Protein AF-A0A4S4ADX5-F1 (afdb_monomer_lite)

Foldseek 3Di:
DDDDDDDDDDDDDDDDDDDDDDDDDDDDDDDDDDDDDDDDDDDDDDPPVVVVVVVVVVVVPPDDDDDDDPVVLVVQLVVLLVQLLVLVVVLLVCLLVLVLVCNLVSLVSNVVSLVSNVVSVHNSVVSNVVSLLVVLVPDDLVSLLSNLLSLVDPSVVVSVVVCVPPVVSVVVSVVSNVSSLVSLVVVLLVQLLVQLLVLLVVLLVCVVVVHDLVVSQVSLVCSLVSLLVSVVSCVVSVSDPDDPLRSLLVSLVSNLVSLVPDDLVSSLVSLLSHALLSLLSNVSNPRDDSNNVSSVVSLVVVLVVLVVQLVVLLVVLVVQDLVCLVVDCCHQQNCVPVNLVSLLSNLVSLVSSVCSCVSVVHDRDPVSVVSLVVSQVRLLSNQAVPSHDLVPDDLLSLQSSLVSCVSSVHDRNVVVSVVVLCVVLVVLLVQLLVLLLQLLVCLLVVNLLSNVSSLLSNLVSLVVSLVSCCSNHVPPPDPVVSVVSLLVSSLVSLLPDDLVSLVSSLVSLLDLQVLLSLVVLQLLLVQCVLLVNNVLSVSSPVSSVSSVVSNVSSVVSNVVVVNDADADPVRHGPRPPPPDRRWNLSHDPSSQVSCCPVVQKRDDRHSLQIARQKDFHDDQLQVLLLVLQQDFADDWDAFPVGAIAHPQLVVCLLVVAFEAEPPGHGLFDCVVVVVDDPNVSSVSVVSSLVVLCVLVVNPSVLSRLVRRNPHCVSVVSSQVSCLVCVSNRRQAESRGFHFGFDAAQPPLKDWHWYWYWDADPVRAIKIKIKIKMAWGWTQTSVRDIFTFGRVFWMKMKIFMWGQDPVSGTDTPDTIMMGTGTDGHPLLDDDAQDDLVCCLPPVNVVVVVSLLVLCVSVVNNLLSVLLVLLSVCLVAVWLVSLCVSCVQFQDDPRPDDRVVFPPSVVLCVVSVVLQVVLLVLLLVLCVVVLVVLQVVCFVPPQAPCQVVLCVQVQADPPDGDDRTPVVVVVVPPVSSVVSSLVVQCDQQHQVLSSVLVVLSVVCNVPPDLVSSVVSLVQAPPDADPDDNRPSPDGRGNYDNDDPVSSVSSVVSSVCSRSVGDDSCSCVRSSVVSSVCCVPPRSVVSNVCVVVSVD

Sequence (1093 aa):
MPGPIIGGHRPQGVQPTQQNQPVGGQNPVGLGGRQLGVAQPGAPRNPVLKALSDIGHAIARVFTPAQPGPGRAQAAEQRAVAKLDGRLGELLGGLSRKQSGEVGVNLYRLERAQAQLAGAGGDGERALGERLGERLGQMSTQELRTLAKALRGDNVAQAQVNLGGHPEAEQLLMRIETAVVRELGDRARTEMTRGTDRVVDQALEALDKGESDGRIAGLMQAAFHPATNELGSLRSSGVSGLDDKEVDREVARTVQDSLSRLPQDKLDRLLQKTPTDELRRLALAGPEGAVAGALDKEIAARTERLTARYEEGCAKFLSHDPAKAVEDPSGPLHDPVNFARSLTDLAEALQLLRDHCKTHNLPLPPRTDELLAKIMGHGEELLRPGNLNLGELSNERLGIFAKSLKLLGIERANGPIQKEIETRLAPQETAYRQSARAMLDGLRSGDPARVLAGLRDMEANFSSLKNLRNDLVRDMVGAPEVARLREKLTGEALAGLSDQELMEVFAALQKPENKALLEGLYVAGEISDRAGQDNYGVQLNVMGAYLEETLGQVATELEKRGVSLPRDDSGRLLLPSSGERPSLGNLTPAARQVFRDLLSVELGEGRDTGRLNRGTVRGELRNTMEGILKQPTTEIVALPGGAVVSEQFYKDAMRCFEFRLPGGESLIDYGDWETLGETERKARIESGFQRLVEFCEGDGDMALLLTRHAHQGLAAGFFGACVQNPDDNPVRLPDGRSGIVDQGWPGHFQYVPMVSFVRDGNGRPQIDFSLVVQGGMLQTMDGGMVWLDPETSRMSYRYRAALGEDGTLSFAGAPSYDLSLNPSRFQKPYAPPTLDDVRDPKKTALRGDVLDFARGIQSGQLVQAQYAMDEFRAQPTLLRALKVVDQHLRPGAPGEVGGLPGTDGIRDTVDQAAALARQALVAAFDDTLTHIDGLIQDNYYNGREHTLSSLPGWPAGFQPPPTYRDLLQSGNQQAIEALHNHIAHPTRAPEMIAFKRALQEFALAPGFEGAEALFERFIKPAPQGGLFDVDATPSDTLNLDNSTRDTIRERLDEIRDTPLAPTLFDDPNRVLCQRVEQDILPAMTAAVNEGRF

Structure (mmCIF, N/CA/C/O backbone):
data_AF-A0A4S4ADX5-F1
#
_entry.id   AF-A0A4S4ADX5-F1
#
loop_
_atom_site.group_PDB
_atom_site.id
_atom_site.type_symbol
_atom_site.label_atom_id
_atom_site.label_alt_id
_atom_site.label_comp_id
_atom_site.label_asym_id
_atom_site.label_entity_id
_atom_site.label_seq_id
_atom_site.pdbx_PDB_ins_code
_atom_site.Cartn_x
_atom_site.Cartn_y
_atom_site.Cartn_z
_atom_site.occupancy
_atom_site.B_iso_or_equiv
_atom_site.auth_seq_id
_atom_site.auth_comp_id
_atom_site.auth_asym_id
_atom_site.auth_atom_id
_atom_site.pdbx_PDB_model_num
ATOM 1 N N . MET A 1 1 ? 53.652 -27.330 -3.595 1.00 30.73 1 MET A N 1
ATOM 2 C CA . MET A 1 1 ? 53.797 -28.607 -4.320 1.00 30.73 1 MET A CA 1
ATOM 3 C C . MET A 1 1 ? 52.860 -28.580 -5.519 1.00 30.73 1 MET A C 1
ATOM 5 O O . MET A 1 1 ? 51.742 -28.118 -5.331 1.00 30.73 1 MET A O 1
ATOM 9 N N . PRO A 1 2 ? 53.324 -28.965 -6.718 1.00 37.16 2 PRO A N 1
ATOM 10 C CA . PRO A 1 2 ? 52.667 -28.658 -7.989 1.00 37.16 2 PRO A CA 1
ATOM 11 C C . PRO A 1 2 ? 52.134 -29.905 -8.724 1.00 37.16 2 PRO A C 1
ATOM 13 O O . PRO A 1 2 ? 52.607 -31.013 -8.478 1.00 37.16 2 PRO A O 1
ATOM 16 N N . GLY A 1 3 ? 51.237 -29.709 -9.699 1.00 28.67 3 GLY A N 1
ATOM 17 C CA . GLY A 1 3 ? 51.024 -30.659 -10.804 1.00 28.67 3 GLY A CA 1
ATOM 18 C C . GLY A 1 3 ? 49.624 -30.639 -11.454 1.00 28.67 3 GLY A C 1
ATOM 19 O O . GLY A 1 3 ? 48.684 -30.213 -10.802 1.00 28.67 3 GLY A O 1
ATOM 20 N N . PRO A 1 4 ? 49.492 -31.080 -12.725 1.00 57.28 4 PRO A N 1
ATOM 21 C CA . PRO A 1 4 ? 49.028 -30.260 -13.871 1.00 57.28 4 PRO A CA 1
ATOM 22 C C . PRO A 1 4 ? 47.847 -30.914 -14.663 1.00 57.28 4 PRO A C 1
ATOM 24 O O . PRO A 1 4 ? 47.356 -31.951 -14.237 1.00 57.28 4 PRO A O 1
ATOM 27 N N . ILE A 1 5 ? 47.275 -30.392 -15.769 1.00 31.92 5 ILE A N 1
ATOM 28 C CA . ILE A 1 5 ? 47.721 -30.460 -17.196 1.00 31.92 5 ILE A CA 1
ATOM 29 C C . ILE A 1 5 ? 46.587 -29.854 -18.087 1.00 31.92 5 ILE A C 1
ATOM 31 O O . ILE A 1 5 ? 45.433 -30.220 -17.910 1.00 31.92 5 ILE A O 1
ATOM 35 N N . ILE A 1 6 ? 46.842 -28.796 -18.880 1.00 32.75 6 ILE A N 1
ATOM 36 C CA . ILE A 1 6 ? 46.943 -28.672 -20.370 1.00 32.75 6 ILE A CA 1
ATOM 37 C C . ILE A 1 6 ? 45.715 -29.056 -21.229 1.00 32.75 6 ILE A C 1
ATOM 39 O O . ILE A 1 6 ? 45.310 -30.211 -21.281 1.00 32.75 6 ILE A O 1
ATOM 43 N N . GLY A 1 7 ? 45.293 -28.106 -22.079 1.00 26.56 7 GLY A N 1
ATOM 44 C CA . GLY A 1 7 ? 44.597 -28.363 -23.346 1.00 26.56 7 GLY A CA 1
ATOM 45 C C . GLY A 1 7 ? 44.266 -27.076 -24.111 1.00 26.56 7 GLY A C 1
ATOM 46 O O . GLY A 1 7 ? 43.221 -26.482 -23.884 1.00 26.56 7 GLY A O 1
ATOM 47 N N . GLY A 1 8 ? 45.161 -26.623 -24.994 1.00 27.58 8 GLY A N 1
ATOM 48 C CA . GLY A 1 8 ? 44.932 -25.477 -25.881 1.00 27.58 8 GLY A CA 1
ATOM 49 C C . GLY A 1 8 ? 44.557 -25.891 -27.305 1.00 27.58 8 GLY A C 1
ATOM 50 O O . GLY A 1 8 ? 45.003 -26.929 -27.777 1.00 27.58 8 GLY A O 1
ATOM 51 N N . HIS A 1 9 ? 43.824 -25.031 -28.016 1.00 27.23 9 HIS A N 1
ATOM 52 C CA . HIS A 1 9 ? 43.928 -24.886 -29.470 1.00 27.23 9 HIS A CA 1
ATOM 53 C C . HIS A 1 9 ? 43.592 -23.446 -29.887 1.00 27.23 9 HIS A C 1
ATOM 55 O O . HIS A 1 9 ? 42.679 -22.811 -29.369 1.00 27.23 9 HIS A O 1
ATOM 61 N N . ARG A 1 10 ? 44.418 -22.936 -30.802 1.00 29.56 10 ARG A N 1
ATOM 62 C CA . ARG A 1 10 ? 44.439 -21.590 -31.398 1.00 29.56 10 ARG A CA 1
ATOM 63 C C . ARG A 1 10 ? 43.908 -21.674 -32.859 1.00 29.56 10 ARG A C 1
ATOM 65 O O . ARG A 1 10 ? 43.573 -22.774 -33.290 1.00 29.56 10 ARG A O 1
ATOM 72 N N . PRO A 1 11 ? 43.806 -20.572 -33.629 1.00 48.88 11 PRO A N 1
ATOM 73 C CA . PRO A 1 11 ? 42.563 -20.119 -34.260 1.00 48.88 11 PRO A CA 1
ATOM 74 C C . PRO A 1 11 ? 42.599 -20.155 -35.800 1.00 48.88 11 PRO A C 1
ATOM 76 O O . PRO A 1 11 ? 43.660 -20.349 -36.384 1.00 48.88 11 PRO A O 1
ATOM 79 N N . GLN A 1 12 ? 41.464 -19.868 -36.447 1.00 28.02 12 GLN A N 1
ATOM 80 C CA . GLN A 1 12 ? 41.346 -19.248 -37.781 1.00 28.02 12 GLN A CA 1
ATOM 81 C C . GLN A 1 12 ? 39.853 -18.961 -38.030 1.00 28.02 12 GLN A C 1
ATOM 83 O O . GLN A 1 12 ? 39.019 -19.841 -37.875 1.00 28.02 12 GLN A O 1
ATOM 88 N N . GLY A 1 13 ? 39.461 -17.719 -38.302 1.00 26.03 13 GLY A N 1
ATOM 89 C CA . GLY A 1 13 ? 39.160 -17.348 -39.679 1.00 26.03 13 GLY A CA 1
ATOM 90 C C . GLY A 1 13 ? 38.435 -16.004 -39.733 1.00 26.03 13 GLY A C 1
ATOM 91 O O . GLY A 1 13 ? 37.339 -15.852 -39.208 1.00 26.03 13 GLY A O 1
ATOM 92 N N . VAL A 1 14 ? 39.100 -15.040 -40.359 1.00 27.92 14 VAL A N 1
ATOM 93 C CA . VAL A 1 14 ? 38.594 -13.735 -40.792 1.00 27.92 14 VAL A CA 1
ATOM 94 C C . VAL A 1 14 ? 37.641 -13.933 -41.970 1.00 27.92 14 VAL A C 1
ATOM 96 O O . VAL A 1 14 ? 38.002 -14.686 -42.870 1.00 27.92 14 VAL A O 1
ATOM 99 N N . GLN A 1 15 ? 36.512 -13.214 -42.019 1.00 28.17 15 GLN A N 1
ATOM 100 C CA . GLN A 1 15 ? 35.880 -12.716 -43.258 1.00 28.17 15 GLN A CA 1
ATOM 101 C C . GLN A 1 15 ? 34.737 -11.711 -42.952 1.00 28.17 15 GLN A C 1
ATOM 103 O O . GLN A 1 15 ? 34.377 -11.568 -41.786 1.00 28.17 15 GLN A O 1
ATOM 108 N N . PRO A 1 16 ? 34.267 -10.899 -43.924 1.00 32.78 16 PRO A N 1
ATOM 109 C CA . PRO A 1 16 ? 34.362 -9.446 -43.834 1.00 32.78 16 PRO A CA 1
ATOM 110 C C . PRO A 1 16 ? 33.013 -8.700 -43.851 1.00 32.78 16 PRO A C 1
ATOM 112 O O . PRO A 1 16 ? 31.940 -9.255 -44.063 1.00 32.78 16 PRO A O 1
ATOM 115 N N . THR A 1 17 ? 33.146 -7.392 -43.658 1.00 28.59 17 THR A N 1
ATOM 116 C CA . THR A 1 17 ? 32.208 -6.274 -43.819 1.00 28.59 17 THR A CA 1
ATOM 117 C C . THR A 1 17 ? 31.245 -6.327 -45.023 1.00 28.59 17 THR A C 1
ATOM 119 O O . THR A 1 17 ? 31.667 -6.497 -46.163 1.00 28.59 17 THR A O 1
ATOM 122 N N . GLN A 1 18 ? 29.970 -5.994 -44.770 1.00 28.27 18 GLN A N 1
ATOM 123 C CA . GLN A 1 18 ? 28.999 -5.377 -45.702 1.00 28.27 18 GLN A CA 1
ATOM 124 C C . GLN A 1 18 ? 28.217 -4.324 -44.887 1.00 28.27 18 GLN A C 1
ATOM 126 O O . GLN A 1 18 ? 27.637 -4.665 -43.864 1.00 28.27 18 GLN A O 1
ATOM 131 N N . GLN A 1 19 ? 28.408 -3.011 -45.054 1.00 28.41 19 GLN A N 1
ATOM 132 C CA . GLN A 1 19 ? 27.855 -2.100 -46.074 1.00 28.41 19 GLN A CA 1
ATOM 133 C C . GLN A 1 19 ? 26.329 -2.174 -46.311 1.00 28.41 19 GLN A C 1
ATOM 135 O O . GLN A 1 19 ? 25.856 -2.925 -47.149 1.00 28.41 19 GLN A O 1
ATOM 140 N N . ASN A 1 20 ? 25.634 -1.282 -45.591 1.00 27.98 20 ASN A N 1
ATOM 141 C CA . ASN A 1 20 ? 24.590 -0.323 -45.995 1.00 27.98 20 ASN A CA 1
ATOM 142 C C . ASN A 1 20 ? 23.321 -0.722 -46.792 1.00 27.98 20 ASN A C 1
ATOM 144 O O . ASN A 1 20 ? 23.392 -1.198 -47.919 1.00 27.98 20 ASN A O 1
ATOM 148 N N . GLN A 1 21 ? 22.213 -0.166 -46.257 1.00 27.58 21 GLN A N 1
ATOM 149 C CA . GLN A 1 21 ? 20.938 0.311 -46.853 1.00 27.58 21 GLN A CA 1
ATOM 150 C C . GLN A 1 21 ? 19.684 -0.571 -46.618 1.00 27.58 21 GLN A C 1
ATOM 152 O O . GLN A 1 21 ? 19.819 -1.771 -46.420 1.00 27.58 21 GLN A O 1
ATOM 157 N N . PRO A 1 22 ? 18.447 -0.035 -46.749 1.00 33.91 22 PRO A N 1
ATOM 158 C CA . PRO A 1 22 ? 17.850 1.089 -46.017 1.00 33.91 22 PRO A CA 1
ATOM 159 C C . PRO A 1 22 ? 16.405 0.777 -45.523 1.00 33.91 22 PRO A C 1
ATOM 161 O O . PRO A 1 22 ? 15.870 -0.312 -45.697 1.00 33.91 22 PRO A O 1
ATOM 164 N N . VAL A 1 23 ? 15.790 1.795 -44.916 1.00 31.58 23 VAL A N 1
ATOM 165 C CA . VAL A 1 23 ? 14.386 1.988 -44.495 1.00 31.58 23 VAL A CA 1
ATOM 166 C C . VAL A 1 23 ? 13.308 1.335 -45.387 1.00 31.58 23 VAL A C 1
ATOM 168 O O . VAL A 1 23 ? 13.308 1.543 -46.598 1.00 31.58 23 VAL A O 1
ATOM 171 N N . GLY A 1 24 ? 12.292 0.708 -44.767 1.00 25.23 24 GLY A N 1
ATOM 172 C CA . GLY A 1 24 ? 10.947 0.608 -45.358 1.00 25.23 24 GLY A CA 1
ATOM 173 C C . GLY A 1 24 ? 10.010 -0.487 -44.820 1.00 25.23 24 GLY A C 1
ATOM 174 O O . GLY A 1 24 ? 10.252 -1.664 -45.040 1.00 25.23 24 GLY A O 1
ATOM 175 N N . GLY A 1 25 ? 8.866 -0.066 -44.262 1.00 26.67 25 GLY A N 1
ATOM 176 C CA . GLY A 1 25 ? 7.550 -0.585 -44.670 1.00 26.67 25 GLY A CA 1
ATOM 177 C C . GLY A 1 25 ? 6.965 -1.803 -43.944 1.00 26.67 25 GLY A C 1
ATOM 178 O O . GLY A 1 25 ? 7.390 -2.936 -44.134 1.00 26.67 25 GLY A O 1
ATOM 179 N N . GLN A 1 26 ? 5.883 -1.550 -43.206 1.00 31.42 26 GLN A N 1
ATOM 180 C CA . GLN A 1 26 ? 4.913 -2.528 -42.706 1.00 31.42 26 GLN A CA 1
ATOM 181 C C . GLN A 1 26 ? 4.346 -3.414 -43.834 1.00 31.42 26 GLN A C 1
ATOM 183 O O . GLN A 1 26 ? 3.973 -2.895 -44.885 1.00 31.42 26 GLN A O 1
ATOM 188 N N . ASN A 1 27 ? 4.197 -4.723 -43.590 1.00 27.14 27 ASN A N 1
ATOM 189 C CA . ASN A 1 27 ? 3.130 -5.544 -44.179 1.00 27.14 27 ASN A CA 1
ATOM 190 C C . ASN A 1 27 ? 2.897 -6.851 -43.384 1.00 27.14 27 ASN A C 1
ATOM 192 O O . ASN A 1 27 ? 3.853 -7.422 -42.855 1.00 27.14 27 ASN A O 1
ATOM 196 N N . PRO A 1 28 ? 1.639 -7.332 -43.298 1.00 32.47 28 PRO A N 1
ATOM 197 C CA . PRO A 1 28 ? 1.242 -8.487 -42.496 1.00 32.47 28 PRO A CA 1
ATOM 198 C C . PRO A 1 28 ? 1.576 -9.833 -43.161 1.00 32.47 28 PRO A C 1
ATOM 200 O O . PRO A 1 28 ? 1.609 -9.975 -44.383 1.00 32.47 28 PRO A O 1
ATOM 203 N N . VAL A 1 29 ? 1.804 -10.836 -42.313 1.00 30.77 29 VAL A N 1
ATOM 204 C CA . VAL A 1 29 ? 2.260 -12.191 -42.647 1.00 30.77 29 VAL A CA 1
ATOM 205 C C . VAL A 1 29 ? 1.182 -12.977 -43.409 1.00 30.77 29 VAL A C 1
ATOM 207 O O . VAL A 1 29 ? 0.162 -13.365 -42.844 1.00 30.77 29 VAL A O 1
ATOM 210 N N . GLY A 1 30 ? 1.432 -13.248 -44.693 1.00 27.08 30 GLY A N 1
ATOM 211 C CA . GLY A 1 30 ? 0.691 -14.207 -45.518 1.00 27.08 30 GLY A CA 1
ATOM 212 C C . GLY A 1 30 ? 1.451 -15.531 -45.649 1.00 27.08 30 GLY A C 1
ATOM 213 O O . GLY A 1 30 ? 2.614 -15.554 -46.050 1.00 27.08 30 GLY A O 1
ATOM 214 N N . LEU A 1 31 ? 0.793 -16.644 -45.313 1.00 30.70 31 LEU A N 1
ATOM 215 C CA . LEU A 1 31 ? 1.351 -17.998 -45.363 1.00 30.70 31 LEU A CA 1
ATOM 216 C C . LEU A 1 31 ? 1.460 -18.533 -46.808 1.00 30.70 31 LEU A C 1
ATOM 218 O O . LEU A 1 31 ? 0.467 -18.805 -47.474 1.00 30.70 31 LEU A O 1
ATOM 222 N N . GLY A 1 32 ? 2.716 -18.674 -47.242 1.00 26.86 32 GLY A N 1
ATOM 223 C CA . GLY A 1 32 ? 3.310 -19.565 -48.251 1.00 26.86 32 GLY A CA 1
ATOM 224 C C . GLY A 1 32 ? 2.447 -20.295 -49.291 1.00 26.86 32 GLY A C 1
ATOM 225 O O . GLY A 1 32 ? 1.851 -21.330 -49.009 1.00 26.86 32 GLY A O 1
ATOM 226 N N . GLY A 1 33 ? 2.589 -19.884 -50.557 1.00 28.17 33 GLY A N 1
ATOM 227 C CA . GLY A 1 33 ? 2.297 -20.696 -51.744 1.00 28.17 33 GLY A CA 1
ATOM 228 C C . GLY A 1 33 ? 3.519 -20.786 -52.667 1.00 28.17 33 GLY A C 1
ATOM 229 O O . GLY A 1 33 ? 3.911 -19.800 -53.284 1.00 28.17 33 GLY A O 1
ATOM 230 N N . ARG A 1 34 ? 4.131 -21.973 -52.769 1.00 27.83 34 ARG A N 1
ATOM 231 C CA . ARG A 1 34 ? 5.218 -22.294 -53.717 1.00 27.83 34 ARG A CA 1
ATOM 232 C C . ARG A 1 34 ? 4.672 -22.313 -55.155 1.00 27.83 34 ARG A C 1
ATOM 234 O O . ARG A 1 34 ? 3.846 -23.163 -55.475 1.00 27.83 34 ARG A O 1
ATOM 241 N N . GLN A 1 35 ? 5.160 -21.433 -56.032 1.00 28.27 35 GLN A N 1
ATOM 242 C CA . GLN A 1 35 ? 4.929 -21.510 -57.482 1.00 28.27 35 GLN A CA 1
ATOM 243 C C . GLN A 1 35 ? 6.010 -22.373 -58.155 1.00 28.27 35 GLN A C 1
ATOM 245 O O . GLN A 1 35 ? 7.202 -22.105 -58.022 1.00 28.27 35 GLN A O 1
ATOM 250 N N . LEU A 1 36 ? 5.585 -23.397 -58.900 1.00 30.61 36 LEU A N 1
ATOM 251 C CA . LEU A 1 36 ? 6.409 -24.116 -59.875 1.00 30.61 36 LEU A CA 1
ATOM 252 C C . LEU A 1 36 ? 6.235 -23.444 -61.241 1.00 30.61 36 LEU A C 1
ATOM 254 O O . LEU A 1 36 ? 5.120 -23.359 -61.757 1.00 30.61 36 LEU A O 1
ATOM 258 N N . GLY A 1 37 ? 7.335 -22.954 -61.813 1.00 26.17 37 GLY A N 1
ATOM 259 C CA . GLY A 1 37 ? 7.364 -22.356 -63.144 1.00 26.17 37 GLY A CA 1
ATOM 260 C C . GLY A 1 37 ? 7.247 -23.405 -64.251 1.00 26.17 37 GLY A C 1
ATOM 261 O O . GLY A 1 37 ? 7.944 -24.417 -64.233 1.00 26.17 37 GLY A O 1
ATOM 262 N N . VAL A 1 38 ? 6.399 -23.133 -65.244 1.00 31.20 38 VAL A N 1
ATOM 263 C CA . VAL A 1 38 ? 6.394 -23.833 -66.535 1.00 31.20 38 VAL A CA 1
ATOM 264 C C . VAL A 1 38 ? 6.520 -22.784 -67.635 1.00 31.20 38 VAL A C 1
ATOM 266 O O . VAL A 1 38 ? 5.712 -21.862 -67.729 1.00 31.20 38 VAL A O 1
ATOM 269 N N . ALA A 1 39 ? 7.573 -22.920 -68.438 1.00 28.20 39 ALA A N 1
ATOM 270 C CA . ALA A 1 39 ? 7.904 -22.049 -69.556 1.00 28.20 39 ALA A CA 1
ATOM 271 C C . ALA A 1 39 ? 6.940 -22.238 -70.744 1.00 28.20 39 ALA A C 1
ATOM 273 O O . ALA A 1 39 ? 6.576 -23.360 -71.098 1.00 28.20 39 ALA A O 1
ATOM 274 N N . GLN A 1 40 ? 6.563 -21.129 -71.384 1.00 30.67 40 GLN A N 1
ATOM 275 C CA . GLN A 1 40 ? 5.876 -21.096 -72.679 1.00 30.67 40 GLN A CA 1
ATOM 276 C C . GLN A 1 40 ? 6.847 -21.369 -73.840 1.00 30.67 40 GLN A C 1
ATOM 278 O O . GLN A 1 40 ? 7.969 -20.860 -73.820 1.00 30.67 40 GLN A O 1
ATOM 283 N N . PRO A 1 41 ? 6.369 -21.993 -74.930 1.00 32.97 41 PRO A N 1
ATOM 284 C CA . PRO A 1 41 ? 6.851 -21.697 -76.273 1.00 32.97 41 PRO A CA 1
ATOM 285 C C . PRO A 1 41 ? 5.768 -21.012 -77.126 1.00 32.97 41 PRO A C 1
ATOM 287 O O . PRO A 1 41 ? 4.576 -21.302 -77.026 1.00 32.97 41 PRO A O 1
ATOM 290 N N . GLY A 1 42 ? 6.222 -20.059 -77.940 1.00 31.69 42 GLY A N 1
ATOM 291 C CA . GLY A 1 42 ? 5.424 -19.069 -78.659 1.00 31.69 42 GLY A CA 1
ATOM 292 C C . GLY A 1 42 ? 4.543 -19.577 -79.809 1.00 31.69 42 GLY A C 1
ATOM 293 O O . GLY A 1 42 ? 4.704 -20.669 -80.346 1.00 31.69 42 GLY A O 1
ATOM 294 N N . ALA A 1 43 ? 3.608 -18.705 -80.192 1.00 35.16 43 ALA A N 1
ATOM 295 C CA . ALA A 1 43 ? 2.733 -18.820 -81.360 1.00 35.16 43 ALA A CA 1
ATOM 296 C C . ALA A 1 43 ? 3.504 -18.622 -82.690 1.00 35.16 43 ALA A C 1
ATOM 298 O O . ALA A 1 43 ? 4.608 -18.072 -82.673 1.00 35.16 43 ALA A O 1
ATOM 299 N N . PRO A 1 44 ? 2.903 -18.950 -83.860 1.00 43.12 44 PRO A N 1
ATOM 300 C CA . PRO A 1 44 ? 2.130 -17.899 -84.542 1.00 43.12 44 PRO A CA 1
ATOM 301 C C . PRO A 1 44 ? 0.891 -18.323 -85.381 1.00 43.12 44 PRO A C 1
ATOM 303 O O . PRO A 1 44 ? 0.845 -19.374 -86.004 1.00 43.12 44 PRO A O 1
ATOM 306 N N . ARG A 1 45 ? -0.064 -17.372 -85.439 1.00 40.41 45 ARG A N 1
ATOM 307 C CA . ARG A 1 45 ? -0.902 -16.875 -86.568 1.00 40.41 45 ARG A CA 1
ATOM 308 C C . ARG A 1 45 ? -1.695 -17.854 -87.468 1.00 40.41 45 ARG A C 1
ATOM 310 O O . ARG A 1 45 ? -1.141 -18.349 -88.437 1.00 40.41 45 ARG A O 1
ATOM 317 N N . ASN A 1 46 ? -3.030 -17.905 -87.293 1.00 39.62 46 ASN A N 1
ATOM 318 C CA . ASN A 1 46 ? -4.046 -17.640 -88.349 1.00 39.62 46 ASN A CA 1
ATOM 319 C C . ASN A 1 46 ? -5.494 -17.612 -87.761 1.00 39.62 46 ASN A C 1
ATOM 321 O O . ASN A 1 46 ? -5.955 -18.643 -87.272 1.00 39.62 46 ASN A O 1
ATOM 325 N N . PRO A 1 47 ? -6.243 -16.487 -87.781 1.00 45.25 47 PRO A N 1
ATOM 326 C CA . PRO A 1 47 ? -7.566 -16.385 -87.140 1.00 45.25 47 PRO A CA 1
ATOM 327 C C . PRO A 1 47 ? -8.746 -16.996 -87.927 1.00 45.25 47 PRO A C 1
ATOM 329 O O . PRO A 1 47 ? -9.832 -17.118 -87.369 1.00 45.25 47 PRO A O 1
ATOM 332 N N . VAL A 1 48 ? -8.565 -17.435 -89.180 1.00 43.19 48 VAL A N 1
ATOM 333 C CA . VAL A 1 48 ? -9.678 -17.934 -90.025 1.00 43.19 48 VAL A CA 1
ATOM 334 C C . VAL A 1 48 ? -9.933 -19.446 -89.873 1.00 43.19 48 VAL A C 1
ATOM 336 O O . VAL A 1 48 ? -11.055 -19.905 -90.062 1.00 43.19 48 VAL A O 1
ATOM 339 N N . LEU A 1 49 ? -8.948 -20.230 -89.418 1.00 45.78 49 LEU A N 1
ATOM 340 C CA . LEU A 1 49 ? -9.124 -21.671 -89.150 1.00 45.78 49 LEU A CA 1
ATOM 341 C C . LEU A 1 49 ? -9.740 -21.975 -87.769 1.00 45.78 49 LEU A C 1
ATOM 343 O O . LEU A 1 49 ? -10.246 -23.073 -87.548 1.00 45.78 49 LEU A O 1
ATOM 347 N N . LYS A 1 50 ? -9.764 -20.996 -86.854 1.00 49.28 50 LYS A N 1
ATOM 348 C CA . LYS A 1 50 ? -10.332 -21.150 -85.504 1.00 49.28 50 LYS A CA 1
ATOM 349 C C . LYS A 1 50 ? -11.869 -21.133 -85.509 1.00 49.28 50 LYS A C 1
ATOM 351 O O . LYS A 1 50 ? -12.491 -21.932 -84.822 1.00 49.28 50 LYS A O 1
ATOM 356 N N . ALA A 1 51 ? -12.484 -20.326 -86.376 1.00 45.56 51 ALA A N 1
ATOM 357 C CA . ALA A 1 51 ? -13.944 -20.220 -86.461 1.00 45.56 51 ALA A CA 1
ATOM 358 C C . ALA A 1 51 ? -14.635 -21.481 -87.030 1.00 45.56 51 ALA A C 1
ATOM 360 O O . ALA A 1 51 ? -15.781 -21.754 -86.686 1.00 45.56 51 ALA A O 1
ATOM 361 N N . LEU A 1 52 ? -13.946 -22.283 -87.855 1.00 43.06 52 LEU A N 1
ATOM 362 C CA . LEU A 1 52 ? -14.503 -23.524 -88.419 1.00 43.06 52 LEU A CA 1
ATOM 363 C C . LEU A 1 52 ? -14.266 -24.759 -87.526 1.00 43.06 52 LEU A C 1
ATOM 365 O O . LEU A 1 52 ? -15.050 -25.704 -87.577 1.00 43.06 52 LEU A O 1
ATOM 369 N N . SER A 1 53 ? -13.253 -24.732 -86.650 1.00 43.78 53 SER A N 1
ATOM 370 C CA . SER A 1 53 ? -13.015 -25.783 -85.645 1.00 43.78 53 SER A CA 1
ATOM 371 C C . SER A 1 53 ? -13.974 -25.688 -84.448 1.00 43.78 53 SER A C 1
ATOM 373 O O . SER A 1 53 ? -14.359 -26.713 -83.881 1.00 43.78 53 SER A O 1
ATOM 375 N N . ASP A 1 54 ? -14.398 -24.476 -84.080 1.00 45.69 54 ASP A N 1
ATOM 376 C CA . ASP A 1 54 ? -15.247 -24.248 -82.903 1.00 45.69 54 ASP A CA 1
ATOM 377 C C . ASP A 1 54 ? -16.725 -24.628 -83.149 1.00 45.69 54 ASP A C 1
ATOM 379 O O . ASP A 1 54 ? -17.417 -25.049 -82.220 1.00 45.69 54 ASP A O 1
ATOM 383 N N . ILE A 1 55 ? -17.194 -24.615 -84.405 1.00 46.69 55 ILE A N 1
ATOM 384 C CA . ILE A 1 55 ? -18.542 -25.095 -84.776 1.00 46.69 55 ILE A CA 1
ATOM 385 C C . ILE A 1 55 ? -18.594 -26.637 -84.818 1.00 46.69 55 ILE A C 1
ATOM 387 O O . ILE A 1 55 ? -19.596 -27.236 -84.427 1.00 46.69 55 ILE A O 1
ATOM 391 N N . GLY A 1 56 ? -17.493 -27.303 -85.191 1.00 41.28 56 GLY A N 1
ATOM 392 C CA . GLY A 1 56 ? -17.396 -28.771 -85.191 1.00 41.28 56 GLY A CA 1
ATOM 393 C C . GLY A 1 56 ? -17.318 -29.393 -83.788 1.00 41.28 56 GLY A C 1
ATOM 394 O O . GLY A 1 56 ? -17.883 -30.461 -83.546 1.00 41.28 56 GLY A O 1
ATOM 395 N N . HIS A 1 57 ? -16.678 -28.716 -82.827 1.00 45.69 57 HIS A N 1
ATOM 396 C CA . HIS A 1 57 ? -16.540 -29.215 -81.452 1.00 45.69 57 HIS A CA 1
ATOM 397 C C . HIS A 1 57 ? -17.754 -28.965 -80.546 1.00 45.69 57 HIS A C 1
ATOM 399 O O . HIS A 1 57 ? -17.905 -29.664 -79.540 1.00 45.69 57 HIS A O 1
ATOM 405 N N . ALA A 1 58 ? -18.650 -28.042 -80.907 1.00 44.78 58 ALA A N 1
ATOM 406 C CA . ALA A 1 58 ? -19.909 -27.838 -80.190 1.00 44.78 58 ALA A CA 1
ATOM 407 C C . ALA A 1 58 ? -20.939 -28.950 -80.475 1.00 44.78 58 ALA A C 1
ATOM 409 O O . ALA A 1 58 ? -21.694 -29.328 -79.583 1.00 44.78 58 ALA A O 1
ATOM 410 N N . ILE A 1 59 ? -20.924 -29.540 -81.678 1.00 44.44 59 ILE A N 1
ATOM 411 C CA . ILE A 1 59 ? -21.889 -30.581 -82.079 1.00 44.44 59 ILE A CA 1
ATOM 412 C C . ILE A 1 59 ? -21.479 -31.975 -81.554 1.00 44.44 59 ILE A C 1
ATOM 414 O O . ILE A 1 59 ? -22.339 -32.788 -81.221 1.00 44.44 59 ILE A O 1
ATOM 418 N N . ALA A 1 60 ? -20.181 -32.239 -81.356 1.00 38.50 60 ALA A N 1
ATOM 419 C CA . ALA A 1 60 ? -19.686 -33.535 -80.870 1.00 38.50 60 ALA A CA 1
ATOM 420 C C . ALA A 1 60 ? -19.809 -33.763 -79.344 1.00 38.50 60 ALA A C 1
ATOM 422 O O . ALA A 1 60 ? -19.616 -34.884 -78.880 1.00 38.50 60 ALA A O 1
ATOM 423 N N . ARG A 1 61 ? -20.138 -32.739 -78.539 1.00 46.47 61 ARG A N 1
ATOM 424 C CA . ARG A 1 61 ? -20.280 -32.870 -77.069 1.00 46.47 61 ARG A CA 1
ATOM 425 C C . ARG A 1 61 ? -21.681 -33.247 -76.583 1.00 46.47 61 ARG A C 1
ATOM 427 O O . ARG A 1 61 ? -21.847 -33.474 -75.390 1.00 46.47 61 ARG A O 1
ATOM 434 N N . VAL A 1 62 ? -22.670 -33.338 -77.470 1.00 45.75 62 VAL A N 1
ATOM 435 C CA . VAL A 1 62 ? -24.063 -33.603 -77.066 1.00 45.75 62 VAL A CA 1
ATOM 436 C C . VAL A 1 62 ? -24.405 -35.104 -77.055 1.00 45.75 62 VAL A C 1
ATOM 438 O O . VAL A 1 62 ? -25.375 -35.489 -76.414 1.00 45.75 62 VAL A O 1
ATOM 441 N N . PHE A 1 63 ? -23.587 -35.992 -77.644 1.00 42.84 63 PHE A N 1
ATOM 442 C CA . PHE A 1 63 ? -23.921 -37.426 -77.721 1.00 42.84 63 PHE A CA 1
ATOM 443 C C . PHE A 1 63 ? -22.726 -38.384 -77.565 1.00 42.84 63 PHE A C 1
ATOM 445 O O . PHE A 1 63 ? -22.399 -39.121 -78.490 1.00 42.84 63 PHE A O 1
ATOM 452 N N . THR A 1 64 ? -22.077 -38.421 -76.392 1.00 35.72 64 THR A N 1
ATOM 453 C CA . THR A 1 64 ? -21.434 -39.651 -75.856 1.00 35.72 64 THR A CA 1
ATOM 454 C C . THR A 1 64 ? -21.021 -39.468 -74.383 1.00 35.72 64 THR A C 1
ATOM 456 O O . THR A 1 64 ? -20.169 -38.622 -74.105 1.00 35.72 64 THR A O 1
ATOM 459 N N . PRO A 1 65 ? -21.541 -40.246 -73.411 1.00 40.28 65 PRO A N 1
ATOM 460 C CA . PRO A 1 65 ? -20.970 -40.282 -72.070 1.00 40.28 65 PRO A CA 1
ATOM 461 C C . PRO A 1 65 ? -19.716 -41.168 -72.097 1.00 40.28 65 PRO A C 1
ATOM 463 O O . PRO A 1 65 ? -19.794 -42.390 -72.014 1.00 40.28 65 PRO A O 1
ATOM 466 N N . ALA A 1 66 ? -18.542 -40.560 -72.266 1.00 43.81 66 ALA A N 1
ATOM 467 C CA . ALA A 1 66 ? -17.273 -41.269 -72.133 1.00 43.81 66 ALA A CA 1
ATOM 468 C C . ALA A 1 66 ? -16.961 -41.486 -70.643 1.00 43.81 66 ALA A C 1
ATOM 470 O O . ALA A 1 66 ? -16.749 -40.519 -69.907 1.00 43.81 66 ALA A O 1
ATOM 471 N N . GLN A 1 67 ? -16.908 -42.746 -70.202 1.00 46.62 67 GLN A N 1
ATOM 472 C CA . GLN A 1 67 ? -16.357 -43.089 -68.890 1.00 46.62 67 GLN A CA 1
ATOM 473 C C . GLN A 1 67 ? -14.896 -42.600 -68.796 1.00 46.62 67 GLN A C 1
ATOM 475 O O . GLN A 1 67 ? -14.115 -42.813 -69.731 1.00 46.62 67 GLN A O 1
ATOM 480 N N . PRO A 1 68 ? -14.498 -41.916 -67.709 1.00 47.16 68 PRO A N 1
ATOM 481 C CA . PRO A 1 68 ? -13.126 -41.454 -67.542 1.00 47.16 68 PRO A CA 1
ATOM 482 C C . PRO A 1 68 ? -12.173 -42.649 -67.384 1.00 47.16 68 PRO A C 1
ATOM 484 O O . PRO A 1 68 ? -12.386 -43.516 -66.545 1.00 47.16 68 PRO A O 1
ATOM 487 N N . GLY A 1 69 ? -11.096 -42.683 -68.177 1.00 52.16 69 GLY A N 1
ATOM 488 C CA . GLY A 1 69 ? -10.025 -43.674 -68.013 1.00 52.16 69 GLY A CA 1
ATOM 489 C C . GLY A 1 69 ? -9.349 -43.592 -66.629 1.00 52.16 69 GLY A C 1
ATOM 490 O O . GLY A 1 69 ? -9.396 -42.535 -65.992 1.00 52.16 69 GLY A O 1
ATOM 491 N N . PRO A 1 70 ? -8.672 -44.662 -66.171 1.00 55.75 70 PRO A N 1
ATOM 492 C CA . PRO A 1 70 ? -8.233 -44.842 -64.778 1.00 55.75 70 PRO A CA 1
ATOM 493 C C . PRO A 1 70 ? -7.375 -43.693 -64.220 1.00 55.75 70 PRO A C 1
ATOM 495 O O . PRO A 1 70 ? -7.581 -43.267 -63.088 1.00 55.75 70 PRO A O 1
ATOM 498 N N . GLY A 1 71 ? -6.494 -43.090 -65.028 1.00 60.97 71 GLY A N 1
ATOM 499 C CA . GLY A 1 71 ? -5.695 -41.930 -64.599 1.00 60.97 71 GLY A CA 1
ATOM 500 C C . GLY A 1 71 ? -6.498 -40.631 -64.410 1.00 60.97 71 GLY A C 1
ATOM 501 O O . GLY A 1 71 ? -6.118 -39.779 -63.611 1.00 60.97 71 GLY A O 1
ATOM 502 N N . ARG A 1 72 ? -7.633 -40.465 -65.110 1.00 62.50 72 ARG A N 1
ATOM 503 C CA . ARG A 1 72 ? -8.545 -39.324 -64.900 1.00 62.50 72 ARG A CA 1
ATOM 504 C C . ARG A 1 72 ? -9.450 -39.540 -63.691 1.00 62.50 72 ARG A C 1
ATOM 506 O O . ARG A 1 72 ? -9.741 -38.562 -63.012 1.00 62.50 72 ARG A O 1
ATOM 513 N N . ALA A 1 73 ? -9.852 -40.783 -63.421 1.00 61.38 73 ALA A N 1
ATOM 514 C CA . ALA A 1 73 ? -10.607 -41.141 -62.221 1.00 61.38 73 ALA A CA 1
ATOM 515 C C . ALA A 1 73 ? -9.770 -40.899 -60.953 1.00 61.38 73 ALA A C 1
ATOM 517 O O . ALA A 1 73 ? -10.199 -40.153 -60.082 1.00 61.38 73 ALA A O 1
ATOM 518 N N . GLN A 1 74 ? -8.519 -41.371 -60.922 1.00 71.56 74 GLN A N 1
ATOM 519 C CA . GLN A 1 74 ? -7.607 -41.150 -59.791 1.00 71.56 74 GLN A CA 1
ATOM 520 C C . GLN A 1 74 ? -7.287 -39.659 -59.564 1.00 71.56 74 GLN A C 1
ATOM 522 O O . GLN A 1 74 ? -7.255 -39.185 -58.431 1.00 71.56 74 GLN A O 1
ATOM 527 N N . ALA A 1 75 ? -7.096 -38.878 -60.634 1.00 72.00 75 ALA A N 1
ATOM 528 C CA . ALA A 1 75 ? -6.901 -37.430 -60.517 1.00 72.00 75 ALA A CA 1
ATOM 529 C C . ALA A 1 75 ? -8.173 -36.692 -60.053 1.00 72.00 75 ALA A C 1
ATOM 531 O O . ALA A 1 75 ? -8.078 -35.663 -59.380 1.00 72.00 75 ALA A O 1
ATOM 532 N N . ALA A 1 76 ? -9.362 -37.184 -60.419 1.00 72.56 76 ALA A N 1
ATOM 533 C CA . ALA A 1 76 ? -10.633 -36.650 -59.937 1.00 72.56 76 ALA A CA 1
ATOM 534 C C . ALA A 1 76 ? -10.844 -36.969 -58.450 1.00 72.56 76 ALA A C 1
ATOM 536 O O . ALA A 1 76 ? -11.220 -36.074 -57.695 1.00 72.56 76 ALA A O 1
ATOM 537 N N . GLU A 1 77 ? -10.512 -38.189 -58.026 1.00 79.69 77 GLU A N 1
ATOM 538 C CA . GLU A 1 77 ? -10.536 -38.629 -56.631 1.00 79.69 77 GLU A CA 1
ATOM 539 C C . GLU A 1 77 ? -9.576 -37.800 -55.764 1.00 79.69 77 GLU A C 1
ATOM 541 O O . GLU A 1 77 ? -10.005 -37.198 -54.784 1.00 79.69 77 GLU A O 1
ATOM 546 N N . GLN A 1 78 ? -8.309 -37.634 -56.167 1.00 82.38 78 GLN A N 1
ATOM 547 C CA . GLN A 1 78 ? -7.335 -36.806 -55.432 1.00 82.38 78 GLN A CA 1
ATOM 548 C C . GLN A 1 78 ? -7.791 -35.348 -55.274 1.00 82.38 78 GLN A C 1
ATOM 550 O O . GLN A 1 78 ? -7.636 -34.752 -54.206 1.00 82.38 78 GLN A O 1
ATOM 555 N N . ARG A 1 79 ? -8.387 -34.761 -56.322 1.00 80.38 79 ARG A N 1
ATOM 556 C CA . ARG A 1 79 ? -8.961 -33.406 -56.250 1.00 80.38 79 ARG A CA 1
ATOM 557 C C . ARG A 1 79 ? -10.167 -33.347 -55.318 1.00 80.38 79 ARG A C 1
ATOM 559 O O . ARG A 1 79 ? -10.331 -32.350 -54.617 1.00 80.38 79 ARG A O 1
ATOM 566 N N . ALA A 1 80 ? -11.003 -34.382 -55.316 1.00 78.56 80 ALA A N 1
ATOM 567 C CA . ALA A 1 80 ? -12.151 -34.471 -54.426 1.00 78.56 80 ALA A CA 1
ATOM 568 C C . ALA A 1 80 ? -11.717 -34.630 -52.956 1.00 78.56 80 ALA A C 1
ATOM 570 O O . ALA A 1 80 ? -12.254 -33.921 -52.109 1.00 78.56 80 ALA A O 1
ATOM 571 N N . VAL A 1 81 ? -10.680 -35.426 -52.664 1.00 85.19 81 VAL A N 1
ATOM 572 C CA . VAL A 1 81 ? -10.076 -35.540 -51.320 1.00 85.19 81 VAL A CA 1
ATOM 573 C C . VAL A 1 81 ? -9.482 -34.208 -50.853 1.00 85.19 81 VAL A C 1
ATOM 575 O O . VAL A 1 81 ? -9.756 -33.783 -49.735 1.00 85.19 81 VAL A O 1
ATOM 578 N N . ALA A 1 82 ? -8.721 -33.502 -51.698 1.00 83.44 82 ALA A N 1
ATOM 579 C CA . ALA A 1 82 ? -8.161 -32.191 -51.339 1.00 83.44 82 ALA A CA 1
ATOM 580 C C . ALA A 1 82 ? -9.256 -31.146 -51.061 1.00 83.44 82 ALA A C 1
ATOM 582 O O . ALA A 1 82 ? -9.130 -30.305 -50.172 1.00 83.44 82 ALA A O 1
ATOM 583 N N . LYS A 1 83 ? -10.361 -31.212 -51.811 1.00 86.88 83 LYS A N 1
ATOM 584 C CA . LYS A 1 83 ? -11.521 -30.346 -51.599 1.00 86.88 83 LYS A CA 1
ATOM 585 C C . LYS A 1 83 ? -12.254 -30.684 -50.301 1.00 86.88 83 LYS A C 1
ATOM 587 O O . LYS A 1 83 ? -12.639 -29.760 -49.592 1.00 86.88 83 LYS A O 1
ATOM 592 N N . LEU A 1 84 ? -12.440 -31.971 -50.003 1.00 88.25 84 LEU A N 1
ATOM 593 C CA . LEU A 1 84 ? -13.005 -32.450 -48.740 1.00 88.25 84 LEU A CA 1
ATOM 594 C C . LEU A 1 84 ? -12.178 -31.938 -47.553 1.00 88.25 84 LEU A C 1
ATOM 596 O O . LEU A 1 84 ? -12.737 -31.334 -46.644 1.00 88.25 84 LEU A O 1
ATOM 600 N N . ASP A 1 85 ? -10.854 -32.093 -47.612 1.00 85.75 85 ASP A N 1
ATOM 601 C CA . ASP A 1 85 ? -9.933 -31.639 -46.566 1.00 85.75 85 ASP A CA 1
ATOM 602 C C . ASP A 1 85 ? -9.974 -30.113 -46.360 1.00 85.75 85 ASP A C 1
ATOM 604 O O . ASP A 1 85 ? -10.071 -29.632 -45.230 1.00 85.75 85 ASP A O 1
ATOM 608 N N . GLY A 1 86 ? -10.002 -29.336 -47.450 1.00 85.56 86 GLY A N 1
ATOM 609 C CA . GLY A 1 86 ? -10.168 -27.882 -47.378 1.00 85.56 86 GLY A CA 1
ATOM 610 C C . GLY A 1 86 ? -11.479 -27.464 -46.701 1.00 85.56 86 GLY A C 1
ATOM 611 O O . GLY A 1 86 ? -11.474 -26.585 -45.840 1.00 85.56 86 GLY A O 1
ATOM 612 N N . ARG A 1 87 ? -12.600 -28.126 -47.032 1.00 89.69 87 ARG A N 1
ATOM 613 C CA . ARG A 1 87 ? -13.907 -27.856 -46.399 1.00 89.69 87 ARG A CA 1
ATOM 614 C C . ARG A 1 87 ? -13.954 -28.281 -44.940 1.00 89.69 87 ARG A C 1
ATOM 616 O O . ARG A 1 87 ? -14.569 -27.590 -44.134 1.00 89.69 87 ARG A O 1
ATOM 623 N N . LEU A 1 88 ? -13.283 -29.374 -44.594 1.00 88.62 88 LEU A N 1
ATOM 624 C CA . LEU A 1 88 ? -13.164 -29.811 -43.212 1.00 88.62 88 LEU A CA 1
ATOM 625 C C . LEU A 1 88 ? -12.389 -28.781 -42.380 1.00 88.62 88 LEU A C 1
ATOM 627 O O . LEU A 1 88 ? -12.831 -28.414 -41.296 1.00 88.62 88 LEU A O 1
ATOM 631 N N . GLY A 1 89 ? -11.287 -28.247 -42.916 1.00 85.38 89 GLY A N 1
ATOM 632 C CA . GLY A 1 89 ? -10.528 -27.168 -42.279 1.00 85.38 89 GLY A CA 1
ATOM 633 C C . GLY A 1 89 ? -11.345 -25.891 -42.059 1.00 85.38 89 GLY A C 1
ATOM 634 O O . GLY A 1 89 ? -11.301 -25.316 -40.972 1.00 85.38 89 GLY A O 1
ATOM 635 N N . GLU A 1 90 ? -12.126 -25.469 -43.058 1.00 87.19 90 GLU A N 1
ATOM 636 C CA . GLU A 1 90 ? -13.044 -24.326 -42.935 1.00 87.19 90 GLU A CA 1
ATOM 637 C C . GLU A 1 90 ? -14.095 -24.553 -41.839 1.00 87.19 90 GLU A C 1
ATOM 639 O O . GLU A 1 90 ? -14.335 -23.661 -41.024 1.00 87.19 90 GLU A O 1
ATOM 644 N N . LEU A 1 91 ? -14.690 -25.751 -41.785 1.00 87.69 91 LEU A N 1
ATOM 645 C CA . LEU A 1 91 ? -15.691 -26.101 -40.780 1.00 87.69 91 LEU A CA 1
ATOM 646 C C . LEU A 1 91 ? -15.107 -26.086 -39.361 1.00 87.69 91 LEU A C 1
ATOM 648 O O . LEU A 1 91 ? -15.662 -25.425 -38.486 1.00 87.69 91 LEU A O 1
ATOM 652 N N . LEU A 1 92 ? -13.981 -26.770 -39.134 1.00 86.69 92 LEU A N 1
ATOM 653 C CA . LEU A 1 92 ? -13.335 -26.829 -37.816 1.00 86.69 92 LEU A CA 1
ATOM 654 C C . LEU A 1 92 ? -12.861 -25.438 -37.355 1.00 86.69 92 LEU A C 1
ATOM 656 O O . LEU A 1 92 ? -13.050 -25.069 -36.195 1.00 86.69 92 LEU A O 1
ATOM 660 N N . GLY A 1 93 ? -12.315 -24.629 -38.270 1.00 83.56 93 GLY A N 1
ATOM 661 C CA . GLY A 1 93 ? -11.918 -23.247 -37.986 1.00 83.56 93 GLY A CA 1
ATOM 662 C C . GLY A 1 93 ? -13.105 -22.318 -37.700 1.00 83.56 93 GLY A C 1
ATOM 663 O O . GLY A 1 93 ? -13.014 -21.450 -36.831 1.00 83.56 93 GLY A O 1
ATOM 664 N N . GLY A 1 94 ? -14.230 -22.500 -38.398 1.00 81.81 94 GLY A N 1
ATOM 665 C CA . GLY A 1 94 ? -15.474 -21.762 -38.150 1.00 81.81 94 GLY A CA 1
ATOM 666 C C . GLY A 1 94 ? -16.102 -22.104 -36.796 1.00 81.81 94 GLY A C 1
ATOM 667 O O . GLY A 1 94 ? -16.482 -21.200 -36.048 1.00 81.81 94 GLY A O 1
ATOM 668 N N . LEU A 1 95 ? -16.131 -23.397 -36.446 1.00 81.44 95 LEU A N 1
ATOM 669 C CA . LEU A 1 95 ? -16.588 -23.883 -35.141 1.00 81.44 95 LEU A CA 1
ATOM 670 C C . LEU A 1 95 ? -15.733 -23.309 -34.001 1.00 81.44 95 LEU A C 1
ATOM 672 O O . LEU A 1 95 ? -16.280 -22.749 -33.053 1.00 81.44 95 LEU A O 1
ATOM 676 N N . SER A 1 96 ? -14.402 -23.353 -34.121 1.00 77.62 96 SER A N 1
ATOM 677 C CA . SER A 1 96 ? -13.483 -22.816 -33.103 1.00 77.62 96 SER A CA 1
ATOM 678 C C . SER A 1 96 ? -13.647 -21.299 -32.875 1.00 77.62 96 SER A C 1
ATOM 680 O O . SER A 1 96 ? -13.611 -20.828 -31.738 1.00 77.62 96 SER A O 1
ATOM 682 N N . ARG A 1 97 ? -13.924 -20.520 -33.934 1.00 79.31 97 ARG A N 1
ATOM 683 C CA . ARG A 1 97 ? -14.088 -19.050 -33.874 1.00 79.31 97 ARG A CA 1
ATOM 684 C C . ARG A 1 97 ? -15.491 -18.564 -33.485 1.00 79.31 97 ARG A C 1
ATOM 686 O O . ARG A 1 97 ? -15.741 -17.363 -33.529 1.00 79.31 97 ARG A O 1
ATOM 693 N N . LYS A 1 98 ? -16.411 -19.463 -33.107 1.00 65.62 98 LYS A N 1
ATOM 694 C CA . LYS A 1 98 ? -17.808 -19.145 -32.729 1.00 65.62 98 LYS A CA 1
ATOM 695 C C . LYS A 1 98 ? -18.604 -18.364 -33.798 1.00 65.62 98 LYS A C 1
ATOM 697 O O . LYS A 1 98 ? -19.526 -17.625 -33.459 1.00 65.62 98 LYS A O 1
ATOM 702 N N . GLN A 1 99 ? -18.299 -18.539 -35.084 1.00 69.62 99 GLN A N 1
ATOM 703 C CA . GLN A 1 99 ? -19.013 -17.870 -36.182 1.00 69.62 99 GLN A CA 1
ATOM 704 C C . GLN A 1 99 ? -20.301 -18.633 -36.541 1.00 69.62 99 GLN A C 1
ATOM 706 O O . GLN A 1 99 ? -20.331 -19.438 -37.469 1.00 69.62 99 GLN A O 1
ATOM 711 N N . SER A 1 100 ? -21.376 -18.395 -35.782 1.00 57.53 100 SER A N 1
ATOM 712 C CA . SER A 1 100 ? -22.652 -19.132 -35.860 1.00 57.53 100 SER A CA 1
ATOM 713 C C . SER A 1 100 ? -23.288 -19.181 -37.255 1.00 57.53 100 SER A C 1
ATOM 715 O O . SER A 1 100 ? -23.820 -20.217 -37.650 1.00 57.53 100 SER A O 1
ATOM 717 N N . GLY A 1 101 ? -23.191 -18.093 -38.026 1.00 64.62 101 GLY A N 1
ATOM 718 C CA . GLY A 1 101 ? -23.794 -17.988 -39.359 1.00 64.62 101 GLY A CA 1
ATOM 719 C C . GLY A 1 101 ? -23.158 -18.883 -40.431 1.00 64.62 101 GLY A C 1
ATOM 720 O O . GLY A 1 101 ? -23.802 -19.176 -41.436 1.00 64.62 101 GLY A O 1
ATOM 721 N N . GLU A 1 102 ? -21.922 -19.351 -40.230 1.00 72.69 102 GLU A N 1
ATOM 722 C CA . GLU A 1 102 ? -21.179 -20.103 -41.252 1.00 72.69 102 GLU A CA 1
ATOM 723 C C . GLU A 1 102 ? -21.169 -21.620 -41.023 1.00 72.69 102 GLU A C 1
ATOM 725 O O . GLU A 1 102 ? -20.903 -22.376 -41.958 1.00 72.69 102 GLU A O 1
ATOM 730 N N . VAL A 1 103 ? -21.498 -22.093 -39.814 1.00 78.19 103 VAL A N 1
ATOM 731 C CA . VAL A 1 103 ? -21.417 -23.522 -39.452 1.00 78.19 103 VAL A CA 1
ATOM 732 C C . VAL A 1 103 ? -22.335 -24.379 -40.328 1.00 78.19 103 VAL A C 1
ATOM 734 O O . VAL A 1 103 ? -21.872 -25.350 -40.924 1.00 78.19 103 VAL A O 1
ATOM 737 N N . GLY A 1 104 ? -23.606 -23.993 -40.486 1.00 75.31 104 GLY A N 1
ATOM 738 C CA . GLY A 1 104 ? -24.557 -24.725 -41.337 1.00 75.31 104 GLY A CA 1
ATOM 739 C C . GLY A 1 104 ? -24.154 -24.731 -42.818 1.00 75.31 104 GLY A C 1
ATOM 740 O O . GLY A 1 104 ? -24.225 -25.762 -43.487 1.00 75.31 104 GLY A O 1
ATOM 741 N N . VAL A 1 105 ? -23.642 -23.604 -43.326 1.00 80.12 105 VAL A N 1
ATOM 742 C CA . VAL A 1 105 ? -23.160 -23.486 -44.714 1.00 80.12 105 VAL A CA 1
ATOM 743 C C . VAL A 1 105 ? -21.930 -24.366 -44.949 1.00 80.12 105 VAL A C 1
ATOM 745 O O . VAL A 1 105 ? -21.814 -25.003 -45.999 1.00 80.12 105 VAL A O 1
ATOM 748 N N . ASN A 1 106 ? -21.013 -24.422 -43.985 1.00 83.44 106 ASN A N 1
ATOM 749 C CA . ASN A 1 106 ? -19.799 -25.225 -44.084 1.00 83.44 106 ASN A CA 1
ATOM 750 C C . ASN A 1 106 ? -20.084 -26.725 -43.930 1.00 83.44 106 ASN A C 1
ATOM 752 O O . ASN A 1 106 ? -19.490 -27.510 -44.668 1.00 83.44 106 ASN A O 1
ATOM 756 N N . LEU A 1 107 ? -21.043 -27.118 -43.083 1.00 83.31 107 LEU A N 1
ATOM 757 C CA . LEU A 1 107 ? -21.535 -28.501 -43.004 1.00 83.31 107 LEU A CA 1
ATOM 758 C C . LEU A 1 107 ? -22.102 -28.967 -44.349 1.00 83.31 107 LEU A C 1
ATOM 760 O O . LEU A 1 107 ? -21.673 -29.995 -44.868 1.00 83.31 107 LEU A O 1
ATOM 764 N N . TYR A 1 108 ? -22.954 -28.159 -44.984 1.00 82.38 108 TYR A N 1
ATOM 765 C CA . TYR A 1 108 ? -23.492 -28.474 -46.312 1.00 82.38 108 TYR A CA 1
ATOM 766 C C . TYR A 1 108 ? -22.400 -28.561 -47.394 1.00 82.38 108 TYR A C 1
ATOM 768 O O . TYR A 1 108 ? -22.421 -29.414 -48.285 1.00 82.38 108 TYR A O 1
ATOM 776 N N . ARG A 1 109 ? -21.397 -27.673 -47.340 1.00 86.00 109 ARG A N 1
ATOM 777 C CA . ARG A 1 109 ? -20.253 -27.722 -48.267 1.00 86.00 109 ARG A CA 1
ATOM 778 C C . ARG A 1 109 ? -19.402 -28.974 -48.064 1.00 86.00 109 ARG A C 1
ATOM 780 O O . ARG A 1 109 ? -18.869 -29.479 -49.055 1.00 86.00 109 ARG A O 1
ATOM 787 N N . LEU A 1 110 ? -19.267 -29.444 -46.825 1.00 87.31 110 LEU A N 1
ATOM 788 C CA . LEU A 1 110 ? -18.544 -30.663 -46.481 1.00 87.31 110 LEU A CA 1
ATOM 789 C C . LEU A 1 110 ? -19.300 -31.908 -46.964 1.00 87.31 110 LEU A C 1
ATOM 791 O O . LEU A 1 110 ? -18.709 -32.719 -47.672 1.00 87.31 110 LEU A O 1
ATOM 795 N N . GLU A 1 111 ? -20.606 -31.993 -46.700 1.00 85.25 111 GLU A N 1
ATOM 796 C CA . GLU A 1 111 ? -21.504 -33.045 -47.210 1.00 85.25 111 GLU A CA 1
ATOM 797 C C . GLU A 1 111 ? -21.418 -33.147 -48.742 1.00 85.25 111 GLU A C 1
ATOM 799 O O . GLU A 1 111 ? -21.143 -34.203 -49.314 1.00 85.25 111 GLU A O 1
ATOM 804 N N . ARG A 1 112 ? -21.520 -32.011 -49.445 1.00 84.06 112 ARG A N 1
ATOM 805 C CA . ARG A 1 112 ? -21.410 -31.987 -50.910 1.00 84.06 112 ARG A CA 1
ATOM 806 C C . ARG A 1 112 ? -20.020 -32.388 -51.411 1.00 84.06 112 ARG A C 1
ATOM 808 O O . ARG A 1 112 ? -19.911 -32.957 -52.498 1.00 84.06 112 ARG A O 1
ATOM 815 N N . ALA A 1 113 ? -18.956 -32.069 -50.674 1.00 85.12 113 ALA A N 1
ATOM 816 C CA . ALA A 1 113 ? -17.603 -32.505 -51.017 1.00 85.12 113 ALA A CA 1
ATOM 817 C C . ALA A 1 113 ? -17.437 -34.024 -50.825 1.00 85.12 113 ALA A C 1
ATOM 819 O O . ALA A 1 113 ? -16.820 -34.672 -51.671 1.00 85.12 113 ALA A O 1
ATOM 820 N N . GLN A 1 114 ? -18.058 -34.594 -49.791 1.00 83.56 114 GLN A N 1
ATOM 821 C CA . GLN A 1 114 ? -18.109 -36.035 -49.551 1.00 83.56 114 GLN A CA 1
A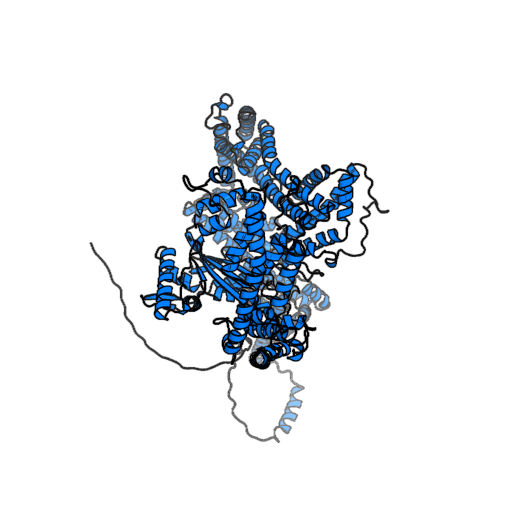TOM 822 C C . GLN A 1 114 ? -18.880 -36.767 -50.659 1.00 83.56 114 GLN A C 1
ATOM 824 O O . GLN A 1 114 ? -18.365 -37.728 -51.231 1.00 83.56 114 GLN A O 1
ATOM 829 N N . ALA A 1 115 ? -20.053 -36.264 -51.055 1.00 81.12 115 ALA A N 1
ATOM 830 C CA . ALA A 1 115 ? -20.829 -36.819 -52.167 1.00 81.12 115 ALA A CA 1
ATOM 831 C C . ALA A 1 115 ? -20.082 -36.727 -53.514 1.00 81.12 115 ALA A C 1
ATOM 833 O O . ALA A 1 115 ? -20.178 -37.620 -54.356 1.00 81.12 115 ALA A O 1
ATOM 834 N N . GLN A 1 116 ? -19.293 -35.665 -53.727 1.00 82.75 116 GLN A N 1
ATOM 835 C CA . GLN A 1 116 ? -18.441 -35.527 -54.916 1.00 82.75 116 GLN A CA 1
ATOM 836 C C . GLN A 1 116 ? -17.298 -36.544 -54.949 1.00 82.75 116 GLN A C 1
ATOM 838 O O . GLN A 1 116 ? -16.947 -37.011 -56.032 1.00 82.75 116 GLN A O 1
ATOM 843 N N . LEU A 1 117 ? -16.736 -36.893 -53.791 1.00 85.00 117 LEU A N 1
ATOM 844 C CA . LEU A 1 117 ? -15.729 -37.944 -53.682 1.00 85.00 117 LEU A CA 1
ATOM 845 C C . LEU A 1 117 ? -16.335 -39.326 -53.972 1.00 85.00 117 LEU A C 1
ATOM 847 O O . LEU A 1 117 ? -15.766 -40.074 -54.766 1.00 85.00 117 LEU A O 1
ATOM 851 N N . ALA A 1 118 ? -17.535 -39.601 -53.450 1.00 80.69 118 ALA A N 1
ATOM 852 C CA . ALA A 1 118 ? -18.294 -40.809 -53.779 1.00 80.69 118 ALA A CA 1
ATOM 853 C C . ALA A 1 118 ? -18.598 -40.914 -55.286 1.00 80.69 118 ALA A C 1
ATOM 855 O O . ALA A 1 118 ? -18.368 -41.950 -55.906 1.00 80.69 118 ALA A O 1
ATOM 856 N N . GLY A 1 119 ? -19.023 -39.812 -55.917 1.00 77.56 119 GLY A N 1
ATOM 857 C CA . GLY A 1 119 ? -19.254 -39.746 -57.366 1.00 77.56 119 GLY A CA 1
ATOM 858 C C . GLY A 1 119 ? -17.989 -39.896 -58.226 1.00 77.56 119 GLY A C 1
ATOM 859 O O . GLY A 1 119 ? -18.094 -40.226 -59.407 1.00 77.56 119 GLY A O 1
ATOM 860 N N . ALA A 1 120 ? -16.800 -39.680 -57.652 1.00 75.62 120 ALA A N 1
ATOM 861 C CA . ALA A 1 120 ? -15.508 -39.922 -58.297 1.00 75.62 120 ALA A CA 1
ATOM 862 C C . ALA A 1 120 ? -14.994 -41.366 -58.113 1.00 75.62 120 ALA A C 1
ATOM 864 O O . ALA A 1 120 ? -13.933 -41.692 -58.642 1.00 75.62 120 ALA A O 1
ATOM 865 N N . GLY A 1 121 ? -15.746 -42.224 -57.409 1.00 74.25 121 GLY A N 1
ATOM 866 C CA . GLY A 1 121 ? -15.398 -43.623 -57.141 1.00 74.25 121 GLY A CA 1
ATOM 867 C C . GLY A 1 121 ? -14.619 -43.860 -55.841 1.00 74.25 121 GLY A C 1
ATOM 868 O O . GLY A 1 121 ? -14.221 -44.996 -55.601 1.00 74.25 121 GLY A O 1
ATOM 869 N N . GLY A 1 122 ? -14.405 -42.825 -55.019 1.00 78.31 122 GLY A N 1
ATOM 870 C CA . GLY A 1 122 ? -13.731 -42.930 -53.721 1.00 78.31 122 GLY A CA 1
ATOM 871 C C . GLY A 1 122 ? -14.702 -43.176 -52.561 1.00 78.31 122 GLY A C 1
ATOM 872 O O . GLY A 1 122 ? -15.873 -42.807 -52.624 1.00 78.31 122 GLY A O 1
ATOM 873 N N . ASP A 1 123 ? -14.215 -43.764 -51.468 1.00 84.00 123 ASP A N 1
ATOM 874 C CA . ASP A 1 123 ? -14.996 -43.936 -50.237 1.00 84.00 123 ASP A CA 1
ATOM 875 C C . ASP A 1 123 ? -15.004 -42.626 -49.432 1.00 84.00 123 ASP A C 1
ATOM 877 O O . ASP A 1 123 ? -14.066 -42.301 -48.697 1.00 84.00 123 ASP A O 1
ATOM 881 N N . GLY A 1 124 ? -16.068 -41.841 -49.620 1.00 80.62 124 GLY A N 1
ATOM 882 C CA . GLY A 1 124 ? -16.224 -40.536 -48.983 1.00 80.62 124 GLY A CA 1
ATOM 883 C C . GLY A 1 124 ? -16.249 -40.590 -47.455 1.00 80.62 124 GLY A C 1
ATOM 884 O O . GLY A 1 124 ? -15.737 -39.672 -46.816 1.00 80.62 124 GLY A O 1
ATOM 885 N N . GLU A 1 125 ? -16.807 -41.650 -46.864 1.00 81.50 125 GLU A N 1
ATOM 886 C CA . GLU A 1 125 ? -16.861 -41.803 -45.405 1.00 81.50 125 GLU A CA 1
ATOM 887 C C . GLU A 1 125 ? -15.487 -42.124 -44.830 1.00 81.50 125 GLU A C 1
ATOM 889 O O . GLU A 1 125 ? -15.051 -41.478 -43.873 1.00 81.50 125 GLU A O 1
ATOM 894 N N . ARG A 1 126 ? -14.780 -43.078 -45.444 1.00 84.69 126 ARG A N 1
ATOM 895 C CA . ARG A 1 126 ? -13.426 -43.442 -45.029 1.00 84.69 126 ARG A CA 1
ATOM 896 C C . ARG A 1 126 ? -12.467 -42.262 -45.150 1.00 84.69 126 ARG A C 1
ATOM 898 O O . ARG A 1 126 ? -11.748 -41.969 -44.199 1.00 84.69 126 ARG A O 1
ATOM 905 N N . ALA A 1 127 ? -12.491 -41.556 -46.281 1.00 85.25 127 ALA A N 1
ATOM 906 C CA . ALA A 1 127 ? -11.627 -40.401 -46.504 1.00 85.25 127 ALA A CA 1
ATOM 907 C C . ALA A 1 127 ? -11.922 -39.257 -45.523 1.00 85.25 127 ALA A C 1
ATOM 909 O O . ALA A 1 127 ? -10.995 -38.603 -45.050 1.00 85.25 127 ALA A O 1
ATOM 910 N N . LEU A 1 128 ? -13.196 -39.022 -45.186 1.00 85.69 128 LEU A N 1
ATOM 911 C CA . LEU A 1 128 ? -13.556 -38.045 -44.164 1.00 85.69 128 LEU A CA 1
ATOM 912 C C . LEU A 1 128 ? -13.033 -38.462 -42.785 1.00 85.69 128 LEU A C 1
ATOM 914 O O . LEU A 1 128 ? -12.463 -37.626 -42.092 1.00 85.69 128 LEU A O 1
ATOM 918 N N . GLY A 1 129 ? -13.197 -39.731 -42.399 1.00 85.25 129 GLY A N 1
ATOM 919 C CA . GLY A 1 129 ? -12.703 -40.257 -41.125 1.00 85.25 129 GLY A CA 1
ATOM 920 C C . GLY A 1 129 ? -11.181 -40.166 -40.991 1.00 85.25 129 GLY A C 1
ATOM 921 O O . GLY A 1 129 ? -10.688 -39.691 -39.970 1.00 85.25 129 GLY A O 1
ATOM 922 N N . GLU A 1 130 ? -10.441 -40.548 -42.037 1.00 86.50 130 GLU A N 1
ATOM 923 C CA . GLU A 1 130 ? -8.974 -40.447 -42.087 1.00 86.50 130 GLU A CA 1
ATOM 924 C C . GLU A 1 130 ? -8.511 -38.982 -41.975 1.00 86.50 130 GLU A C 1
ATOM 926 O O . GLU A 1 130 ? -7.675 -38.665 -41.130 1.00 86.50 130 GLU A O 1
ATOM 931 N N . ARG A 1 131 ? -9.107 -38.058 -42.747 1.00 89.62 131 ARG A N 1
ATOM 932 C CA . ARG A 1 131 ? -8.747 -36.624 -42.710 1.00 89.62 131 ARG A CA 1
ATOM 933 C C . ARG A 1 131 ? -9.141 -35.933 -41.413 1.00 89.62 131 ARG A C 1
ATOM 935 O O . ARG A 1 131 ? -8.403 -35.081 -40.924 1.00 89.62 131 ARG A O 1
ATOM 942 N N . LEU A 1 132 ? -10.291 -36.293 -40.850 1.00 88.44 132 LEU A N 1
ATOM 943 C CA . LEU A 1 132 ? -10.718 -35.808 -39.544 1.00 88.44 132 LEU A CA 1
ATOM 944 C C . LEU A 1 132 ? -9.745 -36.271 -38.461 1.00 88.44 132 LEU A C 1
ATOM 946 O O . LEU A 1 132 ? -9.279 -35.434 -37.697 1.00 88.44 132 LEU A O 1
ATOM 950 N N . GLY A 1 133 ? -9.366 -37.552 -38.448 1.00 86.00 133 GLY A N 1
ATOM 951 C CA . GLY A 1 133 ? -8.350 -38.072 -37.530 1.00 86.00 133 GLY A CA 1
ATOM 952 C C . GLY A 1 133 ? -7.002 -37.357 -37.669 1.00 86.00 133 GLY A C 1
ATOM 953 O O . GLY A 1 133 ? -6.441 -36.918 -36.670 1.00 86.00 133 GLY A O 1
ATOM 954 N N . GLU A 1 134 ? -6.513 -37.155 -38.898 1.00 87.75 134 GLU A N 1
ATOM 955 C CA . GLU A 1 134 ? -5.268 -36.414 -39.158 1.00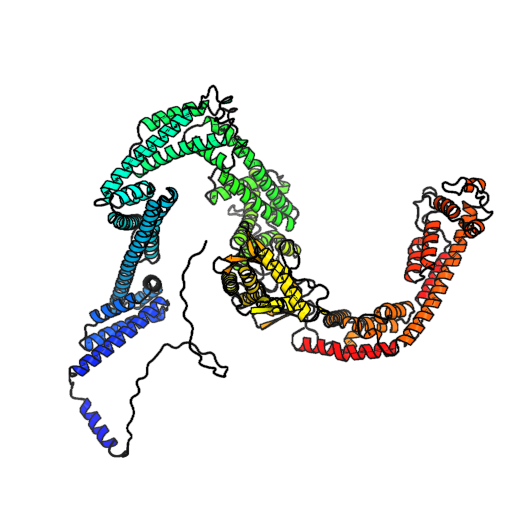 87.75 134 GLU A CA 1
ATOM 956 C C . GLU A 1 134 ? -5.326 -34.968 -38.641 1.00 87.75 134 GLU A C 1
ATOM 958 O O . GLU A 1 134 ? -4.390 -34.515 -37.980 1.00 87.75 134 GLU A O 1
ATOM 963 N N . ARG A 1 135 ? -6.416 -34.237 -38.915 1.00 88.44 135 ARG A N 1
ATOM 964 C CA . ARG A 1 135 ? -6.558 -32.841 -38.474 1.00 88.44 135 ARG A CA 1
ATOM 965 C C . ARG A 1 135 ? -6.708 -32.724 -36.967 1.00 88.44 135 ARG A C 1
ATOM 967 O O . ARG A 1 135 ? -6.032 -31.890 -36.375 1.00 88.44 135 ARG A O 1
ATOM 974 N N . LEU A 1 136 ? -7.542 -33.556 -36.344 1.00 89.88 136 LEU A N 1
ATOM 975 C CA . LEU A 1 136 ? -7.672 -33.577 -34.885 1.00 89.88 136 LEU A CA 1
ATOM 976 C C . LEU A 1 136 ? -6.336 -33.953 -34.225 1.00 89.88 136 LEU A C 1
ATOM 978 O O . LEU A 1 136 ? -5.944 -33.317 -33.250 1.00 89.88 136 LEU A O 1
ATOM 982 N N . GLY A 1 137 ? -5.586 -34.889 -34.819 1.00 85.38 137 GLY A N 1
ATOM 983 C CA . GLY A 1 137 ? -4.230 -35.257 -34.406 1.00 85.38 137 GLY A CA 1
ATOM 984 C C . GLY A 1 137 ? -3.229 -34.092 -34.438 1.00 85.38 137 GLY A C 1
ATOM 985 O O . GLY A 1 137 ? -2.356 -34.009 -33.577 1.00 85.38 137 GLY A O 1
ATOM 986 N N . GLN A 1 138 ? -3.376 -33.156 -35.379 1.00 88.38 138 GLN A N 1
ATOM 987 C CA . GLN A 1 138 ? -2.512 -31.972 -35.513 1.00 88.38 138 GLN A CA 1
ATOM 988 C C . GLN A 1 138 ? -2.917 -30.792 -34.617 1.00 88.38 138 GLN A C 1
ATOM 990 O O . GLN A 1 138 ? -2.093 -29.909 -34.380 1.00 88.38 138 GLN A O 1
ATOM 995 N N . MET A 1 139 ? -4.160 -30.751 -34.129 1.00 89.06 139 MET A N 1
ATOM 996 C CA . MET A 1 139 ? -4.630 -29.691 -33.231 1.00 89.06 139 MET A CA 1
ATOM 997 C C . MET A 1 139 ? -3.999 -29.835 -31.843 1.00 89.06 139 MET A C 1
ATOM 999 O O . MET A 1 139 ? -3.738 -30.941 -31.370 1.00 89.06 139 MET A O 1
ATOM 1003 N N . SER A 1 140 ? -3.772 -28.721 -31.155 1.00 88.88 140 SER A N 1
ATOM 1004 C CA . SER A 1 140 ? -3.399 -28.706 -29.739 1.00 88.88 140 SER A CA 1
ATOM 1005 C C . SER A 1 140 ? -4.579 -29.121 -28.848 1.00 88.88 140 SER A C 1
ATOM 1007 O O . SER A 1 140 ? -5.748 -28.990 -29.216 1.00 88.88 140 SER A O 1
ATOM 1009 N N . THR A 1 141 ? -4.294 -29.589 -27.629 1.00 82.75 141 THR A N 1
ATOM 1010 C CA . THR A 1 141 ? -5.336 -29.960 -26.652 1.00 82.75 141 THR A CA 1
ATOM 1011 C C . THR A 1 141 ? -6.269 -28.788 -26.334 1.00 82.75 141 THR A C 1
ATOM 1013 O O . THR A 1 141 ? -7.473 -28.983 -26.172 1.00 82.75 141 THR A O 1
ATOM 1016 N N . GLN A 1 142 ? -5.742 -27.560 -26.306 1.00 82.19 142 GLN A N 1
ATOM 1017 C CA . GLN A 1 142 ? -6.547 -26.359 -26.090 1.00 82.19 142 GLN A CA 1
ATOM 1018 C C . GLN A 1 142 ? -7.512 -26.107 -27.254 1.00 82.19 142 GLN A C 1
ATOM 1020 O O . GLN A 1 142 ? -8.692 -25.856 -27.020 1.00 82.19 142 GLN A O 1
ATOM 1025 N N . GLU A 1 143 ? -7.043 -26.233 -28.498 1.00 84.31 143 GLU A N 1
ATOM 1026 C CA . GLU A 1 143 ? -7.897 -26.085 -29.682 1.00 84.31 143 GLU A CA 1
ATOM 1027 C C . GLU A 1 143 ? -9.000 -27.147 -29.721 1.00 84.31 143 GLU A C 1
ATOM 1029 O O . GLU A 1 143 ? -10.147 -26.825 -30.031 1.00 84.31 143 GLU A O 1
ATOM 1034 N N . LEU A 1 144 ? -8.690 -28.390 -29.341 1.00 85.38 144 LEU A N 1
ATOM 1035 C CA . LEU A 1 144 ? -9.683 -29.458 -29.223 1.00 85.38 144 LEU A CA 1
ATOM 1036 C C . LEU A 1 144 ? -10.722 -29.165 -28.126 1.00 85.38 144 LEU A C 1
ATOM 1038 O O . LEU A 1 144 ? -11.911 -29.369 -28.357 1.00 85.38 144 LEU A O 1
ATOM 1042 N N . ARG A 1 145 ? -10.318 -28.638 -26.958 1.00 82.19 145 ARG A N 1
ATOM 1043 C CA . ARG A 1 145 ? -11.249 -28.234 -25.879 1.00 82.19 145 ARG A CA 1
ATOM 1044 C C . ARG A 1 145 ? -12.160 -27.087 -26.318 1.00 82.19 145 ARG A C 1
ATOM 1046 O O . ARG A 1 145 ? -13.368 -27.129 -26.078 1.00 82.19 145 ARG A O 1
ATOM 1053 N N . THR A 1 146 ? -11.608 -26.082 -27.001 1.00 84.88 146 THR A N 1
ATOM 1054 C CA . THR A 1 146 ? -12.395 -24.989 -27.590 1.00 84.88 146 THR A CA 1
ATOM 1055 C C . THR A 1 146 ? -13.394 -25.524 -28.610 1.00 84.88 146 THR A C 1
ATOM 1057 O O . THR A 1 146 ? -14.561 -25.137 -28.573 1.00 84.88 146 THR A O 1
ATOM 1060 N N . LEU A 1 147 ? -12.963 -26.452 -29.467 1.00 85.44 147 LEU A N 1
ATOM 1061 C CA . LEU A 1 147 ? -13.818 -27.103 -30.451 1.00 85.44 147 LEU A CA 1
ATOM 1062 C C . LEU A 1 147 ? -14.933 -27.926 -29.786 1.00 85.44 147 LEU A C 1
ATOM 1064 O O . LEU A 1 147 ? -16.087 -27.785 -30.176 1.00 85.44 147 LEU A O 1
ATOM 1068 N N . ALA A 1 148 ? -14.632 -28.715 -28.752 1.00 84.62 148 ALA A N 1
ATOM 1069 C CA . ALA A 1 148 ? -15.625 -29.486 -28.000 1.00 84.62 148 ALA A CA 1
ATOM 1070 C C . ALA A 1 148 ? -16.677 -28.587 -27.330 1.00 84.62 148 ALA A C 1
ATOM 1072 O O . ALA A 1 148 ? -17.876 -28.841 -27.437 1.00 84.62 148 ALA A O 1
ATOM 1073 N N . LYS A 1 149 ? -16.240 -27.486 -26.703 1.00 83.44 149 LYS A N 1
ATOM 1074 C CA . LYS A 1 149 ? -17.148 -26.489 -26.120 1.00 83.44 149 LYS A CA 1
ATOM 1075 C C . LYS A 1 149 ? -17.998 -25.805 -27.191 1.00 83.44 149 LYS A C 1
ATOM 1077 O O . LYS A 1 149 ? -19.174 -25.547 -26.962 1.00 83.44 149 LYS A O 1
ATOM 1082 N N . ALA A 1 150 ? -17.418 -25.511 -28.355 1.00 83.69 150 ALA A N 1
ATOM 1083 C CA . ALA A 1 150 ? -18.140 -24.907 -29.469 1.00 83.69 150 ALA A CA 1
ATOM 1084 C C . ALA A 1 150 ? -19.196 -25.852 -30.057 1.00 83.69 150 ALA A C 1
ATOM 1086 O O . ALA A 1 150 ? -20.310 -25.405 -30.321 1.00 83.69 150 ALA A O 1
ATOM 1087 N N . LEU A 1 151 ? -18.877 -27.145 -30.193 1.00 83.31 151 LEU A N 1
ATOM 1088 C CA . LEU A 1 151 ? -19.790 -28.194 -30.667 1.00 83.31 151 LEU A CA 1
ATOM 1089 C C . LEU A 1 151 ? -21.045 -28.345 -29.797 1.00 83.31 151 LEU A C 1
ATOM 1091 O O . LEU A 1 151 ? -22.070 -28.803 -30.286 1.00 83.31 151 LEU A O 1
ATOM 1095 N N . ARG A 1 152 ? -20.981 -27.910 -28.537 1.00 78.81 152 ARG A N 1
ATOM 1096 C CA . ARG A 1 152 ? -22.080 -27.972 -27.562 1.00 78.81 152 ARG A CA 1
ATOM 1097 C C . ARG A 1 152 ? -22.644 -26.606 -27.182 1.00 78.81 152 ARG A C 1
ATOM 1099 O O . ARG A 1 152 ? -23.461 -26.512 -26.273 1.00 78.81 152 ARG A O 1
ATOM 1106 N N . GLY A 1 153 ? -22.178 -25.543 -27.833 1.00 78.06 153 GLY A N 1
ATOM 1107 C CA . GLY A 1 153 ? -22.661 -24.188 -27.597 1.00 78.06 153 GLY A CA 1
ATOM 1108 C C . GLY A 1 153 ? -23.932 -23.876 -28.386 1.00 78.06 153 GLY A C 1
ATOM 1109 O O . GLY A 1 153 ? -24.250 -24.537 -29.377 1.00 78.06 153 GLY A O 1
ATOM 1110 N N . ASP A 1 154 ? -24.601 -22.790 -28.001 1.00 75.69 154 ASP A N 1
ATOM 1111 C CA . ASP A 1 154 ? -25.860 -22.322 -28.603 1.00 75.69 154 ASP A CA 1
ATOM 1112 C C . ASP A 1 154 ? -25.784 -22.161 -30.129 1.00 75.69 154 ASP A C 1
ATOM 1114 O O . ASP A 1 154 ? -26.761 -22.370 -30.838 1.00 75.69 154 ASP A O 1
ATOM 1118 N N . ASN A 1 155 ? -24.597 -21.856 -30.660 1.00 73.44 155 ASN A N 1
ATOM 1119 C CA . ASN A 1 155 ? -24.359 -21.714 -32.096 1.00 73.44 155 ASN A CA 1
ATOM 1120 C C . ASN A 1 155 ? -24.566 -23.019 -32.873 1.00 73.44 155 ASN A C 1
ATOM 1122 O O . ASN A 1 155 ? -25.061 -22.993 -33.999 1.00 73.44 155 ASN A O 1
ATOM 1126 N N . VAL A 1 156 ? -24.172 -24.153 -32.291 1.00 76.88 156 VAL A N 1
ATOM 1127 C CA . VAL A 1 156 ? -24.335 -25.467 -32.918 1.00 76.88 156 VAL A CA 1
ATOM 1128 C C . VAL A 1 156 ? -25.743 -25.996 -32.689 1.00 76.88 156 VAL A C 1
ATOM 1130 O O . VAL A 1 156 ? -26.322 -26.536 -33.626 1.00 76.88 156 VAL A O 1
ATOM 1133 N N . ALA A 1 157 ? -26.349 -25.722 -31.531 1.00 77.25 157 ALA A N 1
ATOM 1134 C CA . ALA A 1 157 ? -27.774 -25.968 -31.313 1.00 77.25 157 ALA A CA 1
ATOM 1135 C C . ALA A 1 157 ? -28.643 -25.194 -32.327 1.00 77.25 157 ALA A C 1
ATOM 1137 O O . ALA A 1 157 ? -29.531 -25.763 -32.957 1.00 77.25 157 ALA A O 1
ATOM 1138 N N . GLN A 1 158 ? -28.335 -23.917 -32.578 1.00 74.00 158 GLN A N 1
ATOM 1139 C CA . GLN A 1 158 ? -29.017 -23.111 -33.591 1.00 74.00 158 GLN A CA 1
ATOM 1140 C C . GLN A 1 158 ? -28.747 -23.624 -35.011 1.00 74.00 158 GLN A C 1
ATOM 1142 O O . GLN A 1 158 ? -29.652 -23.622 -35.844 1.00 74.00 158 GLN A O 1
ATOM 1147 N N . ALA A 1 159 ? -27.524 -24.083 -35.301 1.00 72.75 159 ALA A N 1
ATOM 1148 C CA . ALA A 1 159 ? -27.215 -24.721 -36.577 1.00 72.75 159 ALA A CA 1
ATOM 1149 C C . ALA A 1 159 ? -28.025 -26.013 -36.765 1.00 72.75 159 ALA A C 1
ATOM 1151 O O . ALA A 1 159 ? -28.587 -26.188 -37.836 1.00 72.75 159 ALA A O 1
ATOM 1152 N N . GLN A 1 160 ? -28.158 -26.862 -35.741 1.00 74.06 160 GLN A N 1
ATOM 1153 C CA . GLN A 1 160 ? -28.997 -28.069 -35.767 1.00 74.06 160 GLN A CA 1
ATOM 1154 C C . GLN A 1 160 ? -30.474 -27.731 -36.014 1.00 74.06 160 GLN A C 1
ATOM 1156 O O . GLN A 1 160 ? -31.092 -28.313 -36.898 1.00 74.06 160 GLN A O 1
ATOM 1161 N N . VAL A 1 161 ? -31.021 -26.718 -35.332 1.00 76.50 161 VAL A N 1
ATOM 1162 C CA . VAL A 1 161 ? -32.394 -26.234 -35.581 1.00 76.50 161 VAL A CA 1
ATOM 1163 C C . VAL A 1 161 ? -32.562 -25.748 -37.027 1.00 76.50 161 VAL A C 1
ATOM 1165 O O . VAL A 1 161 ? -33.544 -26.083 -37.688 1.00 76.50 161 VAL A O 1
ATOM 1168 N N . ASN A 1 162 ? -31.587 -24.999 -37.549 1.00 71.62 162 ASN A N 1
ATOM 1169 C CA . ASN A 1 162 ? -31.596 -24.508 -38.931 1.00 71.62 162 ASN A CA 1
ATOM 1170 C C . ASN A 1 162 ? -31.385 -25.630 -39.966 1.00 71.62 162 ASN A C 1
ATOM 1172 O O . ASN A 1 162 ? -31.761 -25.472 -41.128 1.00 71.62 162 ASN A O 1
ATOM 1176 N N . LEU A 1 163 ? -30.786 -26.749 -39.556 1.00 69.50 163 LEU A N 1
ATOM 1177 C CA . LEU A 1 163 ? -30.536 -27.933 -40.375 1.00 69.50 163 LEU A CA 1
ATOM 1178 C C . LEU A 1 163 ? -31.716 -28.911 -40.397 1.00 69.50 163 LEU A C 1
ATOM 1180 O O . LEU A 1 163 ? -31.573 -29.948 -41.038 1.00 69.50 163 LEU A O 1
ATOM 1184 N N . GLY A 1 164 ? -32.871 -28.578 -39.798 1.00 57.88 164 GLY A N 1
ATOM 1185 C CA . GLY A 1 164 ? -34.065 -29.429 -39.622 1.00 57.88 164 GLY A CA 1
ATOM 1186 C C . GLY A 1 164 ? -34.734 -30.035 -40.877 1.00 57.88 164 GLY A C 1
ATOM 1187 O O . GLY A 1 164 ? -35.893 -30.437 -40.822 1.00 57.88 164 GLY A O 1
ATOM 1188 N N . GLY A 1 165 ? -34.028 -30.126 -42.006 1.00 65.50 165 GLY A N 1
ATOM 1189 C CA . GLY A 1 165 ? -34.361 -30.914 -43.196 1.00 65.50 165 GLY A CA 1
ATOM 1190 C C . GLY A 1 165 ? -33.179 -31.691 -43.814 1.00 65.50 165 GLY A C 1
ATOM 1191 O O . GLY A 1 165 ? -33.330 -32.190 -44.927 1.00 65.50 165 GLY A O 1
ATOM 1192 N N . HIS A 1 166 ? -32.020 -31.798 -43.143 1.00 74.38 166 HIS A N 1
ATOM 1193 C CA . HIS A 1 166 ? -30.783 -32.403 -43.672 1.00 74.38 166 HIS A CA 1
ATOM 1194 C C . HIS A 1 166 ? -30.164 -33.447 -42.710 1.00 74.38 166 HIS A C 1
ATOM 1196 O O . HIS A 1 166 ? -29.216 -33.138 -41.984 1.00 74.38 166 HIS A O 1
ATOM 1202 N N . PRO A 1 167 ? -30.641 -34.709 -42.722 1.00 77.25 167 PRO A N 1
ATOM 1203 C CA . PRO A 1 167 ? -30.193 -35.744 -41.780 1.00 77.25 167 PRO A CA 1
ATOM 1204 C C . PRO A 1 167 ? -28.715 -36.145 -41.945 1.00 77.25 167 PRO A C 1
ATOM 1206 O O . PRO A 1 167 ? -28.075 -36.554 -40.978 1.00 77.25 167 PRO A O 1
ATOM 1209 N N . GLU A 1 168 ? -28.142 -36.018 -43.145 1.00 78.19 168 GLU A N 1
ATOM 1210 C CA . GLU A 1 168 ? -26.729 -36.347 -43.397 1.00 78.19 168 GLU A CA 1
ATOM 1211 C C . GLU A 1 168 ? -25.774 -35.324 -42.755 1.00 78.19 168 GLU A C 1
ATOM 1213 O O . GLU A 1 168 ? -24.762 -35.702 -42.164 1.00 78.19 168 GLU A O 1
ATOM 1218 N N . ALA A 1 169 ? -26.126 -34.034 -42.776 1.00 76.38 169 ALA A N 1
ATOM 1219 C CA . ALA A 1 169 ? -25.358 -32.974 -42.120 1.00 76.38 169 ALA A CA 1
ATOM 1220 C C . ALA A 1 169 ? -25.370 -33.102 -40.584 1.00 76.38 169 ALA A C 1
ATOM 1222 O O . ALA A 1 169 ? -24.344 -32.876 -39.937 1.00 76.38 169 ALA A O 1
ATOM 1223 N N . GLU A 1 170 ? -26.497 -33.514 -39.995 1.00 77.75 170 GLU A N 1
ATOM 1224 C CA . GLU A 1 170 ? -26.591 -33.818 -38.559 1.00 77.75 170 GLU A CA 1
ATOM 1225 C C . GLU A 1 170 ? -25.722 -35.023 -38.174 1.00 77.75 170 GLU A C 1
ATOM 1227 O O . GLU A 1 170 ? -24.991 -34.976 -37.181 1.00 77.75 170 GLU A O 1
ATOM 1232 N N . GLN A 1 171 ? -25.734 -36.088 -38.985 1.00 82.50 171 GLN A N 1
ATOM 1233 C CA . GLN A 1 171 ? -24.860 -37.246 -38.779 1.00 82.50 171 GLN A CA 1
ATOM 1234 C C . GLN A 1 171 ? -23.377 -36.874 -38.867 1.00 82.50 171 GLN A C 1
ATOM 1236 O O . GLN A 1 171 ? -22.574 -37.368 -38.074 1.00 82.50 171 GLN A O 1
ATOM 1241 N N . LEU A 1 172 ? -23.003 -35.983 -39.788 1.00 83.00 172 LEU A N 1
ATOM 1242 C CA . LEU A 1 172 ? -21.634 -35.478 -39.900 1.00 83.00 172 LEU A CA 1
ATOM 1243 C C . LEU A 1 172 ? -21.201 -34.701 -38.659 1.00 83.00 172 LEU A C 1
ATOM 1245 O O . LEU A 1 172 ? -20.102 -34.922 -38.150 1.00 83.00 172 LEU A O 1
ATOM 1249 N N . LEU A 1 173 ? -22.071 -33.840 -38.139 1.00 83.44 173 LEU A N 1
ATOM 1250 C CA . LEU A 1 173 ? -21.812 -33.091 -36.916 1.00 83.44 173 LEU A CA 1
ATOM 1251 C C . LEU A 1 173 ? -21.639 -34.024 -35.703 1.00 83.44 173 LEU A C 1
ATOM 1253 O O . LEU A 1 173 ? -20.662 -33.880 -34.970 1.00 83.44 173 LEU A O 1
ATOM 1257 N N . MET A 1 174 ? -22.507 -35.032 -35.544 1.00 83.00 174 MET A N 1
ATOM 1258 C CA . MET A 1 174 ? -22.376 -36.051 -34.487 1.00 83.00 174 MET A CA 1
ATOM 1259 C C . MET A 1 174 ? -21.082 -36.869 -34.612 1.00 83.00 174 MET A C 1
ATOM 1261 O O . MET A 1 174 ? -20.450 -37.200 -33.606 1.00 83.00 174 MET A O 1
ATOM 1265 N N . ARG A 1 175 ? -20.647 -37.185 -35.839 1.00 84.50 175 ARG A N 1
ATOM 1266 C CA . ARG A 1 175 ? -19.369 -37.876 -36.088 1.00 84.50 175 ARG A CA 1
ATOM 1267 C C . ARG A 1 175 ? -18.172 -37.008 -35.707 1.00 84.50 175 ARG A C 1
ATOM 1269 O O . ARG A 1 175 ? -17.244 -37.519 -35.084 1.00 84.50 175 ARG A O 1
ATOM 1276 N N . ILE A 1 176 ? -18.202 -35.715 -36.044 1.00 85.88 176 ILE A N 1
ATOM 1277 C CA . ILE A 1 176 ? -17.164 -34.755 -35.641 1.00 85.88 176 ILE A CA 1
ATOM 1278 C C . ILE A 1 176 ? -17.113 -34.652 -34.119 1.00 85.88 176 ILE A C 1
ATOM 1280 O O . ILE A 1 176 ? -16.034 -34.770 -33.547 1.00 85.88 176 ILE A O 1
ATOM 1284 N N . GLU A 1 177 ? -18.263 -34.512 -33.459 1.00 85.06 177 GLU A N 1
ATOM 1285 C CA . GLU A 1 177 ? -18.328 -34.485 -31.998 1.00 85.06 177 GLU A CA 1
ATOM 1286 C C . GLU A 1 177 ? -17.754 -35.760 -31.375 1.00 85.06 177 GLU A C 1
ATOM 1288 O O . GLU A 1 177 ? -16.881 -35.679 -30.514 1.00 85.06 177 GLU A O 1
ATOM 1293 N N . THR A 1 178 ? -18.158 -36.933 -31.863 1.00 83.75 178 THR A N 1
ATOM 1294 C CA . THR A 1 178 ? -17.655 -38.223 -31.367 1.00 83.75 178 THR A CA 1
ATOM 1295 C C . THR A 1 178 ? -16.139 -38.348 -31.541 1.00 83.75 178 THR A C 1
ATOM 1297 O O . THR A 1 178 ? -15.449 -38.814 -30.633 1.00 83.75 178 THR A O 1
ATOM 1300 N N . ALA A 1 179 ? -15.598 -37.913 -32.683 1.00 84.31 179 ALA A N 1
ATOM 1301 C CA . ALA A 1 179 ? -14.162 -37.951 -32.953 1.00 84.31 179 ALA A CA 1
ATOM 1302 C C . ALA A 1 179 ? -13.373 -36.984 -32.054 1.00 84.31 179 ALA A C 1
ATOM 1304 O O . ALA A 1 179 ? -12.335 -37.367 -31.519 1.00 84.31 179 ALA A O 1
ATOM 1305 N N . VAL A 1 180 ? -13.885 -35.767 -31.834 1.00 85.62 180 VAL A N 1
ATOM 1306 C CA . VAL A 1 180 ? -13.278 -34.771 -30.933 1.00 85.62 180 VAL A CA 1
ATOM 1307 C C . VAL A 1 180 ? -13.284 -35.266 -29.488 1.00 85.62 180 VAL A C 1
ATOM 1309 O O . VAL A 1 180 ? -12.260 -35.189 -28.813 1.00 85.62 180 VAL A O 1
ATOM 1312 N N . VAL A 1 181 ? -14.414 -35.807 -29.020 1.00 83.38 181 VAL A N 1
ATOM 1313 C CA . VAL A 1 181 ? -14.559 -36.383 -27.673 1.00 83.38 181 VAL A CA 1
ATOM 1314 C C . VAL A 1 181 ? -13.585 -37.543 -27.470 1.00 83.38 181 VAL A C 1
ATOM 1316 O O . VAL A 1 181 ? -12.921 -37.605 -26.436 1.00 83.38 181 VAL A O 1
ATOM 1319 N N . ARG A 1 182 ? -13.461 -38.436 -28.459 1.00 84.38 182 ARG A N 1
ATOM 1320 C CA . ARG A 1 182 ? -12.536 -39.573 -28.401 1.00 84.38 182 ARG A CA 1
ATOM 1321 C C . ARG A 1 182 ? -11.075 -39.126 -28.344 1.00 84.38 182 ARG A C 1
ATOM 1323 O O . ARG A 1 182 ? -10.364 -39.559 -27.446 1.00 84.38 182 ARG A O 1
ATOM 1330 N N . GLU A 1 183 ? -10.650 -38.245 -29.249 1.00 86.31 183 GLU A N 1
ATOM 1331 C CA . GLU A 1 183 ? -9.270 -37.736 -29.287 1.00 86.31 183 GLU A CA 1
ATOM 1332 C C . GLU A 1 183 ? -8.911 -36.993 -27.988 1.00 86.31 183 GLU A C 1
ATOM 1334 O O . GLU A 1 183 ? -7.845 -37.215 -27.415 1.00 86.31 183 GLU A O 1
ATOM 1339 N N . LEU A 1 184 ? -9.821 -36.155 -27.471 1.00 83.25 184 LEU A N 1
ATOM 1340 C CA . LEU A 1 184 ? -9.644 -35.497 -26.173 1.00 83.25 184 LEU A CA 1
ATOM 1341 C C . LEU A 1 184 ? -9.542 -36.500 -25.024 1.00 83.25 184 LEU A C 1
ATOM 1343 O O . LEU A 1 184 ? -8.693 -36.325 -24.155 1.00 83.25 184 LEU A O 1
ATOM 1347 N N . GLY A 1 185 ? -10.381 -37.537 -25.012 1.00 82.75 185 GLY A N 1
ATOM 1348 C CA . GLY A 1 185 ? -10.347 -38.584 -23.991 1.00 82.75 185 GLY A CA 1
ATOM 1349 C C . GLY A 1 185 ? -9.056 -39.406 -24.020 1.00 82.75 185 GLY A C 1
ATOM 1350 O O . GLY A 1 185 ? -8.506 -39.724 -22.966 1.00 82.75 185 GLY A O 1
ATOM 1351 N N . ASP A 1 186 ? -8.538 -39.723 -25.206 1.00 84.06 186 ASP A N 1
ATOM 1352 C CA . ASP A 1 186 ? -7.295 -40.486 -25.375 1.00 84.06 186 ASP A CA 1
ATOM 1353 C C . ASP A 1 186 ? -6.061 -39.650 -24.984 1.00 84.06 186 ASP A C 1
ATOM 1355 O O . ASP A 1 186 ? -5.170 -40.137 -24.275 1.00 84.06 186 ASP A O 1
ATOM 1359 N N . ARG A 1 187 ? -6.036 -38.360 -25.346 1.00 86.06 187 ARG A N 1
ATOM 1360 C CA . ARG A 1 187 ? -4.988 -37.422 -24.906 1.00 86.06 187 ARG A CA 1
ATOM 1361 C C . ARG A 1 187 ? -5.031 -37.160 -23.416 1.00 86.06 187 ARG A C 1
ATOM 1363 O O . ARG A 1 187 ? -3.984 -37.201 -22.781 1.00 86.06 187 ARG A O 1
ATOM 1370 N N . ALA A 1 188 ? -6.221 -36.925 -22.867 1.00 83.81 188 ALA A N 1
ATOM 1371 C CA . ALA A 1 188 ? -6.390 -36.745 -21.436 1.00 83.81 188 ALA A CA 1
ATOM 1372 C C . ALA A 1 188 ? -5.852 -37.971 -20.700 1.00 83.81 188 ALA A C 1
ATOM 1374 O O . ALA A 1 188 ? -4.981 -37.811 -19.862 1.00 83.81 188 ALA A O 1
ATOM 1375 N N . ARG A 1 189 ? -6.242 -39.199 -21.076 1.00 84.81 189 ARG A N 1
ATOM 1376 C CA . ARG A 1 189 ? -5.691 -40.424 -20.465 1.00 84.81 189 ARG A CA 1
ATOM 1377 C C . ARG A 1 189 ? -4.167 -40.494 -20.528 1.00 84.81 189 ARG A C 1
ATOM 1379 O O . ARG A 1 189 ? -3.536 -40.782 -19.519 1.00 84.81 189 ARG A O 1
ATOM 1386 N N . THR A 1 190 ? -3.578 -40.150 -21.669 1.00 87.12 190 THR A N 1
ATOM 1387 C CA . THR A 1 190 ? -2.117 -40.127 -21.825 1.00 87.12 190 THR A CA 1
ATOM 1388 C C . THR A 1 190 ? -1.450 -39.095 -20.907 1.00 87.12 190 THR A C 1
ATOM 1390 O O . THR A 1 190 ? -0.472 -39.416 -20.231 1.00 87.12 190 THR A O 1
ATOM 1393 N N . GLU A 1 191 ? -1.976 -37.869 -20.846 1.00 86.69 191 GLU A N 1
ATOM 1394 C CA . GLU A 1 191 ? -1.447 -36.800 -19.988 1.00 86.69 191 GLU A CA 1
ATOM 1395 C C . GLU A 1 191 ? -1.678 -37.078 -18.499 1.00 86.69 191 GLU A C 1
ATOM 1397 O O . GLU A 1 191 ? -0.792 -36.814 -17.688 1.00 86.69 191 GLU A O 1
ATOM 1402 N N . MET A 1 192 ? -2.817 -37.676 -18.138 1.00 90.06 192 MET A N 1
ATOM 1403 C CA . MET A 1 192 ? -3.106 -38.136 -16.780 1.00 90.06 192 MET A CA 1
ATOM 1404 C C . MET A 1 192 ? -2.061 -39.150 -16.328 1.00 90.06 192 MET A C 1
ATOM 1406 O O . MET A 1 192 ? -1.388 -38.913 -15.328 1.00 90.06 192 MET A O 1
ATOM 1410 N N . THR A 1 193 ? -1.862 -40.232 -17.090 1.00 90.00 193 THR A N 1
ATOM 1411 C CA . THR A 1 193 ? -0.868 -41.262 -16.758 1.00 90.00 193 THR A CA 1
ATOM 1412 C C . THR A 1 193 ? 0.538 -40.676 -16.701 1.00 90.00 193 THR A C 1
ATOM 1414 O O . THR A 1 193 ? 1.246 -40.903 -15.730 1.00 90.00 193 THR A O 1
ATOM 1417 N N . ARG A 1 194 ? 0.941 -39.860 -17.683 1.00 90.19 194 ARG A N 1
ATOM 1418 C CA . ARG A 1 194 ? 2.280 -39.250 -17.714 1.00 90.19 194 ARG A CA 1
ATOM 1419 C C . ARG A 1 194 ? 2.515 -38.284 -16.550 1.00 90.19 194 ARG A C 1
ATOM 1421 O O . ARG A 1 194 ? 3.607 -38.258 -15.983 1.00 90.19 194 ARG A O 1
ATOM 1428 N N . GLY A 1 195 ? 1.518 -37.467 -16.219 1.00 90.31 195 GLY A N 1
ATOM 1429 C CA . GLY A 1 195 ? 1.571 -36.531 -15.102 1.00 90.31 195 GLY A CA 1
ATOM 1430 C C . GLY A 1 195 ? 1.638 -37.257 -13.762 1.00 90.31 195 GLY A C 1
ATOM 1431 O O . GLY A 1 195 ? 2.482 -36.920 -12.935 1.00 90.31 195 GLY A O 1
ATOM 1432 N N . THR A 1 196 ? 0.800 -38.276 -13.572 1.00 92.75 196 THR A N 1
ATOM 1433 C CA . THR A 1 196 ? 0.795 -39.112 -12.368 1.00 92.75 196 THR A CA 1
ATOM 1434 C C . THR A 1 196 ? 2.093 -39.910 -12.232 1.00 92.75 196 THR A C 1
ATOM 1436 O O . THR A 1 196 ? 2.717 -39.821 -11.177 1.00 92.75 196 THR A O 1
ATOM 1439 N N . ASP A 1 197 ? 2.565 -40.581 -13.290 1.00 92.88 197 ASP A N 1
ATOM 1440 C CA . ASP A 1 197 ? 3.843 -41.316 -13.309 1.00 92.88 197 ASP A CA 1
ATOM 1441 C C . ASP A 1 197 ? 4.999 -40.398 -12.883 1.00 92.88 197 ASP A C 1
ATOM 1443 O O . ASP A 1 197 ? 5.762 -40.733 -11.981 1.00 92.88 197 ASP A O 1
ATOM 1447 N N . ARG A 1 198 ? 5.072 -39.179 -13.437 1.00 93.50 198 ARG A N 1
ATOM 1448 C CA . ARG A 1 198 ? 6.112 -38.204 -13.076 1.00 93.50 198 ARG A CA 1
ATOM 1449 C C . ARG A 1 198 ? 6.097 -37.839 -11.590 1.00 93.50 198 ARG A C 1
ATOM 1451 O O . ARG A 1 198 ? 7.162 -37.669 -11.001 1.00 93.50 198 ARG A O 1
ATOM 1458 N N . VAL A 1 199 ? 4.921 -37.655 -10.993 1.00 93.69 199 VAL A N 1
ATOM 1459 C CA . VAL A 1 199 ? 4.814 -37.287 -9.571 1.00 93.69 199 VAL A CA 1
ATOM 1460 C C . VAL A 1 199 ? 5.100 -38.491 -8.668 1.00 93.69 199 VAL A C 1
ATOM 1462 O O . VAL A 1 199 ? 5.761 -38.333 -7.642 1.00 93.69 199 VAL A O 1
ATOM 1465 N N . VAL A 1 200 ? 4.683 -39.698 -9.063 1.00 94.44 200 VAL A N 1
ATOM 1466 C CA . VAL A 1 200 ? 5.042 -40.943 -8.363 1.00 94.44 200 VAL A CA 1
ATOM 1467 C C . VAL A 1 200 ? 6.557 -41.170 -8.412 1.00 94.44 200 VAL A C 1
ATOM 1469 O O . VAL A 1 200 ? 7.155 -41.467 -7.380 1.00 94.44 200 VAL A O 1
ATOM 1472 N N . ASP A 1 201 ? 7.205 -40.929 -9.552 1.00 94.06 201 ASP A N 1
ATOM 1473 C CA . ASP A 1 201 ? 8.665 -40.998 -9.687 1.00 94.06 201 ASP A CA 1
ATOM 1474 C C . ASP A 1 201 ? 9.375 -39.969 -8.795 1.00 94.06 201 ASP A C 1
ATOM 1476 O O . ASP A 1 201 ? 10.378 -40.286 -8.157 1.00 94.06 201 ASP A O 1
ATOM 1480 N N . GLN A 1 202 ? 8.833 -38.752 -8.673 1.00 93.75 202 GLN A N 1
ATOM 1481 C CA . GLN A 1 202 ? 9.345 -37.752 -7.728 1.00 93.75 202 GLN A CA 1
ATOM 1482 C C . GLN A 1 202 ? 9.183 -38.200 -6.272 1.00 93.75 202 GLN A C 1
ATOM 1484 O O . GLN A 1 202 ? 10.082 -37.974 -5.460 1.00 93.75 202 GLN A O 1
ATOM 1489 N N . ALA A 1 203 ? 8.060 -38.838 -5.928 1.00 94.44 203 ALA A N 1
ATOM 1490 C CA . ALA A 1 203 ? 7.846 -39.402 -4.597 1.00 94.44 203 ALA A CA 1
ATOM 1491 C C . ALA A 1 203 ? 8.841 -40.537 -4.306 1.00 94.44 203 ALA A C 1
ATOM 1493 O O . ALA A 1 203 ? 9.369 -40.620 -3.197 1.00 94.44 203 ALA A O 1
ATOM 1494 N N . LEU A 1 204 ? 9.149 -41.371 -5.304 1.00 94.19 204 LEU A N 1
ATOM 1495 C CA . LEU A 1 204 ? 10.176 -42.411 -5.214 1.00 94.19 204 LEU A CA 1
ATOM 1496 C C . LEU A 1 204 ? 11.577 -41.837 -5.052 1.00 94.19 204 LEU A C 1
ATOM 1498 O O . LEU A 1 204 ? 12.334 -42.309 -4.210 1.00 94.19 204 LEU A O 1
ATOM 1502 N N . GLU A 1 205 ? 11.922 -40.811 -5.822 1.00 94.12 205 GLU A N 1
ATOM 1503 C CA . GLU A 1 205 ? 13.214 -40.144 -5.711 1.00 94.12 205 GLU A CA 1
ATOM 1504 C C . GLU A 1 205 ? 13.380 -39.495 -4.328 1.00 94.12 205 GLU A C 1
ATOM 1506 O O . GLU A 1 205 ? 14.431 -39.635 -3.701 1.00 94.12 205 GLU A O 1
ATOM 1511 N N . ALA A 1 206 ? 12.332 -38.843 -3.815 1.00 92.56 206 ALA A N 1
ATOM 1512 C CA . ALA A 1 206 ? 12.300 -38.293 -2.461 1.00 92.56 206 ALA A CA 1
ATOM 1513 C C . ALA A 1 206 ? 12.465 -39.390 -1.393 1.00 92.56 206 ALA A C 1
ATOM 1515 O O . ALA A 1 206 ? 13.226 -39.225 -0.436 1.00 92.56 206 ALA A O 1
ATOM 1516 N N . LEU A 1 207 ? 11.799 -40.534 -1.580 1.00 94.19 207 LEU A N 1
ATOM 1517 C CA . LEU A 1 207 ? 11.905 -41.701 -0.705 1.00 94.19 207 LEU A CA 1
ATOM 1518 C C . LEU A 1 207 ? 13.316 -42.314 -0.712 1.00 94.19 207 LEU A C 1
ATOM 1520 O O . LEU A 1 207 ? 13.830 -42.679 0.350 1.00 94.19 207 LEU A O 1
ATOM 1524 N N . ASP A 1 208 ? 13.942 -42.424 -1.884 1.00 93.31 208 ASP A N 1
ATOM 1525 C CA . ASP A 1 208 ? 15.290 -42.978 -2.057 1.00 93.31 208 ASP A CA 1
ATOM 1526 C C . ASP A 1 208 ? 16.366 -42.029 -1.496 1.00 93.31 208 ASP A C 1
ATOM 1528 O O . ASP A 1 208 ? 17.369 -42.485 -0.946 1.00 93.31 208 ASP A O 1
ATOM 1532 N N . LYS A 1 209 ? 16.129 -40.711 -1.549 1.00 93.19 209 LYS A N 1
ATOM 1533 C CA . LYS A 1 209 ? 16.982 -39.681 -0.928 1.00 93.19 209 LYS A CA 1
ATOM 1534 C C . LYS A 1 209 ? 16.780 -39.529 0.583 1.00 93.19 209 LYS A C 1
ATOM 1536 O O . LYS A 1 209 ? 17.539 -38.795 1.212 1.00 93.19 209 LYS A O 1
ATOM 1541 N N . GLY A 1 210 ? 15.783 -40.197 1.167 1.00 91.06 210 GLY A N 1
ATOM 1542 C CA . GLY A 1 210 ? 15.465 -40.074 2.592 1.00 91.06 210 GLY A CA 1
ATOM 1543 C C . GLY A 1 210 ? 14.947 -38.685 2.977 1.00 91.06 210 GLY A C 1
ATOM 1544 O O . GLY A 1 210 ? 15.251 -38.196 4.063 1.00 91.06 210 GLY A O 1
ATOM 1545 N N . GLU A 1 211 ? 14.204 -38.029 2.082 1.00 92.94 211 GLU A N 1
ATOM 1546 C CA . GLU A 1 211 ? 13.556 -36.751 2.380 1.00 92.94 211 GLU A CA 1
ATOM 1547 C C . GLU A 1 211 ? 12.451 -36.904 3.446 1.00 92.94 211 GLU A C 1
ATOM 1549 O O . GLU A 1 211 ? 12.074 -38.010 3.835 1.00 92.94 211 GLU A O 1
ATOM 1554 N N . SER A 1 212 ? 11.930 -35.781 3.953 1.00 89.75 212 SER A N 1
ATOM 1555 C CA . SER A 1 212 ? 10.954 -35.800 5.046 1.00 89.75 212 SER A CA 1
ATOM 1556 C C . SER A 1 212 ? 9.641 -36.493 4.660 1.00 89.75 212 SER A C 1
ATOM 1558 O O . SER A 1 212 ? 9.114 -36.312 3.561 1.00 89.75 212 SER A O 1
ATOM 1560 N N . ASP A 1 213 ? 9.054 -37.218 5.617 1.00 87.81 213 ASP A N 1
ATOM 1561 C CA . ASP A 1 213 ? 7.769 -37.913 5.454 1.00 87.81 213 ASP A CA 1
ATOM 1562 C C . ASP A 1 213 ? 6.658 -36.996 4.926 1.00 87.81 213 ASP A C 1
ATOM 1564 O O . ASP A 1 213 ? 5.867 -37.409 4.082 1.00 87.81 213 ASP A O 1
ATOM 1568 N N . GLY A 1 214 ? 6.626 -35.737 5.379 1.00 84.31 214 GLY A N 1
ATOM 1569 C CA . GLY A 1 214 ? 5.651 -34.745 4.925 1.00 84.31 214 GLY A CA 1
ATOM 1570 C C . GLY A 1 214 ? 5.796 -34.386 3.443 1.00 84.31 214 GLY A C 1
ATOM 1571 O O . GLY A 1 214 ? 4.789 -34.219 2.758 1.00 84.31 214 GLY A O 1
ATOM 1572 N N . ARG A 1 215 ? 7.027 -34.324 2.916 1.00 88.94 215 ARG A N 1
ATOM 1573 C CA . ARG A 1 215 ? 7.261 -34.072 1.487 1.00 88.94 215 ARG A CA 1
ATOM 1574 C C . ARG A 1 215 ? 6.816 -35.258 0.639 1.00 88.94 215 ARG A C 1
ATOM 1576 O O . ARG A 1 215 ? 6.146 -35.055 -0.368 1.00 88.94 215 ARG A O 1
ATOM 1583 N N . ILE A 1 216 ? 7.130 -36.479 1.068 1.00 92.81 216 ILE A N 1
ATOM 1584 C CA . ILE A 1 216 ? 6.704 -37.701 0.370 1.00 92.81 216 ILE A CA 1
ATOM 1585 C C . ILE A 1 216 ? 5.173 -37.813 0.391 1.00 92.81 216 ILE A C 1
ATOM 1587 O O . ILE A 1 216 ? 4.567 -38.056 -0.649 1.00 92.81 216 ILE A O 1
ATOM 1591 N N . ALA A 1 217 ? 4.536 -37.563 1.539 1.00 89.44 217 ALA A N 1
ATOM 1592 C CA . ALA A 1 217 ? 3.079 -37.546 1.666 1.00 89.44 217 ALA A CA 1
ATOM 1593 C C . ALA A 1 217 ? 2.427 -36.491 0.756 1.00 89.44 217 ALA A C 1
ATOM 1595 O O . ALA A 1 217 ? 1.444 -36.789 0.079 1.00 89.44 217 ALA A O 1
ATOM 1596 N N . GLY A 1 218 ? 3.002 -35.284 0.693 1.00 90.44 218 GLY A N 1
ATOM 1597 C CA . GLY A 1 218 ? 2.544 -34.213 -0.194 1.00 90.44 218 GLY A CA 1
ATOM 1598 C C . GLY A 1 218 ? 2.689 -34.558 -1.679 1.00 90.44 218 GLY A C 1
ATOM 1599 O O . GLY A 1 218 ? 1.787 -34.267 -2.459 1.00 90.44 218 GLY A O 1
ATOM 1600 N N . LEU A 1 219 ? 3.774 -35.234 -2.074 1.00 92.19 219 LEU A N 1
ATOM 1601 C CA . LEU A 1 219 ? 3.946 -35.740 -3.442 1.00 92.19 219 LEU A CA 1
ATOM 1602 C C . LEU A 1 219 ? 2.943 -36.856 -3.759 1.00 92.19 219 LEU A C 1
ATOM 1604 O O . LEU A 1 219 ? 2.331 -36.838 -4.822 1.00 92.19 219 LEU A O 1
ATOM 1608 N N . MET A 1 220 ? 2.702 -37.776 -2.823 1.00 94.81 220 MET A N 1
ATOM 1609 C CA . MET A 1 220 ? 1.688 -38.820 -2.994 1.00 94.81 220 MET A CA 1
ATOM 1610 C C . MET A 1 220 ? 0.278 -38.243 -3.129 1.00 94.81 220 MET A C 1
ATOM 1612 O O . MET A 1 220 ? -0.486 -38.720 -3.959 1.00 94.81 220 MET A O 1
ATOM 1616 N N . GLN A 1 221 ? -0.058 -37.191 -2.383 1.00 92.81 221 GLN A N 1
ATOM 1617 C CA . GLN A 1 221 ? -1.308 -36.455 -2.581 1.00 92.81 221 GLN A CA 1
ATOM 1618 C C . GLN A 1 221 ? -1.335 -35.762 -3.951 1.00 92.81 221 GLN A C 1
ATOM 1620 O O . GLN A 1 221 ? -2.315 -35.857 -4.689 1.00 92.81 221 GLN A O 1
ATOM 1625 N N . ALA A 1 222 ? -0.234 -35.111 -4.335 1.00 91.25 222 ALA A N 1
ATOM 1626 C CA . ALA A 1 222 ? -0.120 -34.436 -5.621 1.00 91.25 222 ALA A CA 1
ATOM 1627 C C . ALA A 1 222 ? -0.223 -35.394 -6.819 1.00 91.25 222 ALA A C 1
ATOM 1629 O O . ALA A 1 222 ? -0.617 -34.951 -7.895 1.00 91.25 222 ALA A O 1
ATOM 1630 N N . ALA A 1 223 ? 0.058 -36.692 -6.656 1.00 92.75 223 ALA A N 1
ATOM 1631 C CA . ALA A 1 223 ? -0.073 -37.690 -7.721 1.00 92.75 223 ALA A CA 1
ATOM 1632 C C . ALA A 1 223 ? -1.518 -37.836 -8.244 1.00 92.75 223 ALA A C 1
ATOM 1634 O O . ALA A 1 223 ? -1.718 -38.229 -9.395 1.00 92.75 223 ALA A O 1
ATOM 1635 N N . PHE A 1 224 ? -2.516 -37.455 -7.437 1.00 91.88 224 PHE A N 1
ATOM 1636 C CA . PHE A 1 224 ? -3.933 -37.449 -7.812 1.00 91.88 224 PHE A CA 1
ATOM 1637 C C . PHE A 1 224 ? -4.334 -36.185 -8.590 1.00 91.88 224 PHE A C 1
ATOM 1639 O O . PHE A 1 224 ? -5.340 -36.192 -9.304 1.00 91.88 224 PHE A O 1
ATOM 1646 N N . HIS A 1 225 ? -3.565 -35.092 -8.497 1.00 91.75 225 HIS A N 1
ATOM 1647 C CA . HIS A 1 225 ? -3.915 -33.816 -9.130 1.00 91.75 225 HIS A CA 1
ATOM 1648 C C . HIS A 1 225 ? -3.888 -33.843 -10.666 1.00 91.75 225 HIS A C 1
ATOM 1650 O O . HIS A 1 225 ? -4.836 -33.314 -11.244 1.00 91.75 225 HIS A O 1
ATOM 1656 N N . PRO A 1 226 ? -2.889 -34.435 -11.361 1.00 88.38 226 PRO A N 1
ATOM 1657 C CA . PRO A 1 226 ? -2.885 -34.491 -12.824 1.00 88.38 226 PRO A CA 1
ATOM 1658 C C . PRO A 1 226 ? -4.168 -35.107 -13.389 1.00 88.38 226 PRO A C 1
ATOM 1660 O O . PRO A 1 226 ? -4.821 -34.503 -14.239 1.00 88.38 226 PRO A O 1
ATOM 1663 N N . ALA A 1 227 ? -4.580 -36.254 -12.843 1.00 86.56 227 ALA A N 1
ATOM 1664 C CA . ALA A 1 227 ? -5.809 -36.923 -13.245 1.00 86.56 227 ALA A CA 1
ATOM 1665 C C . ALA A 1 227 ? -7.072 -36.133 -12.864 1.00 86.56 227 ALA A C 1
ATOM 1667 O O . ALA A 1 227 ? -7.976 -35.979 -13.685 1.00 86.56 227 ALA A O 1
ATOM 1668 N N . THR A 1 228 ? -7.108 -35.547 -11.663 1.00 87.69 228 THR A N 1
ATOM 1669 C CA . THR A 1 228 ? -8.232 -34.703 -11.219 1.00 87.69 228 THR A CA 1
ATOM 1670 C C . THR A 1 228 ? -8.414 -33.478 -12.123 1.00 87.69 228 THR A C 1
ATOM 1672 O O . THR A 1 228 ? -9.531 -33.166 -12.536 1.00 87.69 228 THR A O 1
ATOM 1675 N N . ASN A 1 229 ? -7.321 -32.799 -12.478 1.00 87.00 229 ASN A N 1
ATOM 1676 C CA . ASN A 1 229 ? -7.343 -31.593 -13.304 1.00 87.00 229 ASN A CA 1
ATOM 1677 C C . ASN A 1 229 ? -7.796 -31.894 -14.735 1.00 87.00 229 ASN A C 1
ATOM 1679 O O . ASN A 1 229 ? -8.623 -31.165 -15.283 1.00 87.00 229 ASN A O 1
ATOM 1683 N N . GLU A 1 230 ? -7.294 -32.974 -15.335 1.00 85.88 230 GLU A N 1
ATOM 1684 C CA . GLU A 1 230 ? -7.677 -33.363 -16.693 1.00 85.88 230 GLU A CA 1
ATOM 1685 C C . GLU A 1 230 ? -9.135 -33.832 -16.766 1.00 85.88 230 GLU A C 1
ATOM 1687 O O . GLU A 1 230 ? -9.883 -33.355 -17.622 1.00 85.88 230 GLU A O 1
ATOM 1692 N N . LEU A 1 231 ? -9.602 -34.666 -15.829 1.00 83.81 231 LEU A N 1
ATOM 1693 C CA . LEU A 1 231 ? -11.014 -35.076 -15.780 1.00 83.81 231 LEU A CA 1
ATOM 1694 C C . LEU A 1 231 ? -11.948 -33.901 -15.464 1.00 83.81 231 LEU A C 1
ATOM 1696 O O . LEU A 1 231 ? -13.006 -33.774 -16.086 1.00 83.81 231 LEU A O 1
ATOM 1700 N N . GLY A 1 232 ? -11.545 -32.994 -14.569 1.00 81.75 232 GLY A N 1
ATOM 1701 C CA . GLY A 1 232 ? -12.265 -31.745 -14.307 1.00 81.75 232 GLY A CA 1
ATOM 1702 C C . GLY A 1 232 ? -12.323 -30.833 -15.539 1.00 81.75 232 GLY A C 1
ATOM 1703 O O . GLY A 1 232 ? -13.361 -30.228 -15.833 1.00 81.75 232 GLY A O 1
ATOM 1704 N N . SER A 1 233 ? -11.247 -30.783 -16.327 1.00 81.19 233 SER A N 1
ATOM 1705 C CA . SER A 1 233 ? -11.207 -30.050 -17.595 1.00 81.19 233 SER A CA 1
ATOM 1706 C C . SER A 1 233 ? -12.127 -30.672 -18.652 1.00 81.19 233 SER A C 1
ATOM 1708 O O . SER A 1 233 ? -12.874 -29.957 -19.327 1.00 81.19 233 SER A O 1
ATOM 1710 N N . LEU A 1 234 ? -12.159 -32.003 -18.756 1.00 80.44 234 LEU A N 1
ATOM 1711 C CA . LEU A 1 234 ? -13.088 -32.709 -19.640 1.00 80.44 234 LEU A CA 1
ATOM 1712 C C . LEU A 1 234 ? -14.545 -32.484 -19.227 1.00 80.44 234 LEU A C 1
ATOM 1714 O O . LEU A 1 234 ? -15.389 -32.231 -20.086 1.00 80.44 234 LEU A O 1
ATOM 1718 N N . ARG A 1 235 ? -14.844 -32.511 -17.925 1.00 81.81 235 ARG A N 1
ATOM 1719 C CA . ARG A 1 235 ? -16.188 -32.246 -17.394 1.00 81.81 235 ARG A CA 1
ATOM 1720 C C . ARG A 1 235 ? -16.640 -30.811 -17.653 1.00 81.81 235 ARG A C 1
ATOM 1722 O O . ARG A 1 235 ? -17.752 -30.602 -18.124 1.00 81.81 235 ARG A O 1
ATOM 1729 N N . SER A 1 236 ? -15.787 -29.817 -17.405 1.00 75.88 236 SER A N 1
ATOM 1730 C CA . SER A 1 236 ? -16.110 -28.404 -17.684 1.00 75.88 236 SER A CA 1
ATOM 1731 C C . SER A 1 236 ? -16.252 -28.107 -19.182 1.00 75.88 236 SER A C 1
ATOM 1733 O O . SER A 1 236 ? -16.988 -27.200 -19.570 1.00 75.88 236 SER A O 1
ATOM 1735 N N . SER A 1 237 ? -15.611 -28.914 -20.030 1.00 69.75 237 SER A N 1
ATOM 1736 C CA . SER A 1 237 ? -15.812 -28.912 -21.484 1.00 69.75 237 SER A CA 1
ATOM 1737 C C . SER A 1 237 ? -17.064 -29.699 -21.914 1.00 69.75 237 SER A C 1
ATOM 1739 O O . SER A 1 237 ? -17.339 -29.811 -23.106 1.00 69.75 237 SER A O 1
ATOM 1741 N N . GLY A 1 238 ? -17.804 -30.284 -20.964 1.00 68.44 238 GLY A N 1
ATOM 1742 C CA . GLY A 1 238 ? -18.951 -31.171 -21.171 1.00 68.44 238 GLY A CA 1
ATOM 1743 C C . GLY A 1 238 ? -18.580 -32.589 -21.616 1.00 68.44 238 GLY A C 1
ATOM 1744 O O . GLY A 1 238 ? -19.402 -33.494 -21.515 1.00 68.44 238 GLY A O 1
ATOM 1745 N N . VAL A 1 239 ? -17.361 -32.814 -22.103 1.00 70.75 239 VAL A N 1
ATOM 1746 C CA . VAL A 1 239 ? -16.895 -34.046 -22.761 1.00 70.75 239 VAL A CA 1
ATOM 1747 C C . VAL A 1 239 ? -17.096 -35.299 -21.901 1.00 70.75 239 VAL A C 1
ATOM 1749 O O . VAL A 1 239 ? -17.422 -36.355 -22.438 1.00 70.75 239 VAL A O 1
ATOM 1752 N N . SER A 1 240 ? -16.954 -35.173 -20.581 1.00 69.69 240 SER A N 1
ATOM 1753 C CA . SER A 1 240 ? -17.168 -36.260 -19.624 1.00 69.69 240 SER A CA 1
ATOM 1754 C C . SER A 1 240 ? -18.556 -36.178 -18.981 1.00 69.69 240 SER A C 1
ATOM 1756 O O . SER A 1 240 ? -18.883 -35.177 -18.344 1.00 69.69 240 SER A O 1
ATOM 1758 N N . GLY A 1 241 ? -19.350 -37.245 -19.122 1.00 66.81 241 GLY A N 1
ATOM 1759 C CA . GLY A 1 241 ? -20.595 -37.453 -18.370 1.00 66.81 241 GLY A CA 1
ATOM 1760 C C . GLY A 1 241 ? -20.384 -38.106 -17.001 1.00 66.81 241 GLY A C 1
ATOM 1761 O O . GLY A 1 241 ? -21.368 -38.491 -16.377 1.00 66.81 241 GLY A O 1
ATOM 1762 N N . LEU A 1 242 ? -19.125 -38.265 -16.570 1.00 73.50 242 LEU A N 1
ATOM 1763 C CA . LEU A 1 242 ? -18.793 -38.923 -15.311 1.00 73.50 242 LEU A CA 1
ATOM 1764 C C . LEU A 1 242 ? -19.295 -38.095 -14.127 1.00 73.50 242 LEU A C 1
ATOM 1766 O O . LEU A 1 242 ? -19.096 -36.874 -14.079 1.00 73.50 242 LEU A O 1
ATOM 1770 N N . ASP A 1 243 ? -19.919 -38.767 -13.165 1.00 78.88 243 ASP A N 1
ATOM 1771 C CA . ASP A 1 243 ? -20.232 -38.150 -11.878 1.00 78.88 243 ASP A CA 1
ATOM 1772 C C . ASP A 1 243 ? -18.972 -38.007 -10.997 1.00 78.88 243 ASP A C 1
ATOM 1774 O O . ASP A 1 243 ? -17.899 -38.529 -11.311 1.00 78.88 243 ASP A O 1
ATOM 1778 N N . ASP A 1 244 ? -19.079 -37.281 -9.879 1.00 74.75 244 ASP A N 1
ATOM 1779 C CA . ASP A 1 244 ? -17.935 -37.034 -8.985 1.00 74.75 244 ASP A CA 1
ATOM 1780 C C . ASP A 1 244 ? -17.313 -38.337 -8.447 1.00 74.75 244 ASP A C 1
ATOM 1782 O O . ASP A 1 244 ? -16.102 -38.417 -8.249 1.00 74.75 244 ASP A O 1
ATOM 1786 N N . LYS A 1 245 ? -18.119 -39.389 -8.254 1.00 79.31 245 LYS A N 1
ATOM 1787 C CA . LYS A 1 245 ? -17.635 -40.682 -7.750 1.00 79.31 245 LYS A CA 1
ATOM 1788 C C . LYS A 1 245 ? -16.894 -41.457 -8.830 1.00 79.31 245 LYS A C 1
ATOM 1790 O O . LYS A 1 245 ? -15.945 -42.176 -8.525 1.00 79.31 245 LYS A O 1
ATOM 1795 N N . GLU A 1 246 ? -17.343 -41.362 -10.074 1.00 79.62 246 GLU A N 1
ATOM 1796 C CA . GLU A 1 246 ? -16.685 -41.979 -11.220 1.00 79.62 246 GLU A CA 1
ATOM 1797 C C . GLU A 1 246 ? -15.361 -41.286 -11.548 1.00 79.62 246 GLU A C 1
ATOM 1799 O O . GLU A 1 246 ? -14.382 -41.980 -11.820 1.00 79.62 246 GLU A O 1
ATOM 1804 N N . VAL A 1 247 ? -15.300 -39.953 -11.431 1.00 82.06 247 VAL A N 1
ATOM 1805 C CA . VAL A 1 247 ? -14.041 -39.196 -11.526 1.00 82.06 247 VAL A CA 1
ATOM 1806 C C . VAL A 1 247 ? -13.062 -39.664 -10.453 1.00 82.06 247 VAL A C 1
ATOM 1808 O O . VAL A 1 247 ? -11.959 -40.080 -10.794 1.00 82.06 247 VAL A O 1
ATOM 1811 N N . ASP A 1 248 ? -13.472 -39.687 -9.181 1.00 81.19 248 ASP A N 1
ATOM 1812 C CA . ASP A 1 248 ? -12.603 -40.125 -8.080 1.00 81.19 248 ASP A CA 1
ATOM 1813 C C . ASP A 1 248 ? -12.078 -41.558 -8.279 1.00 81.19 248 ASP A C 1
ATOM 1815 O O . ASP A 1 248 ? -10.906 -41.834 -8.010 1.00 81.19 248 ASP A O 1
ATOM 1819 N N . ARG A 1 249 ? -12.915 -42.476 -8.787 1.00 85.88 249 ARG A N 1
ATOM 1820 C CA . ARG A 1 249 ? -12.482 -43.847 -9.107 1.00 85.88 249 ARG A CA 1
ATOM 1821 C C . ARG A 1 249 ? -11.450 -43.881 -10.228 1.00 85.88 249 ARG A C 1
ATOM 1823 O O . ARG A 1 249 ? -10.486 -44.630 -10.116 1.00 85.88 249 ARG A O 1
ATOM 1830 N N . GLU A 1 250 ? -11.641 -43.110 -11.294 1.00 85.50 250 GLU A N 1
ATOM 1831 C CA . GLU A 1 250 ? -10.729 -43.118 -12.443 1.00 85.50 250 GLU A CA 1
ATOM 1832 C C . GLU A 1 250 ? -9.384 -42.450 -12.117 1.00 85.50 250 GLU A C 1
ATOM 1834 O O . GLU A 1 250 ? -8.327 -42.955 -12.506 1.00 85.50 250 GLU A O 1
ATOM 1839 N N . VAL A 1 251 ? -9.403 -41.372 -11.321 1.00 88.75 251 VAL A N 1
ATOM 1840 C CA . VAL A 1 251 ? -8.189 -40.768 -10.745 1.00 88.75 251 VAL A CA 1
ATOM 1841 C C . VAL A 1 251 ? -7.425 -41.817 -9.941 1.00 88.75 251 VAL A C 1
ATOM 1843 O O . VAL A 1 251 ? -6.238 -42.040 -10.175 1.00 88.75 251 VAL A O 1
ATOM 1846 N N . ALA A 1 252 ? -8.107 -42.493 -9.016 1.00 90.56 252 ALA A N 1
ATOM 1847 C CA . ALA A 1 252 ? -7.481 -43.498 -8.172 1.00 90.56 252 ALA A CA 1
ATOM 1848 C C . ALA A 1 252 ? -6.959 -44.702 -8.975 1.00 90.56 252 ALA A C 1
ATOM 1850 O O . ALA A 1 252 ? -5.856 -45.156 -8.688 1.00 90.56 252 ALA A O 1
ATOM 1851 N N . ARG A 1 253 ? -7.669 -45.174 -10.010 1.00 90.56 253 ARG A N 1
ATOM 1852 C CA . ARG A 1 253 ? -7.167 -46.217 -10.928 1.00 90.56 253 ARG A CA 1
ATOM 1853 C C . ARG A 1 253 ? -5.900 -45.793 -11.652 1.00 90.56 253 ARG A C 1
ATOM 1855 O O . ARG A 1 253 ? -4.951 -46.562 -11.701 1.00 90.56 253 ARG A O 1
ATOM 1862 N N . THR A 1 254 ? -5.850 -44.556 -12.144 1.00 91.38 254 THR A N 1
ATOM 1863 C CA . THR A 1 254 ? -4.651 -44.033 -12.815 1.00 91.38 254 THR A CA 1
ATOM 1864 C C . THR A 1 254 ? -3.443 -44.073 -11.875 1.00 91.38 254 THR A C 1
ATOM 1866 O O . THR A 1 254 ? -2.367 -44.517 -12.266 1.00 91.38 254 THR A O 1
ATOM 1869 N N . VAL A 1 255 ? -3.628 -43.680 -10.610 1.00 93.56 255 VAL A N 1
ATOM 1870 C CA . VAL A 1 255 ? -2.572 -43.768 -9.587 1.00 93.56 255 VAL A CA 1
ATOM 1871 C C . VAL A 1 255 ? -2.227 -45.225 -9.256 1.00 93.56 255 VAL A C 1
ATOM 1873 O O . VAL A 1 255 ? -1.049 -45.554 -9.124 1.00 93.56 255 VAL A O 1
ATOM 1876 N N . GLN A 1 256 ? -3.213 -46.120 -9.150 1.00 92.88 256 GLN A N 1
ATOM 1877 C CA . GLN A 1 256 ? -2.972 -47.552 -8.931 1.00 92.88 256 GLN A CA 1
ATOM 1878 C C . GLN A 1 256 ? -2.159 -48.183 -10.060 1.00 92.88 256 GLN A C 1
ATOM 1880 O O . GLN A 1 256 ? -1.242 -48.951 -9.777 1.00 92.88 256 GLN A O 1
ATOM 1885 N N . ASP A 1 257 ? -2.454 -47.845 -11.314 1.00 91.75 257 ASP A N 1
ATOM 1886 C CA . ASP A 1 257 ? -1.726 -48.344 -12.477 1.00 91.75 257 ASP A CA 1
ATOM 1887 C C . ASP A 1 257 ? -0.255 -47.934 -12.411 1.00 91.75 257 ASP A C 1
ATOM 1889 O O . ASP A 1 257 ? 0.622 -48.780 -12.609 1.00 91.75 257 ASP A O 1
ATOM 1893 N N . SER A 1 258 ? 0.032 -46.678 -12.059 1.00 92.94 258 SER A N 1
ATOM 1894 C CA . SER A 1 258 ? 1.398 -46.198 -11.818 1.00 92.94 258 SER A CA 1
ATOM 1895 C C . SER A 1 258 ? 2.079 -46.967 -10.679 1.00 92.94 258 SER A C 1
ATOM 1897 O O . SER A 1 258 ? 3.201 -47.448 -10.835 1.00 92.94 258 SER A O 1
ATOM 1899 N N . LEU A 1 259 ? 1.387 -47.154 -9.549 1.00 94.19 259 LEU A N 1
ATOM 1900 C CA . LEU A 1 259 ? 1.910 -47.869 -8.379 1.00 94.19 259 LEU A CA 1
ATOM 1901 C C . LEU A 1 259 ? 2.140 -49.368 -8.634 1.00 94.19 259 LEU A C 1
ATOM 1903 O O . LEU A 1 259 ? 3.081 -49.947 -8.092 1.00 94.19 259 LEU A O 1
ATOM 1907 N N . SER A 1 260 ? 1.322 -50.002 -9.475 1.00 92.56 260 SER A N 1
ATOM 1908 C CA . SER A 1 260 ? 1.403 -51.438 -9.785 1.00 92.56 260 SER A CA 1
ATOM 1909 C C . SER A 1 260 ? 2.688 -51.837 -10.516 1.00 92.56 260 SER A C 1
ATOM 1911 O O . SER A 1 260 ? 3.090 -53.000 -10.482 1.00 92.56 260 SER A O 1
ATOM 1913 N N . ARG A 1 261 ? 3.350 -50.868 -11.161 1.00 93.06 261 ARG A N 1
ATOM 1914 C CA . ARG A 1 261 ? 4.609 -51.059 -11.896 1.00 93.06 261 ARG A CA 1
ATOM 1915 C C . ARG A 1 261 ? 5.836 -51.031 -10.982 1.00 93.06 261 ARG A C 1
ATOM 1917 O O . ARG A 1 261 ? 6.947 -51.275 -11.451 1.00 93.06 261 ARG A O 1
ATOM 1924 N N . LEU A 1 262 ? 5.657 -50.710 -9.701 1.00 93.69 262 LEU A N 1
ATOM 1925 C CA . LEU A 1 262 ? 6.752 -50.546 -8.753 1.00 93.69 262 LEU A CA 1
ATOM 1926 C C . LEU A 1 262 ? 7.167 -51.878 -8.110 1.00 93.69 262 LEU A C 1
ATOM 1928 O O . LEU A 1 262 ? 6.327 -52.753 -7.890 1.00 93.69 262 LEU A O 1
ATOM 1932 N N . PRO A 1 263 ? 8.451 -52.033 -7.736 1.00 94.25 263 PRO A N 1
ATOM 1933 C CA . PRO A 1 263 ? 8.883 -53.115 -6.857 1.00 94.25 263 PRO A CA 1
ATOM 1934 C C . PRO A 1 263 ? 8.113 -53.108 -5.527 1.00 94.25 263 PRO A C 1
ATOM 1936 O O . PRO A 1 263 ? 7.838 -52.041 -4.974 1.00 94.25 263 PRO A O 1
ATOM 1939 N N . GLN A 1 264 ? 7.803 -54.293 -4.989 1.00 91.75 264 GLN A N 1
ATOM 1940 C CA . GLN A 1 264 ? 6.958 -54.446 -3.794 1.00 91.75 264 GLN A CA 1
ATOM 1941 C C . GLN A 1 264 ? 7.483 -53.674 -2.571 1.00 91.75 264 GLN A C 1
ATOM 1943 O O . GLN A 1 264 ? 6.700 -53.108 -1.817 1.00 91.75 264 GLN A O 1
ATOM 1948 N N . ASP A 1 265 ? 8.800 -53.627 -2.365 1.00 93.19 265 ASP A N 1
ATOM 1949 C CA . ASP A 1 265 ? 9.424 -52.907 -1.250 1.00 93.19 265 ASP A CA 1
ATOM 1950 C C . ASP A 1 265 ? 9.242 -51.384 -1.363 1.00 93.19 265 ASP A C 1
ATOM 1952 O O . ASP A 1 265 ? 8.978 -50.710 -0.364 1.00 93.19 265 ASP A O 1
ATOM 1956 N N . LYS A 1 266 ? 9.334 -50.841 -2.584 1.00 94.12 266 LYS A N 1
ATOM 1957 C CA . LYS A 1 266 ? 9.093 -49.420 -2.859 1.00 94.12 266 LYS A CA 1
ATOM 1958 C C . LYS A 1 266 ? 7.610 -49.077 -2.740 1.00 94.12 266 LYS A C 1
ATOM 1960 O O . LYS A 1 266 ? 7.278 -48.046 -2.157 1.00 94.12 266 LYS A O 1
ATOM 1965 N N . LEU A 1 267 ? 6.736 -49.960 -3.227 1.00 94.88 267 LEU A N 1
ATOM 1966 C CA . LEU A 1 267 ? 5.285 -49.838 -3.092 1.00 94.88 267 LEU A CA 1
ATOM 1967 C C . LEU A 1 267 ? 4.863 -49.777 -1.617 1.00 94.88 267 LEU A C 1
ATOM 1969 O O . LEU A 1 267 ? 4.215 -48.812 -1.215 1.00 94.88 267 LEU A O 1
ATOM 1973 N N . ASP A 1 268 ? 5.285 -50.750 -0.802 1.00 92.94 268 ASP A N 1
ATOM 1974 C CA . ASP A 1 268 ? 4.972 -50.804 0.633 1.00 92.94 268 ASP A CA 1
ATOM 1975 C C . ASP A 1 268 ? 5.421 -49.508 1.344 1.00 92.94 268 ASP A C 1
ATOM 1977 O O . ASP A 1 268 ? 4.664 -48.917 2.118 1.00 92.94 268 ASP A O 1
ATOM 1981 N N . ARG A 1 269 ? 6.635 -49.017 1.049 1.00 93.56 269 ARG A N 1
ATOM 1982 C CA . ARG A 1 269 ? 7.177 -47.784 1.648 1.00 93.56 269 ARG A CA 1
ATOM 1983 C C . ARG A 1 269 ? 6.438 -46.520 1.207 1.00 93.56 269 ARG A C 1
ATOM 1985 O O . ARG A 1 269 ? 6.250 -45.631 2.033 1.00 93.56 269 ARG A O 1
ATOM 1992 N N . LEU A 1 270 ? 6.013 -46.413 -0.053 1.00 94.38 270 LEU A N 1
ATOM 1993 C CA . LEU A 1 270 ? 5.215 -45.271 -0.516 1.00 94.38 270 LEU A CA 1
ATOM 1994 C C . LEU A 1 270 ? 3.814 -45.270 0.094 1.00 94.38 270 LEU A C 1
ATOM 1996 O O . LEU A 1 270 ? 3.355 -44.232 0.579 1.00 94.38 270 LEU A O 1
ATOM 2000 N N . LEU A 1 271 ? 3.145 -46.427 0.129 1.00 94.88 271 LEU A N 1
ATOM 2001 C CA . LEU A 1 271 ? 1.833 -46.557 0.768 1.00 94.88 271 LEU A CA 1
ATOM 2002 C C . LEU A 1 271 ? 1.913 -46.177 2.251 1.00 94.88 271 LEU A C 1
ATOM 2004 O O . LEU A 1 271 ? 1.052 -45.445 2.737 1.00 94.88 271 LEU A O 1
ATOM 2008 N N . GLN A 1 272 ? 3.006 -46.537 2.937 1.00 93.81 272 GLN A N 1
ATOM 2009 C CA . GLN A 1 272 ? 3.267 -46.123 4.320 1.00 93.81 272 GLN A CA 1
ATOM 2010 C C . GLN A 1 272 ? 3.270 -44.598 4.523 1.00 93.81 272 GLN A C 1
ATOM 2012 O O . GLN A 1 272 ? 2.901 -44.123 5.598 1.00 93.81 272 GLN A O 1
ATOM 2017 N N . LYS A 1 273 ? 3.683 -43.824 3.514 1.00 93.62 273 LYS A N 1
ATOM 2018 C CA . LYS A 1 273 ? 3.734 -42.351 3.558 1.00 93.62 273 LYS A CA 1
ATOM 2019 C C . LYS A 1 273 ? 2.510 -41.684 2.926 1.00 93.62 273 LYS A C 1
ATOM 2021 O O . LYS A 1 273 ? 2.337 -40.479 3.063 1.00 93.62 273 LYS A O 1
ATOM 2026 N N . THR A 1 274 ? 1.648 -42.446 2.259 1.00 93.00 274 THR A N 1
ATOM 2027 C CA . THR A 1 274 ? 0.453 -41.922 1.583 1.00 93.00 274 THR A CA 1
ATOM 2028 C C . THR A 1 274 ? -0.613 -41.523 2.611 1.00 93.00 274 THR A C 1
ATOM 2030 O O . THR A 1 274 ? -0.883 -42.325 3.505 1.00 93.00 274 THR A O 1
ATOM 2033 N N . PRO A 1 275 ? -1.244 -40.335 2.534 1.00 92.19 275 PRO A N 1
ATOM 2034 C CA . PRO A 1 275 ? -2.290 -39.916 3.475 1.00 92.19 275 PRO A CA 1
ATOM 2035 C C . PRO A 1 275 ? -3.503 -40.861 3.522 1.00 92.19 275 PRO A C 1
ATOM 2037 O O . PRO A 1 275 ? -3.829 -41.516 2.538 1.00 92.19 275 PRO A O 1
ATOM 2040 N N . THR A 1 276 ? -4.200 -40.915 4.662 1.00 90.75 276 THR A N 1
ATOM 2041 C CA . THR A 1 276 ? -5.360 -41.806 4.885 1.00 90.75 276 THR A CA 1
ATOM 2042 C C . THR A 1 276 ? -6.474 -41.627 3.850 1.00 90.75 276 THR A C 1
ATOM 2044 O O . THR A 1 276 ? -7.006 -42.619 3.357 1.00 90.75 276 THR A O 1
ATOM 2047 N N . ASP A 1 277 ? -6.815 -40.390 3.489 1.00 88.38 277 ASP A N 1
ATOM 2048 C CA . ASP A 1 277 ? -7.878 -40.141 2.508 1.00 88.38 277 ASP A CA 1
ATOM 2049 C C . ASP A 1 277 ? -7.496 -40.643 1.113 1.00 88.38 277 ASP A C 1
ATOM 2051 O O . ASP A 1 277 ? -8.327 -41.215 0.409 1.00 88.38 277 ASP A O 1
ATOM 2055 N N . GLU A 1 278 ? -6.220 -40.529 0.744 1.00 92.38 278 GLU A N 1
ATOM 2056 C CA . GLU A 1 278 ? -5.727 -41.047 -0.530 1.00 92.38 278 GLU A CA 1
ATOM 2057 C C . GLU A 1 278 ? -5.644 -42.579 -0.519 1.00 92.38 278 GLU A C 1
ATOM 2059 O O . GLU A 1 278 ? -6.043 -43.218 -1.491 1.00 92.38 278 GLU A O 1
ATOM 2064 N N . LEU A 1 279 ? -5.264 -43.204 0.606 1.00 92.31 279 LEU A N 1
ATOM 2065 C CA . LEU A 1 279 ? -5.391 -44.660 0.770 1.00 92.31 279 LEU A CA 1
ATOM 2066 C C . LEU A 1 279 ? -6.844 -45.123 0.603 1.00 92.31 279 LEU A C 1
ATOM 2068 O O . LEU A 1 279 ? -7.095 -46.168 0.005 1.00 92.31 279 LEU A O 1
ATOM 2072 N N . ARG A 1 280 ? -7.817 -44.354 1.105 1.00 90.25 280 ARG A N 1
ATOM 2073 C CA . ARG A 1 280 ? -9.243 -44.651 0.918 1.00 90.25 280 ARG A CA 1
ATOM 2074 C C . ARG A 1 280 ? -9.656 -44.535 -0.540 1.00 90.25 280 ARG A C 1
ATOM 2076 O O . ARG A 1 280 ? -10.373 -45.411 -1.019 1.00 90.25 280 ARG A O 1
ATOM 2083 N N . ARG A 1 281 ? -9.231 -43.479 -1.242 1.00 89.50 281 ARG A N 1
ATOM 2084 C CA . ARG A 1 281 ? -9.509 -43.326 -2.678 1.00 89.50 281 ARG A CA 1
ATOM 2085 C C . ARG A 1 281 ? -8.963 -44.510 -3.464 1.00 89.50 281 ARG A C 1
ATOM 2087 O O . ARG A 1 281 ? -9.703 -45.095 -4.252 1.00 89.50 281 ARG A O 1
ATOM 2094 N N . LEU A 1 282 ? -7.730 -44.928 -3.166 1.00 91.88 282 LEU A N 1
ATOM 2095 C CA . LEU A 1 282 ? -7.157 -46.151 -3.723 1.00 91.88 282 LEU A CA 1
ATOM 2096 C C . LEU A 1 282 ? -8.022 -47.370 -3.367 1.00 91.88 282 LEU A C 1
ATOM 2098 O O . LEU A 1 282 ? -8.381 -48.124 -4.256 1.00 91.88 282 LEU A O 1
ATOM 2102 N N . ALA A 1 283 ? -8.446 -47.556 -2.119 1.00 89.19 283 ALA A N 1
ATOM 2103 C CA . ALA A 1 283 ? -9.254 -48.723 -1.743 1.00 89.19 283 ALA A CA 1
ATOM 2104 C C . ALA A 1 283 ? -10.622 -48.765 -2.457 1.00 89.19 283 ALA A C 1
ATOM 2106 O O . ALA A 1 283 ? -11.064 -49.820 -2.909 1.00 89.19 283 ALA A O 1
ATOM 2107 N N . LEU A 1 284 ? -11.290 -47.616 -2.599 1.00 85.69 284 LEU A N 1
ATOM 2108 C CA . LEU A 1 284 ? -12.622 -47.506 -3.208 1.00 85.69 284 LEU A CA 1
ATOM 2109 C C . LEU A 1 284 ? -12.633 -47.714 -4.726 1.00 85.69 284 LEU A C 1
ATOM 2111 O O . LEU A 1 284 ? -13.687 -48.024 -5.285 1.00 85.69 284 LEU A O 1
ATOM 2115 N N . ALA A 1 285 ? -11.491 -47.547 -5.393 1.00 87.06 285 ALA A N 1
ATOM 2116 C CA . ALA A 1 285 ? -11.367 -47.791 -6.827 1.00 87.06 285 ALA A CA 1
ATOM 2117 C C . ALA A 1 285 ? -11.378 -49.283 -7.200 1.00 87.06 285 ALA A C 1
ATOM 2119 O O . ALA A 1 285 ? -11.526 -49.604 -8.380 1.00 87.06 285 ALA A O 1
ATOM 2120 N N . GLY A 1 286 ? -11.292 -50.175 -6.203 1.00 83.75 286 GLY A N 1
ATOM 2121 C CA . GLY A 1 286 ? -11.204 -51.619 -6.400 1.00 83.75 286 GLY A CA 1
ATOM 2122 C C . GLY A 1 286 ? -9.806 -52.017 -6.869 1.00 83.75 286 GLY A C 1
ATOM 2123 O O . GLY A 1 286 ? -9.668 -52.401 -8.025 1.00 83.75 286 GLY A O 1
ATOM 2124 N N . PRO A 1 287 ? -8.769 -51.880 -6.016 1.00 83.44 287 PRO A N 1
ATOM 2125 C CA . PRO A 1 287 ? -7.401 -52.216 -6.395 1.00 83.44 287 PRO A CA 1
ATOM 2126 C C . PRO A 1 287 ? -7.299 -53.686 -6.805 1.00 83.44 287 PRO A C 1
ATOM 2128 O O . PRO A 1 287 ? -7.911 -54.559 -6.188 1.00 83.44 287 PRO A O 1
ATOM 2131 N N . GLU A 1 288 ? -6.469 -53.965 -7.805 1.00 81.25 288 GLU A N 1
ATOM 2132 C CA . GLU A 1 288 ? -6.179 -55.321 -8.269 1.00 81.25 288 GLU A CA 1
ATOM 2133 C C . GLU A 1 288 ? -4.703 -55.689 -8.029 1.00 81.25 288 GLU A C 1
ATOM 2135 O O . GLU A 1 288 ? -3.832 -54.837 -7.827 1.00 81.25 288 GLU A O 1
ATOM 2140 N N . GLY A 1 289 ? -4.406 -56.991 -8.032 1.00 86.19 289 GLY A N 1
ATOM 2141 C CA . GLY A 1 289 ? -3.036 -57.506 -7.985 1.00 86.19 289 GLY A CA 1
ATOM 2142 C C . GLY A 1 289 ? -2.248 -57.134 -6.721 1.00 86.19 289 GLY A C 1
ATOM 2143 O O . GLY A 1 289 ? -2.751 -57.214 -5.601 1.00 86.19 289 GLY A O 1
ATOM 2144 N N . ALA A 1 290 ? -0.974 -56.768 -6.902 1.00 84.12 290 ALA A N 1
ATOM 2145 C CA . ALA A 1 290 ? -0.036 -56.487 -5.810 1.00 84.12 290 ALA A CA 1
ATOM 2146 C C . ALA A 1 290 ? -0.420 -55.250 -4.976 1.00 84.12 290 ALA A C 1
ATOM 2148 O O . ALA A 1 290 ? -0.179 -55.222 -3.768 1.00 84.12 290 ALA A O 1
ATOM 2149 N N . VAL A 1 291 ? -1.065 -54.256 -5.600 1.00 90.06 291 VAL A N 1
ATOM 2150 C CA . VAL A 1 291 ? -1.509 -53.021 -4.932 1.00 90.06 291 VAL A CA 1
ATOM 2151 C C . VAL A 1 291 ? -2.600 -53.316 -3.907 1.00 90.06 291 VAL A C 1
ATOM 2153 O O . VAL A 1 291 ? -2.553 -52.757 -2.816 1.00 90.06 291 VAL A O 1
ATOM 2156 N N . ALA A 1 292 ? -3.532 -54.228 -4.206 1.00 90.00 292 ALA A N 1
ATOM 2157 C CA . ALA A 1 292 ? -4.604 -54.603 -3.282 1.00 90.00 292 ALA A CA 1
ATOM 2158 C C . ALA A 1 292 ? -4.056 -55.183 -1.969 1.00 90.00 292 ALA A C 1
ATOM 2160 O O . ALA A 1 292 ? -4.355 -54.682 -0.887 1.00 90.00 292 ALA A O 1
ATOM 2161 N N . GLY A 1 293 ? -3.175 -56.186 -2.068 1.00 89.00 293 GLY A N 1
ATOM 2162 C CA . GLY A 1 293 ? -2.570 -56.817 -0.893 1.00 89.00 293 GLY A CA 1
ATOM 2163 C C . GLY A 1 293 ? -1.677 -55.866 -0.089 1.00 89.00 293 GLY A C 1
ATOM 2164 O O . GLY A 1 293 ? -1.688 -55.906 1.141 1.00 89.00 293 GLY A O 1
ATOM 2165 N N . ALA A 1 294 ? -0.927 -54.990 -0.767 1.00 92.25 294 ALA A N 1
ATOM 2166 C CA . ALA A 1 294 ? -0.095 -53.977 -0.116 1.00 92.25 294 ALA A CA 1
ATOM 2167 C C . ALA A 1 294 ? -0.941 -52.925 0.619 1.00 92.25 294 ALA A C 1
ATOM 2169 O O . ALA A 1 294 ? -0.606 -52.531 1.737 1.00 92.25 294 ALA A O 1
ATOM 2170 N N . LEU A 1 295 ? -2.055 -52.507 0.012 1.00 93.44 295 LEU A N 1
ATOM 2171 C CA . LEU A 1 295 ? -2.970 -51.521 0.573 1.00 93.44 295 LEU A CA 1
ATOM 2172 C C . LEU A 1 295 ? -3.680 -52.051 1.820 1.00 93.44 295 LEU A C 1
ATOM 2174 O O . LEU A 1 295 ? -3.659 -51.378 2.846 1.00 93.44 295 LEU A O 1
ATOM 2178 N N . ASP A 1 296 ? -4.239 -53.262 1.768 1.00 90.81 296 ASP A N 1
ATOM 2179 C CA . ASP A 1 296 ? -4.905 -53.882 2.922 1.00 90.81 296 ASP A CA 1
ATOM 2180 C C . ASP A 1 296 ? -3.930 -54.080 4.093 1.00 90.81 296 ASP A C 1
ATOM 2182 O O . ASP A 1 296 ? -4.245 -53.768 5.246 1.00 90.81 296 ASP A O 1
ATOM 2186 N N . LYS A 1 297 ? -2.708 -54.541 3.790 1.00 92.44 297 LYS A N 1
ATOM 2187 C CA . LYS A 1 297 ? -1.623 -54.686 4.769 1.00 92.44 297 LYS A CA 1
ATOM 2188 C C . LYS A 1 297 ? -1.255 -53.345 5.403 1.00 92.44 297 LYS A C 1
ATOM 2190 O O . LYS A 1 297 ? -1.086 -53.282 6.619 1.00 92.44 297 LYS A O 1
ATOM 2195 N N . GLU A 1 298 ? -1.118 -52.284 4.610 1.00 94.75 298 GLU A N 1
ATOM 2196 C CA . GLU A 1 298 ? -0.775 -50.955 5.120 1.00 94.75 298 GLU A CA 1
ATOM 2197 C C . GLU A 1 298 ? -1.917 -50.331 5.927 1.00 94.75 298 GLU A C 1
ATOM 2199 O O . GLU A 1 298 ? -1.645 -49.758 6.978 1.00 94.75 298 GLU A O 1
ATOM 2204 N N . ILE A 1 299 ? -3.176 -50.471 5.502 1.00 93.06 299 ILE A N 1
ATOM 2205 C CA . ILE A 1 299 ? -4.339 -50.002 6.271 1.00 93.06 299 ILE A CA 1
ATOM 2206 C C . ILE A 1 299 ? -4.338 -50.659 7.663 1.00 93.06 299 ILE A C 1
ATOM 2208 O O . ILE A 1 299 ? -4.385 -49.961 8.674 1.00 93.06 299 ILE A O 1
ATOM 2212 N N . ALA A 1 300 ? -4.176 -51.984 7.743 1.00 90.62 300 ALA A N 1
ATOM 2213 C CA . ALA A 1 300 ? -4.105 -52.683 9.028 1.00 90.62 300 ALA A CA 1
ATOM 2214 C C . ALA A 1 300 ? -2.882 -52.260 9.870 1.00 90.62 300 ALA A C 1
ATOM 2216 O O . ALA A 1 300 ? -3.018 -51.909 11.046 1.00 90.62 300 ALA A O 1
ATOM 2217 N N . ALA A 1 301 ? -1.688 -52.232 9.268 1.00 93.00 301 ALA A N 1
ATOM 2218 C CA . ALA A 1 301 ? -0.453 -51.868 9.964 1.00 93.00 301 ALA A CA 1
ATOM 2219 C C . ALA A 1 301 ? -0.450 -50.402 10.433 1.00 93.00 301 ALA A C 1
ATOM 2221 O O . ALA A 1 301 ? 0.159 -50.064 11.452 1.00 93.00 301 ALA A O 1
ATOM 2222 N N . ARG A 1 302 ? -1.126 -49.504 9.710 1.00 94.12 302 ARG A N 1
ATOM 2223 C CA . ARG A 1 302 ? -1.282 -48.104 10.105 1.00 94.12 302 ARG A CA 1
ATOM 2224 C C . ARG A 1 302 ? -2.157 -47.963 11.338 1.00 94.12 302 ARG A C 1
ATOM 2226 O O . ARG A 1 302 ? -1.783 -47.187 12.217 1.00 94.12 302 ARG A O 1
ATOM 2233 N N . THR A 1 303 ? -3.248 -48.721 11.445 1.00 93.06 303 THR A N 1
ATOM 2234 C CA . THR A 1 303 ? -4.057 -48.762 12.670 1.00 93.06 303 THR A CA 1
ATOM 2235 C C . THR A 1 303 ? -3.202 -49.140 13.878 1.00 93.06 303 THR A C 1
ATOM 2237 O O . THR A 1 303 ? -3.251 -48.443 14.891 1.00 93.06 303 THR A O 1
ATOM 2240 N N . GLU A 1 304 ? -2.353 -50.165 13.769 1.00 92.62 304 GLU A N 1
ATOM 2241 C CA . GLU A 1 304 ? -1.441 -50.565 14.854 1.00 92.62 304 GLU A CA 1
ATOM 2242 C C . GLU A 1 304 ? -0.445 -49.453 15.218 1.00 92.62 304 GLU A C 1
ATOM 2244 O O . GLU A 1 304 ? -0.293 -49.120 16.394 1.00 92.62 304 GLU A O 1
ATOM 2249 N N . ARG A 1 305 ? 0.189 -48.814 14.223 1.00 93.81 305 ARG A N 1
ATOM 2250 C CA . ARG A 1 305 ? 1.145 -47.715 14.463 1.00 93.81 305 ARG A CA 1
ATOM 2251 C C . ARG A 1 305 ? 0.490 -46.482 15.085 1.00 93.81 305 ARG A C 1
ATOM 2253 O O . ARG A 1 305 ? 1.064 -45.889 15.995 1.00 93.81 305 ARG A O 1
ATOM 2260 N N . LEU A 1 306 ? -0.695 -46.091 14.614 1.00 93.62 306 LEU A N 1
ATOM 2261 C CA . LEU A 1 306 ? -1.454 -44.973 15.184 1.00 93.62 306 LEU A CA 1
ATOM 2262 C C . LEU A 1 306 ? -1.915 -45.287 16.610 1.00 93.62 306 LEU A C 1
ATOM 2264 O O . LEU A 1 306 ? -1.863 -44.410 17.469 1.00 93.62 306 LEU A O 1
ATOM 2268 N N . THR A 1 307 ? -2.281 -46.543 16.880 1.00 94.31 307 THR A N 1
ATOM 2269 C CA . THR A 1 307 ? -2.601 -47.013 18.234 1.00 94.31 307 THR A CA 1
ATOM 2270 C C . THR A 1 307 ? -1.386 -46.907 19.145 1.00 94.31 307 THR A C 1
ATOM 2272 O O . THR A 1 307 ? -1.479 -46.272 20.188 1.00 94.31 307 THR A O 1
ATOM 2275 N N . ALA A 1 308 ? -0.228 -47.433 18.736 1.00 94.00 308 ALA A N 1
ATOM 2276 C CA . ALA A 1 308 ? 1.005 -47.345 19.520 1.00 94.00 308 ALA A CA 1
ATOM 2277 C C . ALA A 1 308 ? 1.415 -45.887 19.801 1.00 94.00 308 ALA A C 1
ATOM 2279 O O . ALA A 1 308 ? 1.751 -45.554 20.934 1.00 94.00 308 ALA A O 1
ATOM 2280 N N . ARG A 1 309 ? 1.310 -44.999 18.800 1.00 94.62 309 ARG A N 1
ATOM 2281 C CA . ARG A 1 309 ? 1.570 -43.559 18.966 1.00 94.62 309 ARG A CA 1
ATOM 2282 C C . ARG A 1 309 ? 0.609 -42.913 19.969 1.00 94.62 309 ARG A C 1
ATOM 2284 O O . ARG A 1 309 ? 1.038 -42.107 20.791 1.00 94.62 309 ARG A O 1
ATOM 2291 N N . TYR A 1 310 ? -0.679 -43.254 19.906 1.00 96.06 310 TYR A N 1
ATOM 2292 C CA . TYR A 1 310 ? -1.666 -42.778 20.875 1.00 96.06 310 TYR A CA 1
ATOM 2293 C C . TYR A 1 310 ? -1.353 -43.291 22.288 1.00 96.06 310 TYR A C 1
ATOM 2295 O O . TYR A 1 310 ? -1.337 -42.504 23.230 1.00 96.06 310 TYR A O 1
ATOM 2303 N N . GLU A 1 311 ? -1.025 -44.578 22.436 1.00 94.94 311 GLU A N 1
ATOM 2304 C CA . GLU A 1 311 ? -0.658 -45.181 23.722 1.00 94.94 311 GLU A CA 1
ATOM 2305 C C . GLU A 1 311 ? 0.603 -44.550 24.336 1.00 94.94 311 GLU A C 1
ATOM 2307 O O . GLU A 1 311 ? 0.627 -44.282 25.538 1.00 94.94 311 GLU A O 1
ATOM 2312 N N . GLU A 1 312 ? 1.628 -44.268 23.527 1.00 94.88 312 GLU A N 1
ATOM 2313 C CA . GLU A 1 312 ? 2.842 -43.565 23.958 1.00 94.88 312 GLU A CA 1
ATOM 2314 C C . GLU A 1 312 ? 2.520 -42.147 24.449 1.00 94.88 312 GLU A C 1
ATOM 2316 O O . GLU A 1 312 ? 2.943 -41.748 25.538 1.00 94.88 312 GLU A O 1
ATOM 2321 N N . GLY A 1 313 ? 1.705 -41.405 23.690 1.00 94.81 313 GLY A N 1
ATOM 2322 C CA . GLY A 1 313 ? 1.221 -40.086 24.094 1.00 94.81 313 GLY A CA 1
ATOM 2323 C C . GLY A 1 313 ? 0.423 -40.135 25.401 1.00 94.81 313 GLY A C 1
ATOM 2324 O O . GLY A 1 313 ? 0.628 -39.294 26.278 1.00 94.81 313 GLY A O 1
ATOM 2325 N N . CYS A 1 314 ? -0.438 -41.145 25.571 1.00 95.88 314 CYS A N 1
ATOM 2326 C CA . CYS A 1 314 ? -1.180 -41.364 26.809 1.00 95.88 314 CYS A CA 1
ATOM 2327 C C . CYS A 1 314 ? -0.238 -41.622 27.985 1.00 95.88 314 CYS A C 1
ATOM 2329 O O . CYS A 1 314 ? -0.408 -41.014 29.038 1.00 95.88 314 CYS A O 1
ATOM 2331 N N . ALA A 1 315 ? 0.756 -42.498 27.821 1.00 94.62 315 ALA A N 1
ATOM 2332 C CA . ALA A 1 315 ? 1.721 -42.809 28.872 1.00 94.62 315 ALA A CA 1
ATOM 2333 C C . ALA A 1 315 ? 2.523 -41.569 29.292 1.00 94.62 315 ALA A C 1
ATOM 2335 O O . ALA A 1 315 ? 2.706 -41.337 30.487 1.00 94.62 315 ALA A O 1
ATOM 2336 N N . LYS A 1 316 ? 2.941 -40.743 28.324 1.00 93.75 316 LYS A N 1
ATOM 2337 C CA . LYS A 1 316 ? 3.625 -39.473 28.591 1.00 93.75 316 LYS A CA 1
ATOM 2338 C C . LYS A 1 316 ? 2.728 -38.507 29.365 1.00 93.75 316 LYS A C 1
ATOM 2340 O O . LYS A 1 316 ? 3.157 -37.983 30.387 1.00 93.75 316 LYS A O 1
ATOM 2345 N N . PHE A 1 317 ? 1.480 -38.314 28.933 1.00 95.12 317 PHE A N 1
ATOM 2346 C CA . PHE A 1 317 ? 0.543 -37.426 29.628 1.00 95.12 317 PHE A CA 1
ATOM 2347 C C . PHE A 1 317 ? 0.229 -37.903 31.054 1.00 95.12 317 PHE A C 1
ATOM 2349 O O . PHE A 1 317 ? 0.256 -37.107 31.982 1.00 95.12 317 PHE A O 1
ATOM 2356 N N . LEU A 1 318 ? 0.005 -39.207 31.245 1.00 94.94 318 LEU A N 1
ATOM 2357 C CA . LEU A 1 318 ? -0.284 -39.807 32.555 1.00 94.94 318 LEU A CA 1
ATOM 2358 C C . LEU A 1 318 ? 0.927 -39.842 33.504 1.00 94.94 318 LEU A C 1
ATOM 2360 O O . LEU A 1 318 ? 0.764 -40.197 34.670 1.00 94.94 318 LEU A O 1
ATOM 2364 N N . SER A 1 319 ? 2.133 -39.519 33.023 1.00 94.06 319 SER A N 1
ATOM 2365 C CA . SER A 1 319 ? 3.337 -39.451 33.863 1.00 94.06 319 SER A CA 1
ATOM 2366 C C . SER A 1 319 ? 3.406 -38.186 34.727 1.00 94.06 319 SER A C 1
ATOM 2368 O O . SER A 1 319 ? 4.136 -38.173 35.719 1.00 94.06 319 SER A O 1
ATOM 2370 N N . HIS A 1 320 ? 2.628 -37.153 34.389 1.00 92.31 320 HIS A N 1
ATOM 2371 C CA . HIS A 1 320 ? 2.501 -35.936 35.185 1.00 92.31 320 HIS A CA 1
ATOM 2372 C C . HIS A 1 320 ? 1.642 -36.224 36.421 1.00 92.31 320 HIS A C 1
ATOM 2374 O O . HIS A 1 320 ? 0.497 -36.631 36.297 1.00 92.31 320 HIS A O 1
ATOM 2380 N N . ASP A 1 321 ? 2.165 -36.037 37.632 1.00 91.44 321 ASP A N 1
ATOM 2381 C CA . ASP A 1 321 ? 1.410 -36.315 38.863 1.00 91.44 321 ASP A CA 1
ATOM 2382 C C . ASP A 1 321 ? 0.496 -35.122 39.222 1.00 91.44 321 ASP A C 1
ATOM 2384 O O . ASP A 1 321 ? 1.014 -34.060 39.588 1.00 91.44 321 ASP A O 1
ATOM 2388 N N . PRO A 1 322 ? -0.850 -35.255 39.196 1.00 90.31 322 PRO A N 1
ATOM 2389 C CA . PRO A 1 322 ? -1.758 -34.156 39.522 1.00 90.31 322 PRO A CA 1
ATOM 2390 C C . PRO A 1 322 ? -1.570 -33.625 40.947 1.00 90.31 322 PRO A C 1
ATOM 2392 O O . PRO A 1 322 ? -1.797 -32.440 41.195 1.00 90.31 322 PRO A O 1
ATOM 2395 N N . ALA A 1 323 ? -1.119 -34.469 41.886 1.00 88.56 323 ALA A N 1
ATOM 2396 C CA . ALA A 1 323 ? -0.851 -34.063 43.266 1.00 88.56 323 ALA A CA 1
ATOM 2397 C C . ALA A 1 323 ? 0.388 -33.159 43.390 1.00 88.56 323 ALA A C 1
ATOM 2399 O O . ALA A 1 323 ? 0.512 -32.425 44.370 1.00 88.56 323 ALA A O 1
ATOM 2400 N N . LYS A 1 324 ? 1.278 -33.186 42.390 1.00 89.62 324 LYS A N 1
ATOM 2401 C CA . LYS A 1 324 ? 2.513 -32.393 42.316 1.00 89.62 324 LYS A CA 1
ATOM 2402 C C . LYS A 1 324 ? 2.524 -31.437 41.126 1.00 89.62 324 LYS A C 1
ATOM 2404 O O . LYS A 1 324 ? 3.583 -30.957 40.741 1.00 89.62 324 LYS A O 1
ATOM 2409 N N . ALA A 1 325 ? 1.361 -31.114 40.563 1.00 86.94 325 ALA A N 1
ATOM 2410 C CA . ALA A 1 325 ? 1.250 -30.267 39.373 1.00 86.94 325 ALA A CA 1
ATOM 2411 C C . ALA A 1 325 ? 1.937 -28.893 39.523 1.00 86.94 325 ALA A C 1
ATOM 2413 O O . ALA A 1 325 ? 2.444 -28.345 38.551 1.00 86.94 325 ALA A O 1
ATOM 2414 N N . VAL A 1 326 ? 1.979 -28.350 40.746 1.00 88.62 326 VAL A N 1
ATOM 2415 C CA . VAL A 1 326 ? 2.639 -27.070 41.073 1.00 88.62 326 VAL A CA 1
ATOM 2416 C C . VAL A 1 326 ? 4.163 -27.212 41.204 1.00 88.62 326 VAL A C 1
ATOM 2418 O O . VAL A 1 326 ? 4.873 -26.215 41.164 1.00 88.62 326 VAL A O 1
ATOM 2421 N N . GLU A 1 327 ? 4.687 -28.427 41.352 1.00 89.38 327 GLU A N 1
ATOM 2422 C CA . GLU A 1 327 ? 6.121 -28.723 41.493 1.00 89.38 327 GLU A CA 1
ATOM 2423 C C . GLU A 1 327 ? 6.721 -29.356 40.225 1.00 89.38 327 GLU A C 1
ATOM 2425 O O . GLU A 1 327 ? 7.940 -29.464 40.118 1.00 89.38 327 GLU A O 1
ATOM 2430 N N . ASP A 1 328 ? 5.887 -29.781 39.269 1.00 90.25 328 ASP A N 1
ATOM 2431 C CA . ASP A 1 328 ? 6.317 -30.448 38.040 1.00 90.25 328 ASP A CA 1
ATOM 2432 C C . ASP A 1 328 ? 6.964 -29.456 37.055 1.00 90.25 328 ASP A C 1
ATOM 2434 O O . ASP A 1 328 ? 6.254 -28.647 36.447 1.00 90.25 328 ASP A O 1
ATOM 2438 N N . PRO A 1 329 ? 8.290 -29.529 36.825 1.00 91.00 329 PRO A N 1
ATOM 2439 C CA . PRO A 1 329 ? 8.991 -28.594 35.947 1.00 91.00 329 PRO A CA 1
ATOM 2440 C C . PRO A 1 329 ? 8.585 -28.731 34.474 1.00 91.00 329 PRO A C 1
ATOM 2442 O O . PRO A 1 329 ? 8.819 -27.815 33.695 1.00 91.00 329 PRO A O 1
ATOM 2445 N N . SER A 1 330 ? 7.993 -29.865 34.090 1.00 91.00 330 SER A N 1
ATOM 2446 C CA . SER A 1 330 ? 7.474 -30.135 32.744 1.00 91.00 330 SER A CA 1
ATOM 2447 C C . SER A 1 330 ? 5.950 -30.000 32.649 1.00 91.00 330 SER A C 1
ATOM 2449 O O . SER A 1 330 ? 5.357 -30.300 31.611 1.00 91.00 330 SER A O 1
ATOM 2451 N N . GLY A 1 331 ? 5.314 -29.583 33.746 1.00 90.75 331 GLY A N 1
ATOM 2452 C CA . GLY A 1 331 ? 3.872 -29.474 33.880 1.00 90.75 331 GLY A CA 1
ATOM 2453 C C . GLY A 1 331 ? 3.294 -28.174 33.303 1.00 90.75 331 GLY A C 1
ATOM 2454 O O . GLY A 1 331 ? 4.024 -27.253 32.929 1.00 90.75 331 GLY A O 1
ATOM 2455 N N . PRO A 1 332 ? 1.956 -28.059 33.281 1.00 91.12 332 PRO A N 1
ATOM 2456 C CA . PRO A 1 332 ? 1.230 -26.950 32.651 1.00 91.12 332 PRO A CA 1
ATOM 2457 C C . PRO A 1 332 ? 1.440 -25.564 33.288 1.00 91.12 332 PRO A C 1
ATOM 2459 O O . PRO A 1 332 ? 1.036 -24.559 32.698 1.00 91.12 332 PRO A O 1
ATOM 2462 N N . LEU A 1 333 ? 2.025 -25.494 34.488 1.00 91.62 333 LEU A N 1
ATOM 2463 C CA . LEU A 1 333 ? 2.307 -24.238 35.186 1.00 91.62 333 LEU A CA 1
ATOM 2464 C C . LEU A 1 333 ? 3.702 -23.680 34.851 1.00 91.62 333 LEU A C 1
ATOM 2466 O O . LEU A 1 333 ? 3.834 -22.472 34.670 1.00 91.62 333 LEU A O 1
ATOM 2470 N N . HIS A 1 334 ? 4.715 -24.551 34.771 1.00 92.12 334 HIS A N 1
ATOM 2471 C CA . HIS A 1 334 ? 6.131 -24.172 34.622 1.00 92.12 334 HIS A CA 1
ATOM 2472 C C . HIS A 1 334 ? 6.650 -24.260 33.186 1.00 92.12 334 HIS A C 1
ATOM 2474 O O . HIS A 1 334 ? 7.536 -23.496 32.819 1.00 92.12 334 HIS A O 1
ATOM 2480 N N . ASP A 1 335 ? 6.095 -25.161 32.371 1.00 93.19 335 ASP A N 1
ATOM 2481 C CA . ASP A 1 335 ? 6.416 -25.285 30.945 1.00 93.19 335 ASP A CA 1
ATOM 2482 C C . ASP A 1 335 ? 5.127 -25.444 30.114 1.00 93.19 335 ASP A C 1
ATOM 2484 O O . ASP A 1 335 ? 4.892 -26.474 29.463 1.00 93.19 335 ASP A O 1
ATOM 2488 N N . PRO A 1 336 ? 4.240 -24.426 30.134 1.00 92.25 336 PRO A N 1
ATOM 2489 C CA . PRO A 1 336 ? 2.945 -24.487 29.457 1.00 92.25 336 PRO A CA 1
ATOM 2490 C C . PRO A 1 336 ? 3.086 -24.748 27.954 1.00 92.25 336 PRO A C 1
ATOM 2492 O O . PRO A 1 336 ? 2.235 -25.402 27.352 1.00 92.25 336 PRO A O 1
ATOM 2495 N N . VAL A 1 337 ? 4.175 -24.280 27.340 1.00 92.19 337 VAL A N 1
ATOM 2496 C CA . VAL A 1 337 ? 4.445 -24.427 25.908 1.00 92.19 337 VAL A CA 1
ATOM 2497 C C . VAL A 1 337 ? 4.706 -25.883 25.520 1.00 92.19 337 VAL A C 1
ATOM 2499 O O . VAL A 1 337 ? 4.041 -26.395 24.611 1.00 92.19 337 VAL A O 1
ATOM 2502 N N . ASN A 1 338 ? 5.664 -26.563 26.161 1.00 92.19 338 ASN A N 1
ATOM 2503 C CA . ASN A 1 338 ? 5.968 -27.950 25.801 1.00 92.19 338 ASN A CA 1
ATOM 2504 C C . ASN A 1 338 ? 4.880 -28.912 26.281 1.00 92.19 338 ASN A C 1
ATOM 2506 O O . ASN A 1 338 ? 4.633 -29.928 25.614 1.00 92.19 338 ASN A O 1
ATOM 2510 N N . PHE A 1 339 ? 4.205 -28.581 27.384 1.00 94.50 339 PHE A N 1
ATOM 2511 C CA . PHE A 1 339 ? 3.028 -29.304 27.841 1.00 94.50 339 PHE A CA 1
ATOM 2512 C C . PHE A 1 339 ? 1.896 -29.232 26.805 1.00 94.50 339 PHE A C 1
ATOM 2514 O O . PHE A 1 339 ? 1.418 -30.270 26.344 1.00 94.50 339 PHE A O 1
ATOM 2521 N N . ALA A 1 340 ? 1.523 -28.026 26.353 1.00 93.06 340 ALA A N 1
ATOM 2522 C CA . ALA A 1 340 ? 0.479 -27.833 25.345 1.00 93.06 340 ALA A CA 1
ATOM 2523 C C . ALA A 1 340 ? 0.810 -28.524 24.015 1.00 93.06 340 ALA A C 1
ATOM 2525 O O . ALA A 1 340 ? -0.077 -29.121 23.399 1.00 93.06 340 ALA A O 1
ATOM 2526 N N . ARG A 1 341 ? 2.085 -28.503 23.593 1.00 93.44 341 ARG A N 1
ATOM 2527 C CA . ARG A 1 341 ? 2.553 -29.266 22.426 1.00 93.44 341 ARG A CA 1
ATOM 2528 C C . ARG A 1 341 ? 2.340 -30.766 22.623 1.00 93.44 341 ARG A C 1
ATOM 2530 O O . ARG A 1 341 ? 1.712 -31.393 21.783 1.00 93.44 341 ARG A O 1
ATOM 2537 N N . SER A 1 342 ? 2.788 -31.321 23.750 1.00 93.44 342 SER A N 1
ATOM 2538 C CA . SER A 1 342 ? 2.652 -32.759 24.028 1.00 93.44 342 SER A CA 1
ATOM 2539 C C . SER A 1 342 ? 1.184 -33.201 24.097 1.00 93.44 342 SER A C 1
ATOM 2541 O O . SER A 1 342 ? 0.842 -34.277 23.613 1.00 93.44 342 SER A O 1
ATOM 2543 N N . LEU A 1 343 ? 0.304 -32.365 24.660 1.00 94.44 343 LEU A N 1
ATOM 2544 C CA . LEU A 1 343 ? -1.134 -32.632 24.685 1.00 94.44 343 LEU A CA 1
ATOM 2545 C C . LEU A 1 343 ? -1.759 -32.576 23.287 1.00 94.44 343 LEU A C 1
ATOM 2547 O O . LEU A 1 343 ? -2.644 -33.368 22.968 1.00 94.44 343 LEU A O 1
ATOM 2551 N N . THR A 1 344 ? -1.294 -31.647 22.454 1.00 94.25 344 THR A N 1
ATOM 2552 C CA . THR A 1 344 ? -1.719 -31.543 21.056 1.00 94.25 344 THR A CA 1
ATOM 2553 C C . THR A 1 344 ? -1.284 -32.767 20.264 1.00 94.25 344 THR A C 1
ATOM 2555 O O . THR A 1 344 ? -2.125 -33.369 19.608 1.00 94.25 344 THR A O 1
ATOM 2558 N N . ASP A 1 345 ? -0.033 -33.212 20.410 1.00 93.31 345 ASP A N 1
ATOM 2559 C CA . ASP A 1 345 ? 0.467 -34.430 19.763 1.00 93.31 345 ASP A CA 1
ATOM 2560 C C . ASP A 1 345 ? -0.381 -35.661 20.139 1.00 93.31 345 ASP A C 1
ATOM 2562 O O . ASP A 1 345 ? -0.665 -36.513 19.292 1.00 93.31 345 ASP A O 1
ATOM 2566 N N . LEU A 1 346 ? -0.821 -35.743 21.402 1.00 96.56 346 LEU A N 1
ATOM 2567 C CA . LEU A 1 346 ? -1.728 -36.784 21.892 1.00 96.56 346 LEU A CA 1
ATOM 2568 C C . LEU A 1 346 ? -3.127 -36.680 21.257 1.00 96.56 346 LEU A C 1
ATOM 2570 O O . LEU A 1 346 ? -3.660 -37.680 20.769 1.00 96.56 346 LEU A O 1
ATOM 2574 N N . ALA A 1 347 ? -3.728 -35.488 21.254 1.00 95.50 347 ALA A N 1
ATOM 2575 C CA . ALA A 1 347 ? -5.044 -35.262 20.657 1.00 95.50 347 ALA A CA 1
ATOM 2576 C C . ALA A 1 347 ? -5.040 -35.530 19.143 1.00 95.50 347 ALA A C 1
ATOM 2578 O O . ALA A 1 347 ? -5.968 -36.151 18.622 1.00 95.50 347 ALA A O 1
ATOM 2579 N N . GLU A 1 348 ? -3.979 -35.125 18.443 1.00 94.25 348 GLU A N 1
ATOM 2580 C CA . GLU A 1 348 ? -3.767 -35.415 17.026 1.00 94.25 348 GLU A CA 1
ATOM 2581 C C . GLU A 1 348 ? -3.599 -36.912 16.773 1.00 94.25 348 GLU A C 1
ATOM 2583 O O . GLU A 1 348 ? -4.216 -37.436 15.848 1.00 94.25 348 GLU A O 1
ATOM 2588 N N . ALA A 1 349 ? -2.834 -37.632 17.601 1.00 93.81 349 ALA A N 1
ATOM 2589 C CA . ALA A 1 349 ? -2.702 -39.084 17.475 1.00 93.81 349 ALA A CA 1
ATOM 2590 C C . ALA A 1 349 ? -4.061 -39.797 17.609 1.00 93.81 349 ALA A C 1
ATOM 2592 O O . ALA A 1 349 ? -4.371 -40.681 16.806 1.00 93.81 349 ALA A O 1
ATOM 2593 N N . LEU A 1 350 ? -4.900 -39.373 18.564 1.00 95.62 350 LEU A N 1
ATOM 2594 C CA . LEU A 1 350 ? -6.264 -39.887 18.716 1.00 95.62 350 LEU A CA 1
ATOM 2595 C C . LEU A 1 350 ? -7.139 -39.565 17.503 1.00 95.62 350 LEU A C 1
ATOM 2597 O O . LEU A 1 350 ? -7.866 -40.432 17.018 1.00 95.62 350 LEU A O 1
ATOM 2601 N N . GLN A 1 351 ? -7.092 -38.320 17.028 1.00 94.44 351 GLN A N 1
ATOM 2602 C CA . GLN A 1 351 ? -7.900 -37.876 15.898 1.00 94.44 351 GLN A CA 1
ATOM 2603 C C . GLN A 1 351 ? -7.505 -38.618 14.618 1.00 94.44 351 GLN A C 1
ATOM 2605 O O . GLN A 1 351 ? -8.380 -39.140 13.936 1.00 94.44 351 GLN A O 1
ATOM 2610 N N . LEU A 1 352 ? -6.205 -38.767 14.347 1.00 91.62 352 LEU A N 1
ATOM 2611 C CA . LEU A 1 352 ? -5.694 -39.548 13.219 1.00 91.62 352 LEU A CA 1
ATOM 2612 C C . LEU A 1 352 ? -6.135 -41.013 13.291 1.00 91.62 352 LEU A C 1
ATOM 2614 O O . LEU A 1 352 ? -6.533 -41.572 12.271 1.00 91.62 352 LEU A O 1
ATOM 2618 N N . LEU A 1 353 ? -6.101 -41.632 14.478 1.00 94.69 353 LEU A N 1
ATOM 2619 C CA . LEU A 1 353 ? -6.598 -42.996 14.678 1.00 94.69 353 LEU A CA 1
ATOM 2620 C C . LEU A 1 353 ? -8.105 -43.090 14.394 1.00 94.69 353 LEU A C 1
ATOM 2622 O O . LEU A 1 353 ? -8.535 -43.968 13.648 1.00 94.69 353 LEU A O 1
ATOM 2626 N N . ARG A 1 354 ? -8.906 -42.168 14.944 1.00 94.19 354 ARG A N 1
ATOM 2627 C CA . ARG A 1 354 ? -10.361 -42.104 14.722 1.00 94.19 354 ARG A CA 1
ATOM 2628 C C . ARG A 1 354 ? -10.712 -41.894 13.260 1.00 94.19 354 ARG A C 1
ATOM 2630 O O . ARG A 1 354 ? -11.559 -42.620 12.743 1.00 94.19 354 ARG A O 1
ATOM 2637 N N . ASP A 1 355 ? -10.066 -40.938 12.607 1.00 92.06 355 ASP A N 1
ATOM 2638 C CA . ASP A 1 355 ? -10.301 -40.632 11.202 1.00 92.06 355 ASP A CA 1
ATOM 2639 C C . ASP A 1 355 ? -9.896 -41.808 10.325 1.00 92.06 355 ASP A C 1
ATOM 2641 O O . ASP A 1 355 ? -10.671 -42.204 9.463 1.00 92.06 355 ASP A O 1
ATOM 2645 N N . HIS A 1 356 ? -8.755 -42.447 10.595 1.00 92.88 356 HIS A N 1
ATOM 2646 C CA . HIS A 1 356 ? -8.332 -43.642 9.871 1.00 92.88 356 HIS A CA 1
ATOM 2647 C C . HIS A 1 356 ? -9.315 -44.807 10.032 1.00 92.88 356 HIS A C 1
ATOM 2649 O O . HIS A 1 356 ? -9.795 -45.346 9.031 1.00 92.88 356 HIS A O 1
ATOM 2655 N N . CYS A 1 357 ? -9.695 -45.146 11.267 1.00 93.12 357 CYS A N 1
ATOM 2656 C CA . CYS A 1 357 ? -10.677 -46.197 11.526 1.00 93.12 357 CYS A CA 1
ATOM 2657 C C . CYS A 1 357 ? -12.029 -45.884 10.868 1.00 93.12 357 CYS A C 1
ATOM 2659 O O . CYS A 1 357 ? -12.593 -46.735 10.185 1.00 93.12 357 CYS A O 1
ATOM 2661 N N . LYS A 1 358 ? -12.527 -44.649 10.991 1.00 93.19 358 LYS A N 1
ATOM 2662 C CA . LYS A 1 358 ? -13.787 -44.216 10.371 1.00 93.19 358 LYS A CA 1
ATOM 2663 C C . LYS A 1 358 ? -13.727 -44.271 8.844 1.00 93.19 358 LYS A C 1
ATOM 2665 O O . LYS A 1 358 ? -14.650 -44.780 8.217 1.00 93.19 358 LYS A O 1
ATOM 2670 N N . THR A 1 359 ? -12.655 -43.761 8.246 1.00 90.62 359 THR A N 1
ATOM 2671 C CA . THR A 1 359 ? -12.455 -43.707 6.793 1.00 90.62 359 THR A CA 1
ATOM 2672 C C . THR A 1 359 ? -12.441 -45.103 6.167 1.00 90.62 359 THR A C 1
ATOM 2674 O O . THR A 1 359 ? -13.026 -45.292 5.096 1.00 90.62 359 THR A O 1
ATOM 2677 N N . HIS A 1 360 ? -11.858 -46.088 6.853 1.00 90.19 360 HIS A N 1
ATOM 2678 C CA . HIS A 1 360 ? -11.779 -47.476 6.389 1.00 90.19 360 HIS A CA 1
ATOM 2679 C C . HIS A 1 360 ? -12.832 -48.412 7.011 1.00 90.19 360 HIS A C 1
ATOM 2681 O O . HIS A 1 360 ? -12.759 -49.620 6.812 1.00 90.19 360 HIS A O 1
ATOM 2687 N N . ASN A 1 361 ? -13.829 -47.879 7.729 1.00 91.19 361 ASN A N 1
ATOM 2688 C CA . ASN A 1 361 ? -14.859 -48.653 8.439 1.00 91.19 361 ASN A CA 1
ATOM 2689 C C . ASN A 1 361 ? -14.291 -49.749 9.371 1.00 91.19 361 ASN A C 1
ATOM 2691 O O . ASN A 1 361 ? -14.870 -50.828 9.503 1.00 91.19 361 ASN A O 1
ATOM 2695 N N . LEU A 1 362 ? -13.157 -49.477 10.017 1.00 92.50 362 LEU A N 1
ATOM 2696 C CA . LEU A 1 362 ? -12.539 -50.353 11.008 1.00 92.50 362 LEU A CA 1
ATOM 2697 C C . LEU A 1 362 ? -13.055 -50.012 12.416 1.00 92.50 362 LEU A C 1
ATOM 2699 O O . LEU A 1 362 ? -13.272 -48.834 12.718 1.00 92.50 362 LEU A O 1
ATOM 2703 N N . PRO A 1 363 ? -13.216 -51.003 13.311 1.00 92.12 363 PRO A N 1
ATOM 2704 C CA . PRO A 1 363 ? -13.482 -50.721 14.714 1.00 92.12 363 PRO A CA 1
ATOM 2705 C C . PRO A 1 363 ? -12.280 -50.014 15.354 1.00 92.12 363 PRO A C 1
ATOM 2707 O O . PRO A 1 363 ? -11.126 -50.294 15.019 1.00 92.12 363 PRO A O 1
ATOM 2710 N N . LEU A 1 364 ? -12.546 -49.111 16.299 1.00 92.50 364 LEU A N 1
ATOM 2711 C CA . LEU A 1 364 ? -11.495 -48.580 17.163 1.00 92.50 364 LEU A CA 1
ATOM 2712 C C . LEU A 1 364 ? -10.969 -49.698 18.081 1.00 92.50 364 LEU A C 1
ATOM 2714 O O . LEU A 1 364 ? -11.765 -50.515 18.555 1.00 92.50 364 LEU A O 1
ATOM 2718 N N . PRO A 1 365 ? -9.656 -49.750 18.360 1.00 93.25 365 PRO A N 1
ATOM 2719 C CA . PRO A 1 365 ? -9.112 -50.686 19.337 1.00 93.25 365 PRO A CA 1
ATOM 2720 C C . PRO A 1 365 ? -9.787 -50.507 20.713 1.00 93.25 365 PRO A C 1
ATOM 2722 O O . PRO A 1 365 ? -9.870 -49.377 21.193 1.00 93.25 365 PRO A O 1
ATOM 2725 N N . PRO A 1 366 ? -10.216 -51.582 21.408 1.00 88.12 366 PRO A N 1
ATOM 2726 C CA . PRO A 1 366 ? -10.940 -51.468 22.686 1.00 88.12 366 PRO A CA 1
ATOM 2727 C C . PRO A 1 366 ? -10.190 -50.671 23.763 1.00 88.12 366 PRO A C 1
ATOM 2729 O O . PRO A 1 366 ? -10.783 -49.940 24.552 1.00 88.12 366 PRO A O 1
ATOM 2732 N N . ARG A 1 367 ? -8.856 -50.769 23.761 1.00 90.06 367 ARG A N 1
ATOM 2733 C CA . ARG A 1 367 ? -7.975 -50.070 24.703 1.00 90.06 367 ARG A CA 1
ATOM 2734 C C . ARG A 1 367 ? -7.969 -48.549 24.513 1.00 90.06 367 ARG A C 1
ATOM 2736 O O . ARG A 1 367 ? -7.626 -47.829 25.448 1.00 90.06 367 ARG A O 1
ATOM 2743 N N . THR A 1 368 ? -8.362 -48.051 23.338 1.00 92.00 368 THR A N 1
ATOM 2744 C CA . THR A 1 368 ? -8.442 -46.613 23.050 1.00 92.00 368 THR A CA 1
ATOM 2745 C C . THR A 1 368 ? -9.469 -45.927 23.947 1.00 92.00 368 THR A C 1
ATOM 2747 O O . THR A 1 368 ? -9.145 -44.909 24.554 1.00 92.00 368 THR A O 1
ATOM 2750 N N . ASP A 1 369 ? -10.665 -46.502 24.099 1.00 89.44 369 ASP A N 1
ATOM 2751 C CA . ASP A 1 369 ? -11.725 -45.919 24.934 1.00 89.44 369 ASP A CA 1
ATOM 2752 C C . ASP A 1 369 ? -11.372 -45.984 26.429 1.00 89.44 369 ASP A C 1
ATOM 2754 O O . ASP A 1 369 ? -11.591 -45.023 27.168 1.00 89.44 369 ASP A O 1
ATOM 2758 N N . GLU A 1 370 ? -10.750 -47.083 26.872 1.00 92.75 370 GLU A N 1
ATOM 2759 C CA . GLU A 1 370 ? -10.256 -47.223 28.248 1.00 92.75 370 GLU A CA 1
ATOM 2760 C C . GLU A 1 370 ? -9.192 -46.173 28.594 1.00 92.75 370 GLU A C 1
ATOM 2762 O O . GLU A 1 370 ? -9.214 -45.591 29.682 1.00 92.75 370 GLU A O 1
ATOM 2767 N N . LEU A 1 371 ? -8.239 -45.936 27.686 1.00 94.31 371 LEU A N 1
ATOM 2768 C CA . LEU A 1 371 ? -7.202 -44.923 27.872 1.00 94.31 371 LEU A CA 1
ATOM 2769 C C . LEU A 1 371 ? -7.786 -43.518 27.826 1.00 94.31 371 LEU A C 1
ATOM 2771 O O . LEU A 1 371 ? -7.441 -42.712 28.685 1.00 94.31 371 LEU A O 1
ATOM 2775 N N . LEU A 1 372 ? -8.705 -43.234 26.904 1.00 94.88 372 LEU A N 1
ATOM 2776 C CA . LEU A 1 372 ? -9.363 -41.935 26.834 1.00 94.88 372 LEU A CA 1
ATOM 2777 C C . LEU A 1 372 ? -10.091 -41.603 28.140 1.00 94.88 372 LEU A C 1
ATOM 2779 O O . LEU A 1 372 ? -9.899 -40.514 28.671 1.00 94.88 372 LEU A O 1
ATOM 2783 N N . ALA A 1 373 ? -10.837 -42.553 28.715 1.00 93.50 373 ALA A N 1
ATOM 2784 C CA . ALA A 1 373 ? -11.498 -42.360 30.007 1.00 93.50 373 ALA A CA 1
ATOM 2785 C C . ALA A 1 373 ? -10.498 -42.044 31.140 1.00 93.50 373 ALA A C 1
ATOM 2787 O O . ALA A 1 373 ? -10.770 -41.194 31.991 1.00 93.50 373 ALA A O 1
ATOM 2788 N N . LYS A 1 374 ? -9.314 -42.679 31.134 1.00 94.75 374 LYS A N 1
ATOM 2789 C CA . LYS A 1 374 ? -8.230 -42.368 32.086 1.00 94.75 374 LYS A CA 1
ATOM 2790 C C . LYS A 1 374 ? -7.637 -40.979 31.853 1.00 94.75 374 LYS A C 1
ATOM 2792 O O . LYS A 1 374 ? -7.428 -40.255 32.821 1.00 94.75 374 LYS A O 1
ATOM 2797 N N . ILE A 1 375 ? -7.382 -40.604 30.598 1.00 95.75 375 ILE A N 1
ATOM 2798 C CA . ILE A 1 375 ? -6.864 -39.280 30.221 1.00 95.75 375 ILE A CA 1
ATOM 2799 C C . ILE A 1 375 ? -7.843 -38.183 30.630 1.00 95.75 375 ILE A C 1
ATOM 2801 O O . ILE A 1 375 ? -7.410 -37.190 31.206 1.00 95.75 375 ILE A O 1
ATOM 2805 N N . MET A 1 376 ? -9.144 -38.379 30.395 1.00 94.50 376 MET A N 1
ATOM 2806 C CA . MET A 1 376 ? -10.194 -37.457 30.828 1.00 94.50 376 MET A CA 1
ATOM 2807 C C . MET A 1 376 ? -10.128 -37.243 32.341 1.00 94.50 376 MET A C 1
ATOM 2809 O O . MET A 1 376 ? -9.902 -36.123 32.788 1.00 94.50 376 MET A O 1
ATOM 2813 N N . GLY A 1 377 ? -10.229 -38.317 33.135 1.00 92.69 377 GLY A N 1
ATOM 2814 C CA . GLY A 1 377 ? -10.187 -38.216 34.598 1.00 92.69 377 GLY A CA 1
ATOM 2815 C C . GLY A 1 377 ? -8.894 -37.585 35.128 1.00 92.69 377 GLY A C 1
ATOM 2816 O O . GLY A 1 377 ? -8.935 -36.748 36.024 1.00 92.69 377 GLY A O 1
ATOM 2817 N N . HIS A 1 378 ? -7.749 -37.931 34.537 1.00 94.12 378 HIS A N 1
ATOM 2818 C CA . HIS A 1 378 ? -6.454 -37.372 34.915 1.00 94.12 378 HIS A CA 1
ATOM 2819 C C . HIS A 1 378 ? -6.318 -35.887 34.540 1.00 94.12 378 HIS A C 1
ATOM 2821 O O . HIS A 1 378 ? -5.869 -35.076 35.350 1.00 94.12 378 HIS A O 1
ATOM 2827 N N . GLY A 1 379 ? -6.753 -35.501 33.338 1.00 92.25 379 GLY A N 1
ATOM 2828 C CA . GLY A 1 379 ? -6.745 -34.116 32.867 1.00 92.25 379 GLY A CA 1
ATOM 2829 C C . GLY A 1 379 ? -7.646 -33.201 33.699 1.00 92.25 379 GLY A C 1
ATOM 2830 O O . GLY A 1 379 ? -7.253 -32.077 34.010 1.00 92.25 379 GLY A O 1
ATOM 2831 N N . GLU A 1 380 ? -8.804 -33.704 34.138 1.00 91.56 380 GLU A N 1
ATOM 2832 C CA . GLU A 1 380 ? -9.720 -33.022 35.067 1.00 91.56 380 GLU A CA 1
ATOM 2833 C C . GLU A 1 380 ? -9.080 -32.714 36.437 1.00 91.56 380 GLU A C 1
ATOM 2835 O O . GLU A 1 380 ? -9.502 -31.792 37.148 1.00 91.56 380 GLU A O 1
ATOM 2840 N N . GLU A 1 381 ? -8.065 -33.473 36.851 1.00 91.12 381 GLU A N 1
ATOM 2841 C CA . GLU A 1 381 ? -7.321 -33.223 38.088 1.00 91.12 381 GLU A CA 1
ATOM 2842 C C . GLU A 1 381 ? -6.081 -32.361 37.872 1.00 91.12 381 GLU A C 1
ATOM 2844 O O . GLU A 1 381 ? -5.831 -31.456 38.671 1.00 91.12 381 GLU A O 1
ATOM 2849 N N . LEU A 1 382 ? -5.341 -32.611 36.793 1.00 90.75 382 LEU A N 1
ATOM 2850 C CA . LEU A 1 382 ? -4.095 -31.924 36.468 1.00 90.75 382 LEU A CA 1
ATOM 2851 C C . LEU A 1 382 ? -4.336 -30.450 36.098 1.00 90.75 382 LEU A C 1
ATOM 2853 O O . LEU A 1 382 ? -3.631 -29.564 36.583 1.00 90.75 382 LEU A O 1
ATOM 2857 N N . LEU A 1 383 ? -5.376 -30.169 35.304 1.00 91.31 383 LEU A N 1
ATOM 2858 C CA . LEU A 1 383 ? -5.655 -28.854 34.706 1.00 91.31 383 LEU A CA 1
ATOM 2859 C C . LEU A 1 383 ? -6.662 -28.020 35.511 1.00 91.31 383 LEU A C 1
ATOM 2861 O O . LEU A 1 383 ? -7.548 -27.361 34.961 1.00 91.31 383 LEU A O 1
ATOM 2865 N N . ARG A 1 384 ? -6.545 -28.047 36.841 1.00 87.38 384 ARG A N 1
ATOM 2866 C CA . ARG A 1 384 ? -7.374 -27.219 37.728 1.00 87.38 384 ARG A CA 1
ATOM 2867 C C . ARG A 1 384 ? -7.028 -25.728 37.590 1.00 87.38 384 ARG A C 1
ATOM 2869 O O . ARG A 1 384 ? -5.871 -25.389 37.328 1.00 87.38 384 ARG A O 1
ATOM 2876 N N . PRO A 1 385 ? -7.993 -24.819 37.835 1.00 79.75 385 PRO A N 1
ATOM 2877 C CA . PRO A 1 385 ? -7.700 -23.393 37.955 1.00 79.75 385 PRO A CA 1
ATOM 2878 C C . PRO A 1 385 ? -6.590 -23.164 38.996 1.00 79.75 385 PRO A C 1
ATOM 2880 O O . PRO A 1 385 ? -6.742 -23.573 40.145 1.00 79.75 385 PRO A O 1
ATOM 2883 N N . GLY A 1 386 ? -5.475 -22.555 38.583 1.00 81.50 386 GLY A N 1
ATOM 2884 C CA . GLY A 1 386 ? -4.268 -22.370 39.407 1.00 81.50 386 GLY A CA 1
ATOM 2885 C C . GLY A 1 386 ? -3.059 -23.216 38.983 1.00 81.50 386 GLY A C 1
ATOM 2886 O O . GLY A 1 386 ? -1.935 -22.828 39.277 1.00 81.50 386 GLY A O 1
ATOM 2887 N N . ASN A 1 387 ? -3.268 -24.295 38.221 1.00 88.00 387 ASN A N 1
ATOM 2888 C CA . ASN A 1 387 ? -2.193 -25.136 37.669 1.00 88.00 387 ASN A CA 1
ATOM 2889 C C . ASN A 1 387 ? -1.875 -24.808 36.197 1.00 88.00 387 ASN A C 1
ATOM 2891 O O . ASN A 1 387 ? -1.148 -25.546 35.542 1.00 88.00 387 ASN A O 1
ATOM 2895 N N . LEU A 1 388 ? -2.468 -23.746 35.647 1.00 88.69 388 LEU A N 1
ATOM 2896 C CA . LEU A 1 388 ? -2.365 -23.377 34.236 1.00 88.69 388 LEU A CA 1
ATOM 2897 C C . LEU A 1 388 ? -1.705 -22.006 34.107 1.00 88.69 388 LEU A C 1
ATOM 2899 O O . LEU A 1 388 ? -2.210 -21.036 34.674 1.00 88.69 388 LEU A O 1
ATOM 2903 N N . ASN A 1 389 ? -0.655 -21.909 33.295 1.00 90.81 389 ASN A N 1
ATOM 2904 C CA . ASN A 1 389 ? -0.086 -20.634 32.868 1.00 90.81 389 ASN A CA 1
ATOM 2905 C C . ASN A 1 389 ? -0.404 -20.378 31.385 1.00 90.81 389 ASN A C 1
ATOM 2907 O O . ASN A 1 389 ? 0.406 -20.615 30.492 1.00 90.81 389 ASN A O 1
ATOM 2911 N N . LEU A 1 390 ? -1.631 -19.928 31.106 1.00 92.44 390 LEU A N 1
ATOM 2912 C CA . LEU A 1 390 ? -2.106 -19.727 29.730 1.00 92.44 390 LEU A CA 1
ATOM 2913 C C . LEU A 1 390 ? -1.500 -18.484 29.057 1.00 92.44 390 LEU A C 1
ATOM 2915 O O . LEU A 1 390 ? -1.442 -18.428 27.829 1.00 92.44 390 LEU A O 1
ATOM 2919 N N . GLY A 1 391 ? -1.031 -17.508 29.843 1.00 89.75 391 GLY A N 1
ATOM 2920 C CA . GLY A 1 391 ? -0.486 -16.240 29.346 1.00 89.75 391 GLY A CA 1
ATOM 2921 C C . GLY A 1 391 ? 0.764 -16.404 28.477 1.00 89.75 391 GLY A C 1
ATOM 2922 O O . GLY A 1 391 ? 0.980 -15.614 27.563 1.00 89.75 391 GLY A O 1
ATOM 2923 N N . GLU A 1 392 ? 1.548 -17.462 28.698 1.00 91.25 392 GLU A N 1
ATOM 2924 C CA . GLU A 1 392 ? 2.757 -17.762 27.915 1.00 91.25 392 GLU A CA 1
ATOM 2925 C C . GLU A 1 392 ? 2.475 -18.430 26.561 1.00 91.25 392 GLU A C 1
ATOM 2927 O O . GLU A 1 392 ? 3.357 -18.514 25.702 1.00 91.25 392 GLU A O 1
ATOM 2932 N N . LEU A 1 393 ? 1.248 -18.904 26.328 1.00 92.44 393 LEU A N 1
ATOM 2933 C CA . LEU A 1 393 ? 0.869 -19.472 25.039 1.00 92.44 393 LEU A CA 1
ATOM 2934 C C . LEU A 1 393 ? 0.608 -18.354 24.026 1.00 92.44 393 LEU A C 1
ATOM 2936 O O . LEU A 1 393 ? -0.136 -17.412 24.303 1.00 92.44 393 LEU A O 1
ATOM 2940 N N . SER A 1 394 ? 1.153 -18.483 22.813 1.00 93.44 394 SER A N 1
ATOM 2941 C CA . SER A 1 394 ? 0.736 -17.646 21.681 1.00 93.44 394 SER A CA 1
ATOM 2942 C C . SER A 1 394 ? -0.746 -17.874 21.356 1.00 93.44 394 SER A C 1
ATOM 2944 O O . SER A 1 394 ? -1.314 -18.899 21.731 1.00 93.44 394 SER A O 1
ATOM 2946 N N . ASN A 1 395 ? -1.382 -16.938 20.645 1.00 93.00 395 ASN A N 1
ATOM 2947 C CA . ASN A 1 395 ? -2.810 -17.034 20.306 1.00 93.00 395 ASN A CA 1
ATOM 2948 C C . ASN A 1 395 ? -3.143 -18.337 19.571 1.00 93.00 395 ASN A C 1
ATOM 2950 O O . ASN A 1 395 ? -4.037 -19.067 19.989 1.00 93.00 395 ASN A O 1
ATOM 2954 N N . GLU A 1 396 ? -2.355 -18.670 18.547 1.00 91.38 396 GLU A N 1
ATOM 2955 C CA . GLU A 1 396 ? -2.518 -19.913 17.794 1.00 91.38 396 GLU A CA 1
ATOM 2956 C C . GLU A 1 396 ? -2.374 -21.151 18.693 1.00 91.38 396 GLU A C 1
ATOM 2958 O O . GLU A 1 396 ? -3.186 -22.074 18.633 1.00 91.38 396 GLU A O 1
ATOM 2963 N N . ARG A 1 397 ? -1.365 -21.170 19.575 1.00 91.88 397 ARG A N 1
ATOM 2964 C CA . ARG A 1 397 ? -1.138 -22.304 20.482 1.00 91.88 397 ARG A CA 1
ATOM 2965 C C . ARG A 1 397 ? -2.252 -22.451 21.504 1.00 91.88 397 ARG A C 1
ATOM 2967 O O . ARG A 1 397 ? -2.634 -23.578 21.793 1.00 91.88 397 ARG A O 1
ATOM 2974 N N . LEU A 1 398 ? -2.781 -21.348 22.029 1.00 94.00 398 LEU A N 1
ATOM 2975 C CA . LEU A 1 398 ? -3.917 -21.371 22.945 1.00 94.00 398 LEU A CA 1
ATOM 2976 C C . LEU A 1 398 ? -5.163 -21.956 22.261 1.00 94.00 398 LEU A C 1
ATOM 2978 O O . LEU A 1 398 ? -5.822 -22.814 22.845 1.00 94.00 398 LEU A O 1
ATOM 2982 N N . GLY A 1 399 ? -5.444 -21.557 21.015 1.00 91.19 399 GLY A N 1
ATOM 2983 C CA . GLY A 1 399 ? -6.566 -22.102 20.246 1.00 91.19 399 GLY A CA 1
ATOM 2984 C C . GLY A 1 399 ? -6.413 -23.591 19.924 1.00 91.19 399 GLY A C 1
ATOM 2985 O O . GLY A 1 399 ? -7.349 -24.373 20.109 1.00 91.19 399 GLY A O 1
ATOM 2986 N N . ILE A 1 400 ? -5.212 -24.018 19.518 1.00 90.69 400 ILE A N 1
ATOM 2987 C CA . ILE A 1 400 ? -4.899 -25.440 19.301 1.00 90.69 400 ILE A CA 1
ATOM 2988 C C . ILE A 1 400 ? -5.037 -26.227 20.611 1.00 90.69 400 ILE A C 1
ATOM 2990 O O . ILE A 1 400 ? -5.680 -27.273 20.628 1.00 90.69 400 ILE A O 1
ATOM 2994 N N . PHE A 1 401 ? -4.507 -25.707 21.719 1.00 93.38 401 PHE A N 1
ATOM 2995 C CA . PHE A 1 401 ? -4.599 -26.333 23.037 1.00 93.38 401 PHE A CA 1
ATOM 2996 C C . PHE A 1 401 ? -6.056 -26.519 23.490 1.00 93.38 401 PHE A C 1
ATOM 2998 O O . PHE A 1 401 ? -6.433 -27.613 23.911 1.00 93.38 401 PHE A O 1
ATOM 3005 N N . ALA A 1 402 ? -6.899 -25.493 23.325 1.00 92.12 402 ALA A N 1
ATOM 3006 C CA . ALA A 1 402 ? -8.331 -25.559 23.618 1.00 92.12 402 ALA A CA 1
ATOM 3007 C C . ALA A 1 402 ? -9.041 -26.651 22.796 1.00 92.12 402 ALA A C 1
ATOM 3009 O O . ALA A 1 402 ? -9.816 -27.449 23.329 1.00 92.12 402 ALA A O 1
ATOM 3010 N N . LYS A 1 403 ? -8.738 -26.733 21.493 1.00 91.38 403 LYS A N 1
ATOM 3011 C CA . LYS A 1 403 ? -9.280 -27.772 20.607 1.00 91.38 403 LYS A CA 1
ATOM 3012 C C . LYS A 1 403 ? -8.823 -29.171 21.027 1.00 91.38 403 LYS A C 1
ATOM 3014 O O . LYS A 1 403 ? -9.644 -30.087 21.049 1.00 91.38 403 LYS A O 1
ATOM 3019 N N . SER A 1 404 ? -7.550 -29.331 21.381 1.00 93.94 404 SER A N 1
ATOM 3020 C CA . SER A 1 404 ? -6.979 -30.599 21.846 1.00 93.94 404 SER A CA 1
ATOM 3021 C C . SER A 1 404 ? -7.676 -31.105 23.109 1.00 93.94 404 SER A C 1
ATOM 3023 O O . SER A 1 404 ? -8.050 -32.274 23.174 1.00 93.94 404 SER A O 1
ATOM 3025 N N . LEU A 1 405 ? -7.953 -30.221 24.072 1.00 93.25 405 LEU A N 1
ATOM 3026 C CA . LEU A 1 405 ? -8.712 -30.565 25.280 1.00 93.25 405 LEU A CA 1
ATOM 3027 C C . LEU A 1 405 ? -10.132 -31.034 24.964 1.00 93.25 405 LEU A C 1
ATOM 3029 O O . LEU A 1 405 ? -10.560 -32.076 25.461 1.00 93.25 405 LEU A O 1
ATOM 3033 N N . LYS A 1 406 ? -10.831 -30.323 24.072 1.00 92.19 406 LYS A N 1
ATOM 3034 C CA . LYS A 1 406 ? -12.169 -30.711 23.608 1.00 92.19 406 LYS A CA 1
ATOM 3035 C C . LYS A 1 406 ? -12.166 -32.079 22.915 1.00 92.19 406 LYS A C 1
ATOM 3037 O O . LYS A 1 406 ? -13.061 -32.881 23.162 1.00 92.19 406 LYS A O 1
ATOM 3042 N N . LEU A 1 407 ? -11.167 -32.368 22.076 1.00 92.06 407 LEU A N 1
ATOM 3043 C CA . LEU A 1 407 ? -11.018 -33.668 21.400 1.00 92.06 407 LEU A CA 1
ATOM 3044 C C . LEU A 1 407 ? -10.771 -34.823 22.380 1.00 92.06 407 LEU A C 1
ATOM 3046 O O . LEU A 1 407 ? -11.244 -35.942 22.149 1.00 92.06 407 LEU A O 1
ATOM 3050 N N . LEU A 1 408 ? -10.045 -34.539 23.462 1.00 94.06 408 LEU A N 1
ATOM 3051 C CA . LEU A 1 408 ? -9.756 -35.477 24.544 1.00 94.06 408 LEU A CA 1
ATOM 3052 C C . LEU A 1 408 ? -10.879 -35.567 25.588 1.00 94.06 408 LEU A C 1
ATOM 3054 O O . LEU A 1 408 ? -10.789 -36.411 26.471 1.00 94.06 408 LEU A O 1
ATOM 3058 N N . GLY A 1 409 ? -11.926 -34.739 25.497 1.00 93.50 409 GLY A N 1
ATOM 3059 C CA . GLY A 1 409 ? -13.046 -34.734 26.445 1.00 93.50 409 GLY A CA 1
ATOM 3060 C C . GLY A 1 409 ? -12.707 -34.157 27.824 1.00 93.50 409 GLY A C 1
ATOM 3061 O O . GLY A 1 409 ? -13.351 -34.523 28.801 1.00 93.50 409 GLY A O 1
ATOM 3062 N N . ILE A 1 410 ? -11.690 -33.295 27.924 1.00 93.44 410 ILE A N 1
ATOM 3063 C CA . ILE A 1 410 ? -11.318 -32.624 29.178 1.00 93.44 410 ILE A CA 1
ATOM 3064 C C . ILE A 1 410 ? -12.062 -31.286 29.245 1.00 93.44 410 ILE A C 1
ATOM 3066 O O . ILE A 1 410 ? -11.810 -30.388 28.442 1.00 93.44 410 ILE A O 1
ATOM 3070 N N . GLU A 1 411 ? -12.978 -31.142 30.198 1.00 89.31 411 GLU A N 1
ATOM 3071 C CA . GLU A 1 411 ? -13.904 -30.014 30.304 1.00 89.31 411 GLU A CA 1
ATOM 3072 C C . GLU A 1 411 ? -13.511 -28.988 31.374 1.00 89.31 411 GLU A C 1
ATOM 3074 O O . GLU A 1 411 ? -13.768 -27.796 31.185 1.00 89.31 411 GLU A O 1
ATOM 3079 N N . ARG A 1 412 ? -12.851 -29.382 32.476 1.00 83.19 412 ARG A N 1
ATOM 3080 C CA . ARG A 1 412 ? -12.522 -28.450 33.582 1.00 83.19 412 ARG A CA 1
ATOM 3081 C C . ARG A 1 412 ? -11.732 -27.226 33.158 1.00 83.19 412 ARG A C 1
ATOM 3083 O O . ARG A 1 412 ? -11.914 -26.143 33.715 1.00 83.19 412 ARG A O 1
ATOM 3090 N N . ALA A 1 413 ? -10.826 -27.418 32.206 1.00 81.88 413 ALA A N 1
ATOM 3091 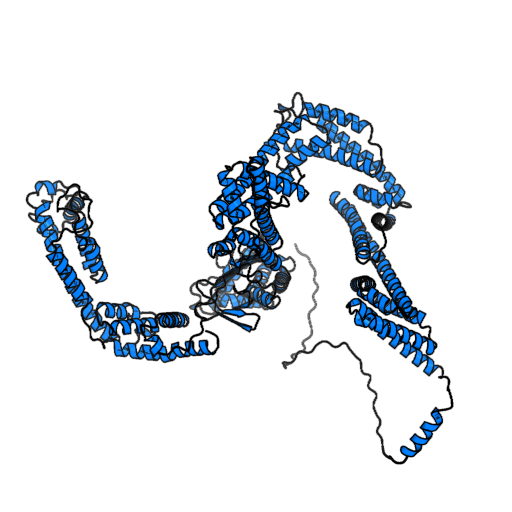C CA . ALA A 1 413 ? -9.943 -26.377 31.705 1.00 81.88 413 ALA A CA 1
ATOM 3092 C C . ALA A 1 413 ? -10.676 -25.363 30.804 1.00 81.88 413 ALA A C 1
ATOM 3094 O O . ALA A 1 413 ? -10.151 -24.273 30.574 1.00 81.88 413 ALA A O 1
ATOM 3095 N N . ASN A 1 414 ? -11.902 -25.667 30.350 1.00 85.44 414 ASN A N 1
ATOM 3096 C CA . ASN A 1 414 ? -12.659 -24.809 29.436 1.00 85.44 414 ASN A CA 1
ATOM 3097 C C . ASN A 1 414 ? -12.954 -23.434 30.039 1.00 85.44 414 ASN A C 1
ATOM 3099 O O . ASN A 1 414 ? -12.822 -22.435 29.343 1.00 85.44 414 ASN A O 1
ATOM 3103 N N . GLY A 1 415 ? -13.308 -23.356 31.327 1.00 87.81 415 GLY A N 1
ATOM 3104 C CA . GLY A 1 415 ? -13.596 -22.079 31.992 1.00 87.81 415 GLY A CA 1
ATOM 3105 C C . GLY A 1 415 ? -12.399 -21.113 31.981 1.00 87.81 415 GLY A C 1
ATOM 3106 O O . GLY A 1 415 ? -12.524 -20.005 31.456 1.00 87.81 415 GLY A O 1
ATOM 3107 N N . PRO A 1 416 ? -11.228 -21.511 32.522 1.00 89.81 416 PRO A N 1
ATOM 3108 C CA . PRO A 1 416 ? -10.005 -20.707 32.461 1.00 89.81 416 PRO A CA 1
ATOM 3109 C C . PRO A 1 416 ? -9.568 -20.336 31.037 1.00 89.81 416 PRO A C 1
ATOM 3111 O O . PRO A 1 416 ? -9.196 -19.190 30.802 1.00 89.81 416 PRO A O 1
ATOM 3114 N N . ILE A 1 417 ? -9.645 -21.274 30.087 1.00 90.62 417 ILE A N 1
ATOM 3115 C CA . ILE A 1 417 ? -9.262 -21.038 28.686 1.00 90.62 417 ILE A CA 1
ATOM 3116 C C . ILE A 1 417 ? -10.196 -20.037 28.015 1.00 90.62 417 ILE A C 1
ATOM 3118 O O . ILE A 1 417 ? -9.727 -19.095 27.384 1.00 90.62 417 ILE A O 1
ATOM 3122 N N . GLN A 1 418 ? -11.507 -20.202 28.184 1.00 90.31 418 GLN A N 1
ATOM 3123 C CA . GLN A 1 418 ? -12.499 -19.292 27.623 1.00 90.31 418 GLN A CA 1
ATOM 3124 C C . GLN A 1 418 ? -12.312 -17.873 28.173 1.00 90.31 418 GLN A C 1
ATOM 3126 O O . GLN A 1 418 ? -12.323 -16.913 27.407 1.00 90.31 418 GLN A O 1
ATOM 3131 N N . LYS A 1 419 ? -12.039 -17.745 29.478 1.00 92.12 419 LYS A N 1
ATOM 3132 C CA . LYS A 1 419 ? -11.732 -16.456 30.110 1.00 92.12 419 LYS A CA 1
ATOM 3133 C C . LYS A 1 419 ? -10.463 -15.811 29.538 1.00 92.12 419 LYS A C 1
ATOM 3135 O O . LYS A 1 419 ? -10.436 -14.598 29.332 1.00 92.12 419 LYS A O 1
ATOM 3140 N N . GLU A 1 420 ? -9.416 -16.592 29.281 1.00 93.88 420 GLU A N 1
ATOM 3141 C CA . GLU A 1 420 ? -8.183 -16.093 28.654 1.00 93.88 420 GLU A CA 1
ATOM 3142 C C . GLU A 1 420 ? -8.430 -15.648 27.202 1.00 93.88 420 GLU A C 1
ATOM 3144 O O . GLU A 1 420 ? -8.010 -14.560 26.811 1.00 93.88 420 GLU A O 1
ATOM 3149 N N . ILE A 1 421 ? -9.173 -16.435 26.414 1.00 92.69 421 ILE A N 1
ATOM 3150 C CA . ILE A 1 421 ? -9.578 -16.072 25.045 1.00 92.69 421 ILE A CA 1
ATOM 3151 C C . ILE A 1 421 ? -10.362 -14.752 25.053 1.00 92.69 421 ILE A C 1
ATOM 3153 O O . ILE A 1 421 ? -10.034 -13.840 24.296 1.00 92.69 421 ILE A O 1
ATOM 3157 N N . GLU A 1 422 ? -11.355 -14.615 25.934 1.00 92.94 422 GLU A N 1
ATOM 3158 C CA . GLU A 1 422 ? -12.134 -13.380 26.102 1.00 92.94 422 GLU A CA 1
ATOM 3159 C C . GLU A 1 422 ? -11.246 -12.194 26.493 1.00 92.94 422 GLU A C 1
ATOM 3161 O O . GLU A 1 422 ? -11.384 -11.111 25.925 1.00 92.94 422 GLU A O 1
ATOM 3166 N N . THR A 1 423 ? -10.281 -12.408 27.392 1.00 94.81 423 THR A N 1
ATOM 3167 C CA . THR A 1 423 ? -9.316 -11.378 27.812 1.00 94.81 423 THR A CA 1
ATOM 3168 C C . THR A 1 423 ? -8.479 -10.871 26.636 1.00 94.81 423 THR A C 1
ATOM 3170 O O . THR A 1 423 ? -8.231 -9.670 26.534 1.00 94.81 423 THR A O 1
ATOM 3173 N N . ARG A 1 424 ? -8.083 -11.754 25.711 1.00 94.56 424 ARG A N 1
ATOM 3174 C CA . ARG A 1 424 ? -7.303 -11.387 24.516 1.00 94.56 424 ARG A CA 1
ATOM 3175 C C . ARG A 1 424 ? -8.145 -10.744 23.417 1.00 94.56 424 ARG A C 1
ATOM 3177 O O . ARG A 1 424 ? -7.645 -9.876 22.706 1.00 94.56 424 ARG A O 1
ATOM 3184 N N . LEU A 1 425 ? -9.409 -11.145 23.276 1.00 94.06 425 LEU A N 1
ATOM 3185 C CA . LEU A 1 425 ? -10.334 -10.572 22.292 1.00 94.06 425 LEU A CA 1
ATOM 3186 C C . LEU A 1 425 ? -10.850 -9.187 22.703 1.00 94.06 425 LEU A C 1
ATOM 3188 O O . LEU A 1 425 ? -11.021 -8.321 21.841 1.00 94.06 425 LEU A O 1
ATOM 3192 N N . ALA A 1 426 ? -11.062 -8.953 24.001 1.00 94.50 426 ALA A N 1
ATOM 3193 C CA . ALA A 1 426 ? -11.712 -7.748 24.517 1.00 94.50 426 ALA A CA 1
ATOM 3194 C C . ALA A 1 426 ? -11.087 -6.413 24.049 1.00 94.50 426 ALA A C 1
ATOM 3196 O O . ALA A 1 426 ? -11.858 -5.510 23.702 1.00 94.50 426 ALA A O 1
ATOM 3197 N N . PRO A 1 427 ? -9.748 -6.243 23.975 1.00 95.56 427 PRO A N 1
ATOM 3198 C CA . PRO A 1 427 ? -9.147 -5.017 23.452 1.00 95.56 427 PRO A CA 1
ATOM 3199 C C . PRO A 1 427 ? -9.503 -4.750 21.984 1.00 95.56 427 PRO A C 1
ATOM 3201 O O . PRO A 1 427 ? -9.834 -3.620 21.636 1.00 95.56 427 PRO A O 1
ATOM 3204 N N . GLN A 1 428 ? -9.498 -5.784 21.135 1.00 94.06 428 GLN A N 1
ATOM 3205 C CA . GLN A 1 428 ? -9.796 -5.655 19.702 1.00 94.06 428 GLN A CA 1
ATOM 3206 C C . GLN A 1 428 ? -11.288 -5.414 19.449 1.00 94.06 428 GLN A C 1
ATOM 3208 O O . GLN A 1 428 ? -11.653 -4.560 18.642 1.00 94.06 428 GLN A O 1
ATOM 3213 N N . GLU A 1 429 ? -12.164 -6.100 20.189 1.00 96.00 429 GLU A N 1
ATOM 3214 C CA . GLU A 1 429 ? -13.604 -5.816 20.150 1.00 96.00 429 GLU A CA 1
ATOM 3215 C C . GLU A 1 429 ? -13.903 -4.379 20.612 1.00 96.00 429 GLU A C 1
ATOM 3217 O O . GLU A 1 429 ? -14.737 -3.691 20.025 1.00 96.00 429 GLU A O 1
ATOM 3222 N N . THR A 1 430 ? -13.187 -3.889 21.629 1.00 96.88 430 THR A N 1
ATOM 3223 C CA . THR A 1 430 ? -13.323 -2.507 22.114 1.00 96.88 430 THR A CA 1
ATOM 3224 C C . THR A 1 430 ? -12.834 -1.491 21.088 1.00 96.88 430 THR A C 1
ATOM 3226 O O . THR A 1 430 ? -13.528 -0.502 20.864 1.00 96.88 430 THR A O 1
ATOM 3229 N N . ALA A 1 431 ? -11.702 -1.745 20.428 1.00 95.44 431 ALA A N 1
ATOM 3230 C CA . ALA A 1 431 ? -11.196 -0.892 19.354 1.00 95.44 431 ALA A CA 1
ATOM 3231 C C . ALA A 1 431 ? -12.201 -0.789 18.194 1.00 95.44 431 ALA A C 1
ATOM 3233 O O . ALA A 1 431 ? -12.518 0.314 17.754 1.00 95.44 431 ALA A O 1
ATOM 3234 N N . TYR A 1 432 ? -12.791 -1.913 17.764 1.00 97.00 432 TYR A N 1
ATOM 3235 C CA . TYR A 1 432 ? -13.846 -1.900 16.745 1.00 97.00 432 TYR A CA 1
ATOM 3236 C C . TYR A 1 432 ? -15.062 -1.070 17.185 1.00 97.00 432 TYR A C 1
ATOM 3238 O O . TYR A 1 432 ? -15.518 -0.207 16.435 1.00 97.00 432 TYR A O 1
ATOM 3246 N N . ARG A 1 433 ? -15.562 -1.276 18.414 1.00 96.88 433 ARG A N 1
ATOM 3247 C CA . ARG A 1 433 ? -16.693 -0.499 18.959 1.00 96.88 433 ARG A CA 1
ATOM 3248 C C . ARG A 1 433 ? -16.394 0.999 19.027 1.00 96.88 433 ARG A C 1
ATOM 3250 O O . ARG A 1 433 ? -17.277 1.805 18.748 1.00 96.88 433 ARG A O 1
ATOM 3257 N N . GLN A 1 434 ? -15.166 1.383 19.370 1.00 96.69 434 GLN A N 1
ATOM 3258 C CA . GLN A 1 434 ? -14.739 2.785 19.380 1.00 96.69 434 GLN A CA 1
ATOM 3259 C C . GLN A 1 434 ? -14.721 3.387 17.969 1.00 96.69 434 GLN A C 1
ATOM 3261 O O . GLN A 1 434 ? -15.223 4.496 17.787 1.00 96.69 434 GLN A O 1
ATOM 3266 N N . SER A 1 435 ? -14.226 2.659 16.964 1.00 97.06 435 SER A N 1
ATOM 3267 C CA . SER A 1 435 ? -14.283 3.095 15.560 1.00 97.06 435 SER A CA 1
ATOM 3268 C C . SER A 1 435 ? -15.724 3.219 15.054 1.00 97.06 435 SER A C 1
ATOM 3270 O O . SER A 1 435 ? -16.063 4.218 14.419 1.00 97.06 435 SER A O 1
ATOM 3272 N N . ALA A 1 436 ? -16.595 2.266 15.408 1.00 97.31 436 ALA A N 1
ATOM 3273 C CA . ALA A 1 436 ? -18.025 2.344 15.112 1.00 97.31 436 ALA A CA 1
ATOM 3274 C C . ALA A 1 436 ? -18.665 3.572 15.766 1.00 97.31 436 ALA A C 1
ATOM 3276 O O . ALA A 1 436 ? -19.393 4.315 15.110 1.00 97.31 436 ALA A O 1
ATOM 3277 N N . ARG A 1 437 ? -18.331 3.864 17.029 1.00 96.75 437 ARG A N 1
ATOM 3278 C CA . ARG A 1 437 ? -18.805 5.077 17.703 1.00 96.75 437 ARG A CA 1
ATOM 3279 C C . ARG A 1 437 ? -18.311 6.352 17.019 1.00 96.75 437 ARG A C 1
ATOM 3281 O O . ARG A 1 437 ? -19.099 7.274 16.843 1.00 96.75 437 ARG A O 1
ATOM 3288 N N . ALA A 1 438 ? -17.050 6.400 16.595 1.00 96.12 438 ALA A N 1
ATOM 3289 C CA . ALA A 1 438 ? -16.502 7.549 15.878 1.00 96.12 438 ALA A CA 1
ATOM 3290 C C . ALA A 1 438 ? -17.224 7.797 14.542 1.00 96.12 438 ALA A C 1
ATOM 3292 O O . ALA A 1 438 ? -17.531 8.949 14.233 1.00 96.12 438 ALA A O 1
ATOM 3293 N N . MET A 1 439 ? -17.541 6.730 13.800 1.00 97.06 439 MET A N 1
ATOM 3294 C CA . MET A 1 439 ? -18.349 6.790 12.579 1.00 97.06 439 MET A CA 1
ATOM 3295 C C . MET A 1 439 ? -19.757 7.342 12.859 1.00 97.06 439 MET A C 1
ATOM 3297 O O . MET A 1 439 ? -20.190 8.282 12.191 1.00 97.06 439 MET A O 1
ATOM 3301 N N . LEU A 1 440 ? -20.437 6.831 13.893 1.00 97.44 440 LEU A N 1
ATOM 3302 C CA . LEU A 1 440 ? -21.779 7.274 14.299 1.00 97.44 440 LEU A CA 1
ATOM 3303 C C . LEU A 1 440 ? -21.800 8.747 14.737 1.00 97.44 440 LEU A C 1
ATOM 3305 O O . LEU A 1 440 ? -22.695 9.499 14.350 1.00 97.44 440 LEU A O 1
ATOM 3309 N N . ASP A 1 441 ? -20.798 9.186 15.501 1.00 96.00 441 ASP A N 1
ATOM 3310 C CA . ASP A 1 441 ? -20.649 10.591 15.885 1.00 96.00 441 ASP A CA 1
ATOM 3311 C C . ASP A 1 441 ? -20.402 11.485 14.653 1.00 96.00 441 ASP A C 1
ATOM 3313 O O . ASP A 1 441 ? -20.956 12.581 14.576 1.00 96.00 441 ASP A O 1
ATOM 3317 N N . GLY A 1 442 ? -19.624 11.007 13.671 1.00 95.50 442 GLY A N 1
ATOM 3318 C CA . GLY A 1 442 ? -19.403 11.691 12.392 1.00 95.50 442 GLY A CA 1
ATOM 3319 C C . GLY A 1 442 ? -20.687 11.869 11.578 1.00 95.50 442 GLY A C 1
ATOM 3320 O O . GLY A 1 442 ? -20.922 12.946 11.025 1.00 95.50 442 GLY A O 1
ATOM 3321 N N . LEU A 1 443 ? -21.563 10.856 11.558 1.00 95.69 443 LEU A N 1
ATOM 3322 C CA . LEU A 1 443 ? -22.876 10.949 10.908 1.00 95.69 443 LEU A CA 1
ATOM 3323 C C . LEU A 1 443 ? -23.743 12.029 11.558 1.00 95.69 443 LEU A C 1
ATOM 3325 O O . LEU A 1 443 ? -24.355 12.834 10.855 1.00 95.69 443 LEU A O 1
ATOM 3329 N N . ARG A 1 444 ? -23.761 12.082 12.895 1.00 95.56 444 ARG A N 1
ATOM 3330 C CA . ARG A 1 444 ? -24.528 13.083 13.653 1.00 95.56 444 ARG A CA 1
ATOM 3331 C C . ARG A 1 444 ? -24.025 14.502 13.417 1.00 95.56 444 ARG A C 1
ATOM 3333 O O . ARG A 1 444 ? -24.837 15.406 13.234 1.00 95.56 444 ARG A O 1
ATOM 3340 N N . SER A 1 445 ? -22.706 14.699 13.387 1.00 94.44 445 SER A N 1
ATOM 3341 C CA . SER A 1 445 ? -22.109 16.013 13.129 1.00 94.44 445 SER A CA 1
ATOM 3342 C C . SER A 1 445 ? -22.125 16.419 11.653 1.00 94.44 445 SER A C 1
ATOM 3344 O O . SER A 1 445 ? -21.828 17.571 11.351 1.00 94.44 445 SER A O 1
ATOM 3346 N N . GLY A 1 446 ? -22.458 15.503 10.734 1.00 93.00 446 GLY A N 1
ATOM 3347 C CA . GLY A 1 446 ? -22.381 15.745 9.292 1.00 93.00 446 GLY A CA 1
ATOM 3348 C C . GLY A 1 446 ? -20.944 15.905 8.786 1.00 93.00 446 GLY A C 1
ATOM 3349 O O . GLY A 1 446 ? -20.715 16.661 7.846 1.00 93.00 446 GLY A O 1
ATOM 3350 N N . ASP A 1 447 ? -19.983 15.233 9.427 1.00 94.62 447 ASP A N 1
ATOM 3351 C CA . ASP A 1 447 ? -18.560 15.301 9.087 1.00 94.62 447 ASP A CA 1
ATOM 3352 C C . ASP A 1 447 ? -18.136 14.065 8.266 1.00 94.62 447 ASP A C 1
ATOM 3354 O O . ASP A 1 447 ? -17.887 12.999 8.842 1.00 94.62 447 ASP A O 1
ATOM 3358 N N . PRO A 1 448 ? -18.018 14.177 6.928 1.00 92.44 448 PRO A N 1
ATOM 3359 C CA . PRO A 1 448 ? -17.654 13.048 6.076 1.00 92.44 448 PRO A CA 1
ATOM 3360 C C . PRO A 1 448 ? -16.242 12.514 6.360 1.00 92.44 448 PRO A C 1
ATOM 3362 O O . PRO A 1 448 ? -16.007 11.320 6.169 1.00 92.44 448 PRO A O 1
ATOM 3365 N N . ALA A 1 449 ? -15.315 13.348 6.853 1.00 90.19 449 ALA A N 1
ATOM 3366 C CA . ALA A 1 449 ? -13.965 12.912 7.219 1.00 90.19 449 ALA A CA 1
ATOM 3367 C C . ALA A 1 449 ? -14.008 11.926 8.378 1.00 90.19 449 ALA A C 1
ATOM 3369 O O . ALA A 1 449 ? -13.405 10.853 8.317 1.00 90.19 449 ALA A O 1
ATOM 3370 N N . ARG A 1 450 ? -14.785 12.260 9.409 1.00 94.25 450 ARG A N 1
ATOM 3371 C CA . ARG A 1 450 ? -14.946 11.413 10.588 1.00 94.25 450 ARG A CA 1
ATOM 3372 C C . ARG A 1 450 ? -15.721 10.129 10.283 1.00 94.25 450 ARG A C 1
ATOM 3374 O O . ARG A 1 450 ? -15.354 9.080 10.810 1.00 94.25 450 ARG A O 1
ATOM 3381 N N . VAL A 1 451 ? -16.726 10.183 9.401 1.00 95.19 451 VAL A N 1
ATOM 3382 C CA . VAL A 1 451 ? -17.451 8.982 8.935 1.00 95.19 451 VAL A CA 1
ATOM 3383 C C . VAL A 1 451 ? -16.510 8.029 8.199 1.00 95.19 451 VAL A C 1
ATOM 3385 O O . VAL A 1 451 ? -16.401 6.865 8.583 1.00 95.19 451 VAL A O 1
ATOM 3388 N N . LEU A 1 452 ? -15.794 8.513 7.178 1.00 92.25 452 LEU A N 1
ATOM 3389 C CA . LEU A 1 452 ? -14.905 7.675 6.369 1.00 92.25 452 LEU A CA 1
ATOM 3390 C C . LEU A 1 452 ? -13.704 7.149 7.168 1.00 92.25 452 LEU A C 1
ATOM 3392 O O . LEU A 1 452 ? -13.344 5.981 7.015 1.00 92.25 452 LEU A O 1
ATOM 3396 N N . ALA A 1 453 ? -13.122 7.961 8.058 1.00 90.19 453 ALA A N 1
ATOM 3397 C CA . ALA A 1 453 ? -12.072 7.508 8.970 1.00 90.19 453 ALA A CA 1
ATOM 3398 C C . ALA A 1 453 ? -12.584 6.413 9.919 1.00 90.19 453 ALA A C 1
ATOM 3400 O O . ALA A 1 453 ? -11.950 5.368 10.041 1.00 90.19 453 ALA A O 1
ATOM 3401 N N . GLY A 1 454 ? -13.764 6.607 10.520 1.00 95.00 454 GLY A N 1
ATOM 3402 C CA . GLY A 1 454 ? -14.393 5.607 11.380 1.00 95.00 454 GLY A CA 1
ATOM 3403 C C . GLY A 1 454 ? -14.661 4.288 10.650 1.00 95.00 454 GLY A C 1
ATOM 3404 O O . GLY A 1 454 ? -14.311 3.235 11.172 1.00 95.00 454 GLY A O 1
ATOM 3405 N N . LEU A 1 455 ? -15.189 4.330 9.420 1.00 95.19 455 LEU A N 1
ATOM 3406 C CA . LEU A 1 455 ? -15.416 3.136 8.589 1.00 95.19 455 LEU A CA 1
ATOM 3407 C C . LEU A 1 455 ? -14.113 2.406 8.231 1.00 95.19 455 LEU A C 1
ATOM 3409 O O . LEU A 1 455 ? -14.050 1.177 8.303 1.00 95.19 455 LEU A O 1
ATOM 3413 N N . ARG A 1 456 ? -13.062 3.149 7.871 1.00 92.00 456 ARG A N 1
ATOM 3414 C CA . ARG A 1 456 ? -11.743 2.577 7.564 1.00 92.00 456 ARG A CA 1
ATOM 3415 C C . ARG A 1 456 ? -11.152 1.890 8.794 1.00 92.00 456 ARG A C 1
ATOM 3417 O O . ARG A 1 456 ? -10.668 0.763 8.705 1.00 92.00 456 ARG A O 1
ATOM 3424 N N . ASP A 1 457 ? -11.215 2.556 9.942 1.00 92.62 457 ASP A N 1
ATOM 3425 C CA . ASP A 1 457 ? -10.677 2.033 11.193 1.00 92.62 457 ASP A CA 1
ATOM 3426 C C . ASP A 1 457 ? -11.513 0.840 11.697 1.00 92.62 457 ASP A C 1
ATOM 3428 O O . ASP A 1 457 ? -10.949 -0.124 12.214 1.00 92.62 457 ASP A O 1
ATOM 3432 N N . MET A 1 458 ? -12.835 0.834 11.466 1.00 95.62 458 MET A N 1
ATOM 3433 C CA . MET A 1 458 ? -13.688 -0.342 11.681 1.00 95.62 458 MET A CA 1
ATOM 3434 C C . MET A 1 458 ? -13.203 -1.534 10.852 1.00 95.62 458 MET A C 1
ATOM 3436 O O . MET A 1 458 ? -13.054 -2.618 11.407 1.00 95.62 458 MET A O 1
ATOM 3440 N N . GLU A 1 459 ? -12.924 -1.365 9.555 1.00 93.31 459 GLU A N 1
ATOM 3441 C CA . GLU A 1 459 ? -12.464 -2.478 8.711 1.00 93.31 459 GLU A CA 1
ATOM 3442 C C . GLU A 1 459 ? -11.074 -2.990 9.114 1.00 93.31 459 GLU A C 1
ATOM 3444 O O . GLU A 1 459 ? -10.846 -4.204 9.169 1.00 93.31 459 GLU A O 1
ATOM 3449 N N . ALA A 1 460 ? -10.158 -2.087 9.473 1.00 89.25 460 ALA A N 1
ATOM 3450 C CA . ALA A 1 460 ? -8.828 -2.449 9.961 1.00 89.25 460 ALA A CA 1
ATOM 3451 C C . ALA A 1 460 ? -8.890 -3.215 11.299 1.00 89.25 460 ALA A C 1
ATOM 3453 O O . ALA A 1 460 ? -8.275 -4.280 11.449 1.00 89.25 460 ALA A O 1
ATOM 3454 N N . ASN A 1 461 ? -9.679 -2.712 12.255 1.00 94.56 461 ASN A N 1
ATOM 3455 C CA . ASN A 1 461 ? -9.883 -3.354 13.554 1.00 94.56 461 ASN A CA 1
ATOM 3456 C C . ASN A 1 461 ? -10.639 -4.678 13.410 1.00 94.56 461 ASN A C 1
ATOM 3458 O O . ASN A 1 461 ? -10.308 -5.653 14.083 1.00 94.56 461 ASN A O 1
ATOM 3462 N N . PHE A 1 462 ? -11.599 -4.763 12.487 1.00 94.44 462 PHE A N 1
ATOM 3463 C CA . PHE A 1 462 ? -12.309 -6.006 12.218 1.00 94.44 462 PHE A CA 1
ATOM 3464 C C . PHE A 1 462 ? -11.409 -7.060 11.579 1.00 94.44 462 PHE A C 1
ATOM 3466 O O . PHE A 1 462 ? -11.458 -8.220 11.978 1.00 94.44 462 PHE A O 1
ATOM 3473 N N . SER A 1 463 ? -10.567 -6.678 10.618 1.00 90.56 463 SER A N 1
ATOM 3474 C CA . SER A 1 463 ? -9.587 -7.584 10.009 1.00 90.56 463 SER A CA 1
ATOM 3475 C C . SER A 1 463 ? -8.621 -8.141 11.058 1.00 90.56 463 SER A C 1
ATOM 3477 O O . SER A 1 463 ? -8.378 -9.348 11.103 1.00 90.56 463 SER A O 1
ATOM 3479 N N . SER A 1 464 ? -8.144 -7.282 11.964 1.00 89.88 464 SER A N 1
ATOM 3480 C CA . SER A 1 464 ? -7.287 -7.677 13.091 1.00 89.88 464 SER A CA 1
ATOM 3481 C C . SER A 1 464 ? -8.008 -8.620 14.058 1.00 89.88 464 SER A C 1
ATOM 3483 O O . SER A 1 464 ? -7.480 -9.678 14.404 1.00 89.88 464 SER A O 1
ATOM 3485 N N . LEU A 1 465 ? -9.247 -8.291 14.437 1.00 93.69 465 LEU A N 1
ATOM 3486 C CA . LEU A 1 465 ? -10.094 -9.140 15.276 1.00 93.69 465 LEU A CA 1
ATOM 3487 C C . LEU A 1 465 ? -10.381 -10.490 14.612 1.00 93.69 465 LEU A C 1
ATOM 3489 O O . LEU A 1 465 ? -10.356 -11.522 15.280 1.00 93.69 465 LEU A O 1
ATOM 3493 N N . LYS A 1 466 ? -10.643 -10.504 13.303 1.00 91.88 466 LYS A N 1
ATOM 3494 C CA . LYS A 1 466 ? -10.906 -11.724 12.541 1.00 91.88 466 LYS A CA 1
ATOM 3495 C C . LYS A 1 466 ? -9.705 -12.655 12.556 1.00 91.88 466 LYS A C 1
ATOM 3497 O O . LYS A 1 466 ? -9.876 -13.834 12.855 1.00 91.88 466 LYS A O 1
ATOM 3502 N N . ASN A 1 467 ? -8.514 -12.128 12.289 1.00 90.38 467 ASN A N 1
ATOM 3503 C CA . ASN A 1 467 ? -7.280 -12.907 12.347 1.00 90.38 467 ASN A CA 1
ATOM 3504 C C . ASN A 1 467 ? -7.044 -13.448 13.763 1.00 90.38 467 ASN A C 1
ATOM 3506 O O . ASN A 1 467 ? -6.849 -14.646 13.934 1.00 90.38 467 ASN A O 1
ATOM 3510 N N . LEU A 1 468 ? -7.211 -12.605 14.787 1.00 92.06 468 LEU A N 1
ATOM 3511 C CA . LEU A 1 468 ? -7.074 -13.020 16.183 1.00 92.06 468 LEU A CA 1
ATOM 3512 C C . LEU A 1 468 ? -8.075 -14.120 16.584 1.00 92.06 468 LEU A C 1
ATOM 3514 O O . LEU A 1 468 ? -7.704 -15.081 17.255 1.00 92.06 468 LEU A O 1
ATOM 3518 N N . ARG A 1 469 ? -9.344 -14.019 16.167 1.00 92.31 469 ARG A N 1
ATOM 3519 C CA . ARG A 1 469 ? -10.349 -15.071 16.406 1.00 92.31 469 ARG A CA 1
ATOM 3520 C C . ARG A 1 469 ? -10.039 -16.347 15.638 1.00 92.31 469 ARG A C 1
ATOM 3522 O O . ARG A 1 469 ? -10.293 -17.427 16.164 1.00 92.31 469 ARG A O 1
ATOM 3529 N N . ASN A 1 470 ? -9.501 -16.244 14.427 1.00 88.56 470 ASN A N 1
ATOM 3530 C CA . ASN A 1 470 ? -9.053 -17.411 13.676 1.00 88.56 470 ASN A CA 1
ATOM 3531 C C . ASN A 1 470 ? -7.896 -18.114 14.388 1.00 88.56 470 ASN A C 1
ATOM 3533 O O . ASN A 1 470 ? -7.916 -19.336 14.469 1.00 88.56 470 ASN A O 1
ATOM 3537 N N . ASP A 1 471 ? -6.970 -17.373 14.993 1.00 87.69 471 ASP A N 1
ATOM 3538 C CA . ASP A 1 471 ? -5.886 -17.964 15.782 1.00 87.69 471 ASP A CA 1
ATOM 3539 C C . ASP A 1 471 ? -6.402 -18.623 17.073 1.00 87.69 471 ASP A C 1
ATOM 3541 O O . ASP A 1 471 ? -5.974 -19.722 17.420 1.00 87.69 471 ASP A O 1
ATOM 3545 N N . LEU A 1 472 ? -7.345 -17.978 17.770 1.00 88.81 472 LEU A N 1
ATOM 3546 C CA . LEU A 1 472 ? -7.833 -18.422 19.084 1.00 88.81 472 LEU A CA 1
ATOM 3547 C C . LEU A 1 472 ? -8.940 -19.487 19.030 1.00 88.81 472 LEU A C 1
ATOM 3549 O O . LEU A 1 472 ? -9.031 -20.309 19.935 1.00 88.81 472 LEU A O 1
ATOM 3553 N N . VAL A 1 473 ? -9.816 -19.456 18.022 1.00 80.94 473 VAL A N 1
ATOM 3554 C CA . VAL A 1 473 ? -11.046 -20.278 17.974 1.00 80.94 473 VAL A CA 1
ATOM 3555 C C . VAL A 1 473 ? -11.198 -21.031 16.641 1.00 80.94 473 VAL A C 1
ATOM 3557 O O . VAL A 1 473 ? -11.873 -22.051 16.604 1.00 80.94 473 VAL A O 1
ATOM 3560 N N . ARG A 1 474 ? -10.542 -20.591 15.551 1.00 70.56 474 ARG A N 1
ATOM 3561 C CA . ARG A 1 474 ? -10.588 -21.183 14.186 1.00 70.56 474 ARG A CA 1
ATOM 3562 C C . ARG A 1 474 ? -11.976 -21.302 13.524 1.00 70.56 474 ARG A C 1
ATOM 3564 O O . ARG A 1 474 ? -12.070 -21.875 12.443 1.00 70.56 474 ARG A O 1
ATOM 3571 N N . ASP A 1 475 ? -13.023 -20.703 14.095 1.00 66.56 475 ASP A N 1
ATOM 3572 C CA . ASP A 1 475 ? -14.411 -20.914 13.646 1.00 66.56 475 ASP A CA 1
ATOM 3573 C C . ASP A 1 475 ? -14.977 -19.845 12.685 1.00 66.56 475 ASP A C 1
ATOM 3575 O O . ASP A 1 475 ? -16.086 -20.013 12.179 1.00 66.56 475 ASP A O 1
ATOM 3579 N N . MET A 1 476 ? -14.261 -18.758 12.359 1.00 73.25 476 MET A N 1
ATOM 3580 C CA . MET A 1 476 ? -14.787 -17.739 11.424 1.00 73.25 476 MET A CA 1
ATOM 3581 C C . MET A 1 476 ? -14.478 -18.061 9.957 1.00 73.25 476 MET A C 1
ATOM 3583 O O . MET A 1 476 ? -13.885 -17.259 9.230 1.00 73.25 476 MET A O 1
ATOM 3587 N N . VAL A 1 477 ? -14.877 -19.259 9.526 1.00 64.38 477 VAL A N 1
ATOM 3588 C CA . VAL A 1 477 ? -14.604 -19.776 8.174 1.00 64.38 477 VAL A CA 1
ATOM 3589 C C . VAL A 1 477 ? -15.665 -19.319 7.153 1.00 64.38 477 VAL A C 1
ATOM 3591 O O . VAL A 1 477 ? -15.429 -19.406 5.951 1.00 64.38 477 VAL A O 1
ATOM 3594 N N . GLY A 1 478 ? -16.801 -18.758 7.591 1.00 72.62 478 GLY A N 1
ATOM 3595 C CA . GLY A 1 478 ? -17.903 -18.343 6.715 1.00 72.62 478 GLY A CA 1
ATOM 3596 C C . GLY A 1 478 ? -18.228 -16.844 6.722 1.00 72.62 478 GLY A C 1
ATOM 3597 O O . GLY A 1 478 ? -18.024 -16.122 7.701 1.00 72.62 478 GLY A O 1
ATOM 3598 N N . ALA A 1 479 ? -18.774 -16.372 5.595 1.00 76.69 479 ALA A N 1
ATOM 3599 C CA . ALA A 1 479 ? -19.331 -15.024 5.463 1.00 76.69 479 ALA A CA 1
ATOM 3600 C C . ALA A 1 479 ? -20.481 -14.729 6.459 1.00 76.69 479 ALA A C 1
ATOM 3602 O O . ALA A 1 479 ? -20.504 -13.619 6.996 1.00 76.69 479 ALA A O 1
ATOM 3603 N N . PRO A 1 480 ? -21.394 -15.676 6.779 1.00 82.81 480 PRO A N 1
ATOM 3604 C CA . PRO A 1 480 ? -22.471 -15.428 7.742 1.00 82.81 480 PRO A CA 1
ATOM 3605 C C . PRO A 1 480 ? -21.977 -15.174 9.171 1.00 82.81 480 PRO A C 1
ATOM 3607 O O . PRO A 1 480 ? -22.502 -14.299 9.856 1.00 82.81 480 PRO A O 1
ATOM 3610 N N . GLU A 1 481 ? -20.970 -15.914 9.640 1.00 83.94 481 GLU A N 1
ATOM 3611 C CA . GLU A 1 481 ? -20.397 -15.743 10.981 1.00 83.94 481 GLU A CA 1
ATOM 3612 C C . GLU A 1 481 ? -19.687 -14.394 11.105 1.00 83.94 481 GLU A C 1
ATOM 3614 O O . GLU A 1 481 ? -19.847 -13.693 12.106 1.00 83.94 481 GLU A O 1
ATOM 3619 N N . VAL A 1 482 ? -18.954 -14.009 10.055 1.00 86.06 482 VAL A N 1
ATOM 3620 C CA . VAL A 1 482 ? -18.314 -12.694 9.942 1.00 86.06 482 VAL A CA 1
ATOM 3621 C C . VAL A 1 482 ? -19.356 -11.575 10.009 1.00 86.06 482 VAL A C 1
ATOM 3623 O O . VAL A 1 482 ? -19.185 -10.645 10.796 1.00 86.06 482 VAL A O 1
ATOM 3626 N N . ALA A 1 483 ? -20.446 -11.684 9.244 1.00 85.19 483 ALA A N 1
ATOM 3627 C CA . ALA A 1 483 ? -21.531 -10.703 9.253 1.00 85.19 483 ALA A CA 1
ATOM 3628 C C . ALA A 1 483 ? -22.207 -10.602 10.631 1.00 85.19 483 ALA A C 1
ATOM 3630 O O . ALA A 1 483 ? -22.339 -9.506 11.167 1.00 85.19 483 ALA A O 1
ATOM 3631 N N . ARG A 1 484 ? -22.532 -11.736 11.271 1.00 89.19 484 ARG A N 1
ATOM 3632 C CA . ARG A 1 484 ? -23.138 -11.755 12.617 1.00 89.19 484 ARG A CA 1
ATOM 3633 C C . ARG A 1 484 ? -22.249 -11.116 13.680 1.00 89.19 484 ARG A C 1
ATOM 3635 O O . ARG A 1 484 ? -22.756 -10.442 14.573 1.00 89.19 484 ARG A O 1
ATOM 3642 N N . LEU A 1 485 ? -20.933 -11.338 13.624 1.00 90.81 485 LEU A N 1
ATOM 3643 C CA . LEU A 1 485 ? -20.019 -10.708 14.575 1.00 90.81 485 LEU A CA 1
ATOM 3644 C C . LEU A 1 485 ? -19.962 -9.189 14.374 1.00 90.81 485 LEU A C 1
ATOM 3646 O O . LEU A 1 485 ? -19.987 -8.452 15.358 1.00 90.81 485 LEU A O 1
ATOM 3650 N N . ARG A 1 486 ? -19.910 -8.726 13.121 1.00 90.38 486 ARG A N 1
ATOM 3651 C CA . ARG A 1 486 ? -19.959 -7.292 12.785 1.00 90.38 486 ARG A CA 1
ATOM 3652 C C . ARG A 1 486 ? -21.246 -6.661 13.298 1.00 90.38 486 ARG A C 1
ATOM 3654 O O . ARG A 1 486 ? -21.187 -5.685 14.037 1.00 90.38 486 ARG A O 1
ATOM 3661 N N . GLU A 1 487 ? -22.385 -7.277 12.986 1.00 91.31 487 GLU A N 1
ATOM 3662 C CA . GLU A 1 487 ? -23.706 -6.842 13.443 1.00 91.31 487 GLU A CA 1
ATOM 3663 C C . GLU A 1 487 ? -23.780 -6.761 14.971 1.00 91.31 487 GLU A C 1
ATOM 3665 O O . GLU A 1 487 ? -24.242 -5.760 15.515 1.00 91.31 487 GLU A O 1
ATOM 3670 N N . LYS A 1 488 ? -23.255 -7.769 15.681 1.00 93.88 488 LYS A N 1
ATOM 3671 C CA . LYS A 1 488 ? -23.189 -7.757 17.146 1.00 93.88 488 LYS A CA 1
ATOM 3672 C C . LYS A 1 488 ? -22.389 -6.558 17.667 1.00 93.88 488 LYS A C 1
ATOM 3674 O O . LYS A 1 488 ? -22.877 -5.840 18.533 1.00 93.88 488 LYS A O 1
ATOM 3679 N N . LEU A 1 489 ? -21.168 -6.350 17.173 1.00 95.44 489 LEU A N 1
ATOM 3680 C CA . LEU A 1 489 ? -20.276 -5.309 17.695 1.00 95.44 489 LEU A CA 1
ATOM 3681 C C . LEU A 1 489 ? -20.765 -3.894 17.356 1.00 95.44 489 LEU A C 1
ATOM 3683 O O . LEU A 1 489 ? -20.680 -3.000 18.199 1.00 95.44 489 LEU A O 1
ATOM 3687 N N . THR A 1 490 ? -21.311 -3.686 16.158 1.00 95.06 490 THR A N 1
ATOM 3688 C CA . THR A 1 490 ? -21.932 -2.407 15.781 1.00 95.06 490 THR A CA 1
ATOM 3689 C C . THR A 1 490 ? -23.216 -2.171 16.579 1.00 95.06 490 THR A C 1
ATOM 3691 O O . THR A 1 490 ? -23.410 -1.076 17.106 1.00 95.06 490 THR A O 1
ATOM 3694 N N . GLY A 1 491 ? -24.033 -3.209 16.791 1.00 94.62 491 GLY A N 1
ATOM 3695 C CA . GLY A 1 491 ? -25.194 -3.167 17.682 1.00 94.62 491 GLY A CA 1
ATOM 3696 C C . GLY A 1 491 ? -24.838 -2.790 19.125 1.00 94.62 491 GLY A C 1
ATOM 3697 O O . GLY A 1 491 ? -25.528 -1.980 19.734 1.00 94.62 491 GLY A O 1
ATOM 3698 N N . GLU A 1 492 ? -23.727 -3.297 19.668 1.00 94.81 492 GLU A N 1
ATOM 3699 C CA . GLU A 1 492 ? -23.221 -2.898 20.991 1.00 94.81 492 GLU A CA 1
ATOM 3700 C C . GLU A 1 492 ? -22.786 -1.422 21.037 1.00 94.81 492 GLU A C 1
ATOM 3702 O O . GLU A 1 492 ? -23.017 -0.743 22.039 1.00 94.81 492 GLU A O 1
ATOM 3707 N N . ALA A 1 493 ? -22.189 -0.898 19.961 1.00 95.94 493 ALA A N 1
ATOM 3708 C CA . ALA A 1 493 ? -21.851 0.523 19.866 1.00 95.94 493 ALA A CA 1
ATOM 3709 C C . ALA A 1 493 ? -23.111 1.410 19.797 1.00 95.94 493 ALA A C 1
ATOM 3711 O O . ALA A 1 493 ? -23.161 2.459 20.447 1.00 95.94 493 ALA A O 1
ATOM 3712 N N . LEU A 1 494 ? -24.139 0.966 19.064 1.00 96.31 494 LEU A N 1
ATOM 3713 C CA . LEU A 1 494 ? -25.452 1.616 18.988 1.00 96.31 494 LEU A CA 1
ATOM 3714 C C . LEU A 1 494 ? -26.191 1.580 20.329 1.00 96.31 494 LEU A C 1
ATOM 3716 O O . LEU A 1 494 ? -26.787 2.580 20.725 1.00 96.31 494 LEU A O 1
ATOM 3720 N N . ALA A 1 495 ? -26.104 0.472 21.068 1.00 93.88 495 ALA A N 1
ATOM 3721 C CA . ALA A 1 495 ? -26.717 0.340 22.387 1.00 93.88 495 ALA A CA 1
ATOM 3722 C C . ALA A 1 495 ? -26.212 1.409 23.380 1.00 93.88 495 ALA A C 1
ATOM 3724 O O . ALA A 1 495 ? -26.956 1.839 24.260 1.00 93.88 495 ALA A O 1
ATOM 3725 N N . GLY A 1 496 ? -24.976 1.890 23.203 1.00 93.62 496 GLY A N 1
ATOM 3726 C CA . GLY A 1 496 ? -24.388 2.982 23.985 1.00 93.62 496 GLY A CA 1
ATOM 3727 C C . GLY A 1 496 ? -24.842 4.401 23.601 1.00 93.62 496 GLY A C 1
ATOM 3728 O O . GLY A 1 496 ? -24.348 5.365 24.185 1.00 93.62 496 GLY A O 1
ATOM 3729 N N . LEU A 1 497 ? -25.718 4.571 22.606 1.00 96.31 497 LEU A N 1
ATOM 3730 C CA . LEU A 1 497 ? -26.348 5.853 22.260 1.00 96.31 497 LEU A CA 1
ATOM 3731 C C . LEU A 1 497 ? -27.676 6.023 23.013 1.00 96.31 497 LEU A C 1
ATOM 3733 O O . LEU A 1 497 ? -28.376 5.046 23.282 1.00 96.31 497 LEU A O 1
ATOM 3737 N N . SER A 1 498 ? -28.058 7.262 23.322 1.00 96.25 498 SER A N 1
ATOM 3738 C CA . SER A 1 498 ? -29.419 7.590 23.774 1.00 96.25 498 SER A CA 1
ATOM 3739 C C . SER A 1 498 ? -30.417 7.605 22.607 1.00 96.25 498 SER A C 1
ATOM 3741 O O . SER A 1 498 ? -30.026 7.681 21.443 1.00 96.25 498 SER A O 1
ATOM 3743 N N . ASP A 1 499 ? -31.716 7.562 22.905 1.00 94.94 499 ASP A N 1
ATOM 3744 C CA . ASP A 1 499 ? -32.772 7.499 21.880 1.00 94.94 499 ASP A CA 1
ATOM 3745 C C . ASP A 1 499 ? -32.756 8.718 20.951 1.00 94.94 499 ASP A C 1
ATOM 3747 O O . ASP A 1 499 ? -32.949 8.586 19.743 1.00 94.94 499 ASP A O 1
ATOM 3751 N N . GLN A 1 500 ? -32.453 9.901 21.496 1.00 95.19 500 GLN A N 1
ATOM 3752 C CA . GLN A 1 500 ? -32.281 11.114 20.699 1.00 95.19 500 GLN A CA 1
ATOM 3753 C C . GLN A 1 500 ? -31.094 10.978 19.736 1.00 95.19 500 GLN A C 1
ATOM 3755 O O . GLN A 1 500 ? -31.220 11.301 18.558 1.00 95.19 500 GLN A O 1
ATOM 3760 N N . GLU A 1 501 ? -29.956 10.471 20.211 1.00 96.25 501 GLU A N 1
ATOM 3761 C CA . GLU A 1 501 ? -28.769 10.300 19.370 1.00 96.25 501 GLU A CA 1
ATOM 3762 C C . GLU A 1 501 ? -28.995 9.246 18.277 1.00 96.25 501 GLU A C 1
ATOM 3764 O O . GLU A 1 501 ? -28.562 9.439 17.144 1.00 96.25 501 GLU A O 1
ATOM 3769 N N . LEU A 1 502 ? -29.710 8.157 18.584 1.00 95.94 502 LEU A N 1
ATOM 3770 C CA . LEU A 1 502 ? -30.109 7.155 17.591 1.00 95.94 502 LEU A CA 1
ATOM 3771 C C . LEU A 1 502 ? -31.030 7.753 16.522 1.00 95.94 502 LEU A C 1
ATOM 3773 O O . LEU A 1 502 ? -30.836 7.487 15.338 1.00 95.94 502 LEU A O 1
ATOM 3777 N N . MET A 1 503 ? -31.991 8.597 16.912 1.00 93.94 503 MET A N 1
ATOM 3778 C CA . MET A 1 503 ? -32.847 9.319 15.964 1.00 93.94 503 MET A CA 1
ATOM 3779 C C . MET A 1 503 ? -32.052 10.309 15.100 1.00 93.94 503 MET A C 1
ATOM 3781 O O . MET A 1 503 ? -32.323 10.422 13.904 1.00 93.94 503 MET A O 1
ATOM 3785 N N . GLU A 1 504 ? -31.050 10.992 15.664 1.00 94.94 504 GLU A N 1
ATOM 3786 C CA . GLU A 1 504 ? -30.134 11.864 14.915 1.00 94.94 504 GLU A CA 1
ATOM 3787 C C . GLU A 1 504 ? -29.320 11.072 13.879 1.00 94.94 504 GLU A C 1
ATOM 3789 O O . GLU A 1 504 ? -29.243 11.493 12.724 1.00 94.94 504 GLU A O 1
ATOM 3794 N N . VAL A 1 505 ? -28.763 9.911 14.252 1.00 95.75 505 VAL A N 1
ATOM 3795 C CA . VAL A 1 505 ? -28.064 9.005 13.318 1.00 95.75 505 VAL A CA 1
ATOM 3796 C C . VAL A 1 505 ? -29.018 8.511 12.230 1.00 95.75 505 VAL A C 1
ATOM 3798 O O . VAL A 1 505 ? -28.680 8.561 11.047 1.00 95.75 505 VAL A O 1
ATOM 3801 N N . PHE A 1 506 ? -30.217 8.063 12.610 1.00 94.00 506 PHE A N 1
ATOM 3802 C CA . PHE A 1 506 ? -31.230 7.568 11.679 1.00 94.00 506 PHE A CA 1
ATOM 3803 C C . PHE A 1 506 ? -31.613 8.633 10.645 1.00 94.00 506 PHE A C 1
ATOM 3805 O O . PHE A 1 506 ? -31.621 8.360 9.445 1.00 94.00 506 PHE A O 1
ATOM 3812 N N . ALA A 1 507 ? -31.862 9.867 11.094 1.00 91.12 507 ALA A N 1
ATOM 3813 C CA . ALA A 1 507 ? -32.140 10.996 10.214 1.00 91.12 507 ALA A CA 1
ATOM 3814 C C . ALA A 1 507 ? -30.927 11.356 9.342 1.00 91.12 507 ALA A C 1
ATOM 3816 O O . ALA A 1 507 ? -31.090 11.641 8.156 1.00 91.12 507 ALA A O 1
ATOM 3817 N N . ALA A 1 508 ? -29.710 11.319 9.896 1.00 93.56 508 ALA A N 1
ATOM 3818 C CA . ALA A 1 508 ? -28.483 11.599 9.157 1.00 93.56 508 ALA A CA 1
ATOM 3819 C C . ALA A 1 508 ? -28.255 10.600 8.015 1.00 93.56 508 ALA A C 1
ATOM 3821 O O . ALA A 1 508 ? -27.974 11.029 6.898 1.00 93.56 508 ALA A O 1
ATOM 3822 N N . LEU A 1 509 ? -28.421 9.296 8.248 1.00 91.69 509 LEU A N 1
ATOM 3823 C CA . LEU A 1 509 ? -28.257 8.252 7.222 1.00 91.69 509 LEU A CA 1
ATOM 3824 C C . LEU A 1 509 ? -29.227 8.403 6.042 1.00 91.69 509 LEU A C 1
ATOM 3826 O O . LEU A 1 509 ? -28.946 7.945 4.938 1.00 91.69 509 LEU A O 1
ATOM 3830 N N . GLN A 1 510 ? -30.362 9.069 6.253 1.00 88.38 510 GLN A N 1
ATOM 3831 C CA . GLN A 1 510 ? -31.344 9.323 5.202 1.00 88.38 510 GLN A CA 1
ATOM 3832 C C . GLN A 1 510 ? -31.044 10.566 4.356 1.00 88.38 510 GLN A C 1
ATOM 3834 O O . GLN A 1 510 ? -31.645 10.717 3.287 1.00 88.38 510 GLN A O 1
ATOM 3839 N N . LYS A 1 511 ? -30.133 11.441 4.804 1.00 89.12 511 LYS A N 1
ATOM 3840 C CA . LYS A 1 511 ? -29.775 12.668 4.086 1.00 89.12 511 LYS A CA 1
ATOM 3841 C C . LYS A 1 511 ? -29.126 12.350 2.725 1.00 89.12 511 LYS A C 1
ATOM 3843 O O . LYS A 1 511 ? -28.339 11.399 2.643 1.00 89.12 511 LYS A O 1
ATOM 3848 N N . PRO A 1 512 ? -29.414 13.128 1.661 1.00 87.81 512 PRO A N 1
ATOM 3849 C CA . PRO A 1 512 ? -28.847 12.905 0.329 1.00 87.81 512 PRO A CA 1
ATOM 3850 C C . PRO A 1 512 ? -27.316 12.823 0.308 1.00 87.81 512 PRO A C 1
ATOM 3852 O O . PRO A 1 512 ? -26.762 12.008 -0.425 1.00 87.81 512 PRO A O 1
ATOM 3855 N N . GLU A 1 513 ? -26.636 13.612 1.140 1.00 88.31 513 GLU A N 1
ATOM 3856 C CA . GLU A 1 513 ? -25.175 13.674 1.207 1.00 88.31 513 GLU A CA 1
ATOM 3857 C C . GLU A 1 513 ? -24.568 12.354 1.710 1.00 88.31 513 GLU A C 1
ATOM 3859 O O . GLU A 1 513 ? -23.575 11.883 1.162 1.00 88.31 513 GLU A O 1
ATOM 3864 N N . ASN A 1 514 ? -25.191 11.705 2.701 1.00 89.62 514 ASN A N 1
ATOM 3865 C CA . ASN A 1 514 ? -24.723 10.419 3.233 1.00 89.62 514 ASN A CA 1
ATOM 3866 C C . ASN A 1 514 ? -25.075 9.245 2.308 1.00 89.62 514 ASN A C 1
ATOM 3868 O O . ASN A 1 514 ? -24.298 8.298 2.195 1.00 89.62 514 ASN A O 1
ATOM 3872 N N . LYS A 1 515 ? -26.194 9.327 1.575 1.00 88.69 515 LYS A N 1
ATOM 3873 C CA . LYS A 1 515 ? -26.483 8.387 0.479 1.00 88.69 515 LYS A CA 1
ATOM 3874 C C . LYS A 1 515 ? -25.460 8.512 -0.657 1.00 88.69 515 LYS A C 1
ATOM 3876 O O . LYS A 1 515 ? -25.055 7.502 -1.224 1.00 88.69 515 LYS A O 1
ATOM 3881 N N . ALA A 1 516 ? -25.020 9.732 -0.965 1.00 89.12 516 ALA A N 1
ATOM 3882 C CA . ALA A 1 516 ? -23.960 9.974 -1.940 1.00 89.12 516 ALA A CA 1
ATOM 3883 C C . ALA A 1 516 ? -22.585 9.507 -1.431 1.00 89.12 516 ALA A C 1
ATOM 3885 O O . ALA A 1 516 ? -21.783 9.023 -2.222 1.00 89.12 516 ALA A O 1
ATOM 3886 N N . LEU A 1 517 ? -22.323 9.583 -0.118 1.00 91.06 517 LEU A N 1
ATOM 3887 C CA . LEU A 1 517 ? -21.133 8.997 0.512 1.00 91.06 517 LEU A CA 1
ATOM 3888 C C . LEU A 1 517 ? -21.099 7.470 0.341 1.00 91.06 517 LEU A C 1
ATOM 3890 O O . LEU A 1 517 ? -20.072 6.921 -0.051 1.00 91.06 517 LEU A O 1
ATOM 3894 N N . LEU A 1 518 ? -22.230 6.801 0.585 1.00 91.75 518 LEU A N 1
ATOM 3895 C CA . LEU A 1 518 ? -22.392 5.363 0.365 1.00 91.75 518 LEU A CA 1
ATOM 3896 C C . LEU A 1 518 ? -22.132 4.980 -1.099 1.00 91.75 518 LEU A C 1
ATOM 3898 O O . LEU A 1 518 ? -21.329 4.093 -1.374 1.00 91.75 518 LEU A O 1
ATOM 3902 N N . GLU A 1 519 ? -22.775 5.669 -2.045 1.00 89.56 519 GLU A N 1
ATOM 3903 C CA . GLU A 1 519 ? -22.536 5.433 -3.473 1.00 89.56 519 GLU A CA 1
ATOM 3904 C C . GLU A 1 519 ? -21.078 5.715 -3.859 1.00 89.56 519 GLU A C 1
ATOM 3906 O O . GLU A 1 519 ? -20.485 4.948 -4.615 1.00 89.56 519 GLU A O 1
ATOM 3911 N N . GLY A 1 520 ? -20.479 6.768 -3.298 1.00 90.12 520 GLY A N 1
ATOM 3912 C CA . GLY A 1 520 ? -19.074 7.109 -3.490 1.00 90.12 520 GLY A CA 1
ATOM 3913 C C . GLY A 1 520 ? -18.124 5.985 -3.084 1.00 90.12 520 GLY A C 1
ATOM 3914 O O . GLY A 1 520 ? -17.151 5.753 -3.792 1.00 90.12 520 GLY A O 1
ATOM 3915 N N . LEU A 1 521 ? -18.417 5.245 -2.008 1.00 92.56 521 LEU A N 1
ATOM 3916 C CA . LEU A 1 521 ? -17.628 4.078 -1.589 1.00 92.56 521 LEU A CA 1
ATOM 3917 C C . LEU A 1 521 ? -17.703 2.928 -2.599 1.00 92.56 521 LEU A C 1
ATOM 3919 O O . LEU A 1 521 ? -16.666 2.361 -2.934 1.00 92.56 521 LEU A O 1
ATOM 3923 N N . TYR A 1 522 ? -18.889 2.622 -3.132 1.00 90.81 522 TYR A N 1
ATOM 3924 C CA . TYR A 1 522 ? -19.035 1.584 -4.159 1.00 90.81 522 TYR A CA 1
ATOM 3925 C C . TYR A 1 522 ? -18.372 1.976 -5.478 1.00 90.81 522 TYR A C 1
ATOM 3927 O O . TYR A 1 522 ? -17.648 1.179 -6.066 1.00 90.81 522 TYR A O 1
ATOM 3935 N N . VAL A 1 523 ? -18.551 3.223 -5.921 1.00 87.69 523 VAL A N 1
ATOM 3936 C CA . VAL A 1 523 ? -17.895 3.724 -7.138 1.00 87.69 523 VAL A CA 1
ATOM 3937 C C . VAL A 1 523 ? -16.378 3.763 -6.953 1.00 87.69 523 VAL A C 1
ATOM 3939 O O . VAL A 1 523 ? -15.638 3.389 -7.859 1.00 87.69 523 VAL A O 1
ATOM 3942 N N . ALA A 1 524 ? -15.890 4.146 -5.771 1.00 86.81 524 ALA A N 1
ATOM 3943 C CA . ALA A 1 524 ? -14.474 4.051 -5.431 1.00 86.81 524 ALA A CA 1
ATOM 3944 C C . ALA A 1 524 ? -13.970 2.598 -5.464 1.00 86.81 524 ALA A C 1
ATOM 3946 O O . ALA A 1 524 ? -12.850 2.352 -5.921 1.00 86.81 524 ALA A O 1
ATOM 3947 N N . GLY A 1 525 ? -14.805 1.647 -5.037 1.00 86.38 525 GLY A N 1
ATOM 3948 C CA . GLY A 1 525 ? -14.575 0.213 -5.178 1.00 86.38 525 GLY A CA 1
ATOM 3949 C C . GLY A 1 525 ? -14.414 -0.204 -6.640 1.00 86.38 525 GLY A C 1
ATOM 3950 O O . GLY A 1 525 ? -13.377 -0.746 -7.005 1.00 86.38 525 GLY A O 1
ATOM 3951 N N . GLU A 1 526 ? -15.368 0.158 -7.501 1.00 83.12 526 GLU A N 1
ATOM 3952 C CA . GLU A 1 526 ? -15.332 -0.124 -8.945 1.00 83.12 526 GLU A CA 1
ATOM 3953 C C . GLU A 1 526 ? -14.133 0.530 -9.657 1.00 83.12 526 GLU A C 1
ATOM 3955 O O . GLU A 1 526 ? -13.533 -0.062 -10.556 1.00 83.12 526 GLU A O 1
ATOM 3960 N N . ILE A 1 527 ? -13.768 1.762 -9.285 1.00 81.94 527 ILE A N 1
ATOM 3961 C CA . ILE A 1 527 ? -12.563 2.443 -9.793 1.00 81.94 527 ILE A CA 1
ATOM 3962 C C . ILE A 1 527 ? -11.308 1.672 -9.375 1.00 81.94 527 ILE A C 1
ATOM 3964 O O . ILE A 1 527 ? -10.404 1.483 -10.188 1.00 81.94 527 ILE A O 1
ATOM 3968 N N . SER A 1 528 ? -11.259 1.208 -8.126 1.00 80.19 528 SER A N 1
ATOM 3969 C CA . SER A 1 528 ? -10.135 0.436 -7.596 1.00 80.19 528 SER A CA 1
ATOM 3970 C C . SER A 1 528 ? -10.020 -0.931 -8.275 1.00 80.19 528 SER A C 1
ATOM 3972 O O . SER A 1 528 ? -8.916 -1.308 -8.662 1.00 80.19 528 SER A O 1
ATOM 3974 N N . ASP A 1 529 ? -11.136 -1.633 -8.493 1.00 79.00 529 ASP A N 1
ATOM 3975 C CA . ASP A 1 529 ? -11.182 -2.920 -9.201 1.00 79.00 529 ASP A CA 1
ATOM 3976 C C . ASP A 1 529 ? -10.731 -2.767 -10.662 1.00 79.00 529 ASP A C 1
ATOM 3978 O O . ASP A 1 529 ? -9.897 -3.535 -11.139 1.00 79.00 529 ASP A O 1
ATOM 3982 N N . ARG A 1 530 ? -11.186 -1.717 -11.366 1.00 74.81 530 ARG A N 1
ATOM 3983 C CA . ARG A 1 530 ? -10.700 -1.399 -12.724 1.00 74.81 530 ARG A CA 1
ATOM 3984 C C . ARG A 1 530 ? -9.206 -1.080 -12.759 1.00 74.81 530 ARG A C 1
ATOM 3986 O O . ARG A 1 530 ? -8.544 -1.410 -13.732 1.00 74.81 530 ARG A O 1
ATOM 3993 N N . ALA A 1 531 ? -8.665 -0.490 -11.694 1.00 65.75 531 ALA A N 1
ATOM 3994 C CA . ALA A 1 531 ? -7.227 -0.274 -11.521 1.00 65.75 531 ALA A CA 1
ATOM 3995 C C . ALA A 1 531 ? -6.469 -1.533 -11.024 1.00 65.75 531 ALA A C 1
ATOM 3997 O O . ALA A 1 531 ? -5.311 -1.443 -10.597 1.00 65.75 531 ALA A O 1
ATOM 3998 N N . GLY A 1 532 ? -7.117 -2.707 -11.013 1.00 65.44 532 GLY A N 1
ATOM 3999 C CA . GLY A 1 532 ? -6.559 -3.990 -10.572 1.00 65.44 532 GLY A CA 1
ATOM 4000 C C . GLY A 1 532 ? -6.305 -4.094 -9.063 1.00 65.44 532 GLY A C 1
ATOM 4001 O O . GLY A 1 532 ? -5.585 -4.990 -8.606 1.00 65.44 532 GLY A O 1
ATOM 4002 N N . GLN A 1 533 ? -6.836 -3.167 -8.260 1.00 73.00 533 GLN A N 1
ATOM 4003 C CA . GLN A 1 533 ? -6.709 -3.158 -6.801 1.00 73.00 533 GLN A CA 1
ATOM 4004 C C . GLN A 1 533 ? -7.822 -3.968 -6.121 1.00 73.00 533 GLN A C 1
ATOM 4006 O O . GLN A 1 533 ? -8.385 -3.498 -5.139 1.00 73.00 533 GLN A O 1
ATOM 4011 N N . ASP A 1 534 ? -8.092 -5.194 -6.575 1.00 74.56 534 ASP A N 1
ATOM 4012 C CA . ASP A 1 534 ? -9.246 -6.007 -6.147 1.00 74.56 534 ASP A CA 1
ATOM 4013 C C . ASP A 1 534 ? -9.435 -6.058 -4.619 1.00 74.56 534 ASP A C 1
ATOM 4015 O O . ASP A 1 534 ? -10.525 -5.862 -4.098 1.00 74.56 534 ASP A O 1
ATOM 4019 N N . ASN A 1 535 ? -8.354 -6.246 -3.852 1.00 76.06 535 ASN A N 1
ATOM 4020 C CA . ASN A 1 535 ? -8.442 -6.271 -2.386 1.00 76.06 535 ASN A CA 1
ATOM 4021 C C . ASN A 1 535 ? -8.870 -4.919 -1.791 1.00 76.06 535 ASN A C 1
ATOM 4023 O O . ASN A 1 535 ? -9.579 -4.892 -0.788 1.00 76.06 535 ASN A O 1
ATOM 4027 N N . TYR A 1 536 ? -8.418 -3.809 -2.379 1.00 80.62 536 TYR A N 1
ATOM 4028 C CA . TYR A 1 536 ? -8.791 -2.466 -1.944 1.00 80.62 536 TYR A CA 1
ATOM 4029 C C . TYR A 1 536 ? -10.217 -2.122 -2.378 1.00 80.62 536 TYR A C 1
ATOM 4031 O O . TYR A 1 536 ? -10.982 -1.591 -1.577 1.00 80.62 536 TYR A O 1
ATOM 4039 N N . GLY A 1 537 ? -10.612 -2.506 -3.595 1.00 83.38 537 GLY A N 1
ATOM 4040 C CA . GLY A 1 537 ? -11.989 -2.352 -4.054 1.00 83.38 537 GLY A CA 1
ATOM 4041 C C . GLY A 1 537 ? -12.975 -3.139 -3.192 1.00 83.38 537 GLY A C 1
ATOM 4042 O O . GLY A 1 537 ? -13.973 -2.586 -2.730 1.00 83.38 537 GLY A O 1
ATOM 4043 N N . VAL A 1 538 ? -12.633 -4.381 -2.825 1.00 84.06 538 VAL A N 1
ATOM 4044 C CA . VAL A 1 538 ? -13.389 -5.176 -1.843 1.00 84.06 538 VAL A CA 1
ATOM 4045 C C . VAL A 1 538 ? -13.477 -4.468 -0.488 1.00 84.06 538 VAL A C 1
ATOM 4047 O O . VAL A 1 538 ? -14.561 -4.425 0.089 1.00 84.06 538 VAL A O 1
ATOM 4050 N N . GLN A 1 539 ? -12.387 -3.883 0.021 1.00 86.56 539 GLN A N 1
ATOM 4051 C CA . GLN A 1 539 ? -12.415 -3.129 1.284 1.00 86.56 539 GLN A CA 1
ATOM 4052 C C . GLN A 1 539 ? -13.362 -1.923 1.221 1.00 86.56 539 GLN A C 1
ATOM 4054 O O . GLN A 1 539 ? -14.157 -1.728 2.139 1.00 86.56 539 GLN A O 1
ATOM 4059 N N . LEU A 1 540 ? -13.326 -1.145 0.137 1.00 89.88 540 LEU A N 1
ATOM 4060 C CA . LEU A 1 540 ? -14.218 0.001 -0.063 1.00 89.88 540 LEU A CA 1
ATOM 4061 C C . LEU A 1 540 ? -15.687 -0.431 -0.163 1.00 89.88 540 LEU A C 1
ATOM 4063 O O . LEU A 1 540 ? -16.553 0.173 0.472 1.00 89.88 540 LEU A O 1
ATOM 4067 N N . ASN A 1 541 ? -15.962 -1.530 -0.867 1.00 89.06 541 ASN A N 1
ATOM 4068 C CA . ASN A 1 541 ? -17.298 -2.121 -0.945 1.00 89.06 541 ASN A CA 1
ATOM 4069 C C . ASN A 1 541 ? -17.789 -2.618 0.426 1.00 89.06 541 ASN A C 1
ATOM 4071 O O . ASN A 1 541 ? -18.960 -2.441 0.761 1.00 89.06 541 ASN A O 1
ATOM 4075 N N . VAL A 1 542 ? -16.903 -3.191 1.251 1.00 89.25 542 VAL A N 1
ATOM 4076 C CA . VAL A 1 542 ? -17.217 -3.586 2.636 1.00 89.25 542 VAL A CA 1
ATOM 4077 C C . VAL A 1 542 ? -17.510 -2.365 3.510 1.00 89.25 542 VAL A C 1
ATOM 4079 O O . VAL A 1 542 ? -18.463 -2.396 4.284 1.00 89.25 542 VAL A O 1
ATOM 4082 N N . MET A 1 543 ? -16.753 -1.273 3.368 1.00 93.12 543 MET A N 1
ATOM 4083 C CA . MET A 1 543 ? -17.046 -0.011 4.061 1.00 93.12 543 MET A CA 1
ATOM 4084 C C . MET A 1 543 ? -18.409 0.563 3.647 1.00 93.12 543 MET A C 1
ATOM 4086 O O . MET A 1 543 ? -19.142 1.062 4.501 1.00 93.12 543 MET A O 1
ATOM 4090 N N . GLY A 1 544 ? -18.767 0.464 2.361 1.00 90.69 544 GLY A N 1
ATOM 4091 C CA . GLY A 1 544 ? -20.106 0.801 1.871 1.00 90.69 544 GLY A CA 1
ATOM 4092 C C . GLY A 1 544 ? -21.180 -0.054 2.548 1.00 90.69 544 GLY A C 1
ATOM 4093 O O . GLY A 1 544 ? -22.109 0.483 3.150 1.00 90.69 544 GLY A O 1
ATOM 4094 N N . ALA A 1 545 ? -20.986 -1.375 2.568 1.00 89.25 545 ALA A N 1
ATOM 4095 C CA . ALA A 1 545 ? -21.902 -2.303 3.228 1.00 89.25 545 ALA A CA 1
ATOM 4096 C C . ALA A 1 545 ? -22.073 -1.996 4.727 1.00 89.25 545 ALA A C 1
ATOM 4098 O O . ALA A 1 545 ? -23.192 -2.029 5.224 1.00 89.25 545 ALA A O 1
ATOM 4099 N N . TYR A 1 546 ? -21.011 -1.610 5.447 1.00 90.56 546 TYR A N 1
ATOM 4100 C CA . TYR A 1 546 ? -21.123 -1.189 6.852 1.00 90.56 546 TYR A CA 1
ATOM 4101 C C . TYR A 1 546 ? -22.057 -0.000 7.040 1.00 90.56 546 TYR A C 1
ATOM 4103 O O . TYR A 1 546 ? -22.880 0.006 7.959 1.00 90.56 546 TYR A O 1
ATOM 4111 N N . LEU A 1 547 ? -21.930 1.015 6.188 1.00 91.12 547 LEU A N 1
ATOM 4112 C CA . LEU A 1 547 ? -22.765 2.204 6.272 1.00 91.12 547 LEU A CA 1
ATOM 4113 C C . LEU A 1 547 ? -24.228 1.884 5.922 1.00 91.12 547 LEU A C 1
ATOM 4115 O O . LEU A 1 547 ? -25.136 2.374 6.594 1.00 91.12 547 LEU A O 1
ATOM 4119 N N . GLU A 1 548 ? -24.453 1.021 4.928 1.00 89.44 548 GLU A N 1
ATOM 4120 C CA . GLU A 1 548 ? -25.784 0.535 4.549 1.00 89.44 548 GLU A CA 1
ATOM 4121 C C . GLU A 1 548 ? -26.438 -0.297 5.669 1.00 89.44 548 GLU A C 1
ATOM 4123 O O . GLU A 1 548 ? -27.566 -0.016 6.081 1.00 89.44 548 GLU A O 1
ATOM 4128 N N . GLU A 1 549 ? -25.719 -1.271 6.229 1.00 89.75 549 GLU A N 1
ATOM 4129 C CA . GLU A 1 549 ? -26.193 -2.137 7.318 1.00 89.75 549 GLU A CA 1
ATOM 4130 C C . GLU A 1 549 ? -26.508 -1.346 8.596 1.00 89.75 549 GLU A C 1
ATOM 4132 O O . GLU A 1 549 ? -27.464 -1.671 9.311 1.00 89.75 549 GLU A O 1
ATOM 4137 N N . THR A 1 550 ? -25.755 -0.272 8.869 1.00 92.19 550 THR A N 1
ATOM 4138 C CA . THR A 1 550 ? -25.967 0.591 10.044 1.00 92.19 550 THR A CA 1
ATOM 4139 C C . THR A 1 550 ? -27.389 1.158 10.075 1.00 92.19 550 THR A C 1
ATOM 4141 O O . THR A 1 550 ? -27.982 1.245 11.148 1.00 92.19 550 THR A O 1
ATOM 4144 N N . LEU A 1 551 ? -27.994 1.472 8.923 1.00 89.88 551 LEU A N 1
ATOM 4145 C CA . LEU A 1 551 ? -29.374 1.969 8.862 1.00 89.88 551 LEU A CA 1
ATOM 4146 C C . LEU A 1 551 ? -30.384 0.946 9.405 1.00 89.88 551 LEU A C 1
ATOM 4148 O O . LEU A 1 551 ? -31.255 1.300 10.205 1.00 89.88 551 LEU A O 1
ATOM 4152 N N . GLY A 1 552 ? -30.251 -0.322 9.006 1.00 88.56 552 GLY A N 1
ATOM 4153 C CA . GLY A 1 552 ? -31.103 -1.408 9.498 1.00 88.56 552 GLY A CA 1
ATOM 4154 C C . GLY A 1 552 ? -30.898 -1.682 10.990 1.00 88.56 552 GLY A C 1
ATOM 4155 O O . GLY A 1 552 ? -31.864 -1.914 11.724 1.00 88.56 552 GLY A O 1
ATOM 4156 N N . GLN A 1 553 ? -29.653 -1.593 11.462 1.00 92.56 553 GLN A N 1
ATOM 4157 C CA . GLN A 1 553 ? -29.316 -1.809 12.870 1.00 92.56 553 GLN A CA 1
ATOM 4158 C C . GLN A 1 553 ? -29.815 -0.675 13.773 1.00 92.56 553 GLN A C 1
ATOM 4160 O O . GLN A 1 553 ? -30.378 -0.953 14.831 1.00 92.56 553 GLN A O 1
ATOM 4165 N N . VAL A 1 554 ? -29.694 0.588 13.346 1.00 94.25 554 VAL A N 1
ATOM 4166 C CA . VAL A 1 554 ? -30.248 1.746 14.070 1.00 94.25 554 VAL A CA 1
ATOM 4167 C C . VAL A 1 554 ? -31.767 1.626 14.183 1.00 94.25 554 VAL A C 1
ATOM 4169 O O . VAL A 1 554 ? -32.315 1.823 15.267 1.00 94.25 554 VAL A O 1
ATOM 4172 N N . ALA A 1 555 ? -32.448 1.254 13.093 1.00 90.69 555 ALA A N 1
ATOM 4173 C CA . ALA A 1 555 ? -33.894 1.055 13.108 1.00 90.69 555 ALA A CA 1
ATOM 4174 C C . ALA A 1 555 ? -34.308 -0.053 14.091 1.00 90.69 555 ALA A C 1
ATOM 4176 O O . ALA A 1 555 ? -35.199 0.141 14.915 1.00 90.69 555 ALA A O 1
ATOM 4177 N N . THR A 1 556 ? -33.605 -1.186 14.051 1.00 91.06 556 THR A N 1
ATOM 4178 C CA . THR A 1 556 ? -33.834 -2.317 14.959 1.00 91.06 556 THR A CA 1
ATOM 4179 C C . THR A 1 556 ? -33.618 -1.925 16.423 1.00 91.06 556 THR A C 1
ATOM 4181 O O . THR A 1 556 ? -34.390 -2.326 17.293 1.00 91.06 556 THR A O 1
ATOM 4184 N N . GLU A 1 557 ? -32.579 -1.142 16.716 1.00 94.31 557 GLU A N 1
ATOM 4185 C CA . GLU A 1 557 ? -32.273 -0.692 18.076 1.00 94.31 557 GLU A CA 1
ATOM 4186 C C . GLU A 1 557 ? -33.317 0.305 18.606 1.00 94.31 557 GLU A C 1
ATOM 4188 O O . GLU A 1 557 ? -33.751 0.182 19.749 1.00 94.31 557 GLU A O 1
ATOM 4193 N N . LEU A 1 558 ? -33.798 1.230 17.771 1.00 93.56 558 LEU A N 1
ATOM 4194 C CA . LEU A 1 558 ? -34.901 2.138 18.114 1.00 93.56 558 LEU A CA 1
ATOM 4195 C C . LEU A 1 558 ? -36.203 1.375 18.412 1.00 93.56 558 LEU A C 1
ATOM 4197 O O . LEU A 1 558 ? -36.873 1.647 19.411 1.00 93.56 558 LEU A O 1
ATOM 4201 N N . GLU A 1 559 ? -36.535 0.370 17.602 1.00 91.62 559 GLU A N 1
ATOM 4202 C CA . GLU A 1 559 ? -37.736 -0.450 17.802 1.00 91.62 559 GLU A CA 1
ATOM 4203 C C . GLU A 1 559 ? -37.657 -1.311 19.067 1.00 91.62 559 GLU A C 1
ATOM 4205 O O . GLU A 1 559 ? -38.644 -1.407 19.800 1.00 91.62 559 GLU A O 1
ATOM 4210 N N . LYS A 1 560 ? -36.481 -1.871 19.392 1.00 93.75 560 LYS A N 1
ATOM 4211 C CA . LYS A 1 560 ? -36.246 -2.571 20.673 1.00 93.75 560 LYS A CA 1
ATOM 4212 C C . LYS A 1 560 ? -36.523 -1.679 21.885 1.00 93.75 560 LYS A C 1
ATOM 4214 O O . LYS A 1 560 ? -36.913 -2.189 22.934 1.00 93.75 560 LYS A O 1
ATOM 4219 N N . ARG A 1 561 ? -36.344 -0.363 21.741 1.00 94.44 561 ARG A N 1
ATOM 4220 C CA . ARG A 1 561 ? -36.602 0.645 22.781 1.00 94.44 561 ARG A CA 1
ATOM 4221 C C . ARG A 1 561 ? -38.022 1.209 22.748 1.00 94.44 561 ARG A C 1
ATOM 4223 O O . ARG A 1 561 ? -38.350 2.096 23.529 1.00 94.44 561 ARG A O 1
ATOM 4230 N N . GLY A 1 562 ? -38.885 0.683 21.878 1.00 93.00 562 GLY A N 1
ATOM 4231 C CA . GLY A 1 562 ? -40.277 1.111 21.758 1.00 93.00 562 GLY A CA 1
ATOM 4232 C C . GLY A 1 562 ? -40.471 2.413 20.978 1.00 93.00 562 GLY A C 1
ATOM 4233 O O . GLY A 1 562 ? -41.564 2.978 21.016 1.00 93.00 562 GLY A O 1
ATOM 4234 N N . VAL A 1 563 ? -39.453 2.892 20.256 1.00 91.00 563 VAL A N 1
ATOM 4235 C CA . VAL A 1 563 ? -39.591 4.038 19.351 1.00 91.00 563 VAL A CA 1
ATOM 4236 C C . VAL A 1 563 ? -40.220 3.553 18.047 1.00 91.00 563 VAL A C 1
ATOM 4238 O O . VAL A 1 563 ? -39.641 2.752 17.317 1.00 91.00 563 VAL A O 1
ATOM 4241 N N . SER A 1 564 ? -41.434 4.022 17.753 1.00 86.31 564 SER A N 1
ATOM 4242 C CA . SER A 1 564 ? -42.140 3.660 16.522 1.00 86.31 564 SER A CA 1
ATOM 4243 C C . SER A 1 564 ? -41.572 4.436 15.334 1.00 86.31 564 SER A C 1
ATOM 4245 O O . SER A 1 564 ? -41.600 5.667 15.318 1.00 86.31 564 SER A O 1
ATOM 4247 N N . LEU A 1 565 ? -41.062 3.710 14.339 1.00 87.31 565 LEU A N 1
ATOM 4248 C CA . LEU A 1 565 ? -40.573 4.288 13.092 1.00 87.31 565 LEU A CA 1
ATOM 4249 C C . LEU A 1 565 ? -41.687 4.334 12.039 1.00 87.31 565 LEU A C 1
ATOM 4251 O O . LEU A 1 565 ? -42.513 3.417 11.987 1.00 87.31 565 LEU A O 1
ATOM 4255 N N . PRO A 1 566 ? -41.722 5.366 11.176 1.00 80.69 566 PRO A N 1
ATOM 4256 C CA . PRO A 1 566 ? -42.710 5.446 10.108 1.00 80.69 566 PRO A CA 1
ATOM 4257 C C . PRO A 1 566 ? -42.564 4.238 9.175 1.00 80.69 566 PRO A C 1
ATOM 4259 O O . PRO A 1 566 ? -41.464 3.935 8.708 1.00 80.69 566 PRO A O 1
ATOM 4262 N N . ARG A 1 567 ? -43.668 3.542 8.904 1.00 82.31 567 ARG A N 1
ATOM 4263 C CA . ARG A 1 567 ? -43.737 2.401 7.982 1.00 82.31 567 ARG A CA 1
ATOM 4264 C C . ARG A 1 567 ? -44.815 2.649 6.934 1.00 82.31 567 ARG A C 1
ATOM 4266 O O . ARG A 1 567 ? -45.780 3.359 7.205 1.00 82.31 567 ARG A O 1
ATOM 4273 N N . ASP A 1 568 ? -44.610 2.120 5.735 1.00 78.44 568 ASP A N 1
ATOM 4274 C CA . ASP A 1 568 ? -45.578 2.219 4.650 1.00 78.44 568 ASP A CA 1
ATOM 4275 C C . ASP A 1 568 ? -46.722 1.222 4.879 1.00 78.44 568 ASP A C 1
ATOM 4277 O O . ASP A 1 568 ? -46.686 0.408 5.807 1.00 78.44 568 ASP A O 1
ATOM 4281 N N . ASP A 1 569 ? -47.735 1.254 4.013 1.00 78.25 569 ASP A N 1
ATOM 4282 C CA . ASP A 1 569 ? -48.892 0.354 4.101 1.00 78.25 569 ASP A CA 1
ATOM 4283 C C . ASP A 1 569 ? -48.508 -1.137 3.971 1.00 78.25 569 ASP A C 1
ATOM 4285 O O . ASP A 1 569 ? -49.286 -2.017 4.339 1.00 78.25 569 ASP A O 1
ATOM 4289 N N . SER A 1 570 ? -47.300 -1.441 3.473 1.00 74.81 570 SER A N 1
ATOM 4290 C CA . SER A 1 570 ? -46.743 -2.799 3.394 1.00 74.81 570 SER A CA 1
ATOM 4291 C C . SER A 1 570 ? -45.942 -3.202 4.640 1.00 74.81 570 SER A C 1
ATOM 4293 O O . SER A 1 570 ? -45.396 -4.305 4.706 1.00 74.81 570 SER A O 1
ATOM 4295 N N . GLY A 1 571 ? -45.872 -2.320 5.640 1.00 74.62 571 GLY A N 1
ATOM 4296 C CA . GLY A 1 571 ? -45.102 -2.514 6.860 1.00 74.62 571 GLY A CA 1
ATOM 4297 C C . GLY A 1 571 ? -43.595 -2.369 6.659 1.00 74.62 571 GLY A C 1
ATOM 4298 O O . GLY A 1 571 ? -42.842 -2.723 7.564 1.00 74.62 571 GLY A O 1
ATOM 4299 N N . ARG A 1 572 ? -43.118 -1.867 5.515 1.00 76.19 572 ARG A N 1
ATOM 4300 C CA . ARG A 1 572 ? -41.694 -1.565 5.308 1.00 76.19 572 ARG A CA 1
ATOM 4301 C C . ARG A 1 572 ? -41.375 -0.213 5.917 1.00 76.19 572 ARG A C 1
ATOM 4303 O O . ARG A 1 572 ? -42.214 0.677 5.900 1.00 76.19 572 ARG A O 1
ATOM 4310 N N . LEU A 1 573 ? -40.169 -0.056 6.460 1.00 77.12 573 LEU A N 1
ATOM 4311 C CA . LEU A 1 573 ? -39.709 1.246 6.941 1.00 77.12 573 LEU A CA 1
ATOM 4312 C C . LEU A 1 573 ? -39.878 2.273 5.810 1.00 77.12 573 LEU A C 1
ATOM 4314 O O . LEU A 1 573 ? -39.369 2.045 4.710 1.00 77.12 573 LEU A O 1
ATOM 4318 N N . LEU A 1 574 ? -40.580 3.380 6.075 1.00 67.44 574 LEU A N 1
ATOM 4319 C CA . LEU A 1 574 ? -40.633 4.534 5.178 1.00 67.44 574 LEU A CA 1
ATOM 4320 C C . LEU A 1 574 ? -39.256 5.184 5.201 1.00 67.44 574 LEU A C 1
ATOM 4322 O O . LEU A 1 574 ? -39.007 6.178 5.882 1.00 67.44 574 LEU A O 1
ATOM 4326 N N . LEU A 1 575 ? -38.337 4.592 4.452 1.00 66.94 575 LEU A N 1
ATOM 4327 C CA . LEU A 1 575 ? -37.177 5.310 3.977 1.00 66.94 575 LEU A CA 1
ATOM 4328 C C . LEU A 1 575 ? -37.722 6.373 3.022 1.00 66.94 575 LEU A C 1
ATOM 4330 O O . LEU A 1 575 ? -38.544 6.019 2.173 1.00 66.94 575 LEU A O 1
ATOM 4334 N N . PRO A 1 576 ? -37.328 7.654 3.144 1.00 55.47 576 PRO A N 1
ATOM 4335 C CA . PRO A 1 576 ? -37.750 8.681 2.210 1.00 55.47 576 PRO A CA 1
ATOM 4336 C C . PRO A 1 576 ? -37.432 8.160 0.817 1.00 55.47 576 PRO A C 1
ATOM 4338 O O . PRO A 1 576 ? -36.265 7.939 0.471 1.00 55.47 576 PRO A O 1
ATOM 4341 N N . SER A 1 577 ? -38.501 7.872 0.076 1.00 45.59 577 SER A N 1
ATOM 4342 C CA . SER A 1 577 ? -38.473 7.342 -1.272 1.00 45.59 577 SER A CA 1
ATOM 4343 C C . SER A 1 577 ? -37.931 8.448 -2.159 1.00 45.59 577 SER A C 1
ATOM 4345 O O . SER A 1 577 ? -38.684 9.193 -2.783 1.00 45.59 577 SER A O 1
ATOM 4347 N N . SER A 1 578 ? -36.611 8.614 -2.160 1.00 45.84 578 SER A N 1
ATOM 4348 C CA . SER A 1 578 ? -35.942 9.430 -3.152 1.00 45.84 578 SER A CA 1
ATOM 4349 C C . SER A 1 578 ? -36.080 8.658 -4.458 1.00 45.84 578 SER A C 1
ATOM 4351 O O . SER A 1 578 ? -35.309 7.748 -4.746 1.00 45.84 578 SER A O 1
ATOM 4353 N N . GLY A 1 579 ? -37.119 8.981 -5.233 1.00 48.91 579 GLY A N 1
ATOM 4354 C CA . GLY A 1 579 ? -37.202 8.584 -6.640 1.00 48.91 579 GLY A CA 1
ATOM 4355 C C . GLY A 1 579 ? -35.970 9.047 -7.431 1.00 48.91 579 GLY A C 1
ATOM 4356 O O . GLY A 1 579 ? -35.672 8.505 -8.490 1.00 48.91 579 GLY A O 1
ATOM 4357 N N . GLU A 1 580 ? -35.209 9.993 -6.881 1.00 56.38 580 GLU A N 1
ATOM 4358 C CA . GLU A 1 580 ? -33.841 10.281 -7.277 1.00 56.38 580 GLU A CA 1
ATOM 4359 C C . GLU A 1 580 ? -32.897 9.216 -6.713 1.00 56.38 580 GLU A C 1
ATOM 4361 O O . GLU A 1 580 ? -32.713 9.079 -5.497 1.00 56.38 580 GLU A O 1
ATOM 4366 N N . ARG A 1 581 ? -32.291 8.452 -7.629 1.00 62.03 581 ARG A N 1
ATOM 4367 C CA . ARG A 1 581 ? -31.107 7.653 -7.315 1.00 62.03 581 ARG A CA 1
ATOM 4368 C C . ARG A 1 581 ? -30.088 8.561 -6.616 1.00 62.03 581 ARG A C 1
ATOM 4370 O O . ARG A 1 581 ? -29.964 9.720 -7.023 1.00 62.03 581 ARG A O 1
ATOM 4377 N N . PRO A 1 582 ? -29.358 8.052 -5.604 1.00 70.31 582 PRO A N 1
ATOM 4378 C CA . PRO A 1 582 ? -28.153 8.716 -5.134 1.00 70.31 582 PRO A CA 1
ATOM 4379 C C . PRO A 1 582 ? -27.334 9.149 -6.354 1.00 70.31 582 PRO A C 1
ATOM 4381 O O . PRO A 1 582 ? -27.291 8.446 -7.367 1.00 70.31 582 PRO A O 1
ATOM 4384 N N . SER A 1 583 ? -26.826 10.372 -6.292 1.00 79.00 583 SER A N 1
ATOM 4385 C CA . SER A 1 583 ? -25.967 10.931 -7.318 1.00 79.00 583 SER A CA 1
ATOM 4386 C C . SER A 1 583 ? -24.707 11.408 -6.628 1.00 79.00 583 SER A C 1
ATOM 4388 O O . SER A 1 583 ? -24.784 12.152 -5.644 1.00 79.00 583 SER A O 1
ATOM 4390 N N . LEU A 1 584 ? -23.549 11.048 -7.180 1.00 84.12 584 LEU A N 1
ATOM 4391 C CA . LEU A 1 584 ? -22.257 11.590 -6.760 1.00 84.12 584 LEU A CA 1
ATOM 4392 C C . LEU A 1 584 ? -22.211 13.121 -6.864 1.00 84.12 584 LEU A C 1
ATOM 4394 O O . LEU A 1 584 ? -21.410 13.749 -6.172 1.00 84.12 584 LEU A O 1
ATOM 4398 N N . GLY A 1 585 ? -23.094 13.737 -7.660 1.00 80.06 585 GLY A N 1
ATOM 4399 C CA . GLY A 1 585 ? -23.301 15.187 -7.703 1.00 80.06 585 GLY A CA 1
ATOM 4400 C C . GLY A 1 585 ? -23.650 15.799 -6.339 1.00 80.06 585 GLY A C 1
ATOM 4401 O O . GLY A 1 585 ? -23.241 16.923 -6.066 1.00 80.06 585 GLY A O 1
ATOM 4402 N N . ASN A 1 586 ? -24.295 15.036 -5.447 1.00 84.06 586 ASN A N 1
ATOM 4403 C CA . ASN A 1 586 ? -24.662 15.477 -4.096 1.00 84.06 586 ASN A CA 1
ATOM 4404 C C . ASN A 1 586 ? -23.497 15.420 -3.087 1.00 84.06 586 ASN A C 1
ATOM 4406 O O . ASN A 1 586 ? -23.660 15.849 -1.945 1.00 84.06 586 ASN A O 1
ATOM 4410 N N . LEU A 1 587 ? -22.321 14.900 -3.466 1.00 86.31 587 LEU A N 1
ATOM 4411 C CA . LEU A 1 587 ? -21.126 14.996 -2.624 1.00 86.31 587 LEU A CA 1
ATOM 4412 C C . LEU A 1 587 ? -20.636 16.445 -2.572 1.00 86.31 587 LEU A C 1
ATOM 4414 O O . LEU A 1 587 ? -20.401 17.081 -3.600 1.00 86.31 587 LEU A O 1
ATOM 4418 N N . THR A 1 588 ? -20.412 16.959 -1.365 1.00 84.94 588 THR A N 1
ATOM 4419 C CA . THR A 1 588 ? -19.792 18.276 -1.192 1.00 84.94 588 THR A CA 1
ATOM 4420 C C . THR A 1 588 ? -18.324 18.247 -1.650 1.00 84.94 588 THR A C 1
ATOM 4422 O O . THR A 1 588 ? -17.683 17.192 -1.595 1.00 84.94 588 THR A O 1
ATOM 4425 N N . PRO A 1 589 ? -17.729 19.391 -2.049 1.00 82.56 589 PRO A N 1
ATOM 4426 C CA . PRO A 1 589 ? -16.299 19.460 -2.362 1.00 82.56 589 PRO A CA 1
ATOM 4427 C C . PRO A 1 589 ? -15.413 18.954 -1.216 1.00 82.56 589 PRO A C 1
ATOM 4429 O O . PRO A 1 589 ? -14.438 18.249 -1.459 1.00 82.56 589 PRO A O 1
ATOM 4432 N N . ALA A 1 590 ? -15.803 19.235 0.033 1.00 80.94 590 ALA A N 1
ATOM 4433 C CA . ALA A 1 590 ? -15.128 18.719 1.219 1.00 80.94 590 ALA A CA 1
ATOM 4434 C C . ALA A 1 590 ? -15.186 17.183 1.292 1.00 80.94 590 ALA A C 1
ATOM 4436 O O . ALA A 1 590 ? -14.162 16.551 1.520 1.00 80.94 590 ALA A O 1
ATOM 4437 N N . ALA A 1 591 ? -16.342 16.561 1.030 1.00 83.94 591 ALA A N 1
ATOM 4438 C CA . ALA A 1 591 ? -16.452 15.102 1.010 1.00 83.94 591 ALA A CA 1
ATOM 4439 C C . ALA A 1 591 ? -15.595 14.470 -0.101 1.00 83.94 591 ALA A C 1
ATOM 4441 O O . ALA A 1 591 ? -14.893 13.493 0.150 1.00 83.94 591 ALA A O 1
ATOM 4442 N N . ARG A 1 592 ? -15.580 15.052 -1.310 1.00 85.94 592 ARG A N 1
ATOM 4443 C CA . ARG A 1 592 ? -14.702 14.589 -2.405 1.00 85.94 592 ARG A CA 1
ATOM 4444 C C . ARG A 1 592 ? -13.221 14.715 -2.043 1.00 85.94 592 ARG A C 1
ATOM 4446 O O . ARG A 1 592 ? -12.441 13.817 -2.350 1.00 85.94 592 ARG A O 1
ATOM 4453 N N . GLN A 1 593 ? -12.843 15.793 -1.357 1.00 81.06 593 GLN A N 1
ATOM 4454 C CA . GLN A 1 593 ? -11.486 15.971 -0.843 1.00 81.06 593 GLN A CA 1
ATOM 4455 C C . GLN A 1 593 ? -11.129 14.893 0.189 1.00 81.06 593 GLN A C 1
ATOM 4457 O O . GLN A 1 593 ? -10.037 14.345 0.144 1.00 81.06 593 GLN A O 1
ATOM 4462 N N . VAL A 1 594 ? -12.065 14.499 1.054 1.00 83.56 594 VAL A N 1
ATOM 4463 C CA . VAL A 1 594 ? -11.851 13.401 2.007 1.00 83.56 594 VAL A CA 1
ATOM 4464 C C . VAL A 1 594 ? -11.649 12.055 1.301 1.00 83.56 594 VAL A C 1
ATOM 4466 O O . VAL A 1 594 ? -10.756 11.309 1.697 1.00 83.56 594 VAL A O 1
ATOM 4469 N N . PHE A 1 595 ? -12.423 11.728 0.258 1.00 85.81 595 PHE A N 1
ATOM 4470 C CA . PHE A 1 595 ? -12.173 10.519 -0.548 1.00 85.81 595 PHE A CA 1
ATOM 4471 C C . PHE A 1 595 ? -10.762 10.531 -1.148 1.00 85.81 595 PHE A C 1
ATOM 4473 O O . PHE A 1 595 ? -10.051 9.526 -1.085 1.00 85.81 595 PHE A O 1
ATOM 4480 N N . ARG A 1 596 ? -10.326 11.691 -1.651 1.00 81.56 596 ARG A N 1
ATOM 4481 C CA . ARG A 1 596 ? -8.973 11.883 -2.176 1.00 81.56 596 ARG A CA 1
ATOM 4482 C C . ARG A 1 596 ? -7.916 11.663 -1.093 1.00 81.56 596 ARG A C 1
ATOM 4484 O O . ARG A 1 596 ? -6.978 10.908 -1.310 1.00 81.56 596 ARG A O 1
ATOM 4491 N N . ASP A 1 597 ? -8.083 12.275 0.073 1.00 76.94 597 ASP A N 1
ATOM 4492 C CA . ASP A 1 597 ? -7.043 12.313 1.105 1.00 76.94 597 ASP A CA 1
ATOM 4493 C C . ASP A 1 597 ? -6.982 11.028 1.942 1.00 76.94 597 ASP A C 1
ATOM 4495 O O . ASP A 1 597 ? -5.895 10.543 2.259 1.00 76.94 597 ASP A O 1
ATOM 4499 N N . LEU A 1 598 ? -8.134 10.447 2.295 1.00 78.19 598 LEU A N 1
ATOM 4500 C CA . LEU A 1 598 ? -8.206 9.239 3.126 1.00 78.19 598 LEU A CA 1
ATOM 4501 C C . LEU A 1 598 ? -8.170 7.949 2.313 1.00 78.19 598 LEU A C 1
ATOM 4503 O O . LEU A 1 598 ? -7.624 6.955 2.795 1.00 78.19 598 LEU A O 1
ATOM 4507 N N . LEU A 1 599 ? -8.776 7.954 1.123 1.00 81.75 599 LEU A N 1
ATOM 4508 C CA . LEU A 1 599 ? -8.973 6.754 0.306 1.00 81.75 599 LEU A CA 1
ATOM 4509 C C . LEU A 1 599 ? -8.194 6.801 -1.012 1.00 81.75 599 LEU A C 1
ATOM 4511 O O . LEU A 1 599 ? -8.213 5.843 -1.772 1.00 81.75 599 LEU A O 1
ATOM 4515 N N . SER A 1 600 ? -7.473 7.894 -1.288 1.00 80.81 600 SER A N 1
ATOM 4516 C CA . SER A 1 600 ? -6.703 8.054 -2.529 1.00 80.81 600 SER A CA 1
ATOM 4517 C C . SER A 1 600 ? -7.541 7.920 -3.804 1.00 80.81 600 SER A C 1
ATOM 4519 O O . SER A 1 600 ? -6.985 7.682 -4.875 1.00 80.81 600 SER A O 1
ATOM 4521 N N . VAL A 1 601 ? -8.862 8.098 -3.712 1.00 83.31 601 VAL A N 1
ATOM 4522 C CA . VAL A 1 601 ? -9.790 8.040 -4.845 1.00 83.31 601 VAL A CA 1
ATOM 4523 C C . VAL A 1 601 ? -10.366 9.425 -5.077 1.00 83.31 601 VAL A C 1
ATOM 4525 O O . VAL A 1 601 ? -10.956 10.033 -4.189 1.00 83.31 601 VAL A O 1
ATOM 4528 N N . GLU A 1 602 ? -10.219 9.929 -6.291 1.00 83.75 602 GLU A N 1
ATOM 4529 C CA . GLU A 1 602 ? -10.879 11.148 -6.729 1.00 83.75 602 GLU A CA 1
ATOM 4530 C C . GLU A 1 602 ? -12.190 10.770 -7.408 1.00 83.75 602 GLU A C 1
ATOM 4532 O O . GLU A 1 602 ? -12.191 10.100 -8.436 1.00 83.75 602 GLU A O 1
ATOM 4537 N N . LEU A 1 603 ? -13.310 11.167 -6.808 1.00 83.88 603 LEU A N 1
ATOM 4538 C CA . LEU A 1 603 ? -14.642 10.946 -7.362 1.00 83.88 603 LEU A CA 1
ATOM 4539 C C . LEU A 1 603 ? -15.064 12.168 -8.180 1.00 83.88 603 LEU A C 1
ATOM 4541 O O . LEU A 1 603 ? -15.079 13.283 -7.653 1.00 83.88 603 LEU A O 1
ATOM 4545 N N . GLY A 1 604 ? -15.437 11.960 -9.442 1.00 80.00 604 GLY A N 1
ATOM 4546 C CA . GLY A 1 604 ? -16.101 12.987 -10.242 1.00 80.00 604 GLY A CA 1
ATOM 4547 C C . GLY A 1 604 ? -17.610 13.066 -9.964 1.00 80.00 604 GLY A C 1
ATOM 4548 O O . GLY A 1 604 ? -18.137 12.399 -9.072 1.00 80.00 604 GLY A O 1
ATOM 4549 N N . GLU A 1 605 ? -18.323 13.912 -10.710 1.00 76.12 605 GLU A N 1
ATOM 4550 C CA . GLU A 1 605 ? -19.780 14.082 -10.554 1.00 76.12 605 GLU A CA 1
ATOM 4551 C C . GLU A 1 605 ? -20.587 12.916 -11.150 1.00 76.12 605 GLU A C 1
ATOM 4553 O O . GLU A 1 605 ? -21.719 12.671 -10.733 1.00 76.12 605 GLU A O 1
ATOM 4558 N N . GLY A 1 606 ? -20.003 12.179 -12.101 1.00 73.56 606 GLY A N 1
ATOM 4559 C CA . GLY A 1 606 ? -20.571 10.969 -12.697 1.00 73.56 606 GLY A CA 1
ATOM 4560 C C . GLY A 1 606 ? -19.810 9.701 -12.297 1.00 73.56 606 GLY A C 1
ATOM 4561 O O . GLY A 1 606 ? -18.621 9.752 -11.976 1.00 73.56 606 GLY A O 1
ATOM 4562 N N . ARG A 1 607 ? -20.476 8.541 -12.373 1.00 69.75 607 ARG A N 1
ATOM 4563 C CA . ARG A 1 607 ? -19.884 7.234 -12.015 1.00 69.75 607 ARG A CA 1
ATOM 4564 C C . ARG A 1 607 ? -18.618 6.888 -12.814 1.00 69.75 607 ARG A C 1
ATOM 4566 O O . ARG A 1 607 ? -17.702 6.278 -12.274 1.00 69.75 607 ARG A O 1
ATOM 4573 N N . ASP A 1 608 ? -18.527 7.348 -14.060 1.00 65.12 608 ASP A N 1
ATOM 4574 C CA . ASP A 1 608 ? -17.388 7.066 -14.947 1.00 65.12 608 ASP A CA 1
ATOM 4575 C C . ASP A 1 608 ? -16.228 8.067 -14.821 1.00 65.12 608 ASP A C 1
ATOM 4577 O O . ASP A 1 608 ? -15.207 7.909 -15.482 1.00 65.12 608 ASP A O 1
ATOM 4581 N N . THR A 1 609 ? -16.369 9.096 -13.981 1.00 65.75 609 THR A N 1
ATOM 4582 C CA . THR A 1 609 ? -15.445 10.249 -13.948 1.00 65.75 609 THR A CA 1
ATOM 4583 C C . THR A 1 609 ? -14.466 10.245 -12.772 1.00 65.75 609 THR A C 1
ATOM 4585 O O . THR A 1 609 ? -13.814 11.251 -12.519 1.00 65.75 609 THR A O 1
ATOM 4588 N N . GLY A 1 610 ? -14.365 9.143 -12.022 1.00 68.50 610 GLY A N 1
ATOM 4589 C CA . GLY A 1 610 ? -13.405 9.029 -10.921 1.00 68.50 610 GLY A CA 1
ATOM 4590 C C . GLY A 1 610 ? -12.110 8.291 -11.285 1.00 68.50 610 GLY A C 1
ATOM 4591 O O . GLY A 1 610 ? -12.074 7.508 -12.234 1.00 68.50 610 GLY A O 1
ATOM 4592 N N . ARG A 1 611 ? -11.039 8.529 -10.516 1.00 76.62 611 ARG A N 1
ATOM 4593 C CA . ARG A 1 611 ? -9.706 7.918 -10.692 1.00 76.62 611 ARG A CA 1
ATOM 4594 C C . ARG A 1 611 ? -9.048 7.568 -9.355 1.00 76.62 611 ARG A C 1
ATOM 4596 O O . ARG A 1 611 ? -9.353 8.168 -8.327 1.00 76.62 611 ARG A O 1
ATOM 4603 N N . LEU A 1 612 ? -8.110 6.624 -9.380 1.00 77.94 612 LEU A N 1
ATOM 4604 C CA . LEU A 1 612 ? -7.253 6.304 -8.238 1.00 77.94 612 LEU A CA 1
ATOM 4605 C C . LEU A 1 612 ? -5.974 7.153 -8.314 1.00 77.94 612 LEU A C 1
ATOM 4607 O O . LEU A 1 612 ? -5.180 6.988 -9.237 1.00 77.94 612 LEU A O 1
ATOM 4611 N N . ASN A 1 613 ? -5.768 8.042 -7.344 1.00 80.56 613 ASN A N 1
ATOM 4612 C CA . ASN A 1 613 ? -4.607 8.932 -7.280 1.00 80.56 613 ASN A CA 1
ATOM 4613 C C . ASN A 1 613 ? -3.374 8.222 -6.711 1.00 80.56 613 ASN A C 1
ATOM 4615 O O . ASN A 1 613 ? -2.266 8.475 -7.165 1.00 80.56 613 ASN A O 1
ATOM 4619 N N . ARG A 1 614 ? -3.541 7.283 -5.774 1.00 83.81 614 ARG A N 1
ATOM 4620 C CA . ARG A 1 614 ? -2.440 6.463 -5.247 1.00 83.81 614 ARG A CA 1
ATOM 4621 C C . ARG A 1 614 ? -2.801 4.990 -5.316 1.00 83.81 614 ARG A C 1
ATOM 4623 O O . ARG A 1 614 ? -3.855 4.590 -4.837 1.00 83.81 614 ARG A O 1
ATOM 4630 N N . GLY A 1 615 ? -1.910 4.178 -5.870 1.00 83.62 615 GLY A N 1
ATOM 4631 C CA . GLY A 1 615 ? -2.174 2.758 -6.070 1.00 83.62 615 GLY A CA 1
ATOM 4632 C C . GLY A 1 615 ? -0.922 1.945 -6.344 1.00 83.62 615 GLY A C 1
ATOM 4633 O O . GLY A 1 615 ? 0.203 2.434 -6.211 1.00 83.62 615 GLY A O 1
ATOM 4634 N N . THR A 1 616 ? -1.131 0.685 -6.726 1.00 82.75 616 THR A N 1
ATOM 4635 C CA . THR A 1 616 ? -0.058 -0.191 -7.202 1.00 82.75 616 THR A CA 1
ATOM 4636 C C . THR A 1 616 ? -0.256 -0.574 -8.662 1.00 82.75 616 THR A C 1
ATOM 4638 O O . THR A 1 616 ? -1.381 -0.746 -9.109 1.00 82.75 616 THR A O 1
ATOM 4641 N N . VAL A 1 617 ? 0.820 -0.727 -9.427 1.00 83.75 617 VAL A N 1
ATOM 4642 C CA . VAL A 1 617 ? 0.740 -1.195 -10.816 1.00 83.75 617 VAL A CA 1
ATOM 4643 C C . VAL A 1 617 ? 0.551 -2.712 -10.830 1.00 83.75 617 VAL A C 1
ATOM 4645 O O . VAL A 1 617 ? 1.296 -3.452 -10.177 1.00 83.75 617 VAL A O 1
ATOM 4648 N N . ARG A 1 618 ? -0.455 -3.189 -11.568 1.00 77.38 618 ARG A N 1
ATOM 4649 C CA . ARG A 1 618 ? -0.845 -4.605 -11.673 1.00 77.38 618 ARG A CA 1
ATOM 4650 C C . ARG A 1 618 ? -1.225 -4.951 -13.120 1.00 77.38 618 ARG A C 1
ATOM 4652 O O . ARG A 1 618 ? -1.026 -4.132 -14.011 1.00 77.38 618 ARG A O 1
ATOM 4659 N N . GLY A 1 619 ? -1.701 -6.175 -13.347 1.00 83.94 619 GLY A N 1
ATOM 4660 C CA . GLY A 1 619 ? -2.257 -6.599 -14.636 1.00 83.94 619 GLY A CA 1
ATOM 4661 C C . GLY A 1 619 ? -1.261 -6.589 -15.799 1.00 83.94 619 GLY A C 1
ATOM 4662 O O . GLY A 1 619 ? -0.063 -6.830 -15.611 1.00 83.94 619 GLY A O 1
ATOM 4663 N N . GLU A 1 620 ? -1.778 -6.316 -16.998 1.00 84.06 620 GLU A N 1
ATOM 4664 C CA . GLU A 1 620 ? -0.999 -6.210 -18.238 1.00 84.06 620 GLU A CA 1
ATOM 4665 C C . GLU A 1 620 ? 0.075 -5.127 -18.112 1.00 84.06 620 GLU A C 1
ATOM 4667 O O . GLU A 1 620 ? 1.236 -5.382 -18.429 1.00 84.06 620 GLU A O 1
ATOM 4672 N N . LEU A 1 621 ? -0.268 -3.973 -17.521 1.00 87.19 621 LEU A N 1
ATOM 4673 C CA . LEU A 1 621 ? 0.683 -2.885 -17.296 1.00 87.19 621 LEU A CA 1
ATOM 4674 C C . LEU A 1 621 ? 1.917 -3.360 -16.509 1.00 87.19 621 LEU A C 1
ATOM 4676 O O . LEU A 1 621 ? 3.047 -3.156 -16.955 1.00 87.19 621 LEU A O 1
ATOM 4680 N N . ARG A 1 622 ? 1.731 -4.066 -15.383 1.00 90.44 622 ARG A N 1
ATOM 4681 C CA . ARG A 1 622 ? 2.854 -4.642 -14.617 1.00 90.44 622 ARG A CA 1
ATOM 4682 C C . ARG A 1 622 ? 3.648 -5.649 -15.446 1.00 90.44 622 ARG A C 1
ATOM 4684 O O . ARG A 1 622 ? 4.876 -5.630 -15.386 1.00 90.44 622 ARG A O 1
ATOM 4691 N N . ASN A 1 623 ? 2.971 -6.525 -16.185 1.00 89.56 623 ASN A N 1
ATOM 4692 C CA . ASN A 1 623 ? 3.626 -7.561 -16.984 1.00 89.56 623 ASN A CA 1
ATOM 4693 C C . ASN A 1 623 ? 4.508 -6.950 -18.082 1.00 89.56 623 ASN A C 1
ATOM 4695 O O . ASN A 1 623 ? 5.650 -7.379 -18.256 1.00 89.56 623 ASN A O 1
ATOM 4699 N N . THR A 1 624 ? 4.023 -5.911 -18.770 1.00 91.56 624 THR A N 1
ATOM 4700 C CA . THR A 1 624 ? 4.804 -5.147 -19.749 1.00 91.56 624 THR A CA 1
ATOM 4701 C C . THR A 1 624 ? 6.040 -4.536 -19.099 1.00 91.56 624 THR A C 1
ATOM 4703 O O . THR A 1 624 ? 7.147 -4.679 -19.617 1.00 91.56 624 THR A O 1
ATOM 4706 N N . MET A 1 625 ? 5.883 -3.906 -17.932 1.00 92.62 625 MET A N 1
ATOM 4707 C CA . MET A 1 625 ? 7.012 -3.313 -17.213 1.00 92.62 625 MET A CA 1
ATOM 4708 C C . MET A 1 625 ? 8.034 -4.355 -16.760 1.00 92.62 625 MET A C 1
ATOM 4710 O O . MET A 1 625 ? 9.235 -4.131 -16.883 1.00 92.62 625 MET A O 1
ATOM 4714 N N . GLU A 1 626 ? 7.579 -5.506 -16.268 1.00 92.81 626 GLU A N 1
ATOM 4715 C CA . GLU A 1 626 ? 8.464 -6.599 -15.871 1.00 92.81 626 GLU A CA 1
ATOM 4716 C C . GLU A 1 626 ? 9.219 -7.174 -17.080 1.00 92.81 626 GLU A C 1
ATOM 4718 O O . GLU A 1 626 ? 10.397 -7.509 -16.976 1.00 92.81 626 GLU A O 1
ATOM 4723 N N . GLY A 1 627 ? 8.578 -7.223 -18.252 1.00 91.50 627 GLY A N 1
ATOM 4724 C CA . GLY A 1 627 ? 9.233 -7.574 -19.512 1.00 91.50 627 GLY A CA 1
ATOM 4725 C C . GLY A 1 627 ? 10.364 -6.614 -19.891 1.00 91.50 627 GLY A C 1
ATOM 4726 O O . GLY A 1 627 ? 11.395 -7.064 -20.387 1.00 91.50 627 GLY A O 1
ATOM 4727 N N . ILE A 1 628 ? 10.201 -5.317 -19.614 1.00 89.06 628 ILE A N 1
ATOM 4728 C CA . ILE A 1 628 ? 11.230 -4.291 -19.844 1.00 89.06 628 ILE A CA 1
ATOM 4729 C C . ILE A 1 628 ? 12.359 -4.413 -18.810 1.00 89.06 628 ILE A C 1
ATOM 4731 O O . ILE A 1 628 ? 13.527 -4.367 -19.182 1.00 89.06 628 ILE A O 1
ATOM 4735 N N . LEU A 1 629 ? 12.037 -4.654 -17.532 1.00 90.94 629 LEU A N 1
ATOM 4736 C CA . LEU A 1 629 ? 13.034 -4.870 -16.471 1.00 90.94 629 LEU A CA 1
ATOM 4737 C C . LEU A 1 629 ? 13.962 -6.060 -16.730 1.00 90.94 629 LEU A C 1
ATOM 4739 O O . LEU A 1 629 ? 15.120 -6.050 -16.320 1.00 90.94 629 LEU A O 1
ATOM 4743 N N . LYS A 1 630 ? 13.466 -7.094 -17.409 1.00 92.56 630 LYS A N 1
ATOM 4744 C CA . LYS A 1 630 ? 14.252 -8.291 -17.733 1.00 92.56 630 LYS A CA 1
ATOM 4745 C C . LYS A 1 630 ? 15.301 -8.058 -18.823 1.00 92.56 630 LYS A C 1
ATOM 4747 O O . LYS A 1 630 ? 16.095 -8.961 -19.072 1.00 92.56 630 LYS A O 1
ATOM 4752 N N . GLN A 1 631 ? 15.323 -6.890 -19.468 1.00 90.25 631 GLN A N 1
ATOM 4753 C CA . GLN A 1 631 ? 16.209 -6.582 -20.591 1.00 90.25 631 GLN A CA 1
ATOM 4754 C C . GLN A 1 631 ? 17.360 -5.658 -20.156 1.00 90.25 631 GLN A C 1
ATOM 4756 O O . GLN A 1 631 ? 17.234 -4.437 -20.266 1.00 90.25 631 GLN A O 1
ATOM 4761 N N . PRO A 1 632 ? 18.498 -6.203 -19.680 1.00 89.06 632 PRO A N 1
ATOM 4762 C CA . PRO A 1 632 ? 19.661 -5.384 -19.366 1.00 89.06 632 PRO A CA 1
ATOM 4763 C C . PRO A 1 632 ? 20.236 -4.745 -20.630 1.00 89.06 632 PRO A C 1
ATOM 4765 O O . PRO A 1 632 ? 20.248 -5.338 -21.712 1.00 89.06 632 PRO A O 1
ATOM 4768 N N . THR A 1 633 ? 20.817 -3.562 -20.471 1.00 89.06 633 THR A N 1
ATOM 4769 C CA . THR A 1 633 ? 21.648 -2.966 -21.523 1.00 89.06 633 THR A CA 1
ATOM 4770 C C . THR A 1 633 ? 22.933 -3.778 -21.710 1.00 89.06 633 THR A C 1
ATOM 4772 O O . THR A 1 633 ? 23.515 -4.286 -20.751 1.00 89.06 633 THR A O 1
ATOM 4775 N N . THR A 1 634 ? 23.387 -3.940 -22.953 1.00 89.50 634 THR A N 1
ATOM 4776 C CA . THR A 1 634 ? 24.538 -4.808 -23.270 1.00 89.50 634 THR A CA 1
ATOM 4777 C C . THR A 1 634 ? 25.815 -4.041 -23.599 1.00 89.50 634 THR A C 1
ATOM 4779 O O . THR A 1 634 ? 26.905 -4.590 -23.454 1.00 89.50 634 THR A O 1
ATOM 4782 N N . GLU A 1 635 ? 25.694 -2.792 -24.044 1.00 95.38 635 GLU A N 1
ATOM 4783 C CA . GLU A 1 635 ? 26.825 -1.936 -24.417 1.00 95.38 635 GLU A CA 1
ATOM 4784 C C . GLU A 1 635 ? 27.579 -1.448 -23.173 1.00 95.38 635 GLU A C 1
ATOM 4786 O O . GLU A 1 635 ? 26.969 -1.124 -22.150 1.00 95.38 635 GLU A O 1
ATOM 4791 N N . ILE A 1 636 ? 28.912 -1.414 -23.256 1.00 96.69 636 ILE A N 1
ATOM 4792 C CA . ILE A 1 636 ? 29.806 -1.066 -22.145 1.00 96.69 636 ILE A CA 1
ATOM 4793 C C . ILE A 1 636 ? 30.779 0.048 -22.537 1.00 96.69 636 ILE A C 1
ATOM 4795 O O . ILE A 1 636 ? 31.199 0.149 -23.689 1.00 96.69 636 ILE A O 1
ATOM 4799 N N . VAL A 1 637 ? 31.179 0.848 -21.553 1.00 97.12 637 VAL A N 1
ATOM 4800 C CA . VAL A 1 637 ? 32.158 1.932 -21.677 1.00 97.12 637 VAL A CA 1
ATOM 4801 C C . VAL A 1 637 ? 33.295 1.682 -20.692 1.00 97.12 637 VAL A C 1
ATOM 4803 O O . VAL A 1 637 ? 33.058 1.412 -19.515 1.00 97.12 637 VAL A O 1
ATOM 4806 N N . ALA A 1 638 ? 34.533 1.782 -21.179 1.00 96.31 638 ALA A N 1
ATOM 4807 C CA . ALA A 1 638 ? 35.728 1.722 -20.344 1.00 96.31 638 ALA A CA 1
ATOM 4808 C C . ALA A 1 638 ? 36.034 3.096 -19.727 1.00 96.31 638 ALA A C 1
ATOM 4810 O O . ALA A 1 638 ? 36.001 4.122 -20.415 1.00 96.31 638 ALA A O 1
ATOM 4811 N N . LEU A 1 639 ? 36.351 3.100 -18.436 1.00 96.88 639 LEU A N 1
ATOM 4812 C CA . LEU A 1 639 ? 36.743 4.272 -17.658 1.00 96.88 639 LEU A CA 1
ATOM 4813 C C . LEU A 1 639 ? 38.283 4.367 -17.550 1.00 96.88 639 LEU A C 1
ATOM 4815 O O . LEU A 1 639 ? 38.980 3.393 -17.848 1.00 96.88 639 LEU A O 1
ATOM 4819 N N . PRO A 1 640 ? 38.845 5.539 -17.189 1.00 91.81 640 PRO A N 1
ATOM 4820 C CA . PRO A 1 640 ? 40.286 5.803 -17.263 1.00 91.81 640 PRO A CA 1
ATOM 4821 C C . PRO A 1 640 ? 41.185 4.832 -16.479 1.00 91.81 640 PRO A C 1
ATOM 4823 O O . PRO A 1 640 ? 42.288 4.538 -16.937 1.00 91.81 640 PRO A O 1
ATOM 4826 N N . GLY A 1 641 ? 40.737 4.329 -15.330 1.00 89.25 641 GLY A N 1
ATOM 4827 C CA . GLY A 1 641 ? 41.446 3.359 -14.489 1.00 89.25 641 GLY A CA 1
ATOM 4828 C C . GLY A 1 641 ? 41.197 1.892 -14.855 1.00 89.25 641 GLY A C 1
ATOM 4829 O O . GLY A 1 641 ? 41.715 1.002 -14.182 1.00 89.25 641 GLY A O 1
ATOM 4830 N N . GLY A 1 642 ? 40.470 1.623 -15.944 1.00 92.69 642 GLY A N 1
ATOM 4831 C CA . GLY A 1 642 ? 40.217 0.277 -16.461 1.00 92.69 642 GLY A CA 1
ATOM 4832 C C . GLY A 1 642 ? 38.913 -0.364 -15.983 1.00 92.69 642 GLY A C 1
ATOM 4833 O O . GLY A 1 642 ? 38.601 -1.466 -16.437 1.00 92.69 642 GLY A O 1
ATOM 4834 N N . ALA A 1 643 ? 38.132 0.305 -15.127 1.00 95.69 643 ALA A N 1
ATOM 4835 C CA . ALA A 1 643 ? 36.773 -0.134 -14.821 1.00 95.69 643 ALA A CA 1
ATOM 4836 C C . ALA A 1 643 ? 35.879 -0.100 -16.074 1.00 95.69 643 ALA A C 1
ATOM 4838 O O . ALA A 1 643 ? 36.085 0.699 -16.991 1.00 95.69 643 ALA A O 1
ATOM 4839 N N . VAL A 1 644 ? 34.857 -0.954 -16.103 1.00 97.19 644 VAL A N 1
ATOM 4840 C CA . VAL A 1 644 ? 33.851 -0.989 -17.171 1.00 97.19 644 VAL A CA 1
ATOM 4841 C C . VAL A 1 644 ? 32.461 -0.848 -16.572 1.00 97.19 644 VAL A C 1
ATOM 4843 O O . VAL A 1 644 ? 32.137 -1.498 -15.583 1.00 97.19 644 VAL A O 1
ATOM 4846 N N . VAL A 1 645 ? 31.639 -0.005 -17.187 1.00 97.81 645 VAL A N 1
ATOM 4847 C CA . VAL A 1 645 ? 30.236 0.226 -16.808 1.00 97.81 645 VAL A CA 1
ATOM 4848 C C . VAL A 1 645 ? 29.347 0.121 -18.039 1.00 97.81 645 VAL A C 1
ATOM 4850 O O . VAL A 1 645 ? 29.844 0.191 -19.164 1.00 97.81 645 VAL A O 1
ATOM 4853 N N . SER A 1 646 ? 28.034 -0.034 -17.862 1.00 97.50 646 SER A N 1
ATOM 4854 C CA . SER A 1 646 ? 27.110 0.051 -18.998 1.00 97.50 646 SER A CA 1
ATOM 4855 C C . SER A 1 646 ? 27.121 1.452 -19.629 1.00 97.50 646 SER A C 1
ATOM 4857 O O . SER A 1 646 ? 27.298 2.468 -18.949 1.00 97.50 646 SER A O 1
ATOM 4859 N N . GLU A 1 647 ? 26.911 1.526 -20.944 1.00 97.06 647 GLU A N 1
ATOM 4860 C CA . GLU A 1 647 ? 26.887 2.805 -21.663 1.00 97.06 647 GLU A CA 1
ATOM 4861 C C . GLU A 1 647 ? 25.745 3.719 -21.196 1.00 97.06 647 GLU A C 1
ATOM 4863 O O . GLU A 1 647 ? 25.921 4.936 -21.103 1.00 97.06 647 GLU A O 1
ATOM 4868 N N . GLN A 1 648 ? 24.582 3.149 -20.871 1.00 96.31 648 GLN A N 1
ATOM 4869 C CA . GLN A 1 648 ? 23.434 3.933 -20.411 1.00 96.31 648 GLN A CA 1
ATOM 4870 C C . GLN A 1 648 ? 23.654 4.492 -19.004 1.00 96.31 648 GLN A C 1
ATOM 4872 O O . GLN A 1 648 ? 23.397 5.674 -18.790 1.00 96.31 648 GLN A O 1
ATOM 4877 N N . PHE A 1 649 ? 24.219 3.703 -18.081 1.00 97.44 649 PHE A N 1
ATOM 4878 C CA . PHE A 1 649 ? 24.624 4.204 -16.764 1.00 97.44 649 PHE A CA 1
ATOM 4879 C C . PHE A 1 649 ? 25.632 5.351 -16.894 1.00 97.44 649 PHE A C 1
ATOM 4881 O O . PHE A 1 649 ? 25.476 6.388 -16.255 1.00 97.44 649 PHE A O 1
ATOM 4888 N N . TYR A 1 650 ? 26.628 5.207 -17.775 1.00 97.88 650 TYR A N 1
ATOM 4889 C CA . TYR A 1 650 ? 27.604 6.262 -18.052 1.00 97.88 650 TYR A CA 1
ATOM 4890 C C . TYR A 1 650 ? 26.943 7.549 -18.575 1.00 97.88 650 TYR A C 1
ATOM 4892 O O . TYR A 1 650 ? 27.204 8.636 -18.056 1.00 97.88 650 TYR A O 1
ATOM 4900 N N . LYS A 1 651 ? 26.062 7.441 -19.578 1.00 96.88 651 LYS A N 1
ATOM 4901 C CA . LYS A 1 651 ? 25.334 8.588 -20.150 1.00 96.88 651 LYS A CA 1
ATOM 4902 C C . LYS A 1 651 ? 24.455 9.286 -19.116 1.00 96.88 651 LYS A C 1
ATOM 4904 O O . LYS A 1 651 ? 24.407 10.514 -19.098 1.00 96.88 651 LYS A O 1
ATOM 4909 N N . ASP A 1 652 ? 23.791 8.522 -18.260 1.00 96.38 652 ASP A N 1
ATOM 4910 C CA . ASP A 1 652 ? 22.912 9.061 -17.226 1.00 96.38 652 ASP A CA 1
ATOM 4911 C C . ASP A 1 652 ? 23.706 9.714 -16.094 1.00 96.38 652 ASP A C 1
ATOM 4913 O O . ASP A 1 652 ? 23.373 10.823 -15.681 1.00 96.38 652 ASP A O 1
ATOM 4917 N N . ALA A 1 653 ? 24.830 9.126 -15.680 1.00 96.50 653 ALA A N 1
ATOM 4918 C CA . ALA A 1 653 ? 25.753 9.773 -14.752 1.00 96.50 653 ALA A CA 1
ATOM 4919 C C . ALA A 1 653 ? 26.290 11.104 -15.307 1.00 96.50 653 ALA A C 1
ATOM 4921 O O . ALA A 1 653 ? 26.355 12.100 -14.592 1.00 96.50 653 ALA A O 1
ATOM 4922 N N . MET A 1 654 ? 26.596 11.176 -16.608 1.00 96.38 654 MET A N 1
ATOM 4923 C CA . MET A 1 654 ? 27.009 12.430 -17.256 1.00 96.38 654 MET A CA 1
ATOM 4924 C C . MET A 1 654 ? 25.922 13.517 -17.232 1.00 96.38 654 MET A C 1
ATOM 4926 O O . MET A 1 654 ? 26.260 14.700 -17.271 1.00 96.38 654 MET A O 1
ATOM 4930 N N . ARG A 1 655 ? 24.644 13.128 -17.134 1.00 93.75 655 ARG A N 1
ATOM 4931 C CA . ARG A 1 655 ? 23.478 14.016 -16.979 1.00 93.75 655 ARG A CA 1
ATOM 4932 C C . ARG A 1 655 ? 23.113 14.288 -15.514 1.00 93.75 655 ARG A C 1
ATOM 4934 O O . ARG A 1 655 ? 22.041 14.827 -15.261 1.00 93.75 655 ARG A O 1
ATOM 4941 N N . CYS A 1 656 ? 23.970 13.904 -14.567 1.00 93.69 656 CYS A N 1
ATOM 4942 C CA . CYS A 1 656 ? 23.715 13.995 -13.128 1.00 93.69 656 CYS A CA 1
ATOM 4943 C C . CYS A 1 656 ? 22.493 13.183 -12.664 1.00 93.69 656 CYS A C 1
ATOM 4945 O O . CYS A 1 656 ? 21.802 13.582 -11.728 1.00 93.69 656 CYS A O 1
ATOM 4947 N N . PHE A 1 657 ? 22.207 12.045 -13.306 1.00 93.94 657 PHE A N 1
ATOM 4948 C CA . PHE A 1 657 ? 21.175 11.125 -12.831 1.00 93.94 657 PHE A CA 1
ATOM 4949 C C . PHE A 1 657 ? 21.525 10.626 -11.426 1.00 93.94 657 PHE A C 1
ATOM 4951 O O . PHE A 1 657 ? 22.662 10.228 -11.152 1.00 93.94 657 PHE A O 1
ATOM 4958 N N . GLU A 1 658 ? 20.553 10.633 -10.520 1.00 95.69 658 GLU A N 1
ATOM 4959 C CA . GLU A 1 658 ? 20.829 10.352 -9.121 1.00 95.69 658 GLU A CA 1
ATOM 4960 C C . GLU A 1 658 ? 20.914 8.844 -8.840 1.00 95.69 658 GLU A C 1
ATOM 4962 O O . GLU A 1 658 ? 19.930 8.105 -8.921 1.00 95.69 658 GLU A O 1
ATOM 4967 N N . PHE A 1 659 ? 22.113 8.395 -8.467 1.00 97.81 659 PHE A N 1
ATOM 4968 C CA . PHE A 1 659 ? 22.389 7.039 -7.999 1.00 97.81 659 PHE A CA 1
ATOM 4969 C C . PHE A 1 659 ? 22.764 7.095 -6.521 1.00 97.81 659 PHE A C 1
ATOM 4971 O O . PHE A 1 659 ? 23.627 7.892 -6.154 1.00 97.81 659 PHE A O 1
ATOM 4978 N N . ARG A 1 660 ? 22.159 6.259 -5.674 1.00 98.00 660 ARG A N 1
ATOM 4979 C CA . ARG A 1 660 ? 22.392 6.262 -4.221 1.00 98.00 660 ARG A CA 1
ATOM 4980 C C . ARG A 1 660 ? 22.726 4.887 -3.655 1.00 98.00 660 ARG A C 1
ATOM 4982 O O . ARG A 1 660 ? 22.262 3.868 -4.156 1.00 98.00 660 ARG A O 1
ATOM 4989 N N . LEU A 1 661 ? 23.497 4.880 -2.576 1.00 97.00 661 LEU A N 1
ATOM 4990 C CA . LEU A 1 661 ? 23.779 3.714 -1.736 1.00 97.00 661 LEU A CA 1
ATOM 4991 C C . LEU A 1 661 ? 22.804 3.634 -0.542 1.00 97.00 661 LEU A C 1
ATOM 4993 O O . LEU A 1 661 ? 22.056 4.591 -0.288 1.00 97.00 661 LEU A O 1
ATOM 4997 N N . PRO A 1 662 ? 22.797 2.522 0.224 1.00 92.00 662 PRO A N 1
ATOM 4998 C CA . PRO A 1 662 ? 22.032 2.445 1.465 1.00 92.00 662 PRO A CA 1
ATOM 4999 C C . PRO A 1 662 ? 22.387 3.604 2.407 1.00 92.00 662 PRO A C 1
ATOM 5001 O O . PRO A 1 662 ? 23.553 3.948 2.558 1.00 92.00 662 PRO A O 1
ATOM 5004 N N . GLY A 1 663 ? 21.381 4.218 3.035 1.00 87.88 663 GLY A N 1
ATOM 5005 C CA . GLY A 1 663 ? 21.565 5.415 3.871 1.00 87.88 663 GLY A CA 1
ATOM 5006 C C . GLY A 1 663 ? 21.380 6.744 3.130 1.00 87.88 663 GLY A C 1
ATOM 5007 O O . GLY A 1 663 ? 21.305 7.786 3.773 1.00 87.88 663 GLY A O 1
ATOM 5008 N N . GLY A 1 664 ? 21.212 6.713 1.802 1.00 91.19 664 GLY A N 1
ATOM 5009 C CA . GLY A 1 664 ? 20.869 7.889 0.999 1.00 91.19 664 GLY A CA 1
ATOM 5010 C C . GLY A 1 664 ? 22.069 8.685 0.485 1.00 91.19 664 GLY A C 1
ATOM 5011 O O . GLY A 1 664 ? 21.875 9.758 -0.077 1.00 91.19 664 GLY A O 1
ATOM 5012 N N . GLU A 1 665 ? 23.285 8.165 0.645 1.00 94.38 665 GLU A N 1
ATOM 5013 C CA . GLU A 1 665 ? 24.499 8.763 0.091 1.00 94.38 665 GLU A CA 1
ATOM 5014 C C . GLU A 1 665 ? 24.519 8.657 -1.438 1.00 94.38 665 GLU A C 1
ATOM 5016 O O . GLU A 1 665 ? 24.265 7.582 -1.988 1.00 94.38 665 GLU A O 1
ATOM 5021 N N . SER A 1 666 ? 24.886 9.738 -2.130 1.00 96.44 666 SER A N 1
ATOM 5022 C CA . SER A 1 666 ? 25.118 9.705 -3.578 1.00 96.44 666 SER A CA 1
ATOM 5023 C C . SER A 1 666 ? 26.280 8.771 -3.907 1.00 96.44 666 SER A C 1
ATOM 5025 O O . SER A 1 666 ? 27.350 8.876 -3.309 1.00 96.44 666 SER A O 1
ATOM 5027 N N . LEU A 1 667 ? 26.081 7.867 -4.868 1.00 97.88 667 LEU A N 1
ATOM 5028 C CA . LEU A 1 667 ? 27.099 6.940 -5.366 1.00 97.88 667 LEU A CA 1
ATOM 5029 C C . LEU A 1 667 ? 28.231 7.702 -6.065 1.00 97.88 667 LEU A C 1
ATOM 5031 O O . LEU A 1 667 ? 29.406 7.425 -5.828 1.00 97.88 667 LEU A O 1
ATOM 5035 N N . ILE A 1 668 ? 27.856 8.680 -6.893 1.00 97.81 668 ILE A N 1
ATOM 5036 C CA . ILE A 1 668 ? 28.753 9.547 -7.659 1.00 97.81 668 ILE A CA 1
ATOM 5037 C C . ILE A 1 668 ? 28.722 10.942 -7.036 1.00 97.81 668 ILE A C 1
ATOM 5039 O O . ILE A 1 668 ? 27.655 11.466 -6.712 1.00 97.81 668 ILE A O 1
ATOM 5043 N N . ASP A 1 669 ? 29.899 11.535 -6.865 1.00 96.44 669 ASP A N 1
ATOM 5044 C CA . ASP A 1 669 ? 30.035 12.900 -6.368 1.00 96.44 669 ASP A CA 1
ATOM 5045 C C . ASP A 1 669 ? 29.807 13.916 -7.496 1.00 96.44 669 ASP A C 1
ATOM 5047 O O . ASP A 1 669 ? 30.687 14.169 -8.326 1.00 96.44 669 ASP A O 1
ATOM 5051 N N . TYR A 1 670 ? 28.610 14.500 -7.502 1.00 96.00 670 TYR A N 1
ATOM 5052 C CA . TYR A 1 670 ? 28.207 15.561 -8.423 1.00 96.00 670 TYR A CA 1
ATOM 5053 C C . TYR A 1 670 ? 28.516 16.975 -7.910 1.00 96.00 670 TYR A C 1
ATOM 5055 O O . TYR A 1 670 ? 28.073 17.948 -8.526 1.00 96.00 670 TYR A O 1
ATOM 5063 N N . GLY A 1 671 ? 29.265 17.127 -6.807 1.00 92.19 671 GLY A N 1
ATOM 5064 C CA . GLY A 1 671 ? 29.808 18.428 -6.416 1.00 92.19 671 GLY A CA 1
ATOM 5065 C C . GLY A 1 671 ? 30.520 19.068 -7.606 1.00 92.19 671 GLY A C 1
ATOM 5066 O O . GLY A 1 671 ? 31.104 18.353 -8.413 1.00 92.19 671 GLY A O 1
ATOM 5067 N N . ASP A 1 672 ? 30.403 20.386 -7.787 1.00 93.44 672 ASP A N 1
ATOM 5068 C CA . ASP A 1 672 ? 31.125 21.152 -8.820 1.00 93.44 672 ASP A CA 1
ATOM 5069 C C . ASP A 1 672 ? 31.056 20.611 -10.275 1.00 93.44 672 ASP A C 1
ATOM 5071 O O . ASP A 1 672 ? 31.809 21.069 -11.137 1.00 93.44 672 ASP A O 1
ATOM 5075 N N . TRP A 1 673 ? 30.115 19.703 -10.587 1.00 95.25 673 TRP A N 1
ATOM 5076 C CA . TRP A 1 673 ? 30.109 18.885 -11.810 1.00 95.25 673 TRP A CA 1
ATOM 5077 C C . TRP A 1 673 ? 30.201 19.703 -13.095 1.00 95.25 673 TRP A C 1
ATOM 5079 O O . TRP A 1 673 ? 30.924 19.338 -14.025 1.00 95.25 673 TRP A O 1
ATOM 5089 N N . GLU A 1 674 ? 29.506 20.840 -13.134 1.00 93.44 674 GLU A N 1
ATOM 5090 C CA . GLU A 1 674 ? 29.459 21.756 -14.276 1.00 93.44 674 GLU A CA 1
ATOM 5091 C C . GLU A 1 674 ? 30.828 22.352 -14.631 1.00 93.44 674 GLU A C 1
ATOM 5093 O O . GLU A 1 674 ? 31.076 22.640 -15.800 1.00 93.44 674 GLU A O 1
ATOM 5098 N N . THR A 1 675 ? 31.741 22.458 -13.660 1.00 93.94 675 THR A N 1
ATOM 5099 C CA . THR A 1 675 ? 33.084 23.040 -13.840 1.00 93.94 675 THR A CA 1
ATOM 5100 C C . THR A 1 675 ? 34.164 22.025 -14.223 1.00 93.94 675 THR A C 1
ATOM 5102 O O . THR A 1 675 ? 35.234 22.421 -14.684 1.00 93.94 675 THR A O 1
ATOM 5105 N N . LEU A 1 676 ? 33.883 20.727 -14.081 1.00 94.38 676 LEU A N 1
ATOM 5106 C CA . LEU A 1 676 ? 34.848 19.652 -14.322 1.00 94.38 676 LEU A CA 1
ATOM 5107 C C . LEU A 1 676 ? 35.013 19.314 -15.805 1.00 94.38 676 LEU A C 1
ATOM 5109 O O . LEU A 1 676 ? 34.048 19.314 -16.578 1.00 94.38 676 LEU A O 1
ATOM 5113 N N . GLY A 1 677 ? 36.228 18.907 -16.177 1.00 96.06 677 GLY A N 1
ATOM 5114 C CA . GLY A 1 677 ? 36.504 18.321 -17.488 1.00 96.06 677 GLY A CA 1
ATOM 5115 C C . GLY A 1 677 ? 35.947 16.897 -17.634 1.00 96.06 677 GLY A C 1
ATOM 5116 O O . GLY A 1 677 ? 35.691 16.197 -16.655 1.00 96.06 677 GLY A O 1
ATOM 5117 N N . GLU A 1 678 ? 35.804 16.412 -18.872 1.00 95.50 678 GLU A N 1
ATOM 5118 C CA . GLU A 1 678 ? 35.263 15.066 -19.146 1.00 95.50 678 GLU A CA 1
ATOM 5119 C C . GLU A 1 678 ? 36.075 13.945 -18.469 1.00 95.50 678 GLU A C 1
ATOM 5121 O O . GLU A 1 678 ? 35.498 12.994 -17.941 1.00 95.50 678 GLU A O 1
ATOM 5126 N N . THR A 1 679 ? 37.407 14.063 -18.440 1.00 96.00 679 THR A N 1
ATOM 5127 C CA . THR A 1 679 ? 38.298 13.093 -17.778 1.00 96.00 679 THR A CA 1
ATOM 5128 C C . THR A 1 679 ? 38.046 13.016 -16.272 1.00 96.00 679 THR A C 1
ATOM 5130 O O . THR A 1 679 ? 38.007 11.921 -15.715 1.00 96.00 679 THR A O 1
ATOM 5133 N N . GLU A 1 680 ? 37.836 14.156 -15.612 1.00 97.19 680 GLU A N 1
ATOM 5134 C CA . GLU A 1 680 ? 37.565 14.223 -14.171 1.00 97.19 680 GLU A CA 1
ATOM 5135 C C . GLU A 1 680 ? 36.180 13.661 -13.848 1.00 97.19 680 GLU A C 1
ATOM 5137 O O . GLU A 1 680 ? 36.045 12.854 -12.929 1.00 97.19 680 GLU A O 1
ATOM 5142 N N . ARG A 1 681 ? 35.162 13.992 -14.656 1.00 97.94 681 ARG A N 1
ATOM 5143 C CA . ARG A 1 681 ? 33.822 13.392 -14.539 1.00 97.94 681 ARG A CA 1
ATOM 5144 C C . ARG A 1 681 ? 33.883 11.872 -14.676 1.00 97.94 681 ARG A C 1
ATOM 5146 O O . ARG A 1 681 ? 33.334 11.164 -13.838 1.00 97.94 681 ARG A O 1
ATOM 5153 N N . LYS A 1 682 ? 34.616 11.354 -15.670 1.00 97.88 682 LYS A N 1
ATOM 5154 C CA . LYS A 1 682 ? 34.848 9.906 -15.832 1.00 97.88 682 LYS A CA 1
ATOM 5155 C C . LYS A 1 682 ? 35.531 9.282 -14.613 1.00 97.88 682 LYS A C 1
ATOM 5157 O O . LYS A 1 682 ? 35.108 8.212 -14.188 1.00 97.88 682 LYS A O 1
ATOM 5162 N N . ALA A 1 683 ? 36.525 9.949 -14.028 1.00 97.25 683 ALA A N 1
ATOM 5163 C CA . ALA A 1 683 ? 37.183 9.477 -12.808 1.00 97.25 683 ALA A CA 1
ATOM 5164 C C . ALA A 1 683 ? 36.229 9.448 -11.596 1.00 97.25 683 ALA A C 1
ATOM 5166 O O . ALA A 1 683 ? 36.294 8.531 -10.779 1.00 97.25 683 ALA A O 1
ATOM 5167 N N . ARG A 1 684 ? 35.292 10.401 -11.486 1.00 98.06 684 ARG A N 1
ATOM 5168 C CA . ARG A 1 684 ? 34.253 10.375 -10.440 1.00 98.06 684 ARG A CA 1
ATOM 5169 C C . ARG A 1 684 ? 33.224 9.265 -10.654 1.00 98.06 684 ARG A C 1
ATOM 5171 O O . ARG A 1 684 ? 32.826 8.627 -9.682 1.00 98.06 684 ARG A O 1
ATOM 5178 N N . ILE A 1 685 ? 32.840 8.992 -11.904 1.00 98.38 685 ILE A N 1
ATOM 5179 C CA . ILE A 1 685 ? 31.999 7.832 -12.251 1.00 98.38 685 ILE A CA 1
ATOM 5180 C C . ILE A 1 685 ? 32.715 6.534 -11.864 1.00 98.38 685 ILE A C 1
ATOM 5182 O O . ILE A 1 685 ? 32.097 5.645 -11.287 1.00 98.38 685 ILE A O 1
ATOM 5186 N N . GLU A 1 686 ? 34.019 6.439 -12.125 1.00 98.19 686 GLU A N 1
ATOM 5187 C CA . GLU A 1 686 ? 34.839 5.279 -11.760 1.00 98.19 686 GLU A CA 1
ATOM 5188 C C . GLU A 1 686 ? 34.941 5.083 -10.245 1.00 98.19 686 GLU A C 1
ATOM 5190 O O . GLU A 1 686 ? 34.737 3.975 -9.757 1.00 98.19 686 GLU A O 1
ATOM 5195 N N . SER A 1 687 ? 35.162 6.161 -9.490 1.00 97.94 687 SER A N 1
ATOM 5196 C CA . SER A 1 687 ? 35.114 6.132 -8.023 1.00 97.94 687 SER A CA 1
ATOM 5197 C C . SER A 1 687 ? 33.751 5.649 -7.507 1.00 97.94 687 SER A C 1
ATOM 5199 O O . SER A 1 687 ? 33.676 4.777 -6.639 1.00 97.94 687 SER A O 1
ATOM 5201 N N . GLY A 1 688 ? 32.656 6.143 -8.096 1.00 97.81 688 GLY A N 1
ATOM 5202 C CA . GLY A 1 688 ? 31.308 5.666 -7.786 1.00 97.81 688 GLY A CA 1
ATOM 5203 C C . GLY A 1 688 ? 31.109 4.186 -8.121 1.00 97.81 688 GLY A C 1
ATOM 5204 O O . GLY A 1 688 ? 30.549 3.446 -7.316 1.00 97.81 688 GLY A O 1
ATOM 5205 N N . PHE A 1 689 ? 31.621 3.714 -9.260 1.00 98.44 689 PHE A N 1
ATOM 5206 C CA . PHE A 1 689 ? 31.590 2.292 -9.606 1.00 98.44 689 PHE A CA 1
ATOM 5207 C C . PHE A 1 689 ? 32.368 1.443 -8.595 1.00 98.44 689 PHE A C 1
ATOM 5209 O O . PHE A 1 689 ? 31.871 0.403 -8.175 1.00 98.44 689 PHE A O 1
ATOM 5216 N N . GLN A 1 690 ? 33.528 1.902 -8.122 1.00 98.31 690 GLN A N 1
ATOM 5217 C CA . GLN A 1 690 ? 34.294 1.183 -7.103 1.00 98.31 690 GLN A CA 1
ATOM 5218 C C . GLN A 1 690 ? 33.521 1.053 -5.780 1.00 98.31 690 GLN A C 1
ATOM 5220 O O . GLN A 1 690 ? 33.517 -0.019 -5.176 1.00 98.31 690 GLN A O 1
ATOM 5225 N N . ARG A 1 691 ? 32.781 2.090 -5.372 1.00 98.19 691 ARG A N 1
ATOM 5226 C CA . ARG A 1 691 ? 31.861 2.005 -4.221 1.00 98.19 691 ARG A CA 1
ATOM 5227 C C . ARG A 1 691 ? 30.720 1.014 -4.463 1.00 98.19 691 ARG A C 1
ATOM 5229 O O . ARG A 1 691 ? 30.277 0.350 -3.530 1.00 98.19 691 ARG A O 1
ATOM 5236 N N . LEU A 1 692 ? 30.250 0.876 -5.705 1.00 97.81 692 LEU A N 1
ATOM 5237 C CA . LEU A 1 692 ? 29.262 -0.145 -6.066 1.00 97.81 692 LEU A CA 1
ATOM 5238 C C . LEU A 1 692 ? 29.855 -1.564 -6.006 1.00 97.81 692 LEU A C 1
ATOM 5240 O O . LEU A 1 692 ? 29.168 -2.487 -5.573 1.00 97.81 692 LEU A O 1
ATOM 5244 N N . VAL A 1 693 ? 31.127 -1.740 -6.378 1.00 98.06 693 VAL A N 1
ATOM 5245 C CA . VAL A 1 693 ? 31.870 -3.003 -6.212 1.00 98.06 693 VAL A CA 1
ATOM 5246 C C . VAL A 1 693 ? 32.008 -3.361 -4.733 1.00 98.06 693 VAL A C 1
ATOM 5248 O O . VAL A 1 693 ? 31.737 -4.497 -4.352 1.00 98.06 693 VAL A O 1
ATOM 5251 N N . GLU A 1 694 ? 32.353 -2.398 -3.876 1.00 97.31 694 GLU A N 1
ATOM 5252 C CA . GLU A 1 694 ? 32.370 -2.587 -2.417 1.00 97.31 694 GLU A CA 1
ATOM 5253 C C . GLU A 1 694 ? 30.984 -2.963 -1.882 1.00 97.31 694 GLU A C 1
ATOM 5255 O O . GLU A 1 694 ? 30.844 -3.916 -1.112 1.00 97.31 694 GLU A O 1
ATOM 5260 N N . PHE A 1 695 ? 29.938 -2.277 -2.356 1.00 96.69 695 PHE A N 1
ATOM 5261 C CA . PHE A 1 695 ? 28.555 -2.635 -2.061 1.00 96.69 695 PHE A CA 1
ATOM 5262 C C . PHE A 1 695 ? 28.204 -4.051 -2.529 1.00 96.69 695 PHE A C 1
ATOM 5264 O O . PHE A 1 695 ? 27.342 -4.660 -1.910 1.00 96.69 695 PHE A O 1
ATOM 5271 N N . CYS A 1 696 ? 28.867 -4.600 -3.546 1.00 95.69 696 CYS A N 1
ATOM 5272 C CA . CYS A 1 696 ? 28.710 -5.981 -4.013 1.00 95.69 696 CYS A CA 1
ATOM 5273 C C . CYS A 1 696 ? 29.735 -6.950 -3.393 1.00 95.69 696 CYS A C 1
ATOM 5275 O O . CYS A 1 696 ? 30.035 -7.976 -3.994 1.00 95.69 696 CYS A O 1
ATOM 5277 N N . GLU A 1 697 ? 30.296 -6.643 -2.215 1.00 95.50 697 GLU A N 1
ATOM 5278 C CA . GLU A 1 697 ? 31.284 -7.500 -1.527 1.00 95.50 697 GLU A CA 1
ATOM 5279 C C . GLU A 1 697 ? 32.541 -7.804 -2.365 1.00 95.50 697 GLU A C 1
ATOM 5281 O O . GLU A 1 697 ? 33.202 -8.826 -2.186 1.00 95.50 697 GLU A O 1
ATOM 5286 N N . GLY A 1 698 ? 32.901 -6.894 -3.272 1.00 96.44 698 GLY A N 1
ATOM 5287 C CA . GLY A 1 698 ? 34.047 -7.047 -4.166 1.00 96.44 698 GLY A CA 1
ATOM 5288 C C . GLY A 1 698 ? 33.729 -7.732 -5.497 1.00 96.44 698 GLY A C 1
ATOM 5289 O O . GLY A 1 698 ? 34.635 -7.886 -6.315 1.00 96.44 698 GLY A O 1
ATOM 5290 N N . ASP A 1 699 ? 32.476 -8.122 -5.748 1.00 95.94 699 ASP A N 1
ATOM 5291 C CA . ASP A 1 699 ? 32.059 -8.727 -7.014 1.00 95.94 699 ASP A CA 1
ATOM 5292 C C . ASP A 1 699 ? 31.868 -7.657 -8.108 1.00 95.94 699 ASP A C 1
ATOM 5294 O O . ASP A 1 699 ? 30.842 -6.974 -8.199 1.00 95.94 699 ASP A O 1
ATOM 5298 N N . GLY A 1 700 ? 32.896 -7.502 -8.948 1.00 95.94 700 GLY A N 1
ATOM 5299 C CA . GLY A 1 700 ? 32.899 -6.556 -10.064 1.00 95.94 700 GLY A CA 1
ATOM 5300 C C . GLY A 1 700 ? 31.926 -6.907 -11.193 1.00 95.94 700 GLY A C 1
ATOM 5301 O O . GLY A 1 700 ? 31.393 -5.998 -11.832 1.00 95.94 700 GLY A O 1
ATOM 5302 N N . ASP A 1 701 ? 31.647 -8.194 -11.413 1.00 95.56 701 ASP A N 1
ATOM 5303 C CA . ASP A 1 701 ? 30.704 -8.639 -12.444 1.00 95.56 701 ASP A CA 1
ATOM 5304 C C . ASP A 1 701 ? 29.266 -8.341 -12.011 1.00 95.56 701 ASP A C 1
ATOM 5306 O O . ASP A 1 701 ? 28.458 -7.858 -12.810 1.00 95.56 701 ASP A O 1
ATOM 5310 N N . MET A 1 702 ? 28.967 -8.543 -10.725 1.00 95.31 702 MET A N 1
ATOM 5311 C CA . MET A 1 702 ? 27.698 -8.144 -10.119 1.00 95.31 702 MET A CA 1
ATOM 5312 C C . MET A 1 702 ? 27.498 -6.625 -10.175 1.00 95.31 702 MET A C 1
ATOM 5314 O O . MET A 1 702 ? 26.428 -6.157 -10.573 1.00 95.31 702 MET A O 1
ATOM 5318 N N . ALA A 1 703 ? 28.527 -5.839 -9.844 1.00 96.88 703 ALA A N 1
ATOM 5319 C CA . ALA A 1 703 ? 28.462 -4.382 -9.950 1.00 96.88 703 ALA A CA 1
ATOM 5320 C C . ALA A 1 703 ? 28.213 -3.932 -11.399 1.00 96.88 703 ALA A C 1
ATOM 5322 O O . ALA A 1 703 ? 27.331 -3.106 -11.645 1.00 96.88 703 ALA A O 1
ATOM 5323 N N . LEU A 1 704 ? 28.921 -4.513 -12.377 1.00 96.94 704 LEU A N 1
ATOM 5324 C CA . LEU A 1 704 ? 28.682 -4.253 -13.799 1.00 96.94 704 LEU A CA 1
ATOM 5325 C C . LEU A 1 704 ? 27.243 -4.609 -14.191 1.00 96.94 704 LEU A C 1
ATOM 5327 O O . LEU A 1 704 ? 26.576 -3.811 -14.852 1.00 96.94 704 LEU A O 1
ATOM 5331 N N . LEU A 1 705 ? 26.738 -5.766 -13.761 1.00 95.62 705 LEU A N 1
ATOM 5332 C CA . LEU A 1 705 ? 25.367 -6.195 -14.023 1.00 95.62 705 LEU A CA 1
ATOM 5333 C C . LEU A 1 705 ? 24.333 -5.222 -13.438 1.00 95.62 705 LEU A C 1
ATOM 5335 O O . LEU A 1 705 ? 23.372 -4.880 -14.126 1.00 95.62 705 LEU A O 1
ATOM 5339 N N . LEU A 1 706 ? 24.554 -4.699 -12.230 1.00 96.19 706 LEU A N 1
ATOM 5340 C CA . LEU A 1 706 ? 23.712 -3.647 -11.657 1.00 96.19 706 LEU A CA 1
ATOM 5341 C C . LEU A 1 706 ? 23.732 -2.372 -12.512 1.00 96.19 706 LEU A C 1
ATOM 5343 O O . LEU A 1 706 ? 22.666 -1.811 -12.771 1.00 96.19 706 LEU A O 1
ATOM 5347 N N . THR A 1 707 ? 24.892 -1.947 -13.036 1.00 97.25 707 THR A N 1
ATOM 5348 C CA . THR A 1 707 ? 24.939 -0.789 -13.956 1.00 97.25 707 THR A CA 1
ATOM 5349 C C . THR A 1 707 ? 24.168 -1.030 -15.256 1.00 97.25 707 THR A C 1
ATOM 5351 O O . THR A 1 707 ? 23.668 -0.081 -15.854 1.00 97.25 707 THR A O 1
ATOM 5354 N N . ARG A 1 708 ? 24.015 -2.280 -15.713 1.00 96.00 708 ARG A N 1
ATOM 5355 C CA . ARG A 1 708 ? 23.236 -2.590 -16.928 1.00 96.00 708 ARG A CA 1
ATOM 5356 C C . ARG A 1 708 ? 21.738 -2.367 -16.768 1.00 96.00 708 ARG A C 1
ATOM 5358 O O . ARG A 1 708 ? 21.065 -2.170 -17.778 1.00 96.00 708 ARG A O 1
ATOM 5365 N N . HIS A 1 709 ? 21.251 -2.387 -15.530 1.00 94.88 709 HIS A N 1
ATOM 5366 C CA . HIS A 1 709 ? 19.848 -2.170 -15.182 1.00 94.88 709 HIS A CA 1
ATOM 5367 C C . HIS A 1 709 ? 19.584 -0.778 -14.590 1.00 94.88 709 HIS A C 1
ATOM 5369 O O . HIS A 1 709 ? 18.491 -0.238 -14.733 1.00 94.88 709 HIS A O 1
ATOM 5375 N N . ALA A 1 710 ? 20.574 -0.169 -13.935 1.00 95.25 710 ALA A N 1
ATOM 5376 C CA . ALA A 1 710 ? 20.454 1.135 -13.288 1.00 95.25 710 ALA A CA 1
ATOM 5377 C C . ALA A 1 710 ? 20.570 2.296 -14.294 1.00 95.25 710 ALA A C 1
ATOM 5379 O O . ALA A 1 710 ? 21.623 2.912 -14.423 1.00 95.25 710 ALA A O 1
ATOM 5380 N N . HIS A 1 711 ? 19.494 2.612 -15.014 1.00 93.06 711 HIS A N 1
ATOM 5381 C CA . HIS A 1 711 ? 19.464 3.737 -15.958 1.00 93.06 711 HIS A CA 1
ATOM 5382 C C . HIS A 1 711 ? 18.045 4.315 -16.119 1.00 93.06 711 HIS A C 1
ATOM 5384 O O . HIS A 1 711 ? 17.054 3.723 -15.693 1.00 93.06 711 HIS A O 1
ATOM 5390 N N . GLN A 1 712 ? 17.911 5.458 -16.793 1.00 88.88 712 GLN A N 1
ATOM 5391 C CA . GLN A 1 712 ? 16.641 6.155 -17.054 1.00 88.88 712 GLN A CA 1
ATOM 5392 C C . GLN A 1 712 ? 15.623 5.319 -17.847 1.00 88.88 712 GLN A C 1
ATOM 5394 O O . GLN A 1 712 ? 14.441 5.658 -17.894 1.00 88.88 712 GLN A O 1
ATOM 5399 N N . GLY A 1 713 ? 16.062 4.216 -18.463 1.00 88.25 713 GLY A N 1
ATOM 5400 C CA . GLY A 1 713 ? 15.185 3.278 -19.168 1.00 88.25 713 GLY A CA 1
ATOM 5401 C C . GLY A 1 713 ? 14.160 2.623 -18.243 1.00 88.25 713 GLY A C 1
ATOM 5402 O O . GLY A 1 713 ? 13.092 2.240 -18.703 1.00 88.25 713 GLY A O 1
ATOM 5403 N N . LEU A 1 714 ? 14.431 2.596 -16.937 1.00 90.81 714 LEU A N 1
ATOM 5404 C CA . LEU A 1 714 ? 13.473 2.220 -15.900 1.00 90.81 714 LEU A CA 1
ATOM 5405 C C . LEU A 1 714 ? 12.242 3.150 -15.875 1.00 90.81 714 LEU A C 1
ATOM 5407 O O . LEU A 1 714 ? 11.107 2.680 -15.795 1.00 90.81 714 LEU A O 1
ATOM 5411 N N . ALA A 1 715 ? 12.449 4.463 -16.029 1.00 90.44 715 ALA A N 1
ATOM 5412 C CA . ALA A 1 715 ? 11.368 5.445 -16.148 1.00 90.44 715 ALA A CA 1
ATOM 5413 C C . ALA A 1 715 ? 10.645 5.324 -17.497 1.00 90.44 715 ALA A C 1
ATOM 5415 O O . ALA A 1 715 ? 9.417 5.281 -17.556 1.00 90.44 715 ALA A O 1
ATOM 5416 N N . ALA A 1 716 ? 11.416 5.221 -18.586 1.00 87.44 716 ALA A N 1
ATOM 5417 C CA . ALA A 1 716 ? 10.869 5.049 -19.929 1.00 87.44 716 ALA A CA 1
ATOM 5418 C C . ALA A 1 716 ? 10.043 3.759 -20.049 1.00 87.44 716 ALA A C 1
ATOM 5420 O O . ALA A 1 716 ? 9.051 3.733 -20.771 1.00 87.44 716 ALA A O 1
ATOM 5421 N N . GLY A 1 717 ? 10.409 2.711 -19.307 1.00 88.75 717 GLY A N 1
ATOM 5422 C CA . GLY A 1 717 ? 9.664 1.461 -19.241 1.00 88.75 717 GLY A CA 1
ATOM 5423 C C . GLY A 1 717 ? 8.268 1.626 -18.650 1.00 88.75 717 GLY A C 1
ATOM 5424 O O . GLY A 1 717 ? 7.317 1.064 -19.188 1.00 88.75 717 GLY A O 1
ATOM 5425 N N . PHE A 1 718 ? 8.117 2.450 -17.607 1.00 92.00 718 PHE A N 1
ATOM 5426 C CA . PHE A 1 718 ? 6.802 2.808 -17.066 1.00 92.00 718 PHE A CA 1
ATOM 5427 C C . PHE A 1 718 ? 5.951 3.543 -18.107 1.00 92.00 718 PHE A C 1
ATOM 5429 O O . PHE A 1 718 ? 4.851 3.096 -18.419 1.00 92.00 718 PHE A O 1
ATOM 5436 N N . PHE A 1 719 ? 6.472 4.614 -18.713 1.00 93.00 719 PHE A N 1
ATOM 5437 C CA . PHE A 1 719 ? 5.720 5.370 -19.722 1.00 93.00 719 PHE A CA 1
ATOM 5438 C C . PHE A 1 719 ? 5.397 4.543 -20.971 1.00 93.00 719 PHE A C 1
ATOM 5440 O O . PHE A 1 719 ? 4.282 4.611 -21.482 1.00 93.00 719 PHE A O 1
ATOM 5447 N N . GLY A 1 720 ? 6.335 3.716 -21.436 1.00 91.81 720 GLY A N 1
ATOM 5448 C CA . GLY A 1 720 ? 6.117 2.795 -22.548 1.00 91.81 720 GLY A CA 1
ATOM 5449 C C . GLY A 1 720 ? 5.021 1.773 -22.243 1.00 91.81 720 GLY A C 1
ATOM 5450 O O . GLY A 1 720 ? 4.177 1.509 -23.098 1.00 91.81 720 GLY A O 1
ATOM 5451 N N . ALA A 1 721 ? 4.977 1.255 -21.014 1.00 92.62 721 ALA A N 1
ATOM 5452 C CA . ALA A 1 721 ? 3.913 0.361 -20.580 1.00 92.62 721 ALA A CA 1
ATOM 5453 C C . ALA A 1 721 ? 2.552 1.078 -20.505 1.00 92.62 721 ALA A C 1
ATOM 5455 O O . ALA A 1 721 ? 1.553 0.501 -20.931 1.00 92.62 721 ALA A O 1
ATOM 5456 N N . CYS A 1 722 ? 2.512 2.339 -20.057 1.00 92.19 722 CYS A N 1
ATOM 5457 C CA . CYS A 1 722 ? 1.297 3.164 -20.054 1.00 92.19 722 CYS A CA 1
ATOM 5458 C C . CYS A 1 722 ? 0.743 3.422 -21.466 1.00 92.19 722 CYS A C 1
ATOM 5460 O O . CYS A 1 722 ? -0.471 3.467 -21.645 1.00 92.19 722 CYS A O 1
ATOM 5462 N N . VAL A 1 723 ? 1.615 3.578 -22.469 1.00 92.06 723 VAL A N 1
ATOM 5463 C CA . VAL A 1 723 ? 1.213 3.714 -23.883 1.00 92.06 723 VAL A CA 1
ATOM 5464 C C . VAL A 1 723 ? 0.666 2.398 -24.438 1.00 92.06 723 VAL A C 1
ATOM 5466 O O . VAL A 1 723 ? -0.306 2.407 -25.187 1.00 92.06 723 VAL A O 1
ATOM 5469 N N . GLN A 1 724 ? 1.280 1.265 -24.086 1.00 89.88 724 GLN A N 1
ATOM 5470 C CA . GLN A 1 724 ? 0.848 -0.056 -24.558 1.00 89.88 724 GLN A CA 1
ATOM 5471 C C . GLN A 1 724 ? -0.466 -0.518 -23.917 1.00 89.88 724 GLN A C 1
ATOM 5473 O O . GLN A 1 724 ? -1.207 -1.270 -24.543 1.00 89.88 724 GLN A O 1
ATOM 5478 N N . ASN A 1 725 ? -0.762 -0.042 -22.705 1.00 88.06 725 ASN A N 1
ATOM 5479 C CA . ASN A 1 725 ? -1.927 -0.438 -21.916 1.00 88.06 725 ASN A CA 1
ATOM 5480 C C . ASN A 1 725 ? -2.750 0.800 -21.504 1.00 88.06 725 ASN A C 1
ATOM 5482 O O . ASN A 1 725 ? -2.782 1.151 -20.323 1.00 88.06 725 ASN A O 1
ATOM 5486 N N . PRO A 1 726 ? -3.398 1.504 -22.454 1.00 85.25 726 PRO A N 1
ATOM 5487 C CA . PRO A 1 726 ? -4.089 2.766 -22.178 1.00 85.25 726 PRO A CA 1
ATOM 5488 C C . PRO A 1 726 ? -5.282 2.612 -21.226 1.00 85.25 726 PRO A C 1
ATOM 5490 O O . PRO A 1 726 ? -5.607 3.559 -20.511 1.00 85.25 726 PRO A O 1
ATOM 5493 N N . ASP A 1 727 ? -5.911 1.435 -21.178 1.00 79.38 727 ASP A N 1
ATOM 5494 C CA . ASP A 1 727 ? -7.014 1.142 -20.256 1.00 79.38 727 ASP A CA 1
ATOM 5495 C C . ASP A 1 727 ? -6.517 1.041 -18.802 1.00 79.38 727 ASP A C 1
ATOM 5497 O O . ASP A 1 727 ? -7.110 1.643 -17.905 1.00 79.38 727 ASP A O 1
ATOM 5501 N N . ASP A 1 728 ? -5.349 0.426 -18.596 1.00 79.81 728 ASP A N 1
ATOM 5502 C CA . ASP A 1 728 ? -4.707 0.254 -17.284 1.00 79.81 728 ASP A CA 1
ATOM 5503 C C . ASP A 1 728 ? -3.825 1.448 -16.873 1.00 79.81 728 ASP A C 1
ATOM 5505 O O . ASP A 1 728 ? -3.235 1.449 -15.791 1.00 79.81 728 ASP A O 1
ATOM 5509 N N . ASN A 1 729 ? -3.692 2.468 -17.726 1.00 87.50 729 ASN A N 1
ATOM 5510 C CA . ASN A 1 729 ? -2.799 3.595 -17.484 1.00 87.50 729 ASN A CA 1
ATOM 5511 C C . ASN A 1 729 ? -3.272 4.430 -16.273 1.00 87.50 729 ASN A C 1
ATOM 5513 O O . ASN A 1 729 ? -4.346 5.044 -16.338 1.00 87.50 729 ASN A O 1
ATOM 5517 N N . PRO A 1 730 ? -2.472 4.524 -15.190 1.00 87.38 730 PRO A N 1
ATOM 5518 C CA . PRO A 1 730 ? -2.845 5.298 -14.011 1.00 87.38 730 PRO A CA 1
ATOM 5519 C C . PRO A 1 730 ? -2.702 6.811 -14.233 1.00 87.38 730 PRO A C 1
ATOM 5521 O O . PRO A 1 730 ? -3.353 7.597 -13.549 1.00 87.38 730 PRO A O 1
ATOM 5524 N N . VAL A 1 731 ? -1.880 7.240 -15.196 1.00 90.62 731 VAL A N 1
ATOM 5525 C CA . VAL A 1 731 ? -1.600 8.647 -15.507 1.00 90.62 731 VAL A CA 1
ATOM 5526 C C . VAL A 1 731 ? -2.780 9.243 -16.284 1.00 90.62 731 VAL A C 1
ATOM 5528 O O . VAL A 1 731 ? -2.793 9.289 -17.516 1.00 90.62 731 VAL A O 1
ATOM 5531 N N . ARG A 1 732 ? -3.804 9.683 -15.549 1.00 88.19 732 ARG A N 1
ATOM 5532 C CA . ARG A 1 732 ? -5.042 10.278 -16.084 1.00 88.19 732 ARG A CA 1
ATOM 5533 C C . ARG A 1 732 ? -5.266 11.674 -15.537 1.00 88.19 732 ARG A C 1
ATOM 5535 O O . ARG A 1 732 ? -4.867 11.938 -14.411 1.00 88.19 732 ARG A O 1
ATOM 5542 N N . LEU A 1 733 ? -5.938 12.542 -16.285 1.00 86.12 733 LEU A N 1
ATOM 5543 C CA . LEU A 1 733 ? -6.465 13.830 -15.811 1.00 86.12 733 LEU A CA 1
ATOM 5544 C C . LEU A 1 733 ? -7.742 13.650 -14.969 1.00 86.12 733 LEU A C 1
ATOM 5546 O O . LEU A 1 733 ? -8.329 12.566 -14.987 1.00 86.12 733 LEU A O 1
ATOM 5550 N N . PRO A 1 734 ? -8.207 14.698 -14.254 1.00 76.94 734 PRO A N 1
ATOM 5551 C CA . PRO A 1 734 ? -9.470 14.648 -13.512 1.00 76.94 734 PRO A CA 1
ATOM 5552 C C . PRO A 1 734 ? -10.692 14.387 -14.407 1.00 76.94 734 PRO A C 1
ATOM 5554 O O . PRO A 1 734 ? -11.704 13.890 -13.934 1.00 76.94 734 PRO A O 1
ATOM 5557 N N . ASP A 1 735 ? -10.594 14.696 -15.703 1.00 77.25 735 ASP A N 1
ATOM 5558 C CA . ASP A 1 735 ? -11.632 14.414 -16.704 1.00 77.25 735 ASP A CA 1
ATOM 5559 C C . ASP A 1 735 ? -11.590 12.971 -17.255 1.00 77.25 735 ASP A C 1
ATOM 5561 O O . ASP A 1 735 ? -12.371 12.621 -18.138 1.00 77.25 735 ASP A O 1
ATOM 5565 N N . GLY A 1 736 ? -10.681 12.129 -16.746 1.00 77.31 736 GLY A N 1
ATOM 5566 C CA . GLY A 1 736 ? -10.537 10.717 -17.108 1.00 77.31 736 GLY A CA 1
ATOM 5567 C C . GLY A 1 736 ? -9.599 10.432 -18.287 1.00 77.31 736 GLY A C 1
ATOM 5568 O O . GLY A 1 736 ? -9.228 9.267 -18.492 1.00 77.31 736 GLY A O 1
ATOM 5569 N N . ARG A 1 737 ? -9.154 11.451 -19.038 1.00 84.75 737 ARG A N 1
ATOM 5570 C CA . ARG A 1 737 ? -8.238 11.254 -20.175 1.00 84.75 737 ARG A CA 1
ATOM 5571 C C . ARG A 1 737 ? -6.876 10.754 -19.699 1.00 84.75 737 ARG A C 1
ATOM 5573 O O . ARG A 1 737 ? -6.209 11.412 -18.904 1.00 84.75 737 ARG A O 1
ATOM 5580 N N . SER A 1 738 ? -6.458 9.594 -20.198 1.00 89.50 738 SER A N 1
ATOM 5581 C CA . SER A 1 738 ? -5.128 9.022 -19.960 1.00 89.50 738 SER A CA 1
ATOM 5582 C C . SER A 1 738 ? -4.068 9.660 -20.846 1.00 89.50 738 SER A C 1
ATOM 5584 O O . SER A 1 738 ? -4.353 10.040 -21.983 1.00 89.50 738 SER A O 1
ATOM 5586 N N . GLY A 1 739 ? -2.829 9.699 -20.366 1.00 92.62 739 GLY A N 1
ATOM 5587 C CA . GLY A 1 739 ? -1.689 10.196 -21.124 1.00 92.62 739 GLY A CA 1
ATOM 5588 C C . GLY A 1 739 ? -0.346 9.746 -20.561 1.00 92.62 739 GLY A C 1
ATOM 5589 O O . GLY A 1 739 ? -0.279 8.888 -19.684 1.00 92.62 739 GLY A O 1
ATOM 5590 N N . ILE A 1 740 ? 0.729 10.328 -21.073 1.00 93.69 740 ILE A N 1
ATOM 5591 C CA . ILE A 1 740 ? 2.076 10.224 -20.501 1.00 93.69 740 ILE A CA 1
ATOM 5592 C C . ILE A 1 740 ? 2.577 11.617 -20.155 1.00 93.69 740 ILE A C 1
ATOM 5594 O O . ILE A 1 740 ? 2.317 12.572 -20.887 1.00 93.69 740 ILE A O 1
ATOM 5598 N N . VAL A 1 741 ? 3.255 11.738 -19.014 1.00 91.31 741 VAL A N 1
ATOM 5599 C CA . VAL A 1 741 ? 3.872 13.006 -18.624 1.00 91.31 741 VAL A CA 1
ATOM 5600 C C . VAL A 1 741 ? 5.205 13.126 -19.347 1.00 91.31 741 VAL A C 1
ATOM 5602 O O . VAL A 1 741 ? 6.044 12.234 -19.242 1.00 91.31 741 VAL A O 1
ATOM 5605 N N . ASP A 1 742 ? 5.387 14.233 -20.050 1.00 88.44 742 ASP A N 1
ATOM 5606 C CA . ASP A 1 742 ? 6.592 14.567 -20.794 1.00 88.44 742 ASP A CA 1
ATOM 5607 C C . ASP A 1 742 ? 7.174 15.909 -20.320 1.00 88.44 742 ASP A C 1
ATOM 5609 O O . ASP A 1 742 ? 6.536 16.685 -19.590 1.00 88.44 742 ASP A O 1
ATOM 5613 N N . GLN A 1 743 ? 8.413 16.165 -20.737 1.00 82.00 743 GLN A N 1
ATOM 5614 C CA . GLN A 1 743 ? 9.109 17.424 -20.535 1.00 82.00 743 GLN A CA 1
ATOM 5615 C C . GLN A 1 743 ? 8.282 18.573 -21.100 1.00 82.00 743 GLN A C 1
ATOM 5617 O O . GLN A 1 743 ? 7.957 18.624 -22.285 1.00 82.00 743 GLN A O 1
ATOM 5622 N N . GLY A 1 744 ? 7.932 19.493 -20.205 1.00 72.06 744 GLY A N 1
ATOM 5623 C CA . GLY A 1 744 ? 7.210 20.694 -20.563 1.00 72.06 744 GLY A CA 1
ATOM 5624 C C . GLY A 1 744 ? 8.114 21.882 -20.898 1.00 72.06 744 GLY A C 1
ATOM 5625 O O . GLY A 1 744 ? 9.251 21.719 -21.334 1.00 72.06 744 GLY A O 1
ATOM 5626 N N . TRP A 1 745 ? 7.619 23.101 -20.660 1.00 65.88 745 TRP A N 1
ATOM 5627 C CA . TRP A 1 745 ? 8.419 24.320 -20.801 1.00 65.88 745 TRP A CA 1
ATOM 5628 C C . TRP A 1 745 ? 9.653 24.270 -19.881 1.00 65.88 745 TRP A C 1
ATOM 5630 O O . TRP A 1 745 ? 9.526 23.848 -18.723 1.00 65.88 745 TRP A O 1
ATOM 5640 N N . PRO A 1 746 ? 10.831 24.729 -20.348 1.00 60.59 746 PRO A N 1
ATOM 5641 C CA . PRO A 1 746 ? 12.013 24.849 -19.501 1.00 60.59 746 PRO A CA 1
ATOM 5642 C C . PRO A 1 746 ? 11.689 25.613 -18.209 1.00 60.59 746 PRO A C 1
ATOM 5644 O O . PRO A 1 746 ? 11.101 26.684 -18.256 1.00 60.59 746 PRO A O 1
ATOM 5647 N N . GLY A 1 747 ? 12.040 25.062 -17.044 1.00 64.00 747 GLY A N 1
ATOM 5648 C CA . GLY A 1 747 ? 11.801 25.704 -15.740 1.00 64.00 747 GLY A CA 1
ATOM 5649 C C . GLY A 1 747 ? 10.425 25.462 -15.095 1.00 64.00 747 GLY A C 1
ATOM 5650 O O . GLY A 1 747 ? 10.254 25.824 -13.937 1.00 64.00 747 GLY A O 1
ATOM 5651 N N . HIS A 1 748 ? 9.480 24.804 -15.780 1.00 69.00 748 HIS A N 1
ATOM 5652 C CA . HIS A 1 748 ? 8.144 24.430 -15.253 1.00 69.00 748 HIS A CA 1
ATOM 5653 C C . HIS A 1 748 ? 7.948 22.923 -15.097 1.00 69.00 748 HIS A C 1
ATOM 5655 O O . HIS A 1 748 ? 6.832 22.406 -15.032 1.00 69.00 748 HIS A O 1
ATOM 5661 N N . PHE A 1 749 ? 9.062 22.208 -15.088 1.00 83.12 749 PHE A N 1
ATOM 5662 C CA . PHE A 1 749 ? 9.098 20.767 -15.039 1.00 83.12 749 PHE A CA 1
ATOM 5663 C C . PHE A 1 749 ? 10.258 20.336 -14.160 1.00 83.12 749 PHE A C 1
ATOM 5665 O O . PHE A 1 749 ? 11.416 20.633 -14.455 1.00 83.12 749 PHE A O 1
ATOM 5672 N N . GLN A 1 750 ? 9.945 19.631 -13.082 1.00 87.56 750 GLN A N 1
ATOM 5673 C CA . GLN A 1 750 ? 10.940 18.914 -12.306 1.00 87.56 750 GLN A CA 1
ATOM 5674 C C . GLN A 1 750 ? 10.816 17.434 -12.637 1.00 87.56 750 GLN A C 1
ATOM 5676 O O . GLN A 1 750 ? 9.725 16.879 -12.548 1.00 87.56 750 GLN A O 1
ATOM 5681 N N . TYR A 1 751 ? 11.924 16.794 -12.997 1.00 89.12 751 TYR A N 1
ATOM 5682 C CA . TYR A 1 751 ? 11.982 15.366 -13.295 1.00 89.12 751 TYR A CA 1
ATOM 5683 C C . TYR A 1 751 ? 13.179 14.770 -12.585 1.00 89.12 751 TYR A C 1
ATOM 5685 O O . TYR A 1 751 ? 14.323 14.984 -12.978 1.00 89.12 751 TYR A O 1
ATOM 5693 N N . VAL A 1 752 ? 12.892 14.069 -11.494 1.00 91.00 752 VAL A N 1
ATOM 5694 C CA . VAL A 1 752 ? 13.887 13.524 -10.573 1.00 91.00 752 VAL A CA 1
ATOM 5695 C C . VAL A 1 752 ? 13.756 12.005 -10.576 1.00 91.00 752 VAL A C 1
ATOM 5697 O O . VAL A 1 752 ? 13.035 11.439 -9.747 1.00 91.00 752 VAL A O 1
ATOM 5700 N N . PRO A 1 753 ? 14.374 11.322 -11.550 1.00 92.88 753 PRO A N 1
ATOM 5701 C CA . PRO A 1 753 ? 14.553 9.889 -11.485 1.00 92.88 753 PRO A CA 1
ATOM 5702 C C . PRO A 1 753 ? 15.731 9.583 -10.551 1.00 92.88 753 PRO A C 1
ATOM 5704 O O . PRO A 1 753 ? 16.768 10.244 -10.583 1.00 92.88 753 PRO A O 1
ATOM 5707 N N . MET A 1 754 ? 15.563 8.572 -9.713 1.00 95.81 754 MET A N 1
ATOM 5708 C CA . MET A 1 754 ? 16.556 8.154 -8.737 1.00 95.81 754 MET A CA 1
ATOM 5709 C C . MET A 1 754 ? 16.591 6.632 -8.668 1.00 95.81 754 MET A C 1
ATOM 5711 O O . MET A 1 754 ? 15.552 5.970 -8.607 1.00 95.81 754 MET A O 1
ATOM 5715 N N . VAL A 1 755 ? 17.803 6.087 -8.640 1.00 97.50 755 VAL A N 1
ATOM 5716 C CA . VAL A 1 755 ? 18.074 4.668 -8.406 1.00 97.50 755 VAL A CA 1
ATOM 5717 C C . VAL A 1 755 ? 18.851 4.540 -7.104 1.00 97.50 755 VAL A C 1
ATOM 5719 O O . VAL A 1 755 ? 19.938 5.092 -6.967 1.00 97.50 755 VAL A O 1
ATOM 5722 N N . SER A 1 756 ? 18.308 3.794 -6.150 1.00 97.62 756 SER A N 1
ATOM 5723 C CA . SER A 1 756 ? 19.001 3.436 -4.914 1.00 97.62 756 SER A CA 1
ATOM 5724 C C . SER A 1 756 ? 19.344 1.951 -4.918 1.00 97.62 756 SER A C 1
ATOM 5726 O O . SER A 1 756 ? 18.492 1.108 -5.194 1.00 97.62 756 SER A O 1
ATOM 5728 N N . PHE A 1 757 ? 20.585 1.619 -4.584 1.00 97.56 757 PHE A N 1
ATOM 5729 C CA . PHE A 1 757 ? 21.023 0.242 -4.387 1.00 97.56 757 PHE A CA 1
ATOM 5730 C C . PHE A 1 757 ? 20.754 -0.162 -2.938 1.00 97.56 757 PHE A C 1
ATOM 5732 O O . PHE A 1 757 ? 21.181 0.518 -2.005 1.00 97.56 757 PHE A O 1
ATOM 5739 N N . VAL A 1 758 ? 20.018 -1.254 -2.737 1.00 96.44 758 VAL A N 1
ATOM 5740 C CA . VAL A 1 758 ? 19.636 -1.760 -1.409 1.00 96.44 758 VAL A CA 1
ATOM 5741 C C . VAL A 1 758 ? 19.863 -3.266 -1.327 1.00 96.44 758 VAL A C 1
ATOM 5743 O O . VAL A 1 758 ? 20.090 -3.917 -2.342 1.00 96.44 758 VAL A O 1
ATOM 5746 N N . ARG A 1 759 ? 19.833 -3.835 -0.120 1.00 93.69 759 ARG A N 1
ATOM 5747 C CA . ARG A 1 759 ? 19.930 -5.286 0.091 1.00 93.69 759 ARG A CA 1
ATOM 5748 C C . ARG A 1 759 ? 18.649 -5.826 0.701 1.00 93.69 759 ARG A C 1
ATOM 5750 O O . ARG A 1 759 ? 17.995 -5.135 1.483 1.00 93.69 759 ARG A O 1
ATOM 5757 N N . ASP A 1 760 ? 18.296 -7.050 0.333 1.00 90.50 760 ASP A N 1
ATOM 5758 C CA . ASP A 1 760 ? 17.187 -7.765 0.958 1.00 90.50 760 ASP A CA 1
ATOM 5759 C C . ASP A 1 760 ? 17.576 -8.369 2.319 1.00 90.50 760 ASP A C 1
ATOM 5761 O O . ASP A 1 760 ? 18.716 -8.249 2.774 1.00 90.50 760 ASP A O 1
ATOM 5765 N N . GLY A 1 761 ? 16.625 -9.034 2.983 1.00 85.62 761 GLY A N 1
ATOM 5766 C CA . GLY A 1 761 ? 16.868 -9.695 4.273 1.00 85.62 761 GLY A CA 1
ATOM 5767 C C . GLY A 1 761 ? 17.899 -10.833 4.226 1.00 85.62 761 GLY A C 1
ATOM 5768 O O . GLY A 1 761 ? 18.378 -11.250 5.276 1.00 85.62 761 GLY A O 1
ATOM 5769 N N . ASN A 1 762 ? 18.263 -11.304 3.030 1.00 85.94 762 ASN A N 1
ATOM 5770 C CA . ASN A 1 762 ? 19.285 -12.322 2.787 1.00 85.94 762 ASN A CA 1
ATOM 5771 C C . ASN A 1 762 ? 20.601 -11.713 2.270 1.00 85.94 762 ASN A C 1
ATOM 5773 O O . ASN A 1 762 ? 21.502 -12.447 1.869 1.00 85.94 762 ASN A O 1
ATOM 5777 N N . GLY A 1 763 ? 20.708 -10.382 2.237 1.00 88.50 763 GLY A N 1
ATOM 5778 C CA . GLY A 1 763 ? 21.873 -9.669 1.735 1.00 88.50 763 GLY A CA 1
ATOM 5779 C C . GLY A 1 763 ? 21.965 -9.576 0.210 1.00 88.50 763 GLY A C 1
ATOM 5780 O O . GLY A 1 763 ? 22.944 -9.023 -0.276 1.00 88.50 763 GLY A O 1
ATOM 5781 N N . ARG A 1 764 ? 20.997 -10.049 -0.582 1.00 89.94 764 ARG A N 1
ATOM 5782 C CA . ARG A 1 764 ? 21.081 -9.965 -2.053 1.00 89.94 764 ARG A CA 1
ATOM 5783 C C . ARG A 1 764 ? 20.862 -8.520 -2.539 1.00 89.94 764 ARG A C 1
ATOM 5785 O O . ARG A 1 764 ? 19.949 -7.861 -2.029 1.00 89.94 764 ARG A O 1
ATOM 5792 N N . PRO A 1 765 ? 21.644 -8.019 -3.518 1.00 93.44 765 PRO A N 1
ATOM 5793 C CA . PRO A 1 765 ? 21.433 -6.699 -4.111 1.00 93.44 765 PRO A CA 1
ATOM 5794 C C . PRO A 1 765 ? 20.053 -6.537 -4.764 1.00 93.44 765 PRO A C 1
ATOM 5796 O O . PRO A 1 765 ? 19.547 -7.432 -5.443 1.00 93.44 765 PRO A O 1
ATOM 5799 N N . GLN A 1 766 ? 19.464 -5.360 -4.592 1.00 95.81 766 GLN A N 1
ATOM 5800 C CA . GLN A 1 766 ? 18.203 -4.928 -5.184 1.00 95.81 766 GLN A CA 1
ATOM 5801 C C . GLN A 1 766 ? 18.321 -3.475 -5.661 1.00 95.81 766 GLN A C 1
ATOM 5803 O O . GLN A 1 766 ? 19.125 -2.695 -5.144 1.00 95.81 766 GLN A O 1
ATOM 5808 N N . ILE A 1 767 ? 17.480 -3.107 -6.625 1.00 96.56 767 ILE A N 1
ATOM 5809 C CA . ILE A 1 767 ? 17.318 -1.733 -7.102 1.00 96.56 767 ILE A CA 1
ATOM 5810 C C . ILE A 1 767 ? 15.991 -1.189 -6.579 1.00 96.56 767 ILE A C 1
ATOM 5812 O O . ILE A 1 767 ? 14.938 -1.771 -6.827 1.00 96.56 767 ILE A O 1
ATOM 5816 N N . ASP A 1 768 ? 16.039 -0.070 -5.868 1.00 96.62 768 ASP A N 1
ATOM 5817 C CA . ASP A 1 768 ? 14.877 0.732 -5.493 1.00 96.62 768 ASP A CA 1
ATOM 5818 C C . ASP A 1 768 ? 14.832 1.957 -6.411 1.00 96.62 768 ASP A C 1
ATOM 5820 O O . ASP A 1 768 ? 15.692 2.839 -6.350 1.00 96.62 768 ASP A O 1
ATOM 5824 N N . PHE A 1 769 ? 13.877 1.964 -7.333 1.00 96.56 769 PHE A N 1
ATOM 5825 C CA . PHE A 1 769 ? 13.692 3.039 -8.292 1.00 96.56 769 PHE A CA 1
ATOM 5826 C C . PHE A 1 769 ? 12.592 3.975 -7.807 1.00 96.56 769 PHE A C 1
ATOM 5828 O O . PHE A 1 769 ? 11.497 3.535 -7.445 1.00 96.56 769 PHE A O 1
ATOM 5835 N N . SER A 1 770 ? 12.844 5.277 -7.894 1.00 96.00 770 SER A N 1
ATOM 5836 C CA . SER A 1 770 ? 11.819 6.293 -7.704 1.00 96.00 770 SER A CA 1
ATOM 5837 C C . SER A 1 770 ? 11.900 7.359 -8.780 1.00 96.00 770 SER A C 1
ATOM 5839 O O . SER A 1 770 ? 12.973 7.874 -9.069 1.00 96.00 770 SER A O 1
ATOM 5841 N N . LEU A 1 771 ? 10.752 7.741 -9.311 1.00 94.56 771 LEU A N 1
ATOM 5842 C CA . LEU A 1 771 ? 10.576 8.872 -10.198 1.00 94.56 771 LEU A CA 1
ATOM 5843 C C . LEU A 1 771 ? 9.659 9.874 -9.508 1.00 94.56 771 LEU A C 1
ATOM 5845 O O . LEU A 1 771 ? 8.581 9.501 -9.047 1.00 94.56 771 LEU A O 1
ATOM 5849 N N . VAL A 1 772 ? 10.068 11.137 -9.455 1.00 94.12 772 VAL A N 1
ATOM 5850 C CA . VAL A 1 772 ? 9.191 12.252 -9.089 1.00 94.12 772 VAL A CA 1
ATOM 5851 C C . VAL A 1 772 ? 9.152 13.231 -10.247 1.00 94.12 772 VAL A C 1
ATOM 5853 O O . VAL A 1 772 ? 10.192 13.661 -10.738 1.00 94.12 772 VAL A O 1
ATOM 5856 N N . VAL A 1 773 ? 7.942 13.576 -10.665 1.00 92.94 773 VAL A N 1
ATOM 5857 C CA . VAL A 1 773 ? 7.670 14.569 -11.694 1.00 92.94 773 VAL A CA 1
ATOM 5858 C C . VAL A 1 773 ? 6.782 15.656 -11.108 1.00 92.94 773 VAL A C 1
ATOM 5860 O O . VAL A 1 773 ? 5.817 15.342 -10.414 1.00 92.94 773 VAL A O 1
ATOM 5863 N N . GLN A 1 774 ? 7.097 16.918 -11.368 1.00 92.31 774 GLN A N 1
ATOM 5864 C CA . GLN A 1 774 ? 6.300 18.073 -10.956 1.00 92.31 774 GLN A CA 1
ATOM 5865 C C . GLN A 1 774 ? 6.111 19.007 -12.154 1.00 92.31 774 GLN A C 1
ATOM 5867 O O . GLN A 1 774 ? 7.088 19.328 -12.831 1.00 92.31 774 GLN A O 1
ATOM 5872 N N . GLY A 1 775 ? 4.870 19.415 -12.430 1.00 89.75 775 GLY A N 1
ATOM 5873 C CA . GLY A 1 775 ? 4.515 20.174 -13.637 1.00 89.75 775 GLY A CA 1
ATOM 5874 C C . GLY A 1 775 ? 4.690 19.384 -14.941 1.00 89.75 775 GLY A C 1
ATOM 5875 O O . GLY A 1 775 ? 4.476 18.171 -14.978 1.00 89.75 775 GLY A O 1
ATOM 5876 N N . GLY A 1 776 ? 5.073 20.075 -16.019 1.00 88.81 776 GLY A N 1
ATOM 5877 C CA . GLY A 1 776 ? 5.294 19.487 -17.346 1.00 88.81 776 GLY A CA 1
ATOM 5878 C C . GLY A 1 776 ? 4.089 19.532 -18.280 1.00 88.81 776 GLY A C 1
ATOM 5879 O O . GLY A 1 776 ? 3.249 20.428 -18.207 1.00 88.81 776 GLY A O 1
ATOM 5880 N N . MET A 1 777 ? 4.025 18.562 -19.187 1.00 90.06 777 MET A N 1
ATOM 5881 C CA . MET A 1 777 ? 2.919 18.393 -20.126 1.00 90.06 777 MET A CA 1
ATOM 5882 C C . MET A 1 777 ? 2.441 16.948 -20.093 1.00 90.06 777 MET A C 1
ATOM 5884 O O . MET A 1 777 ? 3.244 16.025 -20.030 1.00 90.06 777 MET A O 1
ATOM 5888 N N . LEU A 1 778 ? 1.134 16.742 -20.162 1.00 91.81 778 LEU A N 1
ATOM 5889 C CA . LEU A 1 778 ? 0.536 15.446 -20.409 1.00 91.81 778 LEU A CA 1
ATOM 5890 C C . LEU A 1 778 ? 0.195 15.329 -21.896 1.00 91.81 778 LEU A C 1
ATOM 5892 O O . LEU A 1 778 ? -0.682 16.041 -22.388 1.00 91.81 778 LEU A O 1
ATOM 5896 N N . GLN A 1 779 ? 0.849 14.403 -22.590 1.00 92.44 779 GLN A N 1
ATOM 5897 C CA . GLN A 1 779 ? 0.428 13.979 -23.920 1.00 92.44 779 GLN A CA 1
ATOM 5898 C C . GLN A 1 779 ? -0.691 12.950 -23.761 1.00 92.44 779 GLN A C 1
ATOM 5900 O O . GLN A 1 779 ? -0.453 11.832 -23.295 1.00 92.44 779 GLN A O 1
ATOM 5905 N N . THR A 1 780 ? -1.921 13.334 -24.089 1.00 91.19 780 THR A N 1
ATOM 5906 C CA . THR A 1 780 ? -3.084 12.458 -23.940 1.00 91.19 780 THR A CA 1
ATOM 5907 C C . THR A 1 780 ? -3.120 11.411 -25.055 1.00 91.19 780 THR A C 1
ATOM 5909 O O . THR A 1 780 ? -2.632 11.624 -26.165 1.00 91.19 780 THR A O 1
ATOM 5912 N N . MET A 1 781 ? -3.689 10.241 -24.763 1.00 89.56 781 MET A N 1
ATOM 5913 C CA . MET A 1 781 ? -3.711 9.095 -25.690 1.00 89.56 781 MET A CA 1
ATOM 5914 C C . MET A 1 781 ? -4.573 9.336 -26.939 1.00 89.56 781 MET A C 1
ATOM 5916 O O . MET A 1 781 ? -4.411 8.648 -27.943 1.00 89.56 781 MET A O 1
ATOM 5920 N N . ASP A 1 782 ? -5.462 10.328 -26.897 1.00 86.62 782 ASP A N 1
ATOM 5921 C CA . ASP A 1 782 ? -6.236 10.826 -28.040 1.00 86.62 782 ASP A CA 1
ATOM 5922 C C . ASP A 1 782 ? -5.447 11.822 -28.921 1.00 86.62 782 ASP A C 1
ATOM 5924 O O . ASP A 1 782 ? -5.982 12.332 -29.905 1.00 86.62 782 ASP A O 1
ATOM 5928 N N . GLY A 1 783 ? -4.175 12.086 -28.600 1.00 84.12 783 GLY A N 1
ATOM 5929 C CA . GLY A 1 783 ? -3.291 12.987 -29.343 1.00 84.12 783 GLY A CA 1
ATOM 5930 C C . GLY A 1 783 ? -3.344 14.450 -28.895 1.00 84.12 783 GLY A C 1
ATOM 5931 O O . GLY A 1 783 ? -2.687 15.291 -29.511 1.00 84.12 783 GLY A O 1
ATOM 5932 N N . GLY A 1 784 ? -4.104 14.766 -27.845 1.00 85.25 784 GLY A N 1
ATOM 5933 C CA . GLY A 1 784 ? -4.105 16.085 -27.217 1.00 85.25 784 GLY A CA 1
ATOM 5934 C C . GLY A 1 784 ? -2.860 16.363 -26.365 1.00 85.25 784 GLY A C 1
ATOM 5935 O O . GLY A 1 784 ? -2.082 15.472 -26.020 1.00 85.25 784 GLY A O 1
ATOM 5936 N N . MET A 1 785 ? -2.685 17.635 -26.010 1.00 85.00 785 MET A N 1
ATOM 5937 C CA . MET A 1 785 ? -1.630 18.107 -25.113 1.00 85.00 785 MET A CA 1
ATOM 5938 C C . MET A 1 785 ? -2.253 18.937 -23.991 1.00 85.00 785 MET A C 1
ATOM 5940 O O . MET A 1 785 ? -3.003 19.880 -24.247 1.00 85.00 785 MET A O 1
ATOM 5944 N N . VAL A 1 786 ? -1.949 18.593 -22.741 1.00 85.19 786 VAL A N 1
ATOM 5945 C CA . VAL A 1 786 ? -2.457 19.296 -21.557 1.00 85.19 786 VAL A CA 1
ATOM 5946 C C . VAL A 1 786 ? -1.291 19.723 -20.685 1.00 85.19 786 VAL A C 1
ATOM 5948 O O . VAL A 1 786 ? -0.576 18.888 -20.141 1.00 85.19 786 VAL A O 1
ATOM 5951 N N . TRP A 1 787 ? -1.090 21.027 -20.534 1.00 84.75 787 TRP A N 1
ATOM 5952 C CA . TRP A 1 787 ? -0.063 21.544 -19.635 1.00 84.75 787 TRP A CA 1
ATOM 5953 C C . TRP A 1 787 ? -0.448 21.287 -18.190 1.00 84.75 787 TRP A C 1
ATOM 5955 O O . TRP A 1 787 ? -1.603 21.471 -17.814 1.00 84.75 787 TRP A O 1
ATOM 5965 N N . LEU A 1 788 ? 0.519 20.876 -17.382 1.00 88.69 788 LEU A N 1
ATOM 5966 C CA . LEU A 1 788 ? 0.314 20.573 -15.977 1.00 88.69 788 LEU A CA 1
ATOM 5967 C C . LEU A 1 788 ? 0.770 21.754 -15.124 1.00 88.69 788 LEU A C 1
ATOM 5969 O O . LEU A 1 788 ? 1.830 22.335 -15.354 1.00 88.69 788 LEU A O 1
ATOM 5973 N N . ASP A 1 789 ? -0.041 22.119 -14.138 1.00 85.31 789 ASP A N 1
ATOM 5974 C CA . ASP A 1 789 ? 0.294 23.177 -13.188 1.00 85.31 789 ASP A CA 1
ATOM 5975 C C . ASP A 1 789 ? 1.520 22.766 -12.341 1.00 85.31 789 ASP A C 1
ATOM 5977 O O . ASP A 1 789 ? 1.477 21.714 -11.704 1.00 85.31 789 ASP A O 1
ATOM 5981 N N . PRO A 1 790 ? 2.613 23.544 -12.305 1.00 83.38 790 PRO A N 1
ATOM 5982 C CA . PRO A 1 790 ? 3.845 23.158 -11.615 1.00 83.38 790 PRO A CA 1
ATOM 5983 C C . PRO A 1 790 ? 3.724 23.171 -10.086 1.00 83.38 790 PRO A C 1
ATOM 5985 O O . PRO A 1 790 ? 4.510 22.509 -9.417 1.00 83.38 790 PRO A O 1
ATOM 5988 N N . GLU A 1 791 ? 2.778 23.905 -9.504 1.00 83.94 791 GLU A N 1
ATOM 5989 C CA . GLU A 1 791 ? 2.615 23.996 -8.047 1.00 83.94 791 GLU A CA 1
ATOM 5990 C C . GLU A 1 791 ? 1.737 22.860 -7.517 1.00 83.94 791 GLU A C 1
ATOM 5992 O O . GLU A 1 791 ? 1.957 22.348 -6.419 1.00 83.94 791 GLU A O 1
ATOM 5997 N N . THR A 1 792 ? 0.750 22.448 -8.311 1.00 85.06 792 THR A N 1
ATOM 5998 C CA . THR A 1 792 ? -0.289 21.500 -7.886 1.00 85.06 792 THR A CA 1
ATOM 5999 C C . THR A 1 792 ? -0.214 20.148 -8.588 1.00 85.06 792 THR A C 1
ATOM 6001 O O . THR A 1 792 ? -0.837 19.187 -8.119 1.00 85.06 792 THR A O 1
ATOM 6004 N N . SER A 1 793 ? 0.536 20.034 -9.690 1.00 90.44 793 SER A N 1
ATOM 6005 C CA . SER A 1 793 ? 0.727 18.763 -10.387 1.00 90.44 793 SER A CA 1
ATOM 6006 C C . SER A 1 793 ? 1.996 18.061 -9.954 1.00 90.44 793 SER A C 1
ATOM 6008 O O . SER A 1 793 ? 3.103 18.565 -10.141 1.00 90.44 793 SER A O 1
ATOM 6010 N N . ARG A 1 794 ? 1.831 16.849 -9.441 1.00 93.69 794 ARG A N 1
ATOM 6011 C CA . ARG A 1 794 ? 2.898 15.958 -9.025 1.00 93.69 794 ARG A CA 1
ATOM 6012 C C . ARG A 1 794 ? 2.556 14.524 -9.395 1.00 93.69 794 ARG A C 1
ATOM 6014 O O . ARG A 1 794 ? 1.473 14.037 -9.099 1.00 93.69 794 ARG A O 1
ATOM 6021 N N . MET A 1 795 ? 3.523 13.822 -9.957 1.00 94.12 795 MET A N 1
ATOM 6022 C CA . MET A 1 795 ? 3.518 12.375 -10.082 1.00 94.12 795 MET A CA 1
ATOM 6023 C C . MET A 1 795 ? 4.703 11.822 -9.306 1.00 94.12 795 MET A C 1
ATOM 6025 O O . MET A 1 795 ? 5.818 12.325 -9.399 1.00 94.12 795 MET A O 1
ATOM 6029 N N . SER A 1 796 ? 4.482 10.761 -8.550 1.00 93.56 796 SER A N 1
ATOM 6030 C CA . SER A 1 796 ? 5.550 9.924 -8.043 1.00 93.56 796 SER A CA 1
ATOM 6031 C C . SER A 1 796 ? 5.282 8.476 -8.402 1.00 93.56 796 SER A C 1
ATOM 6033 O O . SER A 1 796 ? 4.143 8.019 -8.384 1.00 93.56 796 SER A O 1
ATOM 6035 N N . TYR A 1 797 ? 6.336 7.763 -8.751 1.00 94.31 797 TYR A N 1
ATOM 6036 C CA . TYR A 1 797 ? 6.284 6.362 -9.115 1.00 94.31 797 TYR A CA 1
ATOM 6037 C C . TYR A 1 797 ? 7.480 5.666 -8.476 1.00 94.31 797 TYR A C 1
ATOM 6039 O O . TYR A 1 797 ? 8.590 6.194 -8.511 1.00 94.31 797 TYR A O 1
ATOM 6047 N N . ARG A 1 798 ? 7.258 4.528 -7.818 1.00 95.56 798 ARG A N 1
ATOM 6048 C CA . ARG A 1 798 ? 8.284 3.834 -7.034 1.00 95.56 798 ARG A CA 1
ATOM 6049 C C . ARG A 1 798 ? 8.140 2.333 -7.130 1.00 95.56 798 ARG A C 1
ATOM 6051 O O . ARG A 1 798 ? 7.032 1.816 -7.014 1.00 95.56 798 ARG A O 1
ATOM 6058 N N . TYR A 1 799 ? 9.251 1.625 -7.240 1.00 95.94 799 TYR A N 1
ATOM 6059 C CA . TYR A 1 799 ? 9.254 0.174 -7.128 1.00 95.94 799 TYR A CA 1
ATOM 6060 C C . TYR A 1 799 ? 10.607 -0.347 -6.690 1.00 95.94 799 TYR A C 1
ATOM 6062 O O . TYR A 1 799 ? 11.641 0.274 -6.920 1.00 95.94 799 TYR A O 1
ATOM 6070 N N . ARG A 1 800 ? 10.587 -1.558 -6.142 1.00 96.06 800 ARG A N 1
ATOM 6071 C CA . ARG A 1 800 ? 11.792 -2.325 -5.876 1.00 96.06 800 ARG A CA 1
ATOM 6072 C C . ARG A 1 800 ? 11.883 -3.497 -6.837 1.00 96.06 800 ARG A C 1
ATOM 6074 O O . ARG A 1 800 ? 10.871 -4.131 -7.133 1.00 96.06 800 ARG A O 1
ATOM 6081 N N . ALA A 1 801 ? 13.081 -3.787 -7.314 1.00 95.94 801 ALA A N 1
ATOM 6082 C CA . ALA A 1 801 ? 13.375 -4.928 -8.159 1.00 95.94 801 ALA A CA 1
ATOM 6083 C C . ALA A 1 801 ? 14.537 -5.735 -7.571 1.00 95.94 801 ALA A C 1
ATOM 6085 O O . ALA A 1 801 ? 15.570 -5.178 -7.201 1.00 95.94 801 ALA A O 1
ATOM 6086 N N . ALA A 1 802 ? 14.350 -7.047 -7.475 1.00 93.62 802 ALA A N 1
ATOM 6087 C CA . ALA A 1 802 ? 15.368 -7.994 -7.058 1.00 93.62 802 ALA A CA 1
ATOM 6088 C C . ALA A 1 802 ? 16.051 -8.602 -8.277 1.00 93.62 802 ALA A C 1
ATOM 6090 O O . ALA A 1 802 ? 15.395 -8.936 -9.269 1.00 93.62 802 ALA A O 1
ATOM 6091 N N . LEU A 1 803 ? 17.364 -8.772 -8.170 1.00 92.19 803 LEU A N 1
ATOM 6092 C CA . LEU A 1 803 ? 18.151 -9.470 -9.168 1.00 92.19 803 LEU A CA 1
ATOM 6093 C C . LEU A 1 803 ? 18.038 -10.983 -8.952 1.00 92.19 803 LEU A C 1
ATOM 6095 O O . LEU A 1 803 ? 18.328 -11.493 -7.867 1.00 92.19 803 LEU A O 1
ATOM 6099 N N . GLY A 1 804 ? 17.570 -11.685 -9.979 1.00 88.56 804 GLY A N 1
ATOM 6100 C CA . GLY A 1 804 ? 17.519 -13.139 -10.025 1.00 88.56 804 GLY A CA 1
ATOM 6101 C C . GLY A 1 804 ? 18.901 -13.757 -10.226 1.00 88.56 804 GLY A C 1
ATOM 6102 O O . GLY A 1 804 ? 19.860 -13.092 -10.614 1.00 88.56 804 GLY A O 1
ATOM 6103 N N . GLU A 1 805 ? 18.996 -15.065 -9.996 1.00 85.44 805 GLU A N 1
ATOM 6104 C CA . GLU A 1 805 ? 20.233 -15.832 -10.218 1.00 85.44 805 GLU A CA 1
ATOM 6105 C C . GLU A 1 805 ? 20.624 -15.900 -11.705 1.00 85.44 805 GLU A C 1
ATOM 6107 O O . GLU A 1 805 ? 21.784 -16.123 -12.036 1.00 85.44 805 GLU A O 1
ATOM 6112 N N . ASP A 1 806 ? 19.668 -15.653 -12.603 1.00 86.88 806 ASP A N 1
ATOM 6113 C CA . ASP A 1 806 ? 19.866 -15.539 -14.050 1.00 86.88 806 ASP A CA 1
ATOM 6114 C C . ASP A 1 806 ? 20.330 -14.139 -14.501 1.00 86.88 806 ASP A C 1
ATOM 6116 O O . ASP A 1 806 ? 20.511 -13.895 -15.694 1.00 86.88 806 ASP A O 1
ATOM 6120 N N . GLY A 1 807 ? 20.515 -13.214 -13.555 1.00 86.56 807 GLY A N 1
ATOM 6121 C CA . GLY A 1 807 ? 20.926 -11.836 -13.803 1.00 86.56 807 GLY A CA 1
ATOM 6122 C C . GLY A 1 807 ? 19.825 -10.919 -14.346 1.00 86.56 807 GLY A C 1
ATOM 6123 O O . GLY A 1 807 ? 20.110 -9.788 -14.756 1.00 86.56 807 GLY A O 1
ATOM 6124 N N . THR A 1 808 ? 18.568 -11.368 -14.345 1.00 92.25 808 THR A N 1
ATOM 6125 C CA . THR A 1 808 ? 17.417 -10.537 -14.718 1.00 92.25 808 THR A CA 1
ATOM 6126 C C . THR A 1 808 ? 16.790 -9.873 -13.494 1.00 92.25 808 THR A C 1
ATOM 6128 O O . THR A 1 808 ? 16.860 -10.392 -12.379 1.00 92.25 808 THR A O 1
ATOM 6131 N N . LEU A 1 809 ? 16.179 -8.701 -13.680 1.00 92.81 809 LEU A N 1
ATOM 6132 C CA . LEU A 1 809 ? 15.400 -8.065 -12.624 1.00 92.81 809 LEU A CA 1
ATOM 6133 C C . LEU A 1 809 ? 13.954 -8.557 -12.633 1.00 92.81 809 LEU A C 1
A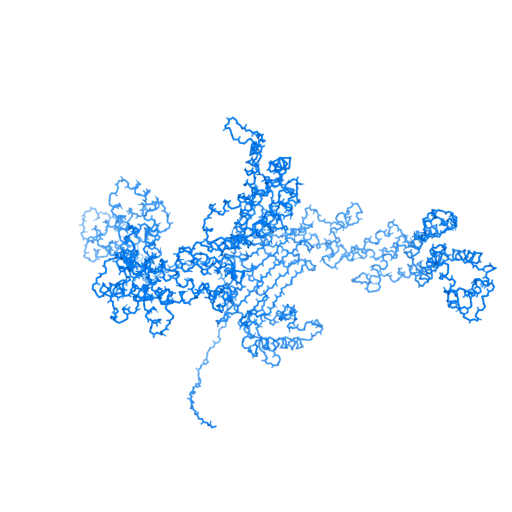TOM 6135 O O . LEU A 1 809 ? 13.319 -8.691 -13.678 1.00 92.81 809 LEU A O 1
ATOM 6139 N N . SER A 1 810 ? 13.411 -8.741 -11.435 1.00 93.00 810 SER A N 1
ATOM 6140 C CA . SER A 1 810 ? 11.989 -8.984 -11.196 1.00 93.00 810 SER A CA 1
ATOM 6141 C C . SER A 1 810 ? 11.497 -8.080 -10.072 1.00 93.00 810 SER A C 1
ATOM 6143 O O . SER A 1 810 ? 12.267 -7.703 -9.190 1.00 93.00 810 SER A O 1
ATOM 6145 N N . PHE A 1 811 ? 10.224 -7.691 -10.089 1.00 94.50 811 PHE A N 1
ATOM 6146 C CA . PHE A 1 811 ? 9.698 -6.808 -9.051 1.00 94.50 811 PHE A CA 1
ATOM 6147 C C . PHE A 1 811 ? 9.684 -7.487 -7.669 1.00 94.50 811 PHE A C 1
ATOM 6149 O O . PHE A 1 811 ? 9.084 -8.545 -7.480 1.00 94.50 811 PHE A O 1
ATOM 6156 N N . ALA A 1 812 ? 10.283 -6.829 -6.678 1.00 91.31 812 ALA A N 1
ATOM 6157 C CA . ALA A 1 812 ? 10.251 -7.202 -5.268 1.00 91.31 812 ALA A CA 1
ATOM 6158 C C . ALA A 1 812 ? 9.081 -6.487 -4.566 1.00 91.31 812 ALA A C 1
ATOM 6160 O O . ALA A 1 812 ? 9.272 -5.572 -3.766 1.00 91.31 812 ALA A O 1
ATOM 6161 N N . GLY A 1 813 ? 7.857 -6.883 -4.920 1.00 86.31 813 GLY A N 1
ATOM 6162 C CA . GLY A 1 813 ? 6.610 -6.217 -4.522 1.00 86.31 813 GLY A CA 1
ATOM 6163 C C . GLY A 1 813 ? 5.871 -5.617 -5.719 1.00 86.31 813 GLY A C 1
ATOM 6164 O O . GLY A 1 813 ? 6.328 -5.723 -6.851 1.00 86.31 813 GLY A O 1
ATOM 6165 N N . ALA A 1 814 ? 4.701 -5.019 -5.502 1.00 84.38 814 ALA A N 1
ATOM 6166 C CA . ALA A 1 814 ? 4.006 -4.310 -6.575 1.00 84.38 814 ALA A CA 1
ATOM 6167 C C . ALA A 1 814 ? 4.576 -2.886 -6.702 1.00 84.38 814 ALA A C 1
ATOM 6169 O O . ALA A 1 814 ? 4.736 -2.221 -5.674 1.00 84.38 814 ALA A O 1
ATOM 6170 N N . PRO A 1 815 ? 4.865 -2.392 -7.920 1.00 91.56 815 PRO A N 1
ATOM 6171 C CA . PRO A 1 815 ? 5.178 -0.983 -8.114 1.00 91.56 815 PRO A CA 1
ATOM 6172 C C . PRO A 1 815 ? 4.059 -0.104 -7.583 1.00 91.56 815 PRO A C 1
ATOM 6174 O O . PRO A 1 815 ? 2.903 -0.503 -7.624 1.00 91.56 815 PRO A O 1
ATOM 6177 N N . SER A 1 816 ? 4.380 1.094 -7.124 1.00 90.94 816 SER A N 1
ATOM 6178 C CA . SER A 1 816 ? 3.430 2.042 -6.550 1.00 90.94 816 SER A CA 1
ATOM 6179 C C . SER A 1 816 ? 3.501 3.378 -7.264 1.00 90.94 816 SER A C 1
ATOM 6181 O O . SER A 1 816 ? 4.554 3.762 -7.771 1.00 90.94 816 SER A O 1
ATOM 6183 N N . TYR A 1 817 ? 2.384 4.089 -7.300 1.00 91.81 817 TYR A N 1
ATOM 6184 C CA . TYR A 1 817 ? 2.303 5.431 -7.855 1.00 91.81 817 TYR A CA 1
ATOM 6185 C C . TYR A 1 817 ? 1.472 6.341 -6.952 1.00 91.81 817 TYR A C 1
ATOM 6187 O O . TYR A 1 817 ? 0.640 5.869 -6.178 1.00 91.81 817 TYR A O 1
ATOM 6195 N N . ASP A 1 818 ? 1.705 7.643 -7.074 1.00 90.38 818 ASP A N 1
ATOM 6196 C CA . ASP A 1 818 ? 0.964 8.726 -6.431 1.00 90.38 818 ASP A CA 1
ATOM 6197 C C . ASP A 1 818 ? 0.854 9.887 -7.424 1.00 90.38 818 ASP A C 1
ATOM 6199 O O . ASP A 1 818 ? 1.868 10.358 -7.939 1.00 90.38 818 ASP A O 1
ATOM 6203 N N . LEU A 1 819 ? -0.360 10.306 -7.741 1.00 90.62 819 LEU A N 1
ATOM 6204 C CA . LEU A 1 819 ? -0.686 11.189 -8.845 1.00 90.62 819 LEU A CA 1
ATOM 6205 C C . LEU A 1 819 ? -1.627 12.288 -8.362 1.00 90.62 819 LEU A C 1
ATOM 6207 O O . LEU A 1 819 ? -2.737 12.044 -7.901 1.00 90.62 819 LEU A O 1
ATOM 6211 N N . SER A 1 820 ? -1.200 13.520 -8.573 1.00 89.25 820 SER A N 1
ATOM 6212 C CA . SER A 1 820 ? -2.029 14.713 -8.581 1.00 89.25 820 SER A CA 1
ATOM 6213 C C . SER A 1 820 ? -1.734 15.395 -9.901 1.00 89.25 820 SER A C 1
ATOM 6215 O O . SER A 1 820 ? -0.688 16.008 -10.041 1.00 89.25 820 SER A O 1
ATOM 6217 N N . LEU A 1 821 ? -2.584 15.232 -10.909 1.00 89.50 821 LEU A N 1
ATOM 6218 C CA . LEU A 1 821 ? -2.396 15.891 -12.205 1.00 89.50 821 LEU A CA 1
ATOM 6219 C C . LEU A 1 821 ? -3.505 16.916 -12.372 1.00 89.50 821 LEU A C 1
ATOM 6221 O O . LEU A 1 821 ? -4.676 16.526 -12.423 1.00 89.50 821 LEU A O 1
ATOM 6225 N N . ASN A 1 822 ? -3.129 18.192 -12.433 1.00 87.56 822 ASN A N 1
ATOM 6226 C CA . ASN A 1 822 ? -4.037 19.320 -12.566 1.00 87.56 822 ASN A CA 1
ATOM 6227 C C . ASN A 1 822 ? -3.668 20.107 -13.827 1.00 87.56 822 ASN A C 1
ATOM 6229 O O . ASN A 1 822 ? -2.518 20.536 -13.962 1.00 87.56 822 ASN A O 1
ATOM 6233 N N . PRO A 1 823 ? -4.615 20.307 -14.758 1.00 86.88 823 PRO A N 1
ATOM 6234 C CA . PRO A 1 823 ? -4.387 21.192 -15.884 1.00 86.88 823 PRO A CA 1
ATOM 6235 C C . PRO A 1 823 ? -3.930 22.566 -15.401 1.00 86.88 823 PRO A C 1
ATOM 6237 O O . PRO A 1 823 ? -4.425 23.097 -14.405 1.00 86.88 823 PRO A O 1
ATOM 6240 N N . SER A 1 824 ? -2.980 23.138 -16.121 1.00 80.38 824 SER A N 1
ATOM 6241 C CA . SER A 1 824 ? -2.468 24.465 -15.851 1.00 80.38 824 SER A CA 1
ATOM 6242 C C . SER A 1 824 ? -3.586 25.498 -15.950 1.00 80.38 824 SER A C 1
ATOM 6244 O O . SER A 1 824 ? -4.356 25.513 -16.913 1.00 80.38 824 SER A O 1
ATOM 6246 N N . ARG A 1 825 ? -3.633 26.427 -14.988 1.00 69.88 825 ARG A N 1
ATOM 6247 C CA . ARG A 1 825 ? -4.594 27.544 -14.977 1.00 69.88 825 ARG A CA 1
ATOM 6248 C C . ARG A 1 825 ? -4.498 28.470 -16.201 1.00 69.88 825 ARG A C 1
ATOM 6250 O O . ARG A 1 825 ? -5.385 29.306 -16.384 1.00 69.88 825 ARG A O 1
ATOM 6257 N N . PHE A 1 826 ? -3.437 28.332 -17.001 1.00 60.84 826 PHE A N 1
ATOM 6258 C CA . PHE A 1 826 ? -3.165 29.124 -18.202 1.00 60.84 826 PHE A CA 1
ATOM 6259 C C . PHE A 1 826 ? -3.856 28.599 -19.469 1.00 60.84 826 PHE A C 1
ATOM 6261 O O . PHE A 1 826 ? -3.955 29.361 -20.425 1.00 60.84 826 PHE A O 1
ATOM 6268 N N . GLN A 1 827 ? -4.363 27.357 -19.485 1.00 64.00 827 GLN A N 1
ATOM 6269 C CA . GLN A 1 827 ? -5.126 26.827 -20.625 1.00 64.00 827 GLN A CA 1
ATOM 6270 C C . GLN A 1 827 ? -6.564 27.374 -20.613 1.00 64.00 827 GLN A C 1
ATOM 6272 O O . GLN A 1 827 ? -7.494 26.735 -20.114 1.00 64.00 827 GLN A O 1
ATOM 6277 N N . LYS A 1 828 ? -6.742 28.607 -21.101 1.00 62.88 828 LYS A N 1
ATOM 6278 C CA . LYS A 1 828 ? -8.033 29.307 -21.204 1.00 62.88 828 LYS A CA 1
ATOM 6279 C C . LYS A 1 828 ? -8.171 29.914 -22.602 1.00 62.88 828 LYS A C 1
ATOM 6281 O O . LYS A 1 828 ? -7.213 30.491 -23.102 1.00 62.88 828 LYS A O 1
ATOM 6286 N N . PRO A 1 829 ? -9.374 29.920 -23.199 1.00 57.81 829 PRO A N 1
ATOM 6287 C CA . PRO A 1 829 ? -9.583 30.551 -24.496 1.00 57.81 829 PRO A CA 1
ATOM 6288 C C . PRO A 1 829 ? -9.565 32.085 -24.366 1.00 57.81 829 PRO A C 1
ATOM 6290 O O . PRO A 1 829 ? -10.567 32.687 -23.976 1.00 57.81 829 PRO A O 1
ATOM 6293 N N . TYR A 1 830 ? -8.456 32.741 -24.710 1.00 62.28 830 TYR A N 1
ATOM 6294 C CA . TYR A 1 830 ? -8.418 34.188 -24.959 1.00 62.28 830 TYR A CA 1
ATOM 6295 C C . TYR A 1 830 ? -7.571 34.529 -26.192 1.00 62.28 830 TYR A C 1
ATOM 6297 O O . TYR A 1 830 ? -6.711 33.760 -26.612 1.00 62.28 830 TYR A O 1
ATOM 6305 N N . ALA A 1 831 ? -7.875 35.668 -26.822 1.00 66.50 831 ALA A N 1
ATOM 6306 C CA . ALA A 1 831 ? -7.173 36.129 -28.017 1.00 66.50 831 ALA A CA 1
ATOM 6307 C C . ALA A 1 831 ? -5.693 36.435 -27.708 1.00 66.50 831 ALA A C 1
ATOM 6309 O O . ALA A 1 831 ? -5.401 36.847 -26.583 1.00 66.50 831 ALA A O 1
ATOM 6310 N N . PRO A 1 832 ? -4.772 36.288 -28.680 1.00 71.12 832 PRO A N 1
ATOM 6311 C CA . PRO A 1 832 ? -3.360 36.586 -28.471 1.00 71.12 832 PRO A CA 1
ATOM 6312 C C . PRO A 1 832 ? -3.150 37.979 -27.855 1.00 71.12 832 PRO A C 1
ATOM 6314 O O . PRO A 1 832 ? -3.706 38.951 -28.375 1.00 71.12 832 PRO A O 1
ATOM 6317 N N . PRO A 1 833 ? -2.385 38.094 -26.755 1.00 73.62 833 PRO A N 1
ATOM 6318 C CA . PRO A 1 833 ? -2.206 39.366 -26.069 1.00 73.62 833 PRO A CA 1
ATOM 6319 C C . PRO A 1 833 ? -1.390 40.350 -26.908 1.00 73.62 833 PRO A C 1
ATOM 6321 O O . PRO A 1 833 ? -0.378 39.994 -27.511 1.00 73.62 833 PRO A O 1
ATOM 6324 N N . THR A 1 834 ? -1.806 41.613 -26.903 1.00 78.81 834 THR A N 1
ATOM 6325 C CA . THR A 1 834 ? -1.051 42.737 -27.475 1.00 78.81 834 THR A CA 1
ATOM 6326 C C . THR A 1 834 ? -0.320 43.519 -26.380 1.00 78.81 834 THR A C 1
ATOM 6328 O O . THR A 1 834 ? -0.636 43.389 -25.195 1.00 78.81 834 THR A O 1
ATOM 6331 N N . LEU A 1 835 ? 0.642 44.376 -26.748 1.00 72.62 835 LEU A N 1
ATOM 6332 C CA . LEU A 1 835 ? 1.330 45.221 -25.762 1.00 72.62 835 LEU A CA 1
ATOM 6333 C C . LEU A 1 835 ? 0.360 46.168 -25.036 1.00 72.62 835 LEU A C 1
ATOM 6335 O O . LEU A 1 835 ? 0.527 46.428 -23.844 1.00 72.62 835 LEU A O 1
ATOM 6339 N N . ASP A 1 836 ? -0.677 46.642 -25.725 1.00 76.00 836 ASP A N 1
ATOM 6340 C CA . ASP A 1 836 ? -1.714 47.477 -25.117 1.00 76.00 836 ASP A CA 1
ATOM 6341 C C . ASP A 1 836 ? -2.509 46.702 -24.057 1.00 76.00 836 ASP A C 1
ATOM 6343 O O . ASP A 1 836 ? -2.863 47.262 -23.020 1.00 76.00 836 ASP A O 1
ATOM 6347 N N . ASP A 1 837 ? -2.716 45.397 -24.257 1.00 74.12 837 ASP A N 1
ATOM 6348 C CA . ASP A 1 837 ? -3.382 44.547 -23.271 1.00 74.12 837 ASP A CA 1
ATOM 6349 C C . ASP A 1 837 ? -2.530 44.313 -22.013 1.00 74.12 837 ASP A C 1
ATOM 6351 O O . ASP A 1 837 ? -3.077 44.196 -20.917 1.00 74.12 837 ASP A O 1
ATOM 6355 N N . VAL A 1 838 ? -1.201 44.282 -22.163 1.00 69.38 838 VAL A N 1
ATOM 6356 C CA . VAL A 1 838 ? -0.225 44.173 -21.062 1.00 69.38 838 VAL A CA 1
ATOM 6357 C C . VAL A 1 838 ? -0.115 45.478 -20.269 1.00 69.38 838 VAL A C 1
ATOM 6359 O O . VAL A 1 838 ? 0.075 45.459 -19.050 1.00 69.38 838 VAL A O 1
ATOM 6362 N N . ARG A 1 839 ? -0.237 46.617 -20.959 1.00 68.69 839 ARG A N 1
ATOM 6363 C CA . ARG A 1 839 ? -0.127 47.962 -20.375 1.00 68.69 839 ARG A CA 1
ATOM 6364 C C . ARG A 1 839 ? -1.409 48.454 -19.716 1.00 68.69 839 ARG A C 1
ATOM 6366 O O . ARG A 1 839 ? -1.329 49.336 -18.865 1.00 68.69 839 ARG A O 1
ATOM 6373 N N . ASP A 1 840 ? -2.576 47.931 -20.091 1.00 74.38 840 ASP A N 1
ATOM 6374 C CA . ASP A 1 840 ? -3.849 48.357 -19.510 1.00 74.38 840 ASP A CA 1
ATOM 6375 C C . ASP A 1 840 ? -3.947 47.928 -18.030 1.00 74.38 840 ASP A C 1
ATOM 6377 O O . ASP A 1 840 ? -4.115 46.740 -17.729 1.00 74.38 840 ASP A O 1
ATOM 6381 N N . PRO A 1 841 ? -3.917 48.873 -17.067 1.00 59.47 841 PRO A N 1
ATOM 6382 C CA . PRO A 1 841 ? -3.996 48.544 -15.647 1.00 59.47 841 PRO A CA 1
ATOM 6383 C C . PRO A 1 841 ? -5.340 47.914 -15.251 1.00 59.47 841 PRO A C 1
ATOM 6385 O O . PRO A 1 841 ? -5.442 47.352 -14.162 1.00 59.47 841 PRO A O 1
ATOM 6388 N N . LYS A 1 842 ? -6.372 47.982 -16.107 1.00 69.81 842 LYS A N 1
ATOM 6389 C CA . LYS A 1 842 ? -7.679 47.343 -15.886 1.00 69.81 842 LYS A CA 1
ATOM 6390 C C . LYS A 1 842 ? -7.697 45.861 -16.273 1.00 69.81 842 LYS A C 1
ATOM 6392 O O . LYS A 1 842 ? -8.614 45.154 -15.861 1.00 69.81 842 LYS A O 1
ATOM 6397 N N . LYS A 1 843 ? -6.699 45.365 -17.016 1.00 73.62 843 LYS A N 1
ATOM 6398 C CA . LYS A 1 843 ? -6.583 43.956 -17.444 1.00 73.62 843 LYS A CA 1
ATOM 6399 C C . LYS A 1 843 ? -5.645 43.154 -16.537 1.00 73.62 843 LYS A C 1
ATOM 6401 O O . LYS A 1 843 ? -4.782 42.413 -16.998 1.00 73.62 843 LYS A O 1
ATOM 6406 N N . THR A 1 844 ? -5.834 43.275 -15.223 1.00 65.50 844 THR A N 1
ATOM 6407 C CA . THR A 1 844 ? -4.967 42.664 -14.195 1.00 65.50 844 THR A CA 1
ATOM 6408 C C . THR A 1 844 ? -4.817 41.147 -14.322 1.00 65.50 844 THR A C 1
ATOM 6410 O O . THR A 1 844 ? -3.734 40.635 -14.053 1.00 65.50 844 THR A O 1
ATOM 6413 N N . ALA A 1 845 ? -5.859 40.436 -14.766 1.00 67.12 845 ALA A N 1
ATOM 6414 C CA . ALA A 1 845 ? -5.808 38.989 -14.985 1.00 67.12 845 ALA A CA 1
ATOM 6415 C C . ALA A 1 845 ? -4.809 38.608 -16.092 1.00 67.12 845 ALA A C 1
ATOM 6417 O O . ALA A 1 845 ? -3.879 37.851 -15.839 1.00 67.12 845 ALA A O 1
ATOM 6418 N N . LEU A 1 846 ? -4.927 39.223 -17.274 1.00 74.00 846 LEU A N 1
ATOM 6419 C CA . LEU A 1 846 ? -4.008 38.983 -18.390 1.00 74.00 846 LEU A CA 1
ATOM 6420 C C . LEU A 1 846 ? -2.583 39.446 -18.065 1.00 74.00 846 LEU A C 1
ATOM 6422 O O . LEU A 1 846 ? -1.608 38.801 -18.435 1.00 74.00 846 LEU A O 1
ATOM 6426 N N . ARG A 1 847 ? -2.461 40.554 -17.331 1.00 73.31 847 ARG A N 1
ATOM 6427 C CA . ARG A 1 847 ? -1.182 41.073 -16.841 1.00 73.31 847 ARG A CA 1
ATOM 6428 C C . ARG A 1 847 ? -0.460 40.058 -15.945 1.00 73.31 847 ARG A C 1
ATOM 6430 O O . ARG A 1 847 ? 0.759 39.913 -16.053 1.00 73.31 847 ARG A O 1
ATOM 6437 N N . GLY A 1 848 ? -1.210 39.370 -15.081 1.00 70.62 848 GLY A N 1
ATOM 6438 C CA . GLY A 1 848 ? -0.729 38.250 -14.272 1.00 70.62 848 GLY A CA 1
ATOM 6439 C C . GLY A 1 848 ? -0.338 37.043 -15.126 1.00 70.62 848 GLY A C 1
ATOM 6440 O O . GLY A 1 848 ? 0.750 36.507 -14.942 1.00 70.62 848 GLY A O 1
ATOM 6441 N N . ASP A 1 849 ? -1.158 36.691 -16.119 1.00 73.94 849 ASP A N 1
ATOM 6442 C CA . ASP A 1 849 ? -0.892 35.566 -17.026 1.00 73.94 849 ASP A CA 1
ATOM 6443 C C . ASP A 1 849 ? 0.384 35.784 -17.866 1.00 73.94 849 ASP A C 1
ATOM 6445 O O . ASP A 1 849 ? 1.205 34.879 -17.999 1.00 73.94 849 ASP A O 1
ATOM 6449 N N . VAL A 1 850 ? 0.618 37.004 -18.362 1.00 75.38 850 VAL A N 1
ATOM 6450 C CA . VAL A 1 850 ? 1.841 37.380 -19.099 1.00 75.38 850 VAL A CA 1
ATOM 6451 C C . VAL A 1 850 ? 3.069 37.359 -18.187 1.00 75.38 850 VAL A C 1
ATOM 6453 O O . VAL A 1 850 ? 4.145 36.945 -18.615 1.00 75.38 850 VAL A O 1
ATOM 6456 N N . LEU A 1 851 ? 2.924 37.771 -16.923 1.00 74.62 851 LEU A N 1
ATOM 6457 C CA . LEU A 1 851 ? 4.005 37.709 -15.937 1.00 74.62 851 LEU A CA 1
ATOM 6458 C C . LEU A 1 851 ? 4.410 36.260 -15.648 1.00 74.62 851 LEU A C 1
ATOM 6460 O O . LEU A 1 851 ? 5.599 35.946 -15.605 1.00 74.62 851 LEU A O 1
ATOM 6464 N N . ASP A 1 852 ? 3.427 35.388 -15.447 1.00 67.12 852 ASP A N 1
ATOM 6465 C CA . ASP A 1 852 ? 3.652 33.977 -15.156 1.00 67.12 852 ASP A CA 1
ATOM 6466 C C . ASP A 1 852 ? 4.220 33.234 -16.373 1.00 67.12 852 ASP A C 1
ATOM 6468 O O . ASP A 1 852 ? 5.178 32.468 -16.228 1.00 67.12 852 ASP A O 1
ATOM 6472 N N . PHE A 1 853 ? 3.731 33.539 -17.580 1.00 74.12 853 PHE A N 1
ATOM 6473 C CA . PHE A 1 853 ? 4.325 33.054 -18.826 1.00 74.12 853 PHE A CA 1
ATOM 6474 C C . PHE A 1 853 ? 5.783 33.507 -18.966 1.00 74.12 853 PHE A C 1
ATOM 6476 O O . PHE A 1 853 ? 6.680 32.690 -19.180 1.00 74.12 853 PHE A O 1
ATOM 6483 N N . ALA A 1 854 ? 6.046 34.802 -18.769 1.00 73.62 854 ALA A N 1
ATOM 6484 C CA . ALA A 1 854 ? 7.387 35.366 -18.840 1.00 73.62 854 ALA A CA 1
ATOM 6485 C C . ALA A 1 854 ? 8.328 34.732 -17.811 1.00 73.62 854 ALA A C 1
ATOM 6487 O O . ALA A 1 854 ? 9.470 34.426 -18.143 1.00 73.62 854 ALA A O 1
ATOM 6488 N N . ARG A 1 855 ? 7.871 34.477 -16.577 1.00 69.44 855 ARG A N 1
ATOM 6489 C CA . ARG A 1 855 ? 8.644 33.715 -15.578 1.00 69.44 855 ARG A CA 1
ATOM 6490 C C . ARG A 1 855 ? 9.027 32.337 -16.106 1.00 69.44 855 ARG A C 1
ATOM 6492 O O . ARG A 1 855 ? 10.153 31.907 -15.877 1.00 69.44 855 ARG A O 1
ATOM 6499 N N . GLY A 1 856 ? 8.133 31.686 -16.848 1.00 62.62 856 GLY A N 1
ATOM 6500 C CA . GLY A 1 856 ? 8.401 30.386 -17.451 1.00 62.62 856 GLY A CA 1
ATOM 6501 C C . GLY A 1 856 ? 9.418 30.348 -18.563 1.00 62.62 856 GLY A C 1
ATOM 6502 O O . GLY A 1 856 ? 10.122 29.360 -18.688 1.00 62.62 856 GLY A O 1
ATOM 6503 N N . ILE A 1 857 ? 9.590 31.437 -19.292 1.00 68.12 857 ILE A N 1
ATOM 6504 C CA . ILE A 1 857 ? 10.688 31.574 -20.254 1.00 68.12 857 ILE A CA 1
ATOM 6505 C C . ILE A 1 857 ? 11.877 32.340 -19.654 1.00 68.12 857 ILE A C 1
ATOM 6507 O O . ILE A 1 857 ? 12.628 32.989 -20.376 1.00 68.12 857 ILE A O 1
ATOM 6511 N N . GLN A 1 858 ? 12.017 32.324 -18.320 1.00 71.75 858 GLN A N 1
ATOM 6512 C CA . GLN A 1 858 ? 13.075 33.012 -17.562 1.00 71.75 858 GLN A CA 1
ATOM 6513 C C . GLN A 1 858 ? 13.171 34.532 -17.824 1.00 71.75 858 GLN A C 1
ATOM 6515 O O . GLN A 1 858 ? 14.171 35.172 -17.518 1.00 71.75 858 GLN A O 1
ATOM 6520 N N . SER A 1 859 ? 12.099 35.132 -18.338 1.00 75.00 859 SER A N 1
ATOM 6521 C CA . SER A 1 859 ? 11.977 36.549 -18.710 1.00 75.00 859 SER A CA 1
ATOM 6522 C C . SER A 1 859 ? 11.069 37.344 -17.762 1.00 75.00 859 SER A C 1
ATOM 6524 O O . SER A 1 859 ? 10.766 38.511 -18.008 1.00 75.00 859 SER A O 1
ATOM 6526 N N . GLY A 1 860 ? 10.627 36.741 -16.652 1.00 74.88 860 GLY A N 1
ATOM 6527 C CA . GLY A 1 860 ? 9.677 37.351 -15.713 1.00 74.88 860 GLY A CA 1
ATOM 6528 C C . GLY A 1 860 ? 10.152 38.684 -15.128 1.00 74.88 860 GLY A C 1
ATOM 6529 O O . GLY A 1 860 ? 9.341 39.566 -14.854 1.00 74.88 860 GLY A O 1
ATOM 6530 N N . GLN A 1 861 ? 11.468 38.861 -15.000 1.00 77.06 861 GLN A N 1
ATOM 6531 C CA . GLN A 1 861 ? 12.072 40.096 -14.501 1.00 77.06 861 GLN A CA 1
ATOM 6532 C C . GLN A 1 861 ? 11.938 41.272 -15.476 1.00 77.06 861 GLN A C 1
ATOM 6534 O O . GLN A 1 861 ? 11.808 42.403 -15.015 1.00 77.06 861 GLN A O 1
ATOM 6539 N N . LEU A 1 862 ? 11.896 41.027 -16.794 1.00 77.12 862 LEU A N 1
ATOM 6540 C CA . LEU A 1 862 ? 11.675 42.076 -17.800 1.00 77.12 862 LEU A CA 1
ATOM 6541 C C . LEU A 1 862 ? 10.279 42.687 -17.639 1.00 77.12 862 LEU A C 1
ATOM 6543 O O . LEU A 1 862 ? 10.125 43.906 -17.593 1.00 77.12 862 LEU A O 1
ATOM 6547 N N . VAL A 1 863 ? 9.274 41.824 -17.476 1.00 78.19 863 VAL A N 1
ATOM 6548 C CA . VAL A 1 863 ? 7.874 42.229 -17.309 1.00 78.19 863 VAL A CA 1
ATOM 6549 C C . VAL A 1 863 ? 7.657 42.909 -15.951 1.00 78.19 863 VAL A C 1
ATOM 6551 O O . VAL A 1 863 ? 6.990 43.939 -15.880 1.00 78.19 863 VAL A O 1
ATOM 6554 N N . GLN A 1 864 ? 8.269 42.400 -14.872 1.00 81.50 864 GLN A N 1
ATOM 6555 C CA . GLN A 1 864 ? 8.229 43.051 -13.553 1.00 81.50 864 GLN A CA 1
ATOM 6556 C C . GLN A 1 864 ? 8.880 44.442 -13.563 1.00 81.50 864 GLN A C 1
ATOM 6558 O O . GLN A 1 864 ? 8.309 45.379 -13.006 1.00 81.50 864 GLN A O 1
ATOM 6563 N N . ALA A 1 865 ? 10.033 44.594 -14.223 1.00 82.69 865 ALA A N 1
ATOM 6564 C CA . ALA A 1 865 ? 10.722 45.876 -14.338 1.00 82.69 865 ALA A CA 1
ATOM 6565 C C . ALA A 1 865 ? 9.900 46.895 -15.142 1.00 82.69 865 ALA A C 1
ATOM 6567 O O . ALA A 1 865 ? 9.740 48.031 -14.697 1.00 82.69 865 ALA A O 1
ATOM 6568 N N . GLN A 1 866 ? 9.310 46.477 -16.269 1.00 82.50 866 GLN A N 1
ATOM 6569 C CA . GLN A 1 866 ? 8.397 47.313 -17.055 1.00 82.50 866 GLN A CA 1
ATOM 6570 C C . GLN A 1 866 ? 7.210 47.781 -16.198 1.00 82.50 866 GLN A C 1
ATOM 6572 O O . GLN A 1 866 ? 6.884 48.964 -16.156 1.00 82.50 866 GLN A O 1
ATOM 6577 N N . TYR A 1 867 ? 6.603 46.863 -15.445 1.00 82.12 867 TYR A N 1
ATOM 6578 C CA . TYR A 1 867 ? 5.492 47.162 -14.546 1.00 82.12 867 TYR A CA 1
ATOM 6579 C C . TYR A 1 867 ? 5.847 48.161 -13.446 1.00 82.12 867 TYR A C 1
ATOM 6581 O O . TYR A 1 867 ? 5.057 49.066 -13.182 1.00 82.12 867 TYR A O 1
ATOM 6589 N N . ALA A 1 868 ? 7.017 48.020 -12.825 1.00 83.62 868 ALA A N 1
ATOM 6590 C CA . ALA A 1 868 ? 7.483 48.954 -11.808 1.00 83.62 868 ALA A CA 1
ATOM 6591 C C . ALA A 1 868 ? 7.756 50.352 -12.402 1.00 83.62 868 ALA A C 1
ATOM 6593 O O . ALA A 1 868 ? 7.430 51.362 -11.777 1.00 83.62 868 ALA A O 1
ATOM 6594 N N . MET A 1 869 ? 8.291 50.425 -13.627 1.00 86.19 869 MET A N 1
ATOM 6595 C CA . MET A 1 869 ? 8.518 51.690 -14.339 1.00 86.19 869 MET A CA 1
ATOM 6596 C C . MET A 1 869 ? 7.209 52.373 -14.760 1.00 86.19 869 MET A C 1
ATOM 6598 O O . MET A 1 869 ? 7.084 53.589 -14.612 1.00 86.19 869 MET A O 1
ATOM 6602 N N . ASP A 1 870 ? 6.210 51.615 -15.216 1.00 81.88 870 ASP A N 1
ATOM 6603 C CA . ASP A 1 870 ? 4.875 52.144 -15.527 1.00 81.88 870 ASP A CA 1
ATOM 6604 C C . ASP A 1 870 ? 4.150 52.632 -14.254 1.00 81.88 870 ASP A C 1
ATOM 6606 O O . ASP A 1 870 ? 3.505 53.685 -14.262 1.00 81.88 870 ASP A O 1
ATOM 6610 N N . GLU A 1 871 ? 4.308 51.927 -13.125 1.00 82.44 871 GLU A N 1
ATOM 6611 C CA . GLU A 1 871 ? 3.819 52.375 -11.813 1.00 82.44 871 GLU A CA 1
ATOM 6612 C C . GLU A 1 871 ? 4.487 53.676 -11.355 1.00 82.44 871 GLU A C 1
ATOM 6614 O O . GLU A 1 871 ? 3.797 54.562 -10.843 1.00 82.44 871 GLU A O 1
ATOM 6619 N N . PHE A 1 872 ? 5.803 53.816 -11.534 1.00 88.12 872 PHE A N 1
ATOM 6620 C CA . PHE A 1 872 ? 6.495 55.079 -11.277 1.00 88.12 872 PHE A CA 1
ATOM 6621 C C . PHE A 1 872 ? 5.970 56.188 -12.193 1.00 88.12 872 PHE A C 1
ATOM 6623 O O . PHE A 1 872 ? 5.669 57.278 -11.724 1.00 88.12 872 PHE A O 1
ATOM 6630 N N . ARG A 1 873 ? 5.788 55.923 -13.489 1.00 85.00 873 ARG A N 1
ATOM 6631 C CA . ARG A 1 873 ? 5.294 56.934 -14.432 1.00 85.00 873 ARG A CA 1
ATOM 6632 C C . ARG A 1 873 ? 3.915 57.472 -14.043 1.00 85.00 873 ARG A C 1
ATOM 6634 O O . ARG A 1 873 ? 3.648 58.659 -14.215 1.00 85.00 873 ARG A O 1
ATOM 6641 N N . ALA A 1 874 ? 3.048 56.613 -13.506 1.00 84.00 874 ALA A N 1
ATOM 6642 C CA . ALA A 1 874 ? 1.736 57.011 -13.001 1.00 84.00 874 ALA A CA 1
ATOM 6643 C C . ALA A 1 874 ? 1.813 57.860 -11.716 1.00 84.00 874 ALA A C 1
ATOM 6645 O O . ALA A 1 874 ? 0.936 58.692 -11.486 1.00 84.00 874 ALA A O 1
ATOM 6646 N N . GLN A 1 875 ? 2.831 57.646 -10.876 1.00 86.94 875 GLN A N 1
ATOM 6647 C CA . GLN A 1 875 ? 3.061 58.367 -9.619 1.00 86.94 875 GLN A CA 1
ATOM 6648 C C . GLN A 1 875 ? 4.573 58.553 -9.395 1.00 86.94 875 GLN A C 1
ATOM 6650 O O . GLN A 1 875 ? 5.209 57.692 -8.784 1.00 86.94 875 GLN A O 1
ATOM 6655 N N . PRO A 1 876 ? 5.176 59.639 -9.904 1.00 87.50 876 PRO A N 1
ATOM 6656 C CA . PRO A 1 876 ? 6.628 59.765 -9.988 1.00 87.50 876 PRO A CA 1
ATOM 6657 C C . PRO A 1 876 ? 7.226 60.218 -8.654 1.00 87.50 876 PRO A C 1
ATOM 6659 O O . PRO A 1 876 ? 7.666 61.355 -8.511 1.00 87.50 876 PRO A O 1
ATOM 6662 N N . THR A 1 877 ? 7.210 59.332 -7.661 1.00 88.38 877 THR A N 1
ATOM 6663 C CA . THR A 1 877 ? 7.731 59.592 -6.314 1.00 88.38 877 THR A CA 1
ATOM 6664 C C . THR A 1 877 ? 9.066 58.896 -6.081 1.00 88.38 877 THR A C 1
ATOM 6666 O O . THR A 1 877 ? 9.381 57.874 -6.704 1.00 88.38 877 THR A O 1
ATOM 6669 N N . LEU A 1 878 ? 9.849 59.427 -5.141 1.00 83.88 878 LEU A N 1
ATOM 6670 C CA . LEU A 1 878 ? 11.129 58.854 -4.730 1.00 83.88 878 LEU A CA 1
ATOM 6671 C C . LEU A 1 878 ? 11.010 57.390 -4.283 1.00 83.88 878 LEU A C 1
ATOM 6673 O O . LEU A 1 878 ? 11.828 56.566 -4.683 1.00 83.88 878 LEU A O 1
ATOM 6677 N N . LEU A 1 879 ? 9.967 57.036 -3.524 1.00 82.50 879 LEU A N 1
ATOM 6678 C CA . LEU A 1 879 ? 9.767 55.660 -3.056 1.00 82.50 879 LEU A CA 1
ATOM 6679 C C . LEU A 1 879 ? 9.587 54.670 -4.219 1.00 82.50 879 LEU A C 1
ATOM 6681 O O . LEU A 1 879 ? 10.163 53.582 -4.216 1.00 82.50 879 LEU A O 1
ATOM 6685 N N . ARG A 1 880 ? 8.811 55.048 -5.243 1.00 85.50 880 ARG A N 1
ATOM 6686 C CA . ARG A 1 880 ? 8.613 54.198 -6.427 1.00 85.50 880 ARG A CA 1
ATOM 6687 C C . ARG A 1 880 ? 9.871 54.124 -7.286 1.00 85.50 880 ARG A C 1
ATOM 6689 O O . ARG A 1 880 ? 10.172 53.054 -7.804 1.00 85.50 880 ARG A O 1
ATOM 6696 N N . ALA A 1 881 ? 10.630 55.214 -7.391 1.00 86.25 881 ALA A N 1
ATOM 6697 C CA . ALA A 1 881 ? 11.912 55.208 -8.092 1.00 86.25 881 ALA A CA 1
ATOM 6698 C C . ALA A 1 881 ? 12.946 54.308 -7.403 1.00 86.25 881 ALA A C 1
ATOM 6700 O O . ALA A 1 881 ? 13.609 53.528 -8.082 1.00 86.25 881 ALA A O 1
ATOM 6701 N N . LEU A 1 882 ? 13.035 54.361 -6.070 1.00 83.31 882 LEU A N 1
ATOM 6702 C CA . LEU A 1 882 ? 13.886 53.472 -5.275 1.00 83.31 882 LEU A CA 1
ATOM 6703 C C . LEU A 1 882 ? 13.500 52.010 -5.477 1.00 83.31 882 LEU A C 1
ATOM 6705 O O . LEU A 1 882 ? 14.356 51.189 -5.779 1.00 83.31 882 LEU A O 1
ATOM 6709 N N . LYS A 1 883 ? 12.199 51.695 -5.453 1.00 83.81 883 LYS A N 1
ATOM 6710 C CA . LYS A 1 883 ? 11.710 50.344 -5.751 1.00 83.81 883 LYS A CA 1
ATOM 6711 C C . LYS A 1 883 ? 12.161 49.858 -7.136 1.00 83.81 883 LYS A C 1
ATOM 6713 O O . LYS A 1 883 ? 12.617 48.725 -7.256 1.00 83.81 883 LYS A O 1
ATOM 6718 N N . VAL A 1 884 ? 12.072 50.703 -8.169 1.00 85.38 884 VAL A N 1
ATOM 6719 C CA . VAL A 1 884 ? 12.556 50.366 -9.522 1.00 85.38 884 VAL A CA 1
ATOM 6720 C C . VAL A 1 884 ? 14.071 50.138 -9.523 1.00 85.38 884 VAL A C 1
ATOM 6722 O O . VAL A 1 884 ? 14.540 49.137 -10.067 1.00 85.38 884 VAL A O 1
ATOM 6725 N N . VAL A 1 885 ? 14.840 51.036 -8.907 1.00 84.69 885 VAL A N 1
ATOM 6726 C CA . VAL A 1 885 ? 16.306 50.962 -8.895 1.00 84.69 885 VAL A CA 1
ATOM 6727 C C . VAL A 1 885 ? 16.802 49.744 -8.115 1.00 84.69 885 VAL A C 1
ATOM 6729 O O . VAL A 1 885 ? 17.553 48.935 -8.664 1.00 84.69 885 VAL A O 1
ATOM 6732 N N . ASP A 1 886 ? 16.327 49.559 -6.888 1.00 81.25 886 ASP A N 1
ATOM 6733 C CA . ASP A 1 886 ? 16.799 48.519 -5.974 1.00 81.25 886 ASP A CA 1
ATOM 6734 C C . ASP A 1 886 ? 16.399 47.115 -6.432 1.00 81.25 886 ASP A C 1
ATOM 6736 O O . ASP A 1 886 ? 17.180 46.168 -6.308 1.00 81.25 886 ASP A O 1
ATOM 6740 N N . GLN A 1 887 ? 15.189 46.959 -6.981 1.00 80.88 887 GLN A N 1
ATOM 6741 C CA . GLN A 1 887 ? 14.670 45.643 -7.366 1.00 80.88 887 GLN A CA 1
ATOM 6742 C C . GLN A 1 887 ? 15.077 45.241 -8.784 1.00 80.88 887 GLN A C 1
ATOM 6744 O O . GLN A 1 887 ? 15.245 44.048 -9.046 1.00 80.88 887 GLN A O 1
ATOM 6749 N N . HIS A 1 888 ? 15.243 46.208 -9.692 1.00 81.62 888 HIS A N 1
ATOM 6750 C CA . HIS A 1 888 ? 15.367 45.912 -11.121 1.00 81.62 888 HIS A CA 1
ATOM 6751 C C . HIS A 1 888 ? 16.620 46.485 -11.786 1.00 81.62 888 HIS A C 1
ATOM 6753 O O . HIS A 1 888 ? 17.068 45.909 -12.774 1.00 81.62 888 HIS A O 1
ATOM 6759 N N . LEU A 1 889 ? 17.219 47.563 -11.26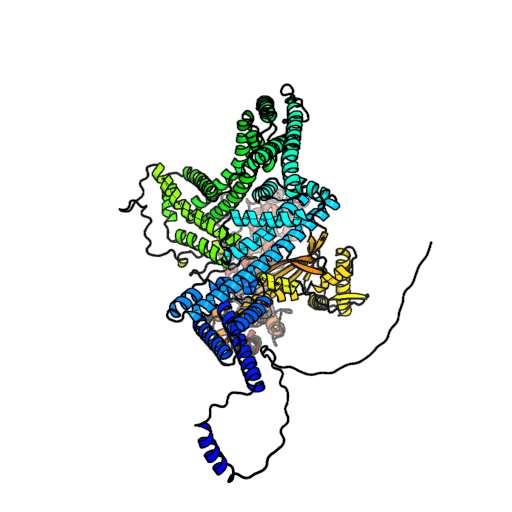3 1.00 80.75 889 LEU A N 1
ATOM 6760 C CA . LEU A 1 889 ? 18.386 48.206 -11.888 1.00 80.75 889 LEU A CA 1
ATOM 6761 C C . LEU A 1 889 ? 19.690 48.062 -11.096 1.00 80.75 889 LEU A C 1
ATOM 6763 O O . LEU A 1 889 ? 20.711 48.570 -11.563 1.00 80.75 889 LEU A O 1
ATOM 6767 N N . ARG A 1 890 ? 19.697 47.398 -9.932 1.00 77.81 890 ARG A N 1
ATOM 6768 C CA . ARG A 1 890 ? 20.905 47.241 -9.105 1.00 77.81 890 ARG A CA 1
ATOM 6769 C C . ARG A 1 890 ? 22.034 46.497 -9.845 1.00 77.81 890 ARG A C 1
ATOM 6771 O O . ARG A 1 890 ? 21.755 45.566 -10.607 1.00 77.81 890 ARG A O 1
ATOM 6778 N N . PRO A 1 891 ? 23.313 46.828 -9.587 1.00 64.06 891 PRO A N 1
ATOM 6779 C CA . PRO A 1 891 ? 24.439 46.033 -10.074 1.00 64.06 891 PRO A CA 1
ATOM 6780 C C . PRO A 1 891 ? 24.316 44.574 -9.605 1.00 64.06 891 PRO A C 1
ATOM 6782 O O . PRO A 1 891 ? 24.210 44.310 -8.409 1.00 64.06 891 PRO A O 1
ATOM 6785 N N . GLY A 1 892 ? 24.285 43.625 -10.545 1.00 62.03 892 GLY A N 1
ATOM 6786 C CA . GLY A 1 892 ? 24.100 42.199 -10.243 1.00 62.03 892 GLY A CA 1
ATOM 6787 C C . GLY A 1 892 ? 22.645 41.750 -10.049 1.00 62.03 892 GLY A C 1
ATOM 6788 O O . GLY A 1 892 ? 22.420 40.620 -9.615 1.00 62.03 892 GLY A O 1
ATOM 6789 N N . ALA A 1 893 ? 21.647 42.588 -10.368 1.00 65.69 893 ALA A N 1
ATOM 6790 C CA . ALA A 1 893 ? 20.287 42.093 -10.584 1.00 65.69 893 ALA A CA 1
ATOM 6791 C C . ALA A 1 893 ? 20.330 40.947 -11.617 1.00 65.69 893 ALA A C 1
ATOM 6793 O O . ALA A 1 893 ? 21.029 41.087 -12.625 1.00 65.69 893 ALA A O 1
ATOM 6794 N N . PRO A 1 894 ? 19.646 39.810 -11.378 1.00 53.50 894 PRO A N 1
ATOM 6795 C CA . PRO A 1 894 ? 19.636 38.729 -12.351 1.00 53.50 894 PRO A CA 1
ATOM 6796 C C . PRO A 1 894 ? 19.053 39.246 -13.677 1.00 53.50 894 PRO A C 1
ATOM 6798 O O . PRO A 1 894 ? 18.125 40.053 -13.679 1.00 53.50 894 PRO A O 1
ATOM 6801 N N . GLY A 1 895 ? 19.634 38.818 -14.798 1.00 59.09 895 GLY A N 1
ATOM 6802 C CA . GLY A 1 895 ? 19.146 39.143 -16.137 1.00 59.09 895 GLY A CA 1
ATOM 6803 C C . GLY A 1 895 ? 19.682 40.433 -16.772 1.00 59.09 895 GLY A C 1
ATOM 6804 O O . GLY A 1 895 ? 20.456 41.205 -16.212 1.00 59.09 895 GLY A O 1
ATOM 6805 N N . GLU A 1 896 ? 19.243 40.652 -18.009 1.00 57.88 896 GLU A N 1
ATOM 6806 C CA . GLU A 1 896 ? 19.691 41.710 -18.922 1.00 57.88 896 GLU A CA 1
ATOM 6807 C C . GLU A 1 896 ? 19.183 43.131 -18.572 1.00 57.88 896 GLU A C 1
ATOM 6809 O O . GLU A 1 896 ? 19.461 44.089 -19.292 1.00 57.88 896 GLU A O 1
ATOM 6814 N N . VAL A 1 897 ? 18.453 43.297 -17.461 1.00 61.09 897 VAL A N 1
ATOM 6815 C CA . VAL A 1 897 ? 17.867 44.585 -17.031 1.00 61.09 897 VAL A CA 1
ATOM 6816 C C . VAL A 1 897 ? 18.924 45.523 -16.432 1.00 61.09 897 VAL A C 1
ATOM 6818 O O . VAL A 1 897 ? 18.891 46.732 -16.661 1.00 61.09 897 VAL A O 1
ATOM 6821 N N . GLY A 1 898 ? 19.910 44.978 -15.711 1.00 57.66 898 GLY A N 1
ATOM 6822 C CA . GLY A 1 898 ? 20.976 45.765 -15.075 1.00 57.66 898 GLY A CA 1
ATOM 6823 C C . GLY A 1 898 ? 21.971 46.407 -16.055 1.00 57.66 898 GLY A C 1
ATOM 6824 O O . GLY A 1 898 ? 22.746 47.268 -15.643 1.00 57.66 898 GLY A O 1
ATOM 6825 N N . GLY A 1 899 ? 21.942 45.999 -17.332 1.00 64.19 899 GLY A N 1
ATOM 6826 C CA . GLY A 1 899 ? 22.794 46.502 -18.417 1.00 64.19 899 GLY A CA 1
ATOM 6827 C C . GLY A 1 899 ? 22.075 47.406 -19.423 1.00 64.19 899 GLY A C 1
ATOM 6828 O O . GLY A 1 899 ? 22.605 47.643 -20.510 1.00 64.19 899 GLY A O 1
ATOM 6829 N N . LEU A 1 900 ? 20.864 47.879 -19.110 1.00 74.31 900 LEU A N 1
ATOM 6830 C CA . LEU A 1 900 ? 20.130 48.778 -19.998 1.00 74.31 900 LEU A CA 1
ATOM 6831 C C . LEU A 1 900 ? 20.873 50.125 -20.150 1.00 74.31 900 LEU A C 1
ATOM 6833 O O . LEU A 1 900 ? 21.406 50.654 -19.174 1.00 74.31 900 LEU A O 1
ATOM 6837 N N . PRO A 1 901 ? 20.914 50.724 -21.354 1.00 69.00 901 PRO A N 1
ATOM 6838 C CA . PRO A 1 901 ? 21.578 52.008 -21.556 1.00 69.00 901 PRO A CA 1
ATOM 6839 C C . PRO A 1 901 ? 20.959 53.106 -20.679 1.00 69.00 901 PRO A C 1
ATOM 6841 O O . PRO A 1 901 ? 19.738 53.216 -20.587 1.00 69.00 901 PRO A O 1
ATOM 6844 N N . GLY A 1 902 ? 21.798 53.949 -20.071 1.00 71.44 902 GLY A N 1
ATOM 6845 C CA . GLY A 1 902 ? 21.348 55.119 -19.307 1.00 71.44 902 GLY A CA 1
ATOM 6846 C C . GLY A 1 902 ? 20.923 54.842 -17.861 1.00 71.44 902 GLY A C 1
ATOM 6847 O O . GLY A 1 902 ? 20.536 55.778 -17.165 1.00 71.44 902 GLY A O 1
ATOM 6848 N N . THR A 1 903 ? 21.032 53.602 -17.369 1.00 79.38 903 THR A N 1
ATOM 6849 C CA . THR A 1 903 ? 20.658 53.269 -15.983 1.00 79.38 903 THR A CA 1
ATOM 6850 C C . THR A 1 903 ? 21.569 53.902 -14.938 1.00 79.38 903 THR A C 1
ATOM 6852 O O . THR A 1 903 ? 21.088 54.217 -13.858 1.00 79.38 903 THR A O 1
ATOM 6855 N N . ASP A 1 904 ? 22.850 54.132 -15.240 1.00 76.69 904 ASP A N 1
ATOM 6856 C CA . ASP A 1 904 ? 23.804 54.688 -14.266 1.00 76.69 904 ASP A CA 1
ATOM 6857 C C . ASP A 1 904 ? 23.435 56.124 -13.855 1.00 76.69 904 ASP A C 1
ATOM 6859 O O . ASP A 1 904 ? 23.334 56.414 -12.669 1.00 76.69 904 ASP A O 1
ATOM 6863 N N . GLY A 1 905 ? 23.093 56.992 -14.815 1.00 78.69 905 GLY A N 1
ATOM 6864 C CA . GLY A 1 905 ? 22.649 58.360 -14.509 1.00 78.69 905 GLY A CA 1
ATOM 6865 C C . GLY A 1 905 ? 21.301 58.419 -13.775 1.00 78.69 905 GLY A C 1
ATOM 6866 O O . GLY A 1 905 ? 21.050 59.336 -12.991 1.00 78.69 905 GLY A O 1
ATOM 6867 N N . ILE A 1 906 ? 20.437 57.422 -13.993 1.00 82.44 906 ILE A N 1
ATOM 6868 C CA . ILE A 1 906 ? 19.179 57.272 -13.253 1.00 82.44 906 ILE A CA 1
ATOM 6869 C C . ILE A 1 906 ? 19.463 56.866 -11.805 1.00 82.44 906 ILE A C 1
ATOM 6871 O O . ILE A 1 906 ? 18.886 57.467 -10.899 1.00 82.44 906 ILE A O 1
ATOM 6875 N N . ARG A 1 907 ? 20.366 55.899 -11.579 1.00 81.38 907 ARG A N 1
ATOM 6876 C CA . ARG A 1 907 ? 20.790 55.495 -10.229 1.00 81.38 907 ARG A CA 1
ATOM 6877 C C . ARG A 1 907 ? 21.367 56.680 -9.472 1.00 81.38 907 ARG A C 1
ATOM 6879 O O . ARG A 1 907 ? 20.862 56.979 -8.402 1.00 81.38 907 ARG A O 1
ATOM 6886 N N . ASP A 1 908 ? 22.295 57.424 -10.075 1.00 80.75 908 ASP A N 1
ATOM 6887 C CA . ASP A 1 908 ? 22.899 58.606 -9.447 1.00 80.75 908 ASP A CA 1
ATOM 6888 C C . ASP A 1 908 ? 21.841 59.643 -9.030 1.00 80.75 908 ASP A C 1
ATOM 6890 O O . ASP A 1 908 ? 21.891 60.194 -7.929 1.00 80.75 908 ASP A O 1
ATOM 6894 N N . THR A 1 909 ? 20.839 59.876 -9.886 1.00 80.06 909 THR A N 1
ATOM 6895 C CA . THR A 1 909 ? 19.737 60.812 -9.609 1.00 80.06 909 THR A CA 1
ATOM 6896 C C . THR A 1 909 ? 18.860 60.335 -8.446 1.00 80.06 909 THR A C 1
ATOM 6898 O O . THR A 1 909 ? 18.507 61.124 -7.565 1.00 80.06 909 THR A O 1
ATOM 6901 N N . VAL A 1 910 ? 18.507 59.045 -8.423 1.00 84.25 910 VAL A N 1
ATOM 6902 C CA . VAL A 1 910 ? 17.689 58.445 -7.356 1.00 84.25 910 VAL A CA 1
ATOM 6903 C C . VAL A 1 910 ? 18.475 58.359 -6.047 1.00 84.25 910 VAL A C 1
ATOM 6905 O O . VAL A 1 910 ? 17.935 58.710 -5.002 1.00 84.25 910 VAL A O 1
ATOM 6908 N N . ASP A 1 911 ? 19.753 57.988 -6.093 1.00 81.56 911 ASP A N 1
ATOM 6909 C CA . ASP A 1 911 ? 20.645 57.896 -4.935 1.00 81.56 911 ASP A CA 1
ATOM 6910 C C . ASP A 1 911 ? 20.898 59.262 -4.301 1.00 81.56 911 ASP A C 1
ATOM 6912 O O . ASP A 1 911 ? 20.917 59.381 -3.072 1.00 81.56 911 ASP A O 1
ATOM 6916 N N . GLN A 1 912 ? 21.034 60.312 -5.115 1.00 81.62 912 GLN A N 1
ATOM 6917 C CA . GLN A 1 912 ? 21.148 61.682 -4.626 1.00 81.62 912 GLN A CA 1
ATOM 6918 C C . GLN A 1 912 ? 19.859 62.132 -3.925 1.00 81.62 912 GLN A C 1
ATOM 6920 O O . GLN A 1 912 ? 19.920 62.663 -2.813 1.00 81.62 912 GLN A O 1
ATOM 6925 N N . ALA A 1 913 ? 18.694 61.888 -4.531 1.00 79.31 913 ALA A N 1
ATOM 6926 C CA . ALA A 1 913 ? 17.403 62.199 -3.917 1.00 79.31 913 ALA A CA 1
ATOM 6927 C C . ALA A 1 913 ? 17.177 61.389 -2.626 1.00 79.31 913 ALA A C 1
ATOM 6929 O O . ALA A 1 913 ? 16.737 61.936 -1.615 1.00 79.31 913 ALA A O 1
ATOM 6930 N N . ALA A 1 914 ? 17.570 60.115 -2.615 1.00 79.94 914 ALA A N 1
ATOM 6931 C CA . ALA A 1 914 ? 17.515 59.250 -1.445 1.00 79.94 914 ALA A CA 1
ATOM 6932 C C . ALA A 1 914 ? 18.482 59.693 -0.342 1.00 79.94 914 ALA A C 1
ATOM 6934 O O . ALA A 1 914 ? 18.141 59.632 0.835 1.00 79.94 914 ALA A O 1
ATOM 6935 N N . ALA A 1 915 ? 19.678 60.175 -0.685 1.00 79.94 915 ALA A N 1
ATOM 6936 C CA . ALA A 1 915 ? 20.618 60.725 0.287 1.00 79.94 915 ALA A CA 1
ATOM 6937 C C . ALA A 1 915 ? 20.058 61.978 0.975 1.00 79.94 915 ALA A C 1
ATOM 6939 O O . ALA A 1 915 ? 20.161 62.092 2.197 1.00 79.94 915 ALA A O 1
ATOM 6940 N N . LEU A 1 916 ? 19.416 62.871 0.216 1.00 79.56 916 LEU A N 1
ATOM 6941 C CA . LEU A 1 916 ? 18.735 64.049 0.763 1.00 79.56 916 LEU A CA 1
ATOM 6942 C C . LEU A 1 916 ? 17.551 63.651 1.654 1.00 79.56 916 LEU A C 1
ATOM 6944 O O . LEU A 1 916 ? 17.424 64.158 2.767 1.00 79.56 916 LEU A O 1
ATOM 6948 N N . ALA A 1 917 ? 16.744 62.684 1.213 1.00 79.44 917 ALA A N 1
ATOM 6949 C CA . ALA A 1 917 ? 15.664 62.113 2.010 1.00 79.44 917 ALA A CA 1
ATOM 6950 C C . ALA A 1 917 ? 16.175 61.503 3.322 1.00 79.44 917 ALA A C 1
ATOM 6952 O O . ALA A 1 917 ? 15.624 61.782 4.380 1.00 79.44 917 ALA A O 1
ATOM 6953 N N . ARG A 1 918 ? 17.267 60.727 3.292 1.00 79.81 918 ARG A N 1
ATOM 6954 C CA . ARG A 1 918 ? 17.886 60.142 4.496 1.00 79.81 918 ARG A CA 1
ATOM 6955 C C . ARG A 1 918 ? 18.325 61.209 5.495 1.00 79.81 918 ARG A C 1
ATOM 6957 O O . ARG A 1 918 ? 18.070 61.057 6.685 1.00 79.81 918 ARG A O 1
ATOM 6964 N N . GLN A 1 919 ? 18.943 62.289 5.020 1.00 81.25 919 GLN A N 1
ATOM 6965 C CA . GLN A 1 919 ? 19.322 63.417 5.876 1.00 81.25 919 GLN A CA 1
ATOM 6966 C C . GLN A 1 919 ? 18.092 64.092 6.496 1.00 81.25 919 GLN A C 1
ATOM 6968 O O . GLN A 1 919 ? 18.093 64.380 7.691 1.00 81.25 919 GLN A O 1
ATOM 6973 N N . ALA A 1 920 ? 17.028 64.286 5.712 1.00 78.50 920 ALA A N 1
ATOM 6974 C CA . ALA A 1 920 ? 15.775 64.859 6.193 1.00 78.50 920 ALA A CA 1
ATOM 6975 C C . ALA A 1 920 ? 15.050 63.944 7.202 1.00 78.50 920 ALA A C 1
ATOM 6977 O O . ALA A 1 920 ? 14.494 64.444 8.178 1.00 78.50 920 ALA A O 1
ATOM 6978 N N . LEU A 1 921 ? 15.109 62.618 7.020 1.00 79.38 921 LEU A N 1
ATOM 6979 C CA . LEU A 1 921 ? 14.556 61.637 7.959 1.00 79.38 921 LEU A CA 1
ATOM 6980 C C . LEU A 1 921 ? 15.280 61.681 9.304 1.00 79.38 921 LEU A C 1
ATOM 6982 O O . LEU A 1 921 ? 14.627 61.775 10.336 1.00 79.38 921 LEU A O 1
ATOM 6986 N N . VAL A 1 922 ? 16.617 61.656 9.309 1.00 81.94 922 VAL A N 1
ATOM 6987 C CA . VAL A 1 922 ? 17.400 61.766 10.554 1.00 81.94 922 VAL A CA 1
ATOM 6988 C C . VAL A 1 922 ? 17.074 63.081 11.267 1.00 81.94 922 VAL A C 1
ATOM 6990 O O . VAL A 1 922 ? 16.719 63.069 12.443 1.00 81.94 922 VAL A O 1
ATOM 6993 N N . ALA A 1 923 ? 17.046 64.193 10.527 1.00 80.88 923 ALA A N 1
ATOM 6994 C CA . ALA A 1 923 ? 16.683 65.496 11.078 1.00 80.88 923 ALA A CA 1
ATOM 6995 C C . ALA A 1 923 ? 15.243 65.552 11.631 1.00 80.88 923 ALA A C 1
ATOM 6997 O O . ALA A 1 923 ? 14.979 66.299 12.569 1.00 80.88 923 ALA A O 1
ATOM 6998 N N . ALA A 1 924 ? 14.296 64.782 11.080 1.00 79.50 924 ALA A N 1
ATOM 6999 C CA . ALA A 1 924 ? 12.925 64.709 11.594 1.00 79.50 924 ALA A CA 1
ATOM 7000 C C . ALA A 1 924 ? 12.838 64.045 12.978 1.00 79.50 924 ALA A C 1
ATOM 7002 O O . ALA A 1 924 ? 11.986 64.421 13.783 1.00 79.50 924 ALA A O 1
ATOM 7003 N N . PHE A 1 925 ? 13.726 63.095 13.280 1.00 83.75 925 PHE A N 1
ATOM 7004 C CA . PHE A 1 925 ? 13.742 62.401 14.569 1.00 83.75 925 PHE A CA 1
ATOM 7005 C C . PHE A 1 925 ? 14.729 62.993 15.584 1.00 83.75 925 PHE A C 1
ATOM 7007 O O . PHE A 1 925 ? 14.529 62.800 16.784 1.00 83.75 925 PHE A O 1
ATOM 7014 N N . ASP A 1 926 ? 15.736 63.756 15.152 1.00 81.94 926 ASP A N 1
ATOM 7015 C CA . ASP A 1 926 ? 16.679 64.446 16.049 1.00 81.94 926 ASP A CA 1
ATOM 7016 C C . ASP A 1 926 ? 15.972 65.424 17.006 1.00 81.94 926 ASP A C 1
ATOM 7018 O O . ASP A 1 926 ? 16.311 65.503 18.194 1.00 81.94 926 ASP A O 1
ATOM 7022 N N . ASP A 1 927 ? 14.931 66.111 16.526 1.00 77.50 927 ASP A N 1
ATOM 7023 C CA . ASP A 1 927 ? 14.088 66.987 17.353 1.00 77.50 927 ASP A CA 1
ATOM 7024 C C . ASP A 1 927 ? 13.368 66.180 18.456 1.00 77.50 927 ASP A C 1
ATOM 7026 O O . ASP A 1 927 ? 13.296 66.597 19.616 1.00 77.50 927 ASP A O 1
ATOM 7030 N N . THR A 1 928 ? 12.920 64.963 18.126 1.00 79.94 928 THR A N 1
ATOM 7031 C CA . THR A 1 928 ? 12.256 64.042 19.067 1.00 79.94 928 THR A CA 1
ATOM 7032 C C . THR A 1 928 ? 13.236 63.494 20.098 1.00 79.94 928 THR A C 1
ATOM 7034 O O . THR A 1 928 ? 12.920 63.416 21.286 1.00 79.94 928 THR A O 1
ATOM 7037 N N . LEU A 1 929 ? 14.450 63.146 19.668 1.00 82.94 929 LEU A N 1
ATOM 7038 C CA . LEU A 1 929 ? 15.507 62.678 20.560 1.00 82.94 929 LEU A CA 1
ATOM 7039 C C . LEU A 1 929 ? 15.914 63.765 21.557 1.00 82.94 929 LEU A C 1
ATOM 7041 O O . LEU A 1 929 ? 16.064 63.488 22.746 1.00 82.94 929 LEU A O 1
ATOM 7045 N N . THR A 1 930 ? 16.021 65.010 21.088 1.00 83.56 930 THR A N 1
ATOM 7046 C CA . THR A 1 930 ? 16.306 66.169 21.943 1.00 83.56 930 THR A CA 1
ATOM 7047 C C . THR A 1 930 ? 15.218 66.360 23.000 1.00 83.56 930 THR A C 1
ATOM 7049 O O . THR A 1 930 ? 15.524 66.622 24.165 1.00 83.56 930 THR A O 1
ATOM 7052 N N . HIS A 1 931 ? 13.951 66.174 22.622 1.00 81.56 931 HIS A N 1
ATOM 7053 C CA . HIS A 1 931 ? 12.827 66.233 23.553 1.00 81.56 931 HIS A CA 1
ATOM 7054 C C . HIS A 1 931 ? 12.879 65.114 24.609 1.00 81.56 931 HIS A C 1
ATOM 7056 O O . HIS A 1 931 ? 12.744 65.390 25.802 1.00 81.56 931 HIS A O 1
ATOM 7062 N N . ILE A 1 932 ? 13.144 63.866 24.202 1.00 83.19 932 ILE A N 1
ATOM 7063 C CA . ILE A 1 932 ? 13.281 62.720 25.121 1.00 83.19 932 ILE A CA 1
ATOM 7064 C C . ILE A 1 932 ? 14.448 62.922 26.088 1.00 83.19 932 ILE A C 1
ATOM 7066 O O . ILE A 1 932 ? 14.310 62.651 27.280 1.00 83.19 932 ILE A O 1
ATOM 7070 N N . ASP A 1 933 ? 15.580 63.437 25.612 1.00 85.81 933 ASP A N 1
ATOM 7071 C CA . ASP A 1 933 ? 16.729 63.726 26.469 1.00 85.81 933 ASP A CA 1
ATOM 7072 C C . ASP A 1 933 ? 16.400 64.800 27.515 1.00 85.81 933 ASP A C 1
ATOM 7074 O O . ASP A 1 933 ? 16.822 64.672 28.667 1.00 85.81 933 ASP A O 1
ATOM 7078 N N . GLY A 1 934 ? 15.580 65.795 27.156 1.00 85.00 934 GLY A N 1
ATOM 7079 C CA . GLY A 1 934 ? 15.005 66.759 28.099 1.00 85.00 934 GLY A CA 1
ATOM 7080 C C . GLY A 1 934 ? 14.089 66.101 29.138 1.00 85.00 934 GLY A C 1
ATOM 7081 O O . GLY A 1 934 ? 14.238 66.340 30.334 1.00 85.00 934 GLY A O 1
ATOM 7082 N N . LEU A 1 935 ? 13.206 65.191 28.719 1.00 83.00 935 LEU A N 1
ATOM 7083 C CA . LEU A 1 935 ? 12.340 64.451 29.646 1.00 83.00 935 LEU A CA 1
ATOM 7084 C C . LEU A 1 935 ? 13.137 63.553 30.602 1.00 83.00 935 LEU A C 1
ATOM 7086 O O . LEU A 1 935 ? 12.789 63.458 31.782 1.00 83.00 935 LEU A O 1
ATOM 7090 N N . ILE A 1 936 ? 14.208 62.909 30.128 1.00 85.75 936 ILE A N 1
ATOM 7091 C CA . ILE A 1 936 ? 15.100 62.106 30.975 1.00 85.75 936 ILE A CA 1
ATOM 7092 C C . ILE A 1 936 ? 15.832 63.005 31.975 1.00 85.75 936 ILE A C 1
ATOM 7094 O O . ILE A 1 936 ? 15.890 62.677 33.166 1.00 85.75 936 ILE A O 1
ATOM 7098 N N . GLN A 1 937 ? 16.348 64.146 31.506 1.00 87.25 937 GLN A N 1
ATOM 7099 C CA . GLN A 1 937 ? 16.990 65.153 32.347 1.00 87.25 937 GLN A CA 1
ATOM 7100 C C . GLN A 1 937 ? 16.065 65.582 33.491 1.00 87.25 937 GLN A C 1
ATOM 7102 O O . GLN A 1 937 ? 16.459 65.522 34.656 1.00 87.25 937 GLN A O 1
ATOM 7107 N N . ASP A 1 938 ? 14.832 65.968 33.173 1.00 83.81 938 ASP A N 1
ATOM 7108 C CA . ASP A 1 938 ? 13.915 66.560 34.145 1.00 83.81 938 ASP A CA 1
ATOM 7109 C C . ASP A 1 938 ? 13.332 65.531 35.118 1.00 83.81 938 ASP A C 1
ATOM 7111 O O . ASP A 1 938 ? 13.244 65.795 36.318 1.00 83.81 938 ASP A O 1
ATOM 7115 N N . ASN A 1 939 ? 12.977 64.337 34.634 1.00 80.75 939 ASN A N 1
ATOM 7116 C CA . ASN A 1 939 ? 12.233 63.363 35.438 1.00 80.75 939 ASN A CA 1
ATOM 7117 C C . ASN A 1 939 ? 13.116 62.342 36.165 1.00 80.75 939 ASN A C 1
ATOM 7119 O O . ASN A 1 939 ? 12.698 61.781 37.187 1.00 80.75 939 ASN A O 1
ATOM 7123 N N . TYR A 1 940 ? 14.321 62.070 35.654 1.00 80.12 940 TYR A N 1
ATOM 7124 C CA . TYR A 1 940 ? 15.174 60.986 36.155 1.00 80.12 940 TYR A CA 1
ATOM 7125 C C . TYR A 1 940 ? 16.568 61.439 36.590 1.00 80.12 940 TYR A C 1
ATOM 7127 O O . TYR A 1 940 ? 17.213 60.691 37.326 1.00 80.12 940 TYR A O 1
ATOM 7135 N N . TYR A 1 941 ? 17.008 62.640 36.201 1.00 84.94 941 TYR A N 1
ATOM 7136 C CA . TYR A 1 941 ? 18.380 63.094 36.423 1.00 84.94 941 TYR A CA 1
ATOM 7137 C C . TYR A 1 941 ? 18.502 64.275 37.405 1.00 84.94 941 TYR A C 1
ATOM 7139 O O . TYR A 1 941 ? 19.248 64.184 38.380 1.00 84.94 941 TYR A O 1
ATOM 7147 N N . ASN A 1 942 ? 17.752 65.361 37.187 1.00 82.88 942 ASN A N 1
ATOM 7148 C CA . ASN A 1 942 ? 17.840 66.604 37.963 1.00 82.88 942 ASN A CA 1
ATOM 7149 C C . ASN A 1 942 ? 17.597 66.389 39.471 1.00 82.88 942 ASN A C 1
ATOM 7151 O O . ASN A 1 942 ? 16.532 65.921 39.880 1.00 82.88 942 ASN A O 1
ATOM 7155 N N . GLY A 1 943 ? 18.577 66.764 40.307 1.00 74.12 943 GLY A N 1
ATOM 7156 C CA . GLY A 1 943 ? 18.480 66.731 41.774 1.00 74.12 943 GLY A CA 1
ATOM 7157 C C . GLY A 1 943 ? 18.474 65.328 42.394 1.00 74.12 943 GLY A C 1
ATOM 7158 O O . GLY A 1 943 ? 18.012 65.157 43.526 1.00 74.12 943 GLY A O 1
ATOM 7159 N N . ARG A 1 944 ? 18.924 64.308 41.646 1.00 80.06 944 ARG A N 1
ATOM 7160 C CA . ARG A 1 944 ? 18.946 62.893 42.065 1.00 80.06 944 ARG A CA 1
ATOM 7161 C C . ARG A 1 944 ? 20.342 62.274 42.054 1.00 80.06 944 ARG A C 1
ATOM 7163 O O . ARG A 1 944 ? 20.471 61.053 42.042 1.00 80.06 944 ARG A O 1
ATOM 7170 N N . GLU A 1 945 ? 21.399 63.075 42.111 1.00 78.44 945 GLU A N 1
ATOM 7171 C CA . GLU A 1 945 ? 22.795 62.638 41.978 1.00 78.44 945 GLU A CA 1
ATOM 7172 C C . GLU A 1 945 ? 23.156 61.548 43.011 1.00 78.44 945 GLU A C 1
ATOM 7174 O O . GLU A 1 945 ? 23.764 60.521 42.695 1.00 78.44 945 GLU A O 1
ATOM 7179 N N . HIS A 1 946 ? 22.688 61.702 44.253 1.00 72.44 946 HIS A N 1
ATOM 7180 C CA . HIS A 1 946 ? 22.877 60.697 45.305 1.00 72.44 946 HIS A CA 1
ATOM 7181 C C . HIS A 1 946 ? 22.126 59.380 45.032 1.00 72.44 946 HIS A C 1
ATOM 7183 O O . HIS A 1 946 ? 22.593 58.304 45.403 1.00 72.44 946 HIS A O 1
ATOM 7189 N N . THR A 1 947 ? 20.985 59.434 44.345 1.00 79.62 947 THR A N 1
ATOM 7190 C CA . THR A 1 947 ? 20.216 58.249 43.941 1.00 79.62 947 THR A CA 1
ATOM 7191 C C . THR A 1 947 ? 20.814 57.578 42.700 1.00 79.62 947 THR A C 1
ATOM 7193 O O . THR A 1 947 ? 20.797 56.357 42.606 1.00 79.62 947 THR A O 1
ATOM 7196 N N . LEU A 1 948 ? 21.415 58.340 41.780 1.00 85.94 948 LEU A N 1
ATOM 7197 C CA . LEU A 1 948 ? 22.050 57.807 40.567 1.00 85.94 948 LEU A CA 1
ATOM 7198 C C . LEU A 1 948 ? 23.278 56.943 40.882 1.00 85.94 948 LEU A C 1
ATOM 7200 O O . LEU A 1 948 ? 23.414 55.831 40.381 1.00 85.94 948 LEU A O 1
ATOM 7204 N N . SER A 1 949 ? 24.133 57.413 41.791 1.00 86.25 949 SER A N 1
ATOM 7205 C CA . SER A 1 949 ? 25.318 56.663 42.238 1.00 86.25 949 SER A CA 1
ATOM 7206 C C . SER A 1 949 ? 25.007 55.380 43.025 1.00 86.25 949 SER A C 1
ATOM 7208 O O . SER A 1 949 ? 25.905 54.568 43.243 1.00 86.25 949 SER A O 1
ATOM 7210 N N . SER A 1 950 ? 23.749 55.182 43.435 1.00 85.94 950 SER A N 1
ATOM 7211 C CA . SER A 1 950 ? 23.275 53.961 44.102 1.00 85.94 950 SER A CA 1
ATOM 7212 C C . SER A 1 950 ? 22.505 53.015 43.175 1.00 85.94 950 SER A C 1
ATOM 7214 O O . SER A 1 950 ? 22.005 51.986 43.634 1.00 85.94 950 SER A O 1
ATOM 7216 N N . LEU A 1 951 ? 22.426 53.316 41.873 1.00 89.31 951 LEU A N 1
ATOM 7217 C CA . LEU A 1 951 ? 21.777 52.428 40.914 1.00 89.31 951 LEU A CA 1
ATOM 7218 C C . LEU A 1 951 ? 22.544 51.107 40.762 1.00 89.31 951 LEU A C 1
ATOM 7220 O O . LEU A 1 951 ? 23.775 51.119 40.654 1.00 89.31 951 LEU A O 1
ATOM 7224 N N . PRO A 1 952 ? 21.841 49.960 40.697 1.00 87.00 952 PRO A N 1
ATOM 7225 C CA . PRO A 1 952 ? 22.467 48.686 40.371 1.00 87.00 952 PRO A CA 1
ATOM 7226 C C . PRO A 1 952 ? 23.244 48.784 39.052 1.00 87.00 952 PRO A C 1
ATOM 7228 O O . PRO A 1 952 ? 22.686 49.147 38.020 1.00 87.00 952 PRO A O 1
ATOM 7231 N N . GLY A 1 953 ? 24.540 48.467 39.098 1.00 87.50 953 GLY A N 1
ATOM 7232 C CA . GLY A 1 953 ? 25.433 48.526 37.937 1.00 87.50 953 GLY A CA 1
ATOM 7233 C C . GLY A 1 953 ? 26.169 49.855 37.734 1.00 87.50 953 GLY A C 1
ATOM 7234 O O . GLY A 1 953 ? 27.051 49.899 36.877 1.00 87.50 953 GLY A O 1
ATOM 7235 N N . TRP A 1 954 ? 25.885 50.903 38.522 1.00 93.19 954 TRP A N 1
ATOM 7236 C CA . TRP A 1 954 ? 26.609 52.178 38.432 1.00 93.19 954 TRP A CA 1
ATOM 7237 C C . TRP A 1 954 ? 28.106 52.003 38.778 1.00 93.19 954 TRP A C 1
ATOM 7239 O O . TRP A 1 954 ? 28.422 51.317 39.757 1.00 93.19 954 TRP A O 1
ATOM 7249 N N . PRO A 1 955 ? 29.054 52.597 38.022 1.00 91.81 955 PRO A N 1
ATOM 7250 C CA . PRO A 1 955 ? 30.481 52.375 38.245 1.00 91.81 955 PRO A CA 1
ATOM 7251 C C . PRO A 1 955 ? 30.953 52.922 39.597 1.00 91.81 955 PRO A C 1
ATOM 7253 O O . PRO A 1 955 ? 30.721 54.086 39.937 1.00 91.81 955 PRO A O 1
ATOM 7256 N N . ALA A 1 956 ? 31.683 52.100 40.354 1.00 87.62 956 ALA A N 1
ATOM 7257 C CA . ALA A 1 956 ? 32.239 52.503 41.641 1.00 87.62 956 ALA A CA 1
ATOM 7258 C C . ALA A 1 956 ? 33.224 53.676 41.474 1.00 87.62 956 ALA A C 1
ATOM 7260 O O . ALA A 1 956 ? 34.171 53.604 40.695 1.00 87.62 956 ALA A O 1
ATOM 7261 N N . GLY A 1 957 ? 33.000 54.761 42.220 1.00 87.69 957 GLY A N 1
ATOM 7262 C CA . GLY A 1 957 ? 33.845 55.960 42.186 1.00 87.69 957 GLY A CA 1
ATOM 7263 C C . GLY A 1 957 ? 33.545 56.945 41.049 1.00 87.69 957 GLY A C 1
ATOM 7264 O O . GLY A 1 957 ? 34.141 58.020 41.028 1.00 87.69 957 GLY A O 1
ATOM 7265 N N . PHE A 1 958 ? 32.610 56.639 40.143 1.00 91.00 958 PHE A N 1
ATOM 7266 C CA . PHE A 1 958 ? 32.170 57.582 39.115 1.00 91.00 958 PHE A CA 1
ATOM 7267 C C . PHE A 1 958 ? 31.058 58.486 39.658 1.00 91.00 958 PHE A C 1
ATOM 7269 O O . PHE A 1 958 ? 29.944 58.026 39.922 1.00 91.00 958 PHE A O 1
ATOM 7276 N N . GLN A 1 959 ? 31.356 59.774 39.843 1.00 88.81 959 GLN A N 1
ATOM 7277 C CA . GLN A 1 959 ? 30.344 60.739 40.272 1.00 88.81 959 GLN A CA 1
ATOM 7278 C C . GLN A 1 959 ? 29.415 61.087 39.102 1.00 88.81 959 GLN A C 1
ATOM 7280 O O . GLN A 1 959 ? 29.924 61.405 38.025 1.00 88.81 959 GLN A O 1
ATOM 7285 N N . PRO A 1 960 ? 28.080 61.038 39.287 1.00 88.69 960 PRO A N 1
ATOM 7286 C CA . PRO A 1 960 ? 27.146 61.474 38.259 1.00 88.69 960 PRO A CA 1
ATOM 7287 C C . PRO A 1 960 ? 27.455 62.921 37.856 1.00 88.69 960 PRO A C 1
ATOM 7289 O O . PRO A 1 960 ? 27.487 63.790 38.732 1.00 88.69 960 PRO A O 1
ATOM 7292 N N . PRO A 1 961 ? 27.720 63.200 36.567 1.00 87.94 961 PRO A N 1
ATOM 7293 C CA . PRO A 1 961 ? 27.913 64.570 36.103 1.00 87.94 961 PRO A CA 1
ATOM 7294 C C . PRO A 1 961 ? 26.606 65.369 36.248 1.00 87.94 961 PRO A C 1
ATOM 7296 O O . PRO A 1 961 ? 25.559 64.750 36.415 1.00 87.94 961 PRO A O 1
ATOM 7299 N N . PRO A 1 962 ? 26.626 66.714 36.206 1.00 83.06 962 PRO A N 1
ATOM 7300 C CA . PRO A 1 962 ? 25.475 67.537 36.594 1.00 83.06 962 PRO A CA 1
ATOM 7301 C C . PRO A 1 962 ? 24.283 67.442 35.633 1.00 83.06 962 PRO A C 1
ATOM 7303 O O . PRO A 1 962 ? 23.152 67.709 36.035 1.00 83.06 962 PRO A O 1
ATOM 7306 N N . THR A 1 963 ? 24.499 67.035 34.381 1.00 88.06 963 THR A N 1
ATOM 7307 C CA . THR A 1 963 ? 23.410 66.804 33.428 1.00 88.06 963 THR A CA 1
ATOM 7308 C C . THR A 1 963 ? 23.480 65.416 32.796 1.00 88.06 963 THR A C 1
ATOM 7310 O O . THR A 1 963 ? 24.544 64.817 32.654 1.00 88.06 963 THR A O 1
ATOM 7313 N N . TYR A 1 964 ? 22.326 64.905 32.377 1.00 89.56 964 TYR A N 1
ATOM 7314 C CA . TYR A 1 964 ? 22.180 63.718 31.546 1.00 89.56 964 TYR A CA 1
ATOM 7315 C C . TYR A 1 964 ? 22.956 63.860 30.233 1.00 89.56 964 TYR A C 1
ATOM 7317 O O . TYR A 1 964 ? 23.576 62.904 29.771 1.00 89.56 964 TYR A O 1
ATOM 7325 N N . ARG A 1 965 ? 23.005 65.069 29.663 1.00 88.00 965 ARG A N 1
ATOM 7326 C CA . ARG A 1 965 ? 23.838 65.359 28.491 1.00 88.00 965 ARG A CA 1
ATOM 7327 C C . ARG A 1 965 ? 25.325 65.175 28.794 1.00 88.00 965 ARG A C 1
ATOM 7329 O O . ARG A 1 965 ? 26.014 64.525 28.013 1.00 88.00 965 ARG A O 1
ATOM 7336 N N . ASP A 1 966 ? 25.801 65.681 29.929 1.00 88.38 966 ASP A N 1
ATOM 7337 C CA . ASP A 1 966 ? 27.186 65.481 30.369 1.00 88.38 966 ASP A CA 1
ATOM 7338 C C . ASP A 1 966 ? 27.470 63.998 30.655 1.00 88.38 966 ASP A C 1
ATOM 7340 O O . ASP A 1 966 ? 28.571 63.517 30.390 1.00 88.38 966 ASP A O 1
ATOM 7344 N N . LEU A 1 967 ? 26.471 63.239 31.132 1.00 89.25 967 LEU A N 1
ATOM 7345 C CA . LEU A 1 967 ? 26.583 61.786 31.286 1.00 89.25 967 LEU A CA 1
ATOM 7346 C C . LEU A 1 967 ? 26.783 61.097 29.937 1.00 89.25 967 LEU A C 1
ATOM 7348 O O . LEU A 1 967 ? 27.708 60.295 29.810 1.00 89.25 967 LEU A O 1
ATOM 7352 N N . LEU A 1 968 ? 25.978 61.427 28.927 1.00 87.88 968 LEU A N 1
ATOM 7353 C CA . LEU A 1 968 ? 26.151 60.891 27.574 1.00 87.88 968 LEU A CA 1
ATOM 7354 C C . LEU A 1 968 ? 27.516 61.277 26.983 1.00 87.88 968 LEU A C 1
ATOM 7356 O O . LEU A 1 968 ? 28.181 60.444 26.372 1.00 87.88 968 LEU A O 1
ATOM 7360 N N . GLN A 1 969 ? 27.967 62.514 27.208 1.00 89.19 969 GLN A N 1
ATOM 7361 C CA . GLN A 1 969 ? 29.254 63.016 26.715 1.00 89.19 969 GLN A CA 1
ATOM 7362 C C . GLN A 1 969 ? 30.465 62.457 27.467 1.00 89.19 969 GLN A C 1
ATOM 7364 O O . GLN A 1 969 ? 31.565 62.442 26.918 1.00 89.19 969 GLN A O 1
ATOM 7369 N N . SER A 1 970 ? 30.282 61.961 28.694 1.00 89.62 970 SER A N 1
ATOM 7370 C CA . SER A 1 970 ? 31.361 61.343 29.471 1.00 89.62 970 SER A CA 1
ATOM 7371 C C . SER A 1 970 ? 31.912 60.063 28.832 1.00 89.62 970 SER A C 1
ATOM 7373 O O . SER A 1 970 ? 33.008 59.630 29.184 1.00 89.62 970 SER A O 1
ATOM 7375 N N . GLY A 1 971 ? 31.147 59.432 27.931 1.00 86.19 971 GLY A N 1
ATOM 7376 C CA . GLY A 1 971 ? 31.490 58.146 27.322 1.00 86.19 971 GLY A CA 1
ATOM 7377 C C . GLY A 1 971 ? 31.505 56.971 28.307 1.00 86.19 971 GLY A C 1
ATOM 7378 O O . GLY A 1 971 ? 31.935 55.876 27.945 1.00 86.19 971 GLY A O 1
ATOM 7379 N N . ASN A 1 972 ? 31.055 57.163 29.554 1.00 90.75 972 ASN A N 1
ATOM 7380 C CA . ASN A 1 972 ? 31.004 56.096 30.547 1.00 90.75 972 ASN A CA 1
ATOM 7381 C C . ASN A 1 972 ? 29.792 55.188 30.294 1.00 90.75 972 ASN A C 1
ATOM 7383 O O . ASN A 1 972 ? 28.721 55.368 30.880 1.00 90.75 972 ASN A O 1
ATOM 7387 N N . GLN A 1 973 ? 29.985 54.202 29.417 1.00 90.12 973 GLN A N 1
ATOM 7388 C CA . GLN A 1 973 ? 28.933 53.292 28.964 1.00 90.12 973 GLN A CA 1
ATOM 7389 C C . GLN A 1 973 ? 28.234 52.577 30.124 1.00 90.12 973 GLN A C 1
ATOM 7391 O O . GLN A 1 973 ? 27.013 52.473 30.136 1.00 90.12 973 GLN A O 1
ATOM 7396 N N . GLN A 1 974 ? 28.990 52.175 31.149 1.00 90.06 974 GLN A N 1
ATOM 7397 C CA . GLN A 1 974 ? 28.446 51.481 32.313 1.00 90.06 974 GLN A CA 1
ATOM 7398 C C . GLN A 1 974 ? 27.506 52.380 33.139 1.00 90.06 974 GLN A C 1
ATOM 7400 O O . GLN A 1 974 ? 26.467 51.920 33.609 1.00 90.06 974 GLN A O 1
ATOM 7405 N N . ALA A 1 975 ? 27.821 53.670 33.295 1.00 90.56 975 ALA A N 1
ATOM 7406 C CA . ALA A 1 975 ? 26.933 54.620 33.973 1.00 90.56 975 ALA A CA 1
ATOM 7407 C C . ALA A 1 975 ? 25.679 54.946 33.139 1.00 90.56 975 ALA A C 1
ATOM 7409 O O . ALA A 1 975 ? 24.575 55.025 33.682 1.00 90.56 975 ALA A O 1
ATOM 7410 N N . ILE A 1 976 ? 25.834 55.084 31.816 1.00 91.25 976 ILE A N 1
ATOM 7411 C CA . ILE A 1 976 ? 24.718 55.289 30.879 1.00 91.25 976 ILE A CA 1
ATOM 7412 C C . ILE A 1 976 ? 23.767 54.086 30.918 1.00 91.25 976 ILE A C 1
ATOM 7414 O O . ILE A 1 976 ? 22.559 54.268 31.058 1.00 91.25 976 ILE A O 1
ATOM 7418 N N . GLU A 1 977 ? 24.301 52.865 30.870 1.00 89.94 977 GLU A N 1
ATOM 7419 C CA . GLU A 1 977 ? 23.527 51.624 30.936 1.00 89.94 977 GLU A CA 1
ATOM 7420 C C . GLU A 1 977 ? 22.830 51.444 32.283 1.00 89.94 977 GLU A C 1
ATOM 7422 O O . GLU A 1 977 ? 21.664 51.058 32.308 1.00 89.94 977 GLU A O 1
ATOM 7427 N N . ALA A 1 978 ? 23.490 51.765 33.400 1.00 89.88 978 ALA A N 1
ATOM 7428 C CA . ALA A 1 978 ? 22.865 51.710 34.721 1.00 89.88 978 ALA A CA 1
ATOM 7429 C C . ALA A 1 978 ? 21.630 52.627 34.800 1.00 89.88 978 ALA A C 1
ATOM 7431 O O . ALA A 1 978 ? 20.571 52.206 35.272 1.00 89.88 978 ALA A O 1
ATOM 7432 N N . LEU A 1 979 ? 21.729 53.855 34.274 1.00 89.94 979 LEU A N 1
ATOM 7433 C CA . LEU A 1 979 ? 20.593 54.776 34.192 1.00 89.94 979 LEU A CA 1
ATOM 7434 C C . LEU A 1 979 ? 19.526 54.301 33.196 1.00 89.94 979 LEU A C 1
ATOM 7436 O O . LEU A 1 979 ? 18.339 54.314 33.512 1.00 89.94 979 LEU A O 1
ATOM 7440 N N . HIS A 1 980 ? 19.921 53.857 32.004 1.00 91.69 980 HIS A N 1
ATOM 7441 C CA . HIS A 1 980 ? 18.988 53.353 30.994 1.00 91.69 980 HIS A CA 1
ATOM 7442 C C . HIS A 1 980 ? 18.224 52.126 31.479 1.00 91.69 980 HIS A C 1
ATOM 7444 O O . HIS A 1 980 ? 17.012 52.080 31.314 1.00 91.69 980 HIS A O 1
ATOM 7450 N N . ASN A 1 981 ? 18.880 51.179 32.147 1.00 89.06 981 ASN A N 1
ATOM 7451 C CA . ASN A 1 981 ? 18.230 50.007 32.738 1.00 89.06 981 ASN A CA 1
ATOM 7452 C C . ASN A 1 981 ? 17.280 50.402 33.876 1.00 89.06 981 ASN A C 1
ATOM 7454 O O . ASN A 1 981 ? 16.222 49.801 34.047 1.00 89.06 981 ASN A O 1
ATOM 7458 N N . HIS A 1 982 ? 17.629 51.448 34.627 1.00 88.81 982 HIS A N 1
ATOM 7459 C CA . HIS A 1 982 ? 16.763 52.009 35.656 1.00 88.81 982 HIS A CA 1
ATOM 7460 C C . HIS A 1 982 ? 15.500 52.663 35.077 1.00 88.81 982 HIS A C 1
ATOM 7462 O O . HIS A 1 982 ? 14.436 52.579 35.690 1.00 88.81 982 HIS A O 1
ATOM 7468 N N . ILE A 1 983 ? 15.594 53.318 33.918 1.00 87.31 983 ILE A N 1
ATOM 7469 C CA . ILE A 1 983 ? 14.445 53.909 33.211 1.00 87.31 983 ILE A CA 1
ATOM 7470 C C . ILE A 1 983 ? 13.634 52.819 32.494 1.00 87.31 983 ILE A C 1
ATOM 7472 O O . ILE A 1 983 ? 12.407 52.870 32.508 1.00 87.31 983 ILE A O 1
ATOM 7476 N N . ALA A 1 984 ? 14.308 51.788 31.975 1.00 84.31 984 ALA A N 1
ATOM 7477 C CA . ALA A 1 984 ? 13.718 50.650 31.274 1.00 84.31 984 ALA A CA 1
ATOM 7478 C C . ALA A 1 984 ? 12.911 49.682 32.158 1.00 84.31 984 ALA A C 1
ATOM 7480 O O . ALA A 1 984 ? 12.426 48.661 31.675 1.00 84.31 984 ALA A O 1
ATOM 7481 N N . HIS A 1 985 ? 12.755 49.977 33.451 1.00 83.00 985 HIS A N 1
ATOM 7482 C CA . HIS A 1 985 ? 11.900 49.187 34.328 1.00 83.00 985 HIS A CA 1
ATOM 7483 C C . HIS A 1 985 ? 10.419 49.326 33.906 1.00 83.00 985 HIS A C 1
ATOM 7485 O O . HIS A 1 985 ? 9.981 50.453 33.670 1.00 83.00 985 HIS A O 1
ATOM 7491 N N . PRO A 1 986 ? 9.612 48.243 33.887 1.00 76.31 986 PRO A N 1
ATOM 7492 C CA . PRO A 1 986 ? 8.232 48.265 33.374 1.00 76.31 986 PRO A CA 1
ATOM 7493 C C . PRO A 1 986 ? 7.293 49.284 34.027 1.00 76.31 986 PRO A C 1
ATOM 7495 O O . PRO A 1 986 ? 6.320 49.708 33.424 1.00 76.31 986 PRO A O 1
ATOM 7498 N N . THR A 1 987 ? 7.580 49.685 35.264 1.00 72.56 987 THR A N 1
ATOM 7499 C CA . THR A 1 987 ? 6.773 50.645 36.036 1.00 72.56 987 THR A CA 1
ATOM 7500 C C . THR A 1 987 ? 7.201 52.103 35.822 1.00 72.56 987 THR A C 1
ATOM 7502 O O . THR A 1 987 ? 7.002 52.933 36.712 1.00 72.56 987 THR A O 1
ATOM 7505 N N . ARG A 1 988 ? 7.935 52.400 34.744 1.00 81.12 988 ARG A N 1
ATOM 7506 C CA . ARG A 1 988 ? 8.548 53.713 34.493 1.00 81.12 988 ARG A CA 1
ATOM 7507 C C . ARG A 1 988 ? 8.318 54.167 33.057 1.00 81.12 988 ARG A C 1
ATOM 7509 O O . ARG A 1 988 ? 7.175 54.432 32.733 1.00 81.12 988 ARG A O 1
ATOM 7516 N N . ALA A 1 989 ? 9.371 54.290 32.248 1.00 81.69 989 ALA A N 1
ATOM 7517 C CA . ALA A 1 989 ? 9.281 54.757 30.864 1.00 81.69 989 ALA A CA 1
ATOM 7518 C C . ALA A 1 989 ? 10.163 53.898 29.933 1.00 81.69 989 ALA A C 1
ATOM 7520 O O . ALA A 1 989 ? 11.114 54.406 29.321 1.00 81.69 989 ALA A O 1
ATOM 7521 N N . PRO A 1 990 ? 9.940 52.568 29.878 1.00 83.75 990 PRO A N 1
ATOM 7522 C CA . PRO A 1 990 ? 10.729 51.672 29.035 1.00 83.75 990 PRO A CA 1
ATOM 7523 C C . PRO A 1 990 ? 10.709 52.028 27.547 1.00 83.75 990 PRO A C 1
ATOM 7525 O O . PRO A 1 990 ? 11.720 51.852 26.862 1.00 83.75 990 PRO A O 1
ATOM 7528 N N . GLU A 1 991 ? 9.615 52.602 27.064 1.00 83.31 991 GLU A N 1
ATOM 7529 C CA . GLU A 1 991 ? 9.421 53.057 25.694 1.00 83.31 991 GLU A CA 1
ATOM 7530 C C . GLU A 1 991 ? 10.415 54.153 25.275 1.00 83.31 991 GLU A C 1
ATOM 7532 O O . GLU A 1 991 ? 10.877 54.144 24.136 1.00 83.31 991 GLU A O 1
ATOM 7537 N N . MET A 1 992 ? 10.843 55.037 26.189 1.00 86.75 992 MET A N 1
ATOM 7538 C CA . MET A 1 992 ? 11.827 56.091 25.884 1.00 86.75 992 MET A CA 1
ATOM 7539 C C . MET A 1 992 ? 13.202 55.510 25.549 1.00 86.75 992 MET A C 1
ATOM 7541 O O . MET A 1 992 ? 13.862 55.937 24.600 1.00 86.75 992 MET A O 1
ATOM 7545 N N . ILE A 1 993 ? 13.636 54.509 26.318 1.00 88.75 993 ILE A N 1
ATOM 7546 C CA . ILE A 1 993 ? 14.921 53.836 26.099 1.00 88.75 993 ILE A CA 1
ATOM 7547 C C . ILE A 1 993 ? 14.838 52.912 24.886 1.00 88.75 993 ILE A C 1
ATOM 7549 O O . ILE A 1 993 ? 15.784 52.854 24.099 1.00 88.75 993 ILE A O 1
ATOM 7553 N N . ALA A 1 994 ? 13.705 52.229 24.702 1.00 85.62 994 ALA A N 1
ATOM 7554 C CA . ALA A 1 994 ? 13.459 51.399 23.530 1.00 85.62 994 ALA A CA 1
ATOM 7555 C C . ALA A 1 994 ? 13.483 52.224 22.234 1.00 85.62 994 ALA A C 1
ATOM 7557 O O . ALA A 1 994 ? 14.184 51.846 21.296 1.00 85.62 994 ALA A O 1
ATOM 7558 N N . PHE A 1 995 ? 12.809 53.378 22.200 1.00 88.50 995 PHE A N 1
ATOM 7559 C CA . PHE A 1 995 ? 12.850 54.285 21.054 1.00 88.50 995 PHE A CA 1
ATOM 7560 C C . PHE A 1 995 ? 14.252 54.843 20.817 1.00 88.50 995 PHE A C 1
ATOM 7562 O O . PHE A 1 995 ? 14.725 54.828 19.687 1.00 88.50 995 PHE A O 1
ATOM 7569 N N . LYS A 1 996 ? 14.958 55.288 21.867 1.00 86.81 996 LYS A N 1
ATOM 7570 C CA . LYS A 1 996 ? 16.318 55.831 21.729 1.00 86.81 996 LYS A CA 1
ATOM 7571 C C . LYS A 1 996 ? 17.294 54.808 21.141 1.00 86.81 996 LYS A C 1
ATOM 7573 O O . LYS A 1 996 ? 18.089 55.166 20.277 1.00 86.81 996 LYS A O 1
ATOM 7578 N N . ARG A 1 997 ? 17.212 53.541 21.562 1.00 88.12 997 ARG A N 1
ATOM 7579 C CA . ARG A 1 997 ? 18.004 52.446 20.972 1.00 88.12 997 ARG A CA 1
ATOM 7580 C C . ARG A 1 997 ? 17.616 52.195 19.516 1.00 88.12 997 ARG A C 1
ATOM 7582 O O . ARG A 1 997 ? 18.492 52.155 18.661 1.00 88.12 997 ARG A O 1
ATOM 7589 N N . ALA A 1 998 ? 16.318 52.118 19.227 1.00 86.19 998 ALA A N 1
ATOM 7590 C CA . ALA A 1 998 ? 15.830 51.913 17.866 1.00 86.19 998 ALA A CA 1
ATOM 7591 C C . ALA A 1 998 ? 16.219 53.073 16.924 1.00 86.19 998 ALA A C 1
ATOM 7593 O O . ALA A 1 998 ? 16.539 52.846 15.761 1.00 86.19 998 ALA A O 1
ATOM 7594 N N . LEU A 1 999 ? 16.268 54.310 17.427 1.00 85.50 999 LEU A N 1
ATOM 7595 C CA . LEU A 1 999 ? 16.714 55.475 16.668 1.00 85.50 999 LEU A CA 1
ATOM 7596 C C . LEU A 1 999 ? 18.233 55.470 16.424 1.00 85.50 999 LEU A C 1
ATOM 7598 O O . LEU A 1 999 ? 18.685 55.856 15.349 1.00 85.50 999 LEU A O 1
ATOM 7602 N N . GLN A 1 1000 ? 19.027 55.003 17.391 1.00 84.00 1000 GLN A N 1
ATOM 7603 C CA . GLN A 1 1000 ? 20.470 54.810 17.208 1.00 84.00 1000 GLN A CA 1
ATOM 7604 C C . GLN A 1 1000 ? 20.766 53.745 16.147 1.00 84.00 1000 GLN A C 1
ATOM 7606 O O . GLN A 1 1000 ? 21.638 53.951 15.309 1.00 84.00 1000 GLN A O 1
ATOM 7611 N N . GLU A 1 1001 ? 20.019 52.640 16.149 1.00 83.62 1001 GLU A N 1
ATOM 7612 C CA . GLU A 1 1001 ? 20.097 51.612 15.104 1.00 83.62 1001 GLU A CA 1
ATOM 7613 C C . GLU A 1 1001 ? 19.678 52.172 13.739 1.00 83.62 1001 GLU A C 1
ATOM 7615 O O . GLU A 1 1001 ? 20.380 51.979 12.747 1.00 83.62 1001 GLU A O 1
ATOM 7620 N N . PHE A 1 1002 ? 18.587 52.939 13.694 1.00 85.69 1002 PHE A N 1
ATOM 7621 C CA . PHE A 1 1002 ? 18.129 53.624 12.487 1.00 85.69 1002 PHE A CA 1
ATOM 7622 C C . PHE A 1 1002 ? 19.178 54.586 11.915 1.00 85.69 1002 PHE A C 1
ATOM 7624 O O . PHE A 1 1002 ? 19.389 54.610 10.706 1.00 85.69 1002 PHE A O 1
ATOM 7631 N N . ALA A 1 10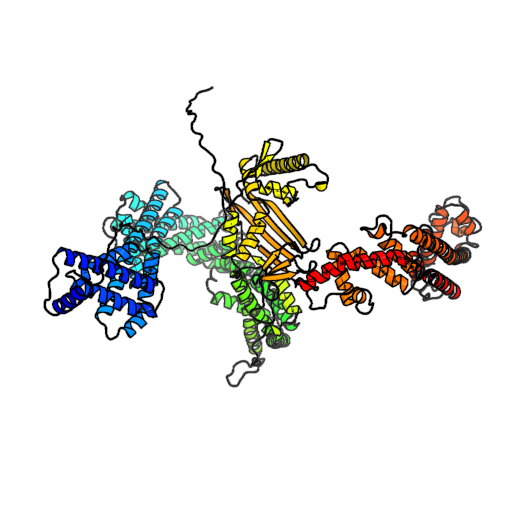03 ? 19.884 55.344 12.757 1.00 81.81 1003 ALA A N 1
ATOM 7632 C CA . ALA A 1 1003 ? 20.916 56.281 12.311 1.00 81.81 1003 ALA A CA 1
ATOM 7633 C C . ALA A 1 1003 ? 22.114 55.595 11.623 1.00 81.81 1003 ALA A C 1
ATOM 7635 O O . ALA A 1 1003 ? 22.800 56.229 10.821 1.00 81.81 1003 ALA A O 1
ATOM 7636 N N . LEU A 1 1004 ? 22.358 54.305 11.894 1.00 81.81 1004 LEU A N 1
ATOM 7637 C CA . LEU A 1 1004 ? 23.399 53.523 11.213 1.00 81.81 1004 LEU A CA 1
ATOM 7638 C C . LEU A 1 1004 ? 23.011 53.163 9.770 1.00 81.81 1004 LEU A C 1
ATOM 7640 O O . LEU A 1 1004 ? 23.891 52.984 8.929 1.00 81.81 1004 LEU A O 1
ATOM 7644 N N . ALA A 1 1005 ? 21.712 53.063 9.481 1.00 80.56 1005 ALA A N 1
ATOM 7645 C CA . ALA A 1 1005 ? 21.177 52.728 8.165 1.00 80.56 1005 ALA A CA 1
ATOM 7646 C C . ALA A 1 1005 ? 19.821 53.427 7.929 1.00 80.56 1005 ALA A C 1
ATOM 7648 O O . ALA A 1 1005 ? 18.779 52.765 7.910 1.00 80.56 1005 ALA A O 1
ATOM 7649 N N . PRO A 1 1006 ? 19.803 54.765 7.756 1.00 79.19 1006 PRO A N 1
ATOM 7650 C CA . PRO A 1 1006 ? 18.554 55.504 7.647 1.00 79.19 1006 PRO A CA 1
ATOM 7651 C C . PRO A 1 1006 ? 17.834 55.122 6.355 1.00 79.19 1006 PRO A C 1
ATOM 7653 O O . PRO A 1 1006 ? 18.407 55.167 5.265 1.00 79.19 1006 PRO A O 1
ATOM 7656 N N . GLY A 1 1007 ? 16.562 54.758 6.471 1.00 79.19 1007 GLY A N 1
ATOM 7657 C CA . GLY A 1 1007 ? 15.730 54.334 5.349 1.00 79.19 1007 GLY A CA 1
ATOM 7658 C C . GLY A 1 1007 ? 14.252 54.564 5.631 1.00 79.19 1007 GLY A C 1
ATOM 7659 O O . GLY A 1 1007 ? 13.824 54.557 6.779 1.00 79.19 1007 GLY A O 1
ATOM 7660 N N . PHE A 1 1008 ? 13.452 54.772 4.590 1.00 79.00 1008 PHE A N 1
ATOM 7661 C CA . PHE A 1 1008 ? 12.040 55.121 4.760 1.00 79.00 1008 PHE A CA 1
ATOM 7662 C C . PHE A 1 1008 ? 11.258 54.075 5.576 1.00 79.00 1008 PHE A C 1
ATOM 7664 O O . PHE A 1 1008 ? 10.546 54.437 6.507 1.00 79.00 1008 PHE A O 1
ATOM 7671 N N . GLU A 1 1009 ? 11.470 52.781 5.308 1.00 79.19 1009 GLU A N 1
ATOM 7672 C CA . GLU A 1 1009 ? 10.819 51.685 6.044 1.00 79.19 1009 GLU A CA 1
ATOM 7673 C C . GLU A 1 1009 ? 11.173 51.683 7.539 1.00 79.19 1009 GLU A C 1
ATOM 7675 O O . GLU A 1 1009 ? 10.302 51.504 8.387 1.00 79.19 1009 GLU A O 1
ATOM 7680 N N . GLY A 1 1010 ? 12.441 51.939 7.883 1.00 81.25 1010 GLY A N 1
ATOM 7681 C CA . GLY A 1 1010 ? 12.879 52.040 9.278 1.00 81.25 1010 GLY A CA 1
ATOM 7682 C C . GLY A 1 1010 ? 12.272 53.250 9.992 1.00 81.25 1010 GLY A C 1
ATOM 7683 O O . GLY A 1 1010 ? 11.866 53.150 11.148 1.00 81.25 1010 GLY A O 1
ATOM 7684 N N . ALA A 1 1011 ? 12.148 54.376 9.289 1.00 83.75 1011 ALA A N 1
ATOM 7685 C CA . ALA A 1 1011 ? 11.529 55.592 9.804 1.00 83.75 1011 ALA A CA 1
ATOM 7686 C C . ALA A 1 1011 ? 10.015 55.424 10.032 1.00 83.75 1011 ALA A C 1
ATOM 7688 O O . ALA A 1 1011 ? 9.492 55.835 11.069 1.00 83.75 1011 ALA A O 1
ATOM 7689 N N . GLU A 1 1012 ? 9.314 54.777 9.097 1.00 84.06 1012 GLU A N 1
ATOM 7690 C CA . GLU A 1 1012 ? 7.890 54.460 9.231 1.00 84.06 1012 GLU A CA 1
ATOM 7691 C C . GLU A 1 1012 ? 7.654 53.446 10.357 1.00 84.06 1012 GLU A C 1
ATOM 7693 O O . GLU A 1 1012 ? 6.755 53.642 11.170 1.00 84.06 1012 GLU A O 1
ATOM 7698 N N . ALA A 1 1013 ? 8.509 52.427 10.494 1.00 85.12 1013 ALA A N 1
ATOM 7699 C CA . ALA A 1 1013 ? 8.441 51.475 11.602 1.00 85.12 1013 ALA A CA 1
ATOM 7700 C C . ALA A 1 1013 ? 8.647 52.149 12.971 1.00 85.12 1013 ALA A C 1
ATOM 7702 O O . ALA A 1 1013 ? 7.925 51.839 13.921 1.00 85.12 1013 ALA A O 1
ATOM 7703 N N . LEU A 1 1014 ? 9.592 53.094 13.079 1.00 86.81 1014 LEU A N 1
ATOM 7704 C CA . LEU A 1 1014 ? 9.778 53.903 14.288 1.00 86.81 1014 LEU A CA 1
ATOM 7705 C C . LEU A 1 1014 ? 8.530 54.735 14.603 1.00 86.81 1014 LEU A C 1
ATOM 7707 O O . LEU A 1 1014 ? 8.082 54.757 15.751 1.00 86.81 1014 LEU A O 1
ATOM 7711 N N . PHE A 1 1015 ? 7.951 55.384 13.591 1.00 88.62 1015 PHE A N 1
ATOM 7712 C CA . PHE A 1 1015 ? 6.745 56.189 13.748 1.00 88.62 1015 PHE A CA 1
ATOM 7713 C C . PHE A 1 1015 ? 5.532 55.342 14.160 1.00 88.62 1015 PHE A C 1
ATOM 7715 O O . PHE A 1 1015 ? 4.871 55.651 15.148 1.00 88.62 1015 PHE A O 1
ATOM 7722 N N . GLU A 1 1016 ? 5.248 54.249 13.451 1.00 87.12 1016 GLU A N 1
ATOM 7723 C CA . GLU A 1 1016 ? 4.110 53.360 13.717 1.00 87.12 1016 GLU A CA 1
ATOM 7724 C C . GLU A 1 1016 ? 4.199 52.699 15.097 1.00 87.12 1016 GLU A C 1
ATOM 7726 O O . GLU A 1 1016 ? 3.184 52.576 15.781 1.00 87.12 1016 GLU A O 1
ATOM 7731 N N . ARG A 1 1017 ? 5.405 52.307 15.527 1.00 86.56 1017 ARG A N 1
ATOM 7732 C CA . ARG A 1 1017 ? 5.610 51.638 16.816 1.00 86.56 1017 ARG A CA 1
ATOM 7733 C C . ARG A 1 1017 ? 5.576 52.604 17.993 1.00 86.56 1017 ARG A C 1
ATOM 7735 O O . ARG A 1 1017 ? 4.907 52.325 18.982 1.00 86.56 1017 ARG A O 1
ATOM 7742 N N . PHE A 1 1018 ? 6.324 53.702 17.903 1.00 86.31 1018 PHE A N 1
ATOM 7743 C CA . PHE A 1 1018 ? 6.604 54.544 19.063 1.00 86.31 1018 PHE A CA 1
ATOM 7744 C C . PHE A 1 1018 ? 5.847 55.874 19.061 1.00 86.31 1018 PHE A C 1
ATOM 7746 O O . PHE A 1 1018 ? 5.794 56.506 20.106 1.00 86.31 1018 PHE A O 1
ATOM 7753 N N . ILE A 1 1019 ? 5.285 56.332 17.938 1.00 85.31 1019 ILE A N 1
ATOM 7754 C CA . ILE A 1 1019 ? 4.768 57.710 17.808 1.00 85.31 1019 ILE A CA 1
ATOM 7755 C C . ILE A 1 1019 ? 3.274 57.752 17.463 1.00 85.31 1019 ILE A C 1
ATOM 7757 O O . ILE A 1 1019 ? 2.551 58.585 18.004 1.00 85.31 1019 ILE A O 1
ATOM 7761 N N . LYS A 1 1020 ? 2.793 56.880 16.571 1.00 82.38 1020 LYS A N 1
ATOM 7762 C CA . LYS A 1 1020 ? 1.429 56.930 16.020 1.00 82.38 1020 LYS A CA 1
ATOM 7763 C C . LYS A 1 1020 ? 0.311 56.595 17.013 1.00 82.38 1020 LYS A C 1
ATOM 7765 O O . LYS A 1 1020 ? -0.715 57.279 16.956 1.00 82.38 1020 LYS A O 1
ATOM 7770 N N . PRO A 1 1021 ? 0.407 55.555 17.863 1.00 74.06 1021 PRO A N 1
ATOM 7771 C CA . PRO A 1 1021 ? -0.676 55.270 18.795 1.00 74.06 1021 PRO A CA 1
ATOM 7772 C C . PRO A 1 1021 ? -0.882 56.465 19.738 1.00 74.06 1021 PRO A C 1
ATOM 7774 O O . PRO A 1 1021 ? 0.073 57.028 20.260 1.00 74.06 1021 PRO A O 1
ATOM 7777 N N . ALA A 1 1022 ? -2.123 56.893 19.974 1.00 66.06 1022 ALA A N 1
ATOM 7778 C CA . ALA A 1 1022 ? -2.357 57.869 21.034 1.00 66.06 1022 ALA A CA 1
ATOM 7779 C C . ALA A 1 1022 ? -2.130 57.165 22.388 1.00 66.06 1022 ALA A C 1
ATOM 7781 O O . ALA A 1 1022 ? -2.710 56.094 22.595 1.00 66.06 1022 ALA A O 1
ATOM 7782 N N . PRO A 1 1023 ? -1.320 57.718 23.309 1.00 61.88 1023 PRO A N 1
ATOM 7783 C CA . PRO A 1 1023 ? -1.101 57.110 24.612 1.00 61.88 1023 PRO A CA 1
ATOM 7784 C C . PRO A 1 1023 ? -2.441 57.002 25.345 1.00 61.88 1023 PRO A C 1
ATOM 7786 O O . PRO A 1 1023 ? -3.150 57.992 25.535 1.00 61.88 1023 PRO A O 1
ATOM 7789 N N . GLN A 1 1024 ? -2.811 55.780 25.730 1.00 58.09 1024 GLN A N 1
ATOM 7790 C CA . GLN A 1 1024 ? -4.021 55.505 26.504 1.00 58.09 1024 GLN A CA 1
ATOM 7791 C C . GLN A 1 1024 ? -3.721 55.705 27.997 1.00 58.09 1024 GLN A C 1
ATOM 7793 O O . GLN A 1 1024 ? -3.594 54.743 28.742 1.00 58.09 1024 GLN A O 1
ATOM 7798 N N . GLY A 1 1025 ? -3.539 56.957 28.428 1.00 60.06 1025 GLY A N 1
ATOM 7799 C CA . GLY A 1 1025 ? -3.281 57.290 29.836 1.00 60.06 1025 GLY A CA 1
ATOM 7800 C C . GLY A 1 1025 ? -2.392 58.520 30.020 1.00 60.06 1025 GLY A C 1
ATOM 7801 O O . GLY A 1 1025 ? -1.604 58.873 29.144 1.00 60.06 1025 GLY A O 1
ATOM 7802 N N . GLY A 1 1026 ? -2.541 59.210 31.155 1.00 57.12 1026 GLY A N 1
ATOM 7803 C CA . GLY A 1 1026 ? -1.667 60.327 31.529 1.00 57.12 1026 GLY A CA 1
ATOM 7804 C C . GLY A 1 1026 ? -0.239 59.856 31.832 1.00 57.12 1026 GLY A C 1
ATOM 7805 O O . GLY A 1 1026 ? -0.042 58.707 32.208 1.00 57.12 1026 GLY A O 1
ATOM 7806 N N . LEU A 1 1027 ? 0.744 60.760 31.710 1.00 48.81 1027 LEU A N 1
ATOM 7807 C CA . LEU A 1 1027 ? 2.205 60.519 31.759 1.00 48.81 1027 LEU A CA 1
ATOM 7808 C C . LEU A 1 1027 ? 2.718 59.713 32.983 1.00 48.81 1027 LEU A C 1
ATOM 7810 O O . LEU A 1 1027 ? 3.868 59.299 32.983 1.00 48.81 1027 LEU A O 1
ATOM 7814 N N . PHE A 1 1028 ? 1.890 59.479 34.008 1.00 56.41 1028 PHE A N 1
ATOM 7815 C CA . PHE A 1 1028 ? 2.239 58.761 35.240 1.00 56.41 1028 PHE A CA 1
ATOM 7816 C C . PHE A 1 1028 ? 1.050 58.011 35.861 1.00 56.41 1028 PHE A C 1
ATOM 7818 O O . PHE A 1 1028 ? 0.958 57.903 37.086 1.00 56.41 1028 PHE A O 1
ATOM 7825 N N . ASP A 1 1029 ? 0.106 57.543 35.046 1.00 57.25 1029 ASP A N 1
ATOM 7826 C CA . ASP A 1 1029 ? -0.989 56.727 35.566 1.00 57.25 1029 ASP A CA 1
ATOM 7827 C C . ASP A 1 1029 ? -0.450 55.339 35.948 1.00 57.25 1029 ASP A C 1
ATOM 7829 O O . ASP A 1 1029 ? -0.122 54.523 35.091 1.00 57.25 1029 ASP A O 1
ATOM 7833 N N . VAL A 1 1030 ? -0.274 55.105 37.252 1.00 55.34 1030 VAL A N 1
ATOM 7834 C CA . VAL A 1 1030 ? 0.390 53.907 37.805 1.00 55.34 1030 VAL A CA 1
ATOM 7835 C C . VAL A 1 1030 ? -0.402 52.626 37.497 1.00 55.34 1030 VAL A C 1
ATOM 7837 O O . VAL A 1 1030 ? 0.164 51.534 37.536 1.00 55.34 1030 VAL A O 1
ATOM 7840 N N . ASP A 1 1031 ? -1.681 52.772 37.138 1.00 55.25 1031 ASP A N 1
ATOM 7841 C CA . ASP A 1 1031 ? -2.583 51.680 36.767 1.00 55.25 1031 ASP A CA 1
ATOM 7842 C C . ASP A 1 1031 ? -2.722 51.495 35.239 1.00 55.25 1031 ASP A C 1
ATOM 7844 O O . ASP A 1 1031 ? -3.392 50.558 34.789 1.00 55.25 1031 ASP A O 1
ATOM 7848 N N . ALA A 1 1032 ? -2.089 52.346 34.418 1.00 57.62 1032 ALA A N 1
ATOM 7849 C CA . ALA A 1 1032 ? -2.077 52.172 32.969 1.00 57.62 1032 ALA A CA 1
ATOM 7850 C C . ALA A 1 1032 ? -1.136 51.025 32.568 1.00 57.62 1032 ALA A C 1
ATOM 7852 O O . ALA A 1 1032 ? -0.022 50.878 33.072 1.00 57.62 1032 ALA A O 1
ATOM 7853 N N . THR A 1 1033 ? -1.592 50.187 31.638 1.00 59.47 1033 THR A N 1
ATOM 7854 C CA . THR A 1 1033 ? -0.769 49.111 31.077 1.00 59.47 1033 THR A CA 1
ATOM 7855 C C . THR A 1 1033 ? 0.426 49.725 30.338 1.00 59.47 1033 THR A C 1
ATOM 7857 O O . THR A 1 1033 ? 0.231 50.711 29.626 1.00 59.47 1033 THR A O 1
ATOM 7860 N N . PRO A 1 1034 ? 1.653 49.180 30.488 1.00 60.69 1034 PRO A N 1
ATOM 7861 C CA . PRO A 1 1034 ? 2.825 49.725 29.814 1.00 60.69 1034 PRO A CA 1
ATOM 7862 C C . PRO A 1 1034 ? 2.570 49.781 28.306 1.00 60.69 1034 PRO A C 1
ATOM 7864 O O . PRO A 1 1034 ? 2.288 48.760 27.679 1.00 60.69 1034 PRO A O 1
ATOM 7867 N N . SER A 1 1035 ? 2.610 50.990 27.752 1.00 68.50 1035 SER A N 1
ATOM 7868 C CA . SER A 1 1035 ? 2.429 51.239 26.327 1.00 68.50 1035 SER A CA 1
ATOM 7869 C C . SER A 1 1035 ? 3.798 51.349 25.672 1.00 68.50 1035 SER A C 1
ATOM 7871 O O . SER A 1 1035 ? 4.657 52.076 26.160 1.00 68.50 1035 SER A O 1
ATOM 7873 N N . ASP A 1 1036 ? 3.988 50.701 24.524 1.00 75.44 1036 ASP A N 1
ATOM 7874 C CA . ASP A 1 1036 ? 5.205 50.839 23.709 1.00 75.44 1036 ASP A CA 1
ATOM 7875 C C . ASP A 1 1036 ? 5.294 52.206 22.989 1.00 75.44 1036 ASP A C 1
ATOM 7877 O O . ASP A 1 1036 ? 6.172 52.425 22.156 1.00 75.44 1036 ASP A O 1
ATOM 7881 N N . THR A 1 1037 ? 4.376 53.133 23.279 1.00 81.62 1037 THR A N 1
ATOM 7882 C CA . THR A 1 1037 ? 4.230 54.426 22.600 1.00 81.62 1037 THR A CA 1
ATOM 7883 C C . THR A 1 1037 ? 4.754 55.580 23.445 1.00 81.62 1037 THR A C 1
ATOM 7885 O O . THR A 1 1037 ? 4.321 55.780 24.578 1.00 81.62 1037 THR A O 1
ATOM 7888 N N . LEU A 1 1038 ? 5.605 56.414 22.850 1.00 81.44 1038 LEU A N 1
ATOM 7889 C CA . LEU A 1 1038 ? 6.052 57.675 23.419 1.00 81.44 1038 LEU A CA 1
ATOM 7890 C C . LEU A 1 1038 ? 4.894 58.658 23.592 1.00 81.44 1038 LEU A C 1
ATOM 7892 O O . LEU A 1 1038 ? 4.137 58.958 22.664 1.00 81.44 1038 LEU A O 1
ATOM 7896 N N . ASN A 1 1039 ? 4.832 59.269 24.769 1.00 75.25 1039 ASN A N 1
ATOM 7897 C CA . ASN A 1 1039 ? 3.911 60.363 25.034 1.00 75.25 1039 ASN A CA 1
ATOM 7898 C C . ASN A 1 1039 ? 4.458 61.699 24.497 1.00 75.25 1039 ASN A C 1
ATOM 7900 O O . ASN A 1 1039 ? 4.916 62.549 25.255 1.00 75.25 1039 ASN A O 1
ATOM 7904 N N . LEU A 1 1040 ? 4.446 61.857 23.172 1.00 78.25 1040 LEU A N 1
ATOM 7905 C CA . LEU A 1 1040 ? 4.774 63.114 22.482 1.00 78.25 1040 LEU A CA 1
ATOM 7906 C C . LEU A 1 1040 ? 3.521 63.981 22.332 1.00 78.25 1040 LEU A C 1
ATOM 7908 O O . LEU A 1 1040 ? 2.423 63.440 22.225 1.00 78.25 1040 LEU A O 1
ATOM 7912 N N . ASP A 1 1041 ? 3.636 65.305 22.282 1.00 79.06 1041 ASP A N 1
ATOM 7913 C CA . ASP A 1 1041 ? 2.483 66.148 21.954 1.00 79.06 1041 ASP A CA 1
ATOM 7914 C C . ASP A 1 1041 ? 2.044 65.953 20.485 1.00 79.06 1041 ASP A C 1
ATOM 7916 O O . ASP A 1 1041 ? 2.832 65.545 19.628 1.00 79.06 1041 ASP A O 1
ATOM 7920 N N . ASN A 1 1042 ? 0.771 66.236 20.181 1.00 79.50 1042 ASN A N 1
ATOM 7921 C CA . ASN A 1 1042 ? 0.226 66.027 18.834 1.00 79.50 1042 ASN A CA 1
ATOM 7922 C C . ASN A 1 1042 ? 0.962 66.853 17.764 1.00 79.50 1042 ASN A C 1
ATOM 7924 O O . ASN A 1 1042 ? 1.120 66.364 16.653 1.00 79.50 1042 ASN A O 1
ATOM 7928 N N . SER A 1 1043 ? 1.475 68.046 18.096 1.00 80.50 1043 SER A N 1
ATOM 7929 C CA . SER A 1 1043 ? 2.215 68.877 17.136 1.00 80.50 1043 SER A CA 1
ATOM 7930 C C . SER A 1 1043 ? 3.513 68.196 16.703 1.00 80.50 1043 SER A C 1
ATOM 7932 O O . SER A 1 1043 ? 3.845 68.210 15.518 1.00 80.50 1043 SER A O 1
ATOM 7934 N N . THR A 1 1044 ? 4.235 67.576 17.638 1.00 79.50 1044 THR A N 1
ATOM 7935 C CA . THR A 1 1044 ? 5.454 66.811 17.343 1.00 79.50 1044 THR A CA 1
ATOM 7936 C C . THR A 1 1044 ? 5.141 65.578 16.490 1.00 79.50 1044 THR A C 1
ATOM 7938 O O . THR A 1 1044 ? 5.830 65.325 15.502 1.00 79.50 1044 THR A O 1
ATOM 7941 N N . ARG A 1 1045 ? 4.064 64.840 16.803 1.00 83.19 1045 ARG A N 1
ATOM 7942 C CA . ARG A 1 1045 ? 3.636 63.677 15.998 1.00 83.19 1045 ARG A CA 1
ATOM 7943 C C . ARG A 1 1045 ? 3.259 64.074 14.572 1.00 83.19 1045 ARG A C 1
ATOM 7945 O O . ARG A 1 1045 ? 3.721 63.437 13.627 1.00 83.19 1045 ARG A O 1
ATOM 7952 N N . ASP A 1 1046 ? 2.459 65.126 14.428 1.00 83.00 1046 ASP A N 1
ATOM 7953 C CA . ASP A 1 1046 ? 1.991 65.616 13.131 1.00 83.00 1046 ASP A CA 1
ATOM 7954 C C . ASP A 1 1046 ? 3.165 66.128 12.288 1.00 83.00 1046 ASP A C 1
ATOM 7956 O O . ASP A 1 1046 ? 3.253 65.794 11.112 1.00 83.00 1046 ASP A O 1
ATOM 7960 N N . THR A 1 1047 ? 4.133 66.821 12.901 1.00 83.06 1047 THR A N 1
ATOM 7961 C CA . THR A 1 1047 ? 5.349 67.293 12.210 1.00 83.06 1047 THR A CA 1
ATOM 7962 C C . THR A 1 1047 ? 6.183 66.132 11.662 1.00 83.06 1047 THR A C 1
ATOM 7964 O O . THR A 1 1047 ? 6.667 66.189 10.532 1.00 83.06 1047 THR A O 1
ATOM 7967 N N . ILE A 1 1048 ? 6.360 65.059 12.441 1.00 82.25 1048 ILE A N 1
ATOM 7968 C CA . ILE A 1 1048 ? 7.107 63.876 11.985 1.00 82.25 1048 ILE A CA 1
ATOM 7969 C C . ILE A 1 1048 ? 6.343 63.179 10.858 1.00 82.25 1048 ILE A C 1
ATOM 7971 O O . ILE A 1 1048 ? 6.955 62.772 9.872 1.00 82.25 1048 ILE A O 1
ATOM 7975 N N . ARG A 1 1049 ? 5.013 63.071 10.966 1.00 87.50 1049 ARG A N 1
ATOM 7976 C CA . ARG A 1 1049 ? 4.178 62.477 9.917 1.00 87.50 1049 ARG A CA 1
ATOM 7977 C C . ARG A 1 1049 ? 4.227 63.280 8.623 1.00 87.50 1049 ARG A C 1
ATOM 7979 O O . ARG A 1 1049 ? 4.430 62.684 7.573 1.00 87.50 1049 ARG A O 1
ATOM 7986 N N . GLU A 1 1050 ? 4.091 64.599 8.706 1.00 84.38 1050 GLU A N 1
ATOM 7987 C CA . GLU A 1 1050 ? 4.157 65.506 7.559 1.00 84.38 1050 GLU A CA 1
ATOM 7988 C C . GLU A 1 1050 ? 5.519 65.403 6.869 1.00 84.38 1050 GLU A C 1
ATOM 7990 O O . GLU A 1 1050 ? 5.565 65.180 5.664 1.00 84.38 1050 GLU A O 1
ATOM 7995 N N . ARG A 1 1051 ? 6.627 65.412 7.623 1.00 81.25 1051 ARG A N 1
ATOM 7996 C CA . ARG A 1 1051 ? 7.970 65.209 7.051 1.00 81.25 1051 ARG A CA 1
ATOM 7997 C C . ARG A 1 1051 ? 8.141 63.833 6.406 1.00 81.25 1051 ARG A C 1
ATOM 7999 O O . ARG A 1 1051 ? 8.779 63.728 5.362 1.00 81.25 1051 ARG A O 1
ATOM 8006 N N . LEU A 1 1052 ? 7.589 62.772 7.000 1.00 81.81 1052 LEU A N 1
ATOM 8007 C CA . LEU A 1 1052 ? 7.599 61.439 6.388 1.00 81.81 1052 LEU A CA 1
ATOM 8008 C C . LEU A 1 1052 ? 6.799 61.424 5.082 1.00 81.81 1052 LEU A C 1
ATOM 8010 O O . LEU A 1 1052 ? 7.276 60.881 4.089 1.00 81.81 1052 LEU A O 1
ATOM 8014 N N . ASP A 1 1053 ? 5.618 62.038 5.065 1.00 82.62 1053 ASP A N 1
ATOM 8015 C CA . ASP A 1 1053 ? 4.769 62.125 3.879 1.00 82.62 1053 ASP A CA 1
ATOM 8016 C C . ASP A 1 1053 ? 5.436 62.980 2.777 1.00 82.62 1053 ASP A C 1
ATOM 8018 O O . ASP A 1 1053 ? 5.501 62.543 1.630 1.00 82.62 1053 ASP A O 1
ATOM 8022 N N . GLU A 1 1054 ? 6.048 64.122 3.112 1.00 81.94 1054 GLU A N 1
ATOM 8023 C CA . GLU A 1 1054 ? 6.832 64.959 2.185 1.00 81.94 1054 GLU A CA 1
ATOM 8024 C C . GLU A 1 1054 ? 8.001 64.190 1.551 1.00 81.94 1054 GLU A C 1
ATOM 8026 O O . GLU A 1 1054 ? 8.229 64.245 0.339 1.00 81.94 1054 GLU A O 1
ATOM 8031 N N . ILE A 1 1055 ? 8.741 63.434 2.364 1.00 79.19 1055 ILE A N 1
ATOM 8032 C CA . ILE A 1 1055 ? 9.867 62.627 1.893 1.00 79.19 1055 ILE A CA 1
ATOM 8033 C C . ILE A 1 1055 ? 9.370 61.470 1.015 1.00 79.19 1055 ILE A C 1
ATOM 8035 O O . ILE A 1 1055 ? 9.950 61.207 -0.042 1.00 79.19 1055 ILE A O 1
ATOM 8039 N N . ARG A 1 1056 ? 8.273 60.807 1.403 1.00 78.19 1056 ARG A N 1
ATOM 8040 C CA . ARG A 1 1056 ? 7.646 59.729 0.620 1.00 78.19 1056 ARG A CA 1
ATOM 8041 C C . ARG A 1 1056 ? 7.203 60.215 -0.754 1.00 78.19 1056 ARG A C 1
ATOM 8043 O O . ARG A 1 1056 ? 7.444 59.545 -1.762 1.00 78.19 1056 ARG A O 1
ATOM 8050 N N . ASP A 1 1057 ? 6.570 61.379 -0.772 1.00 78.81 1057 ASP A N 1
ATOM 8051 C CA . ASP A 1 1057 ? 5.888 61.931 -1.933 1.00 78.81 1057 ASP A CA 1
ATOM 8052 C C . ASP A 1 1057 ? 6.781 62.927 -2.696 1.00 78.81 1057 ASP A C 1
ATOM 8054 O O . ASP A 1 1057 ? 6.300 63.637 -3.579 1.00 78.81 1057 ASP A O 1
ATOM 8058 N N . THR A 1 1058 ? 8.097 62.935 -2.415 1.00 82.88 1058 THR A N 1
ATOM 8059 C CA . THR A 1 1058 ? 9.089 63.760 -3.122 1.00 82.88 1058 THR A CA 1
ATOM 8060 C C . THR A 1 1058 ? 8.982 63.507 -4.630 1.00 82.88 1058 THR A C 1
ATOM 8062 O O . THR A 1 1058 ? 9.279 62.391 -5.081 1.00 82.88 1058 THR A O 1
ATOM 8065 N N . PRO A 1 1059 ? 8.559 64.510 -5.423 1.00 81.50 1059 PRO A N 1
ATOM 8066 C CA . PRO A 1 1059 ? 8.315 64.320 -6.841 1.00 81.50 1059 PRO A CA 1
ATOM 8067 C C . PRO A 1 1059 ? 9.637 64.232 -7.607 1.00 81.50 1059 PRO A C 1
ATOM 8069 O O . PRO A 1 1059 ? 10.550 65.034 -7.414 1.00 81.50 1059 PRO A O 1
ATOM 8072 N N . LEU A 1 1060 ? 9.713 63.278 -8.528 1.00 86.62 1060 LEU A N 1
ATOM 8073 C CA . LEU A 1 1060 ? 10.792 63.120 -9.498 1.00 86.62 1060 LEU A CA 1
ATOM 8074 C C . LEU A 1 1060 ? 10.270 63.384 -10.914 1.00 86.62 1060 LEU A C 1
ATOM 8076 O O . LEU A 1 1060 ? 9.064 63.472 -11.154 1.00 86.62 1060 LEU A O 1
ATOM 8080 N N . ALA A 1 1061 ? 11.182 63.526 -11.878 1.00 84.25 1061 ALA A N 1
ATOM 8081 C CA . ALA A 1 1061 ? 10.795 63.696 -13.274 1.00 84.25 1061 ALA A CA 1
ATOM 8082 C C . ALA A 1 1061 ? 9.994 62.462 -13.748 1.00 84.25 1061 ALA A C 1
ATOM 8084 O O . ALA A 1 1061 ? 10.525 61.351 -13.694 1.00 84.25 1061 ALA A O 1
ATOM 8085 N N . PRO A 1 1062 ? 8.757 62.613 -14.267 1.00 82.44 1062 PRO A N 1
ATOM 8086 C CA . PRO A 1 1062 ? 7.960 61.476 -14.740 1.00 82.44 1062 PRO A CA 1
ATOM 8087 C C . PRO A 1 1062 ? 8.637 60.683 -15.864 1.00 82.44 1062 PRO A C 1
ATOM 8089 O O . PRO A 1 1062 ? 8.343 59.509 -16.059 1.00 82.44 1062 PRO A O 1
ATOM 8092 N N . THR A 1 1063 ? 9.550 61.335 -16.587 1.00 83.94 1063 THR A N 1
ATOM 8093 C CA . THR A 1 1063 ? 10.311 60.786 -17.713 1.00 83.94 1063 THR A CA 1
ATOM 8094 C C . THR A 1 1063 ? 11.612 60.095 -17.291 1.00 83.94 1063 THR A C 1
ATOM 8096 O O . THR A 1 1063 ? 12.386 59.684 -18.150 1.00 83.94 1063 THR A O 1
ATOM 8099 N N . LEU A 1 1064 ? 11.895 59.989 -15.984 1.00 84.31 1064 LEU A N 1
ATOM 8100 C CA . LEU A 1 1064 ? 13.173 59.494 -15.454 1.00 84.31 1064 LEU A CA 1
ATOM 8101 C C . LEU A 1 1064 ? 13.546 58.098 -15.979 1.00 84.31 1064 LEU A C 1
ATOM 8103 O O . LEU A 1 1064 ? 14.719 57.841 -16.220 1.00 84.31 1064 LEU A O 1
ATOM 8107 N N . PHE A 1 1065 ? 12.565 57.219 -16.205 1.00 86.44 1065 PHE A N 1
ATOM 8108 C CA . PHE A 1 1065 ? 12.787 55.851 -16.691 1.00 86.44 1065 PHE A CA 1
ATOM 8109 C C . PHE A 1 1065 ? 12.344 55.630 -18.147 1.00 86.44 1065 PHE A C 1
ATOM 8111 O O . PHE A 1 1065 ? 12.260 54.481 -18.576 1.00 86.44 1065 PHE A O 1
ATOM 8118 N N . ASP A 1 1066 ? 12.059 56.681 -18.925 1.00 84.44 1066 ASP A N 1
ATOM 8119 C CA . ASP A 1 1066 ? 11.485 56.531 -20.274 1.00 84.44 1066 ASP A CA 1
ATOM 8120 C C . ASP A 1 1066 ? 12.388 55.723 -21.223 1.00 84.44 1066 ASP A C 1
ATOM 8122 O O . ASP A 1 1066 ? 11.896 54.876 -21.972 1.00 84.44 1066 ASP A O 1
ATOM 8126 N N . ASP A 1 1067 ? 13.706 55.937 -21.172 1.00 78.25 1067 ASP A N 1
ATOM 8127 C CA . ASP A 1 1067 ? 14.663 55.234 -22.032 1.00 78.25 1067 ASP A CA 1
ATOM 8128 C C . ASP A 1 1067 ? 14.795 53.735 -21.676 1.00 78.25 1067 ASP A C 1
ATOM 8130 O O . ASP A 1 1067 ? 14.583 52.910 -22.573 1.00 78.25 1067 ASP A O 1
ATOM 8134 N N . PRO A 1 1068 ? 15.053 53.336 -20.409 1.00 79.44 1068 PRO A N 1
ATOM 8135 C CA . PRO A 1 1068 ? 15.008 51.928 -20.007 1.00 79.44 1068 PRO A CA 1
ATOM 8136 C C . PRO A 1 1068 ? 13.644 51.271 -20.250 1.00 79.44 1068 PRO A C 1
ATOM 8138 O O . PRO A 1 1068 ? 13.593 50.144 -20.745 1.00 79.44 1068 PRO A O 1
ATOM 8141 N N . ASN A 1 1069 ? 12.539 51.975 -19.972 1.00 80.69 1069 ASN A N 1
ATOM 8142 C CA . ASN A 1 1069 ? 11.191 51.442 -20.173 1.00 80.69 1069 ASN A CA 1
ATOM 8143 C C . ASN A 1 1069 ? 10.913 51.177 -21.660 1.00 80.69 1069 ASN A C 1
ATOM 8145 O O . ASN A 1 1069 ? 10.353 50.141 -22.012 1.00 80.69 1069 ASN A O 1
ATOM 8149 N N . ARG A 1 1070 ? 11.364 52.062 -22.562 1.00 82.38 1070 ARG A N 1
ATOM 8150 C CA . ARG A 1 1070 ? 11.251 51.850 -24.015 1.00 82.38 1070 ARG A CA 1
ATOM 8151 C C . ARG A 1 1070 ? 11.985 50.586 -24.462 1.00 82.38 1070 ARG A C 1
ATOM 8153 O O . ARG A 1 1070 ? 11.426 49.828 -25.251 1.00 82.38 1070 ARG A O 1
ATOM 8160 N N . VAL A 1 1071 ? 13.202 50.353 -23.968 1.00 79.50 1071 VAL A N 1
ATOM 8161 C CA . VAL A 1 1071 ? 13.980 49.150 -24.311 1.00 79.50 1071 VAL A CA 1
ATOM 8162 C C . VAL A 1 1071 ? 13.309 47.890 -23.757 1.00 79.50 1071 VAL A C 1
ATOM 8164 O O . VAL A 1 1071 ? 13.188 46.903 -24.477 1.00 79.50 1071 VAL A O 1
ATOM 8167 N N . LEU A 1 1072 ? 12.799 47.924 -22.522 1.00 79.31 1072 LEU A N 1
ATOM 8168 C CA . LEU A 1 1072 ? 12.044 46.804 -21.947 1.00 79.31 1072 LEU A CA 1
ATOM 8169 C C . LEU A 1 1072 ? 10.779 46.491 -22.749 1.00 79.31 1072 LEU A C 1
ATOM 8171 O O . LEU A 1 1072 ? 10.536 45.332 -23.066 1.00 79.31 1072 LEU A O 1
ATOM 8175 N N . CYS A 1 1073 ? 10.018 47.511 -23.146 1.00 79.00 1073 CYS A N 1
ATOM 8176 C CA . CYS A 1 1073 ? 8.816 47.328 -23.957 1.00 79.00 1073 CYS A CA 1
ATOM 8177 C C . CYS A 1 1073 ? 9.129 46.667 -25.306 1.00 79.00 1073 CYS A C 1
ATOM 8179 O O . CYS A 1 1073 ? 8.424 45.744 -25.701 1.00 79.00 1073 CYS A O 1
ATOM 8181 N N . GLN A 1 1074 ? 10.207 47.087 -25.977 1.00 80.25 1074 GLN A N 1
ATOM 8182 C CA . GLN A 1 1074 ? 10.645 46.464 -27.231 1.00 80.25 1074 GLN A CA 1
ATOM 8183 C C . GLN A 1 1074 ? 10.970 44.982 -27.046 1.00 80.25 1074 GLN A C 1
ATOM 8185 O O . GLN A 1 1074 ? 10.643 44.168 -27.901 1.00 80.25 1074 GLN A O 1
ATOM 8190 N N . ARG A 1 1075 ? 11.568 44.617 -25.913 1.00 77.75 1075 ARG A N 1
ATOM 8191 C CA . ARG A 1 1075 ? 11.878 43.222 -25.604 1.00 77.75 1075 ARG A CA 1
ATOM 8192 C C . ARG A 1 1075 ? 10.656 42.396 -25.249 1.00 77.75 1075 ARG A C 1
ATOM 8194 O O . ARG A 1 1075 ? 10.537 41.271 -25.711 1.00 77.75 1075 ARG A O 1
ATOM 8201 N N . VAL A 1 1076 ? 9.708 42.946 -24.495 1.00 80.81 1076 VAL A N 1
ATOM 8202 C CA . VAL A 1 1076 ? 8.430 42.260 -24.249 1.00 80.81 1076 VAL A CA 1
ATOM 8203 C C . VAL A 1 1076 ? 7.684 42.019 -25.570 1.00 80.81 1076 VAL A C 1
ATOM 8205 O O . VAL A 1 1076 ? 7.151 40.929 -25.776 1.00 80.81 1076 VAL A O 1
ATOM 8208 N N . GLU A 1 1077 ? 7.717 42.976 -26.502 1.00 81.62 1077 GLU A N 1
ATOM 8209 C CA . GLU A 1 1077 ? 7.139 42.834 -27.848 1.00 81.62 1077 GLU A CA 1
ATOM 8210 C C . GLU A 1 1077 ? 7.870 41.845 -28.759 1.00 81.62 1077 GLU A C 1
ATOM 8212 O O . GLU A 1 1077 ? 7.227 41.235 -29.611 1.00 81.62 1077 GLU A O 1
ATOM 8217 N N . GLN A 1 1078 ? 9.188 41.701 -28.627 1.00 79.75 1078 GLN A N 1
ATOM 8218 C CA . GLN A 1 1078 ? 9.998 40.858 -29.514 1.00 79.75 1078 GLN A CA 1
ATOM 8219 C C . GLN A 1 1078 ? 10.182 39.437 -28.977 1.00 79.75 1078 GLN A C 1
ATOM 8221 O O . GLN A 1 1078 ? 10.155 38.484 -29.756 1.00 79.75 1078 GLN A O 1
ATOM 8226 N N . ASP A 1 1079 ? 10.308 39.292 -27.660 1.00 76.69 1079 ASP A N 1
ATOM 8227 C CA . ASP A 1 1079 ? 10.743 38.048 -27.025 1.00 76.69 1079 ASP A CA 1
ATOM 8228 C C . ASP A 1 1079 ? 9.567 37.306 -26.365 1.00 76.69 1079 ASP A C 1
ATOM 8230 O O . ASP A 1 1079 ? 9.490 36.079 -26.420 1.00 76.69 1079 ASP A O 1
ATOM 8234 N N . ILE A 1 1080 ? 8.619 38.034 -25.756 1.00 78.69 1080 ILE A N 1
ATOM 8235 C CA . ILE A 1 1080 ? 7.591 37.442 -24.878 1.00 78.69 1080 ILE A CA 1
ATOM 8236 C C . ILE A 1 1080 ? 6.246 37.305 -25.594 1.00 78.69 1080 ILE A C 1
ATOM 8238 O O . ILE A 1 1080 ? 5.687 36.209 -25.659 1.00 78.69 1080 ILE A O 1
ATOM 8242 N N . LEU A 1 1081 ? 5.724 38.396 -26.162 1.00 80.12 1081 LEU A N 1
ATOM 8243 C CA . LEU A 1 1081 ? 4.418 38.391 -26.830 1.00 80.12 1081 LEU A CA 1
ATOM 8244 C C . LEU A 1 1081 ? 4.360 37.460 -28.054 1.00 80.12 1081 LEU A C 1
ATOM 8246 O O . LEU A 1 1081 ? 3.355 36.757 -28.192 1.00 80.12 1081 LEU A O 1
ATOM 8250 N N . PRO A 1 1082 ? 5.395 37.363 -28.912 1.00 78.31 1082 PRO A N 1
ATOM 8251 C CA . PRO A 1 1082 ? 5.380 36.434 -30.037 1.00 78.31 1082 PRO A CA 1
ATOM 8252 C C . PRO A 1 1082 ? 5.446 34.976 -29.582 1.00 78.31 1082 PRO A C 1
ATOM 8254 O O . PRO A 1 1082 ? 4.744 34.140 -30.145 1.00 78.31 1082 PRO A O 1
ATOM 8257 N N . ALA A 1 1083 ? 6.222 34.673 -28.535 1.00 71.50 1083 ALA A N 1
ATOM 8258 C CA . ALA A 1 1083 ? 6.307 33.331 -27.960 1.00 71.50 1083 ALA A CA 1
ATOM 8259 C C . ALA A 1 1083 ? 4.970 32.896 -27.337 1.00 71.50 1083 ALA A C 1
ATOM 8261 O O . ALA A 1 1083 ? 4.506 31.780 -27.573 1.00 71.50 1083 ALA A O 1
ATOM 8262 N N . MET A 1 1084 ? 4.314 33.801 -26.608 1.00 76.12 1084 MET A N 1
ATOM 8263 C CA . MET A 1 1084 ? 2.989 33.565 -26.037 1.00 76.12 1084 MET A CA 1
ATOM 8264 C C . MET A 1 1084 ? 1.927 33.410 -27.133 1.00 76.12 1084 MET A C 1
ATOM 8266 O O . MET A 1 1084 ? 1.131 32.477 -27.100 1.00 76.12 1084 MET A O 1
ATOM 8270 N N . THR A 1 1085 ? 1.959 34.269 -28.156 1.00 74.31 1085 THR A N 1
ATOM 8271 C CA . THR A 1 1085 ? 1.045 34.218 -29.309 1.00 74.31 1085 THR A CA 1
ATOM 8272 C C . THR A 1 1085 ? 1.205 32.932 -30.116 1.00 74.31 1085 THR A C 1
ATOM 8274 O O . THR A 1 1085 ? 0.208 32.321 -30.497 1.00 74.31 1085 THR A O 1
ATOM 8277 N N . ALA A 1 1086 ? 2.442 32.504 -30.380 1.00 70.44 1086 ALA A N 1
ATOM 8278 C CA . ALA A 1 1086 ? 2.718 31.248 -31.069 1.00 70.44 1086 ALA A CA 1
ATOM 8279 C C . ALA A 1 1086 ? 2.133 30.067 -30.290 1.00 70.44 1086 ALA A C 1
ATOM 8281 O O . ALA A 1 1086 ? 1.415 29.251 -30.860 1.00 70.44 1086 ALA A O 1
ATOM 8282 N N . ALA A 1 1087 ? 2.342 30.042 -28.977 1.00 65.06 1087 ALA A N 1
ATOM 8283 C CA . ALA A 1 1087 ? 1.812 28.988 -28.136 1.00 65.06 1087 ALA A CA 1
ATOM 8284 C C . ALA A 1 1087 ? 0.269 29.000 -28.052 1.00 65.06 1087 ALA A C 1
ATOM 8286 O O . ALA A 1 1087 ? -0.335 27.934 -28.113 1.00 65.06 1087 ALA A O 1
ATOM 8287 N N . VAL A 1 1088 ? -0.390 30.166 -28.028 1.00 67.25 1088 VAL A N 1
ATOM 8288 C CA . VAL A 1 1088 ? -1.863 30.261 -28.147 1.00 67.25 1088 VAL A CA 1
ATOM 8289 C C . VAL A 1 1088 ? -2.343 29.696 -29.486 1.00 67.25 1088 VAL A C 1
ATOM 8291 O O . VAL A 1 1088 ? -3.246 28.864 -29.532 1.00 67.25 1088 VAL A O 1
ATOM 8294 N N . ASN A 1 1089 ? -1.706 30.082 -30.592 1.00 65.94 1089 ASN A N 1
ATOM 8295 C CA . ASN A 1 1089 ? -2.114 29.643 -31.930 1.00 65.94 1089 ASN A CA 1
ATOM 8296 C C . ASN A 1 1089 ? -1.872 28.147 -32.189 1.00 65.94 1089 ASN A C 1
ATOM 8298 O O . ASN A 1 1089 ? -2.596 27.530 -32.967 1.00 65.94 1089 ASN A O 1
ATOM 8302 N N . GLU A 1 1090 ? -0.867 27.555 -31.548 1.00 61.06 1090 GLU A N 1
ATOM 8303 C CA . GLU A 1 1090 ? -0.558 26.124 -31.638 1.00 61.06 1090 GLU A CA 1
ATOM 8304 C C . GLU A 1 1090 ? -1.468 25.258 -30.745 1.00 61.06 1090 GLU A C 1
ATOM 8306 O O . GLU A 1 1090 ? -1.242 24.053 -30.637 1.00 61.06 1090 GLU A O 1
ATOM 8311 N N . GLY A 1 1091 ? -2.470 25.850 -30.079 1.00 53.47 1091 GLY A N 1
ATOM 8312 C CA . GLY A 1 1091 ? -3.298 25.160 -29.083 1.00 53.47 1091 GLY A CA 1
ATOM 8313 C C . GLY A 1 1091 ? -2.499 24.727 -27.851 1.00 53.47 1091 GLY A C 1
ATOM 8314 O O . GLY A 1 1091 ? -2.925 23.845 -27.107 1.00 53.47 1091 GLY A O 1
ATOM 8315 N N . ARG A 1 1092 ? -1.315 25.322 -27.651 1.00 52.69 1092 ARG A N 1
ATOM 8316 C CA . ARG A 1 1092 ? -0.494 25.166 -26.448 1.00 52.69 1092 ARG A CA 1
ATOM 8317 C C . ARG A 1 1092 ? -0.967 26.111 -25.330 1.00 52.69 1092 ARG A C 1
ATOM 8319 O O . ARG A 1 1092 ? -0.446 25.977 -24.230 1.00 52.69 1092 ARG A O 1
ATOM 8326 N N . PHE A 1 1093 ? -1.944 26.994 -25.567 1.00 53.62 1093 PHE A N 1
ATOM 8327 C CA . PHE A 1 1093 ? -2.678 27.765 -24.552 1.00 53.62 1093 PHE A CA 1
ATOM 8328 C C . PHE A 1 1093 ? -4.182 27.751 -24.815 1.00 53.62 1093 PHE A C 1
ATOM 8330 O O . PHE A 1 1093 ? -4.566 27.774 -26.006 1.00 53.62 1093 PHE A O 1
#

Organism: NCBI:txid2565932

pLDDT: mean 82.39, std 15.36, range [25.23, 98.44]

Secondary structure (DSSP, 8-state):
---------------------------------PPPP---------STTHHHHHHHHHHTTSS--PPPPHHHHHHHHHHHHHHHHHHHHHHHHHHHTT-HHHHHHHHHHHHHHHHHHHHTTS-HHHHHHHHHHHHHHHS-HHHHHHHHHHHTSHHHHHHHHHTTT-HHHHHHHHHHHHHHHHHHHHHHHHHHHHHHHHHHHHHHHHHHTT--HHHHHHHHHHTTHHHHHHHHHHHHTT-----HHHHHHHHHHHHHHHHHTS-HHHHHHHHHHS-HHHHHHHHHT---HHHHHHHHHHHHHHHHHHHHHHHHHHHHHHTS-GGGTTT-TTSTTT-HHHHHHHHHHHHHHHHHHHHHHHHTTPPPPHHHHHHHHHHHHHHHHHT-TTS--GGGS-HHHHHHHHHHHHHHT--TTHHHHHHHHHHHHHHHHHHHHHHHHHHHHHHHHT-HHHHHHHHHHHHHHHHHHHHHHHHHT----SHHHHHHHHHHHHHHHHHTS-HHHHHHHHHHHHSHHHHHHHHHHHHHHHHHHHTT-HHHHHHHHHHHHHHHHHHHHHHHHHHHTT-PPPB-TTS-B-----SS---GGGS-HHHHHHHHHHH-EE--SSGGG-EESEEE--HHHHHHHHHHHT-----EEE-TTS-EEEHHHHHHHHTT-EEE-TTS-BSS--TTGGGS-HHHHHHHHHHHHHHHHHHTTT-HHHHHHHHHH-STHHHHHHHHHHHH-TTT---B-TTS-BEEEE--STTSEEEEEEEEEEE-TT--EEEEEEEEEEE-EEEETTS-EEEBPTTT-EEEEEEEEEEPTTS-EEESS--EEEEE--B-TT----PPPPHHHHH-TT-HHHHHHHHHHHHHTT-HHHHHHHHHHHHHHHS-BHHHHHHHIIIIISTT-SSGGGG-TTHHHHHHHHHHHHHHHHHHHHHHHHHHHHHHHHHHIIIIITT-HHHHTTSTTPPTT-PPPSSHHHHHHTT-HHHHHHHHHHHTSTTS-HHHHHHHHHHHHHHHS--HHHHHHHHHHHTSSPPSS-TT-TTSPPPSS----HHHHHHHHHHHHHHHT-B--TTTTHHHHHHHHHHIIIIIHHHHHHHHHTT--

Radius of gyration: 47.16 Å; chains: 1; bounding box: 103×126×135 Å